Protein AF-0000000075037769 (afdb_homodimer)

Structure (mmCIF, N/CA/C/O backbone):
data_AF-0000000075037769-model_v1
#
loop_
_entity.id
_entity.type
_entity.pdbx_description
1 polymer 'HECT-type E3 ubiquitin transferase'
#
loop_
_atom_site.group_PDB
_atom_site.id
_atom_site.type_symbol
_atom_site.label_atom_id
_atom_site.label_alt_id
_atom_site.label_comp_id
_atom_site.label_asym_id
_atom_site.label_entity_id
_atom_site.label_seq_id
_atom_site.pdbx_PDB_ins_code
_atom_site.Cartn_x
_atom_site.Cartn_y
_atom_site.Cartn_z
_atom_site.occupancy
_atom_site.B_iso_or_equiv
_atom_site.auth_seq_id
_atom_site.auth_comp_id
_atom_site.auth_asym_id
_atom_site.auth_atom_id
_atom_site.pdbx_PDB_model_num
ATOM 1 N N . MET A 1 1 ? -10.711 20.875 44.938 1 24.72 1 MET A N 1
ATOM 2 C CA . MET A 1 1 ? -10.555 19.438 44.719 1 24.72 1 MET A CA 1
ATOM 3 C C . MET A 1 1 ? -9.078 19.062 44.562 1 24.72 1 MET A C 1
ATOM 5 O O . MET A 1 1 ? -8.32 19.797 43.938 1 24.72 1 MET A O 1
ATOM 9 N N . ASP A 1 2 ? -8.492 18.328 45.469 1 29.12 2 ASP A N 1
ATOM 10 C CA . ASP A 1 2 ? -7.059 18.125 45.656 1 29.12 2 ASP A CA 1
ATOM 11 C C . ASP A 1 2 ? -6.422 17.547 44.375 1 29.12 2 ASP A C 1
ATOM 13 O O . ASP A 1 2 ? -7.121 17.016 43.531 1 29.12 2 ASP A O 1
ATOM 17 N N . ASN A 1 3 ? -5.125 17.922 44.219 1 29.95 3 ASN A N 1
ATOM 18 C CA . ASN A 1 3 ? -4.309 17.766 43 1 29.95 3 ASN A CA 1
ATOM 19 C C . ASN A 1 3 ? -4.363 16.328 42.469 1 29.95 3 ASN A C 1
ATOM 21 O O . ASN A 1 3 ? -4.219 16.109 41.281 1 29.95 3 ASN A O 1
ATOM 25 N N . ASN A 1 4 ? -4.375 15.461 43.469 1 32.28 4 ASN A N 1
ATOM 26 C CA . ASN A 1 4 ? -4.406 14.016 43.25 1 32.28 4 ASN A CA 1
ATOM 27 C C . ASN A 1 4 ? -5.707 13.578 42.562 1 32.28 4 ASN A C 1
ATOM 29 O O . ASN A 1 4 ? -5.703 12.695 41.719 1 32.28 4 ASN A O 1
ATOM 33 N N . ALA A 1 5 ? -6.793 14.164 43.062 1 35.66 5 ALA A N 1
ATOM 34 C CA . ALA A 1 5 ? -8.141 13.805 42.656 1 35.66 5 ALA A CA 1
ATOM 35 C C . ALA A 1 5 ? -8.391 14.227 41.188 1 35.66 5 ALA A C 1
ATOM 37 O O . ALA A 1 5 ? -9.055 13.516 40.438 1 35.66 5 ALA A O 1
ATOM 38 N N . ALA A 1 6 ? -7.688 15.391 40.844 1 33.41 6 ALA A N 1
ATOM 39 C CA . ALA A 1 6 ? -7.91 15.93 39.5 1 33.41 6 ALA A CA 1
ATOM 40 C C . ALA A 1 6 ? -7.199 15.094 38.469 1 33.41 6 ALA A C 1
ATOM 42 O O . ALA A 1 6 ? -7.723 14.898 37.344 1 33.41 6 ALA A O 1
ATOM 43 N N . ALA A 1 7 ? -6.02 14.5 38.844 1 33.38 7 ALA A N 1
ATOM 44 C CA . ALA A 1 7 ? -5.234 13.656 37.938 1 33.38 7 ALA A CA 1
ATOM 45 C C . ALA A 1 7 ? -6.016 12.406 37.531 1 33.38 7 ALA A C 1
ATOM 47 O O . ALA A 1 7 ? -5.996 12 36.375 1 33.38 7 ALA A O 1
ATOM 48 N N . ILE A 1 8 ? -6.625 11.797 38.562 1 37.88 8 ILE A N 1
ATOM 49 C CA . ILE A 1 8 ? -7.422 10.594 38.375 1 37.88 8 ILE A CA 1
ATOM 50 C C . ILE A 1 8 ? -8.586 10.898 37.438 1 37.88 8 ILE A C 1
ATOM 52 O O . ILE A 1 8 ? -8.891 10.117 36.531 1 37.88 8 ILE A O 1
ATOM 56 N N . LYS A 1 9 ? -9.172 12.156 37.625 1 35.97 9 LYS A N 1
ATOM 57 C CA . LYS A 1 9 ? -10.344 12.492 36.812 1 35.97 9 LYS A CA 1
ATOM 58 C C . LYS A 1 9 ? -9.953 12.719 35.344 1 35.97 9 LYS A C 1
ATOM 60 O O . LYS A 1 9 ? -10.695 12.352 34.438 1 35.97 9 LYS A O 1
ATOM 65 N N . ALA A 1 10 ? -8.719 13.266 35.156 1 32.41 10 ALA A N 1
ATOM 66 C CA . ALA A 1 10 ? -8.281 13.555 33.781 1 32.41 10 ALA A CA 1
ATOM 67 C C . ALA A 1 10 ? -8.062 12.266 33 1 32.41 10 ALA A C 1
ATOM 69 O O . ALA A 1 10 ? -8.414 12.188 31.828 1 32.41 10 ALA A O 1
ATOM 70 N N . LEU A 1 11 ? -7.469 11.273 33.719 1 33.88 11 LEU A N 1
ATOM 71 C CA . LEU A 1 11 ? -7.297 9.977 33.062 1 33.88 11 LEU A CA 1
ATOM 72 C C . LEU A 1 11 ? -8.641 9.391 32.656 1 33.88 11 LEU A C 1
ATOM 74 O O . LEU A 1 11 ? -8.758 8.781 31.594 1 33.88 11 LEU A O 1
ATOM 78 N N . GLU A 1 12 ? -9.578 9.602 33.594 1 34.59 12 GLU A N 1
ATOM 79 C CA . GLU A 1 12 ? -10.914 9.062 33.344 1 34.59 12 GLU A CA 1
ATOM 80 C C . GLU A 1 12 ? -11.586 9.766 32.156 1 34.59 12 GLU A C 1
ATOM 82 O O . GLU A 1 12 ? -12.25 9.125 31.344 1 34.59 12 GLU A O 1
ATOM 87 N N . LEU A 1 13 ? -11.422 11.172 32.219 1 30.88 13 LEU A N 1
ATOM 88 C CA . LEU A 1 13 ? -12.117 11.938 31.188 1 30.88 13 LEU A CA 1
ATOM 89 C C . LEU A 1 13 ? -11.484 11.688 29.812 1 30.88 13 LEU A C 1
ATOM 91 O O . LEU A 1 13 ? -12.164 11.766 28.797 1 30.88 13 LEU A O 1
ATOM 95 N N . TYR A 1 14 ? -10.086 11.492 29.719 1 27.59 14 TYR A N 1
ATOM 96 C CA . TYR A 1 14 ? -9.414 11.188 28.469 1 27.59 14 TYR A CA 1
ATOM 97 C C . TYR A 1 14 ? -10.016 9.938 27.828 1 27.59 14 TYR A C 1
ATOM 99 O O . TYR A 1 14 ? -10.117 9.859 26.594 1 27.59 14 TYR A O 1
ATOM 107 N N . LYS A 1 15 ? -10.359 8.977 28.719 1 29.58 15 LYS A N 1
ATOM 108 C CA . LYS A 1 15 ? -11.094 7.805 28.25 1 29.58 15 LYS A CA 1
ATOM 109 C C . LYS A 1 15 ? -12.438 8.203 27.656 1 29.58 15 LYS A C 1
ATOM 111 O O . LYS A 1 15 ? -12.898 7.602 26.688 1 29.58 15 LYS A O 1
ATOM 116 N N . ILE A 1 16 ? -13.164 9.031 28.625 1 31.02 16 ILE A N 1
ATOM 117 C CA . ILE A 1 16 ? -14.477 9.352 28.078 1 31.02 16 ILE A CA 1
ATOM 118 C C . ILE A 1 16 ? -14.367 10.562 27.156 1 31.02 16 ILE A C 1
ATOM 120 O O . ILE A 1 16 ? -13.742 11.562 27.5 1 31.02 16 ILE A O 1
ATOM 124 N N . ASN A 1 17 ? -14.328 10.367 25.875 1 28.84 17 ASN A N 1
ATOM 125 C CA . ASN A 1 17 ? -14.227 11.328 24.781 1 28.84 17 ASN A CA 1
ATOM 126 C C . ASN A 1 17 ? -14.812 12.688 25.172 1 28.84 17 ASN A C 1
ATOM 128 O O . ASN A 1 17 ? -15.422 13.367 24.344 1 28.84 17 ASN A O 1
ATOM 132 N N . ALA A 1 18 ? -14.734 12.945 26.641 1 23.3 18 ALA A N 1
ATOM 133 C CA . ALA A 1 18 ? -15.562 14.094 27 1 23.3 18 ALA A CA 1
ATOM 134 C C . ALA A 1 18 ? -14.945 15.391 26.484 1 23.3 18 ALA A C 1
ATOM 136 O O . ALA A 1 18 ? -13.719 15.5 26.359 1 23.3 18 ALA A O 1
ATOM 137 N N . LYS A 1 19 ? -15.805 16.359 26.016 1 23.83 19 LYS A N 1
ATOM 138 C CA . LYS A 1 19 ? -15.719 17.672 25.375 1 23.83 19 LYS A CA 1
ATOM 139 C C . LYS A 1 19 ? -15.055 18.672 26.312 1 23.83 19 LYS A C 1
ATOM 141 O O . LYS A 1 19 ? -15.508 18.891 27.438 1 23.83 19 LYS A O 1
ATOM 146 N N . LEU A 1 20 ? -13.719 18.719 26.312 1 19.78 20 LEU A N 1
ATOM 147 C CA . LEU A 1 20 ? -12.828 19.516 27.141 1 19.78 20 LEU A CA 1
ATOM 148 C C . LEU A 1 20 ? -13.281 20.969 27.188 1 19.78 20 LEU A C 1
ATOM 150 O O . LEU A 1 20 ? -13.25 21.672 26.172 1 19.78 20 LEU A O 1
ATOM 154 N N . CYS A 1 21 ? -14.195 21.219 28.219 1 18.02 21 CYS A N 1
ATOM 155 C CA . CYS A 1 21 ? -14.852 22.516 28.25 1 18.02 21 CYS A CA 1
ATOM 156 C C . CYS A 1 21 ? -13.844 23.625 28.531 1 18.02 21 CYS A C 1
ATOM 158 O O . CYS A 1 21 ? -12.695 23.359 28.906 1 18.02 21 CYS A O 1
ATOM 160 N N . ASP A 1 22 ? -14.219 24.641 29.484 1 16.72 22 ASP A N 1
ATOM 161 C CA . ASP A 1 22 ? -14.211 26.109 29.484 1 16.72 22 ASP A CA 1
ATOM 162 C C . ASP A 1 22 ? -12.977 26.641 30.219 1 16.72 22 ASP A C 1
ATOM 164 O O . ASP A 1 22 ? -12.516 26.062 31.188 1 16.72 22 ASP A O 1
ATOM 168 N N . PRO A 1 23 ? -12.266 27.734 29.828 1 16.97 23 PRO A N 1
ATOM 169 C CA . PRO A 1 23 ? -11.016 28.469 30.016 1 16.97 23 PRO A CA 1
ATOM 170 C C . PRO A 1 23 ? -10.977 29.219 31.344 1 16.97 23 PRO A C 1
ATOM 172 O O . PRO A 1 23 ? -10.094 30.047 31.578 1 16.97 23 PRO A O 1
ATOM 175 N N . HIS A 1 24 ? -11.156 28.578 32.625 1 16.03 24 HIS A N 1
ATOM 176 C CA . HIS A 1 24 ? -11.312 29.703 33.531 1 16.03 24 HIS A CA 1
ATOM 177 C C . HIS A 1 24 ? -10 30.453 33.719 1 16.03 24 HIS A C 1
ATOM 179 O O . HIS A 1 24 ? -8.922 29.891 33.531 1 16.03 24 HIS A O 1
ATOM 185 N N . PRO A 1 25 ? -10 31.625 34.719 1 16.06 25 PRO A N 1
ATOM 186 C CA . PRO A 1 25 ? -9.375 32.938 34.656 1 16.06 25 PRO A CA 1
ATOM 187 C C . PRO A 1 25 ? -7.98 32.969 35.281 1 16.06 25 PRO A C 1
ATOM 189 O O . PRO A 1 25 ? -7.547 31.953 35.875 1 16.06 25 PRO A O 1
ATOM 192 N N . SER A 1 26 ? -7.684 33.938 36.375 1 15.34 26 SER A N 1
ATOM 193 C CA . SER A 1 26 ? -6.855 35.125 36.375 1 15.34 26 SER A CA 1
ATOM 194 C C . SER A 1 26 ? -5.578 34.906 37.188 1 15.34 26 SER A C 1
ATOM 196 O O . SER A 1 26 ? -4.48 35.188 36.688 1 15.34 26 SER A O 1
ATOM 198 N N . LYS A 1 27 ? -5.348 34.875 38.656 1 14.59 27 LYS A N 1
ATOM 199 C CA . LYS A 1 27 ? -4.719 36.031 39.281 1 14.59 27 LYS A CA 1
ATOM 200 C C . LYS A 1 27 ? -3.24 35.781 39.562 1 14.59 27 LYS A C 1
ATOM 202 O O . LYS A 1 27 ? -2.811 34.625 39.625 1 14.59 27 LYS A O 1
ATOM 207 N N . LYS A 1 28 ? -2.617 36.781 40.625 1 15.56 28 LYS A N 1
ATOM 208 C CA . LYS A 1 28 ? -1.494 37.719 40.656 1 15.56 28 LYS A CA 1
ATOM 209 C C . LYS A 1 28 ? -0.296 37.125 41.375 1 15.56 28 LYS A C 1
ATOM 211 O O . LYS A 1 28 ? 0.829 37.156 40.875 1 15.56 28 LYS A O 1
ATOM 216 N N . GLY A 1 29 ? -0.244 36.75 42.812 1 14.41 29 GLY A N 1
ATOM 217 C CA . GLY A 1 29 ? 0.549 37.656 43.656 1 14.41 29 GLY A CA 1
ATOM 218 C C . GLY A 1 29 ? 1.995 37.219 43.781 1 14.41 29 GLY A C 1
ATOM 219 O O . GLY A 1 29 ? 2.328 36.062 43.5 1 14.41 29 GLY A O 1
ATOM 220 N N . ALA A 1 30 ? 3.014 38.094 44.469 1 15 30 ALA A N 1
ATOM 221 C CA . ALA A 1 30 ? 4.344 38.688 44.375 1 15 30 ALA A CA 1
ATOM 222 C C . ALA A 1 30 ? 5.336 37.938 45.281 1 15 30 ALA A C 1
ATOM 224 O O . ALA A 1 30 ? 6.469 37.656 44.875 1 15 30 ALA A O 1
ATOM 225 N N . SER A 1 31 ? 5.191 37.75 46.656 1 14.21 31 SER A N 1
ATOM 226 C CA . SER A 1 31 ? 6.066 38.531 47.531 1 14.21 31 SER A CA 1
ATOM 227 C C . SER A 1 31 ? 7.434 37.875 47.688 1 14.21 31 SER A C 1
ATOM 229 O O . SER A 1 31 ? 7.586 36.688 47.406 1 14.21 31 SER A O 1
ATOM 231 N N . SER A 1 32 ? 8.375 38.406 48.75 1 14.8 32 SER A N 1
ATOM 232 C CA . SER A 1 32 ? 9.695 39 48.938 1 14.8 32 SER A CA 1
ATOM 233 C C . SER A 1 32 ? 10.703 37.969 49.438 1 14.8 32 SER A C 1
ATOM 235 O O . SER A 1 32 ? 11.75 37.75 48.812 1 14.8 32 SER A O 1
ATOM 237 N N . ALA A 1 33 ? 11.258 37.969 50.875 1 14.93 33 ALA A N 1
ATOM 238 C CA . ALA A 1 33 ? 12.469 38.594 51.406 1 14.93 33 ALA A CA 1
ATOM 239 C C . ALA A 1 33 ? 13.531 37.531 51.719 1 14.93 33 ALA A C 1
ATOM 241 O O . ALA A 1 33 ? 14.633 37.562 51.188 1 14.93 33 ALA A O 1
ATOM 242 N N . TYR A 1 34 ? 14.016 37.438 53.188 1 14.62 34 TYR A N 1
ATOM 243 C CA . TYR A 1 34 ? 15.234 37.812 53.906 1 14.62 34 TYR A CA 1
ATOM 244 C C . TYR A 1 34 ? 16.141 36.594 54.094 1 14.62 34 TYR A C 1
ATOM 246 O O . TYR A 1 34 ? 15.695 35.438 53.969 1 14.62 34 TYR A O 1
ATOM 254 N N . LEU A 1 35 ? 17.422 36.75 54.812 1 15.4 35 LEU A N 1
ATOM 255 C CA . LEU A 1 35 ? 18.875 36.594 54.781 1 15.4 35 LEU A CA 1
ATOM 256 C C . LEU A 1 35 ? 19.328 35.406 55.594 1 15.4 35 LEU A C 1
ATOM 258 O O . LEU A 1 35 ? 20.219 34.656 55.188 1 15.4 35 LEU A O 1
ATOM 262 N N . GLU A 1 36 ? 18.797 35.031 56.844 1 14.09 36 GLU A N 1
ATOM 263 C CA . GLU A 1 36 ? 19.656 35.062 58 1 14.09 36 GLU A CA 1
ATOM 264 C C . GLU A 1 36 ? 20.562 33.812 58.031 1 14.09 36 GLU A C 1
ATOM 266 O O . GLU A 1 36 ? 20.234 32.781 57.438 1 14.09 36 GLU A O 1
ATOM 271 N N . ASN A 1 37 ? 21.641 33.781 59.062 1 15.14 37 ASN A N 1
ATOM 272 C CA . ASN A 1 37 ? 23.047 33.625 59.406 1 15.14 37 ASN A CA 1
ATOM 273 C C . ASN A 1 37 ? 23.344 32.188 59.906 1 15.14 37 ASN A C 1
ATOM 275 O O . ASN A 1 37 ? 24.281 31.562 59.438 1 15.14 37 ASN A O 1
ATOM 279 N N . SER A 1 38 ? 22.797 31.75 61.125 1 14.56 38 SER A N 1
ATOM 280 C CA . SER A 1 38 ? 23.641 31.5 62.281 1 14.56 38 SER A CA 1
ATOM 281 C C . SER A 1 38 ? 24.281 30.125 62.219 1 14.56 38 SER A C 1
ATOM 283 O O . SER A 1 38 ? 23.797 29.25 61.5 1 14.56 38 SER A O 1
ATOM 285 N N . LYS A 1 39 ? 25.312 29.766 63.188 1 16.28 39 LYS A N 1
ATOM 286 C CA . LYS A 1 39 ? 26.625 29.25 63.562 1 16.28 39 LYS A CA 1
ATOM 287 C C . LYS A 1 39 ? 26.562 27.766 63.938 1 16.28 39 LYS A C 1
ATOM 289 O O . LYS A 1 39 ? 27.375 26.969 63.5 1 16.28 39 LYS A O 1
ATOM 294 N N . GLY A 1 40 ? 25.828 27.375 65.062 1 14.59 40 GLY A N 1
ATOM 295 C CA . GLY A 1 40 ? 26.578 26.797 66.125 1 14.59 40 GLY A CA 1
ATOM 296 C C . GLY A 1 40 ? 26.859 25.328 66 1 14.59 40 GLY A C 1
ATOM 297 O O . GLY A 1 40 ? 27.984 24.875 66.188 1 14.59 40 GLY A O 1
ATOM 298 N N . ALA A 1 41 ? 25.922 24.344 65.875 1 14.77 41 ALA A N 1
ATOM 299 C CA . ALA A 1 41 ? 25.859 23.484 67 1 14.77 41 ALA A CA 1
ATOM 300 C C . ALA A 1 41 ? 26.922 22.391 66.938 1 14.77 41 ALA A C 1
ATOM 302 O O . ALA A 1 41 ? 27.344 21.984 65.875 1 14.77 41 ALA A O 1
ATOM 303 N N . PRO A 1 42 ? 27.078 21.656 68.125 1 15.8 42 PRO A N 1
ATOM 304 C CA . PRO A 1 42 ? 28.062 21 69 1 15.8 42 PRO A CA 1
ATOM 305 C C . PRO A 1 42 ? 28.422 19.594 68.5 1 15.8 42 PRO A C 1
ATOM 307 O O . PRO A 1 42 ? 29.594 19.297 68.25 1 15.8 42 PRO A O 1
ATOM 310 N N . ASN A 1 43 ? 27.844 18.547 69.188 1 14.85 43 ASN A N 1
ATOM 311 C CA . ASN A 1 43 ? 28.5 17.672 70.125 1 14.85 43 ASN A CA 1
ATOM 312 C C . ASN A 1 43 ? 28.922 16.344 69.5 1 14.85 43 ASN A C 1
ATOM 314 O O . ASN A 1 43 ? 30.094 15.984 69.562 1 14.85 43 ASN A O 1
ATOM 318 N N . ASN A 1 44 ? 28.188 15.133 69.75 1 15.3 44 ASN A N 1
ATOM 319 C CA . ASN A 1 44 ? 28.562 14.062 70.688 1 15.3 44 ASN A CA 1
ATOM 320 C C . ASN A 1 44 ? 29.156 12.867 69.938 1 15.3 44 ASN A C 1
ATOM 322 O O . ASN A 1 44 ? 28.984 12.727 68.75 1 15.3 44 ASN A O 1
ATOM 326 N N . SER A 1 45 ? 29.594 11.68 70.75 1 16.53 45 SER A N 1
ATOM 327 C CA . SER A 1 45 ? 30.609 10.68 71.062 1 16.53 45 SER A CA 1
ATOM 328 C C . SER A 1 45 ? 30.266 9.32 70.438 1 16.53 45 SER A C 1
ATOM 330 O O . SER A 1 45 ? 31.062 8.391 70.562 1 16.53 45 SER A O 1
ATOM 332 N N . CYS A 1 46 ? 29.219 8.977 69.688 1 15.43 46 CYS A N 1
ATOM 333 C CA . CYS A 1 46 ? 28.781 7.633 70.062 1 15.43 46 CYS A CA 1
ATOM 334 C C . CYS A 1 46 ? 29.812 6.594 69.688 1 15.43 46 CYS A C 1
ATOM 336 O O . CYS A 1 46 ? 30.344 6.641 68.562 1 15.43 46 CYS A O 1
ATOM 338 N N . SER A 1 47 ? 30.172 5.523 70.5 1 16.27 47 SER A N 1
ATOM 339 C CA . SER A 1 47 ? 31.078 4.488 71 1 16.27 47 SER A CA 1
ATOM 340 C C . SER A 1 47 ? 31.062 3.281 70.062 1 16.27 47 SER A C 1
ATOM 342 O O . SER A 1 47 ? 32.125 2.82 69.625 1 16.27 47 SER A O 1
ATOM 344 N N . ASP A 1 48 ? 30.141 2.195 70.188 1 16.33 48 ASP A N 1
ATOM 345 C CA . ASP A 1 48 ? 30.5 0.897 70.75 1 16.33 48 ASP A CA 1
ATOM 346 C C . ASP A 1 48 ? 30.938 -0.078 69.625 1 16.33 48 ASP A C 1
ATOM 348 O O . ASP A 1 48 ? 30.828 0.23 68.438 1 16.33 48 ASP A O 1
ATOM 352 N N . ILE A 1 49 ? 30.156 -1.407 69.438 1 16.75 49 ILE A N 1
ATOM 353 C CA . ILE A 1 49 ? 30.531 -2.754 69.875 1 16.75 49 ILE A CA 1
ATOM 354 C C . ILE A 1 49 ? 30.984 -3.562 68.688 1 16.75 49 ILE A C 1
ATOM 356 O O . ILE A 1 49 ? 32.062 -4.156 68.688 1 16.75 49 ILE A O 1
ATOM 360 N N . LYS A 1 50 ? 30.125 -4.363 67.75 1 16.31 50 LYS A N 1
ATOM 361 C CA . LYS A 1 50 ? 29.984 -5.812 67.938 1 16.31 50 LYS A CA 1
ATOM 362 C C . LYS A 1 50 ? 30.922 -6.535 66.938 1 16.31 50 LYS A C 1
ATOM 364 O O . LYS A 1 50 ? 31.406 -5.938 65.938 1 16.31 50 LYS A O 1
ATOM 369 N N . MET A 1 51 ? 30.484 -7.934 66.438 1 17.95 51 MET A N 1
ATOM 370 C CA . MET A 1 51 ? 30.906 -9.328 66.5 1 17.95 51 MET A CA 1
ATOM 371 C C . MET A 1 51 ? 31.594 -9.727 65.188 1 17.95 51 MET A C 1
ATOM 373 O O . MET A 1 51 ? 31.406 -9.078 64.188 1 17.95 51 MET A O 1
ATOM 377 N N . ASN A 1 52 ? 31.984 -11.141 64.938 1 18.33 52 ASN A N 1
ATOM 378 C CA . ASN A 1 52 ? 33.062 -12.047 64.5 1 18.33 52 ASN A CA 1
ATOM 379 C C . ASN A 1 52 ? 32.812 -12.578 63.094 1 18.33 52 ASN A C 1
ATOM 381 O O . ASN A 1 52 ? 33.469 -13.539 62.656 1 18.33 52 ASN A O 1
ATOM 385 N N . LYS A 1 53 ? 31.953 -12.211 62.125 1 20.27 53 LYS A N 1
ATOM 386 C CA . LYS A 1 53 ? 31.422 -13.211 61.188 1 20.27 53 LYS A CA 1
ATOM 387 C C . LYS A 1 53 ? 32.531 -13.727 60.25 1 20.27 53 LYS A C 1
ATOM 389 O O . LYS A 1 53 ? 33.344 -12.945 59.781 1 20.27 53 LYS A O 1
ATOM 394 N N . LYS A 1 54 ? 32.625 -15.133 60.094 1 20.33 54 LYS A N 1
ATOM 395 C CA . LYS A 1 54 ? 33.5 -16.109 59.438 1 20.33 54 LYS A CA 1
ATOM 396 C C . LYS A 1 54 ? 33.469 -15.93 57.906 1 20.33 54 LYS A C 1
ATOM 398 O O . LYS A 1 54 ? 32.406 -15.797 57.312 1 20.33 54 LYS A O 1
ATOM 403 N N . GLU A 1 55 ? 34.531 -15.82 57 1 22.55 55 GLU A N 1
ATOM 404 C CA . GLU A 1 55 ? 34.969 -15.289 55.719 1 22.55 55 GLU A CA 1
ATOM 405 C C . GLU A 1 55 ? 34.75 -16.281 54.594 1 22.55 55 GLU A C 1
ATOM 407 O O . GLU A 1 55 ? 34.75 -15.914 53.406 1 22.55 55 GLU A O 1
ATOM 412 N N . GLY A 1 56 ? 34.844 -17.703 54.75 1 24.31 56 GLY A N 1
ATOM 413 C CA . GLY A 1 56 ? 35.656 -18.391 53.75 1 24.31 56 GLY A CA 1
ATOM 414 C C . GLY A 1 56 ? 34.969 -18.516 52.438 1 24.31 56 GLY A C 1
ATOM 415 O O . GLY A 1 56 ? 35.531 -18.156 51.375 1 24.31 56 GLY A O 1
ATOM 416 N N . GLN A 1 57 ? 34.25 -19.75 52.156 1 29.81 57 GLN A N 1
ATOM 417 C CA . GLN A 1 57 ? 34.062 -20.453 50.875 1 29.81 57 GLN A CA 1
ATOM 418 C C . GLN A 1 57 ? 33.156 -19.656 49.938 1 29.81 57 GLN A C 1
ATOM 420 O O . GLN A 1 57 ? 31.953 -19.641 50.094 1 29.81 57 GLN A O 1
ATOM 425 N N . GLY A 1 58 ? 33.438 -18.562 49.438 1 28.97 58 GLY A N 1
ATOM 426 C CA . GLY A 1 58 ? 32.469 -17.578 49 1 28.97 58 GLY A CA 1
ATOM 427 C C . GLY A 1 58 ? 31.812 -17.938 47.656 1 28.97 58 GLY A C 1
ATOM 428 O O . GLY A 1 58 ? 32.469 -18.422 46.75 1 28.97 58 GLY A O 1
ATOM 429 N N . ALA A 1 59 ? 30.562 -18.484 47.5 1 33.41 59 ALA A N 1
ATOM 430 C CA . ALA A 1 59 ? 29.578 -18.672 46.438 1 33.41 59 ALA A CA 1
ATOM 431 C C . ALA A 1 59 ? 29.812 -17.688 45.281 1 33.41 59 ALA A C 1
ATOM 433 O O . ALA A 1 59 ? 30.016 -16.5 45.5 1 33.41 59 ALA A O 1
ATOM 434 N N . ARG A 1 60 ? 30.438 -18.016 44.188 1 42.31 60 ARG A N 1
ATOM 435 C CA . ARG A 1 60 ? 30.5 -17.312 42.906 1 42.31 60 ARG A CA 1
ATOM 436 C C . ARG A 1 60 ? 29.234 -16.484 42.688 1 42.31 60 ARG A C 1
ATOM 438 O O . ARG A 1 60 ? 28.594 -16.641 41.656 1 42.31 60 ARG A O 1
ATOM 445 N N . ASP A 1 61 ? 28.25 -16.312 43.438 1 47.56 61 ASP A N 1
ATOM 446 C CA . ASP A 1 61 ? 26.875 -15.875 43.531 1 47.56 61 ASP A CA 1
ATOM 447 C C . ASP A 1 61 ? 26.703 -14.477 42.938 1 47.56 61 ASP A C 1
ATOM 449 O O . ASP A 1 61 ? 25.594 -14.078 42.594 1 47.56 61 ASP A O 1
ATOM 453 N N . ASP A 1 62 ? 27.656 -13.531 42.938 1 60.59 62 ASP A N 1
ATOM 454 C CA . ASP A 1 62 ? 27.344 -12.117 42.781 1 60.59 62 ASP A CA 1
ATOM 455 C C . ASP A 1 62 ? 27.719 -11.641 41.375 1 60.59 62 ASP A C 1
ATOM 457 O O . ASP A 1 62 ? 27.406 -10.516 41 1 60.59 62 ASP A O 1
ATOM 461 N N . PHE A 1 63 ? 28 -12.523 40.188 1 79.38 63 PHE A N 1
ATOM 462 C CA . PHE A 1 63 ? 28.297 -12.211 38.812 1 79.38 63 PHE A CA 1
ATOM 463 C C . PHE A 1 63 ? 29.047 -10.883 38.688 1 79.38 63 PHE A C 1
ATOM 465 O O . PHE A 1 63 ? 28.781 -10.094 37.781 1 79.38 63 PHE A O 1
ATOM 472 N N . ARG A 1 64 ? 30.031 -10.586 39.562 1 77.06 64 ARG A N 1
ATOM 473 C CA . ARG A 1 64 ? 30.781 -9.328 39.594 1 77.06 64 ARG A CA 1
ATOM 474 C C . ARG A 1 64 ? 31.75 -9.242 38.438 1 77.06 64 ARG A C 1
ATOM 476 O O . ARG A 1 64 ? 32.156 -8.148 38.031 1 77.06 64 ARG A O 1
ATOM 483 N N . ASP A 1 65 ? 32 -10.383 37.844 1 81.69 65 ASP A N 1
ATOM 484 C CA . ASP A 1 65 ? 32.969 -10.414 36.75 1 81.69 65 ASP A CA 1
ATOM 485 C C . ASP A 1 65 ? 32.312 -10.078 35.406 1 81.69 65 ASP A C 1
ATOM 487 O O . ASP A 1 65 ? 33 -9.898 34.406 1 81.69 65 ASP A O 1
ATOM 491 N N . VAL A 1 66 ? 31.094 -9.883 35.375 1 87.06 66 VAL A N 1
ATOM 492 C CA . VAL A 1 66 ? 30.391 -9.594 34.125 1 87.06 66 VAL A CA 1
ATOM 493 C C . VAL A 1 66 ? 30.469 -8.102 33.844 1 87.06 66 VAL A C 1
ATOM 495 O O . VAL A 1 66 ? 29.891 -7.285 34.562 1 87.06 66 VAL A O 1
ATOM 498 N N . THR A 1 67 ? 31.203 -7.777 32.781 1 88.25 67 THR A N 1
ATOM 499 C CA . THR A 1 67 ? 31.422 -6.371 32.438 1 88.25 67 THR A CA 1
ATOM 500 C C . THR A 1 67 ? 30.578 -5.953 31.25 1 88.25 67 THR A C 1
ATOM 502 O O . THR A 1 67 ? 30.438 -4.762 30.969 1 88.25 67 THR A O 1
ATOM 505 N N . TYR A 1 68 ? 30.141 -6.855 30.547 1 92.5 68 TYR A N 1
ATOM 506 C CA . TYR A 1 68 ? 29.234 -6.594 29.438 1 92.5 68 TYR A CA 1
ATOM 507 C C . TYR A 1 68 ? 28.234 -7.734 29.266 1 92.5 68 TYR A C 1
ATOM 509 O O . TYR A 1 68 ? 28.406 -8.812 29.844 1 92.5 68 TYR A O 1
ATOM 517 N N . LEU A 1 69 ? 27.203 -7.531 28.531 1 93.69 69 LEU A N 1
ATOM 518 C CA . LEU A 1 69 ? 26.141 -8.523 28.438 1 93.69 69 LEU A CA 1
ATOM 519 C C . LEU A 1 69 ? 26.016 -9.055 27.016 1 93.69 69 LEU A C 1
ATOM 521 O O . LEU A 1 69 ? 26.203 -8.305 26.047 1 93.69 69 LEU A O 1
ATOM 525 N N . THR A 1 70 ? 25.797 -10.305 26.859 1 93.5 70 THR A N 1
ATOM 526 C CA . THR A 1 70 ? 25.344 -10.977 25.656 1 93.5 70 THR A CA 1
ATOM 527 C C . THR A 1 70 ? 24.031 -11.719 25.906 1 93.5 70 THR A C 1
ATOM 529 O O . THR A 1 70 ? 23.641 -11.914 27.047 1 93.5 70 THR A O 1
ATOM 532 N N . GLU A 1 71 ? 23.359 -12.016 24.891 1 93.12 71 GLU A N 1
ATOM 533 C CA . GLU A 1 71 ? 22.109 -12.742 25.062 1 93.12 71 GLU A CA 1
ATOM 534 C C . GLU A 1 71 ? 22.297 -14.008 25.875 1 93.12 71 GLU A C 1
ATOM 536 O O . GLU A 1 71 ? 21.516 -14.297 26.781 1 93.12 71 GLU A O 1
ATOM 541 N N . ASP A 1 72 ? 23.453 -14.695 25.594 1 90.56 72 ASP A N 1
ATOM 542 C CA . ASP A 1 72 ? 23.75 -15.953 26.266 1 90.56 72 ASP A CA 1
ATOM 543 C C . ASP A 1 72 ? 24.031 -15.727 27.75 1 90.56 72 ASP A C 1
ATOM 545 O O . ASP A 1 72 ? 23.578 -16.484 28.594 1 90.56 72 ASP A O 1
ATOM 549 N N . THR A 1 73 ? 24.781 -14.75 28.031 1 91.75 73 THR A N 1
ATOM 550 C CA . THR A 1 73 ? 25.141 -14.445 29.406 1 91.75 73 THR A CA 1
ATOM 551 C C . THR A 1 73 ? 23.891 -14.07 30.219 1 91.75 73 THR A C 1
ATOM 553 O O . THR A 1 73 ? 23.75 -14.453 31.375 1 91.75 73 THR A O 1
ATOM 556 N N . VAL A 1 74 ? 22.969 -13.359 29.656 1 93.38 74 VAL A N 1
ATOM 557 C CA . VAL A 1 74 ? 21.75 -12.938 30.344 1 93.38 74 VAL A CA 1
ATOM 558 C C . VAL A 1 74 ? 20.875 -14.164 30.641 1 93.38 74 VAL A C 1
ATOM 560 O O . VAL A 1 74 ? 20.344 -14.297 31.75 1 93.38 74 VAL A O 1
ATOM 563 N N . TYR A 1 75 ? 20.828 -15.023 29.703 1 91.06 75 TYR A N 1
ATOM 564 C CA . TYR A 1 75 ? 20 -16.203 29.891 1 91.06 75 TYR A CA 1
ATOM 565 C C . TYR A 1 75 ? 20.594 -17.141 30.938 1 91.06 75 TYR A C 1
ATOM 567 O O . TYR A 1 75 ? 19.859 -17.766 31.719 1 91.06 75 TYR A O 1
ATOM 575 N N . GLU A 1 76 ? 21.906 -17.219 30.906 1 90 76 GLU A N 1
ATOM 576 C CA . GLU A 1 76 ? 22.594 -18 31.922 1 90 76 GLU A CA 1
ATOM 577 C C . GLU A 1 76 ? 22.281 -17.484 33.312 1 90 76 GLU A C 1
ATOM 579 O O . GLU A 1 76 ? 21.969 -18.266 34.219 1 90 76 GLU A O 1
ATOM 584 N N . ILE A 1 77 ? 22.312 -16.234 33.469 1 91.75 77 ILE A N 1
ATOM 585 C CA . ILE A 1 77 ? 22.031 -15.609 34.781 1 91.75 77 ILE A CA 1
ATOM 586 C C . ILE A 1 77 ? 20.562 -15.766 35.125 1 91.75 77 ILE A C 1
ATOM 588 O O . ILE A 1 77 ? 20.219 -16.062 36.281 1 91.75 77 ILE A O 1
ATOM 592 N N . LEU A 1 78 ? 19.75 -15.594 34.188 1 91 78 LEU A N 1
ATOM 593 C CA . LEU A 1 78 ? 18.297 -15.68 34.406 1 91 78 LEU A CA 1
ATOM 594 C C . LEU A 1 78 ? 17.891 -17.078 34.844 1 91 78 LEU A C 1
ATOM 596 O O . LEU A 1 78 ? 17.031 -17.234 35.719 1 91 78 LEU A O 1
ATOM 600 N N . GLU A 1 79 ? 18.531 -18.078 34.219 1 87.81 79 GLU A N 1
ATOM 601 C CA . GLU A 1 79 ? 18.25 -19.453 34.594 1 87.81 79 GLU A CA 1
ATOM 602 C C . GLU A 1 79 ? 18.641 -19.734 36.031 1 87.81 79 GLU A C 1
ATOM 604 O O . GLU A 1 79 ? 17.922 -20.422 36.75 1 87.81 79 GLU A O 1
ATOM 609 N N . LEU A 1 80 ? 19.719 -19.25 36.375 1 88.19 80 LEU A N 1
ATOM 610 C CA . LEU A 1 80 ? 20.188 -19.406 37.75 1 88.19 80 LEU A CA 1
ATOM 611 C C . LEU A 1 80 ? 19.25 -18.703 38.719 1 88.19 80 LEU A C 1
ATOM 613 O O . LEU A 1 80 ? 18.969 -19.219 39.812 1 88.19 80 LEU A O 1
ATOM 617 N N . CYS A 1 81 ? 18.781 -17.531 38.312 1 87.62 81 CYS A N 1
ATOM 618 C CA . CYS A 1 81 ? 17.875 -16.766 39.156 1 87.62 81 CYS A CA 1
ATOM 619 C C . CYS A 1 81 ? 16.531 -17.484 39.281 1 87.62 81 CYS A C 1
ATOM 621 O O . CYS A 1 81 ? 15.922 -17.469 40.375 1 87.62 81 CYS A O 1
ATOM 623 N N . ARG A 1 82 ? 16.141 -18.047 38.312 1 85 82 ARG A N 1
ATOM 624 C CA . ARG A 1 82 ? 14.883 -18.766 38.344 1 85 82 ARG A CA 1
ATOM 625 C C . ARG A 1 82 ? 14.969 -20 39.25 1 85 82 ARG A C 1
ATOM 627 O O . ARG A 1 82 ? 14.031 -20.297 40 1 85 82 ARG A O 1
ATOM 634 N N . GLU A 1 83 ? 16.078 -20.656 39.094 1 81.88 83 GLU A N 1
ATOM 635 C CA . GLU A 1 83 ? 16.312 -21.844 39.938 1 81.88 83 GLU A CA 1
ATOM 636 C C . GLU A 1 83 ? 16.312 -21.5 41.406 1 81.88 83 GLU A C 1
ATOM 638 O O . GLU A 1 83 ? 15.797 -22.25 42.219 1 81.88 83 GLU A O 1
ATOM 643 N N . ARG A 1 84 ? 16.781 -20.359 41.688 1 83.62 84 ARG A N 1
ATOM 644 C CA . ARG A 1 84 ? 16.938 -19.953 43.062 1 83.62 84 ARG A CA 1
ATOM 645 C C . ARG A 1 84 ? 15.781 -19.047 43.5 1 83.62 84 ARG A C 1
ATOM 647 O O . ARG A 1 84 ? 15.688 -18.656 44.656 1 83.62 84 ARG A O 1
ATOM 654 N N . GLU A 1 85 ? 14.945 -18.672 42.656 1 81.12 85 GLU A N 1
ATOM 655 C CA . GLU A 1 85 ? 13.82 -17.75 42.844 1 81.12 85 GLU A CA 1
ATOM 656 C C . GLU A 1 85 ? 14.289 -16.438 43.438 1 81.12 85 GLU A C 1
ATOM 658 O O . GLU A 1 85 ? 13.672 -15.914 44.375 1 81.12 85 GLU A O 1
ATOM 663 N N . ASP A 1 86 ? 15.422 -16.156 43.156 1 87.06 86 ASP A N 1
ATOM 664 C CA . ASP A 1 86 ? 16.031 -14.898 43.562 1 87.06 86 ASP A CA 1
ATOM 665 C C . ASP A 1 86 ? 16.641 -14.156 42.375 1 87.06 86 ASP A C 1
ATOM 667 O O . ASP A 1 86 ? 17.641 -14.594 41.812 1 87.06 86 ASP A O 1
ATOM 671 N N . TYR A 1 87 ? 16.078 -12.961 42.094 1 90.88 87 TYR A N 1
ATOM 672 C CA . TYR A 1 87 ? 16.5 -12.234 40.906 1 90.88 87 TYR A CA 1
ATOM 673 C C . TYR A 1 87 ? 17.516 -11.156 41.25 1 90.88 87 TYR A C 1
ATOM 675 O O . TYR A 1 87 ? 17.922 -10.375 40.406 1 90.88 87 TYR A O 1
ATOM 683 N N . SER A 1 88 ? 17.938 -11.148 42.406 1 89.62 88 SER A N 1
ATOM 684 C CA . SER A 1 88 ? 18.828 -10.109 42.906 1 89.62 88 SER A CA 1
ATOM 685 C C . SER A 1 88 ? 20.141 -10.086 42.125 1 89.62 88 SER A C 1
ATOM 687 O O . SER A 1 88 ? 20.656 -9.008 41.781 1 89.62 88 SER A O 1
ATOM 689 N N . PRO A 1 89 ? 20.625 -11.25 41.812 1 90.38 89 PRO A N 1
ATOM 690 C CA . PRO A 1 89 ? 21.875 -11.211 41.031 1 90.38 89 PRO A CA 1
ATOM 691 C C . PRO A 1 89 ? 21.688 -10.547 39.656 1 90.38 89 PRO A C 1
ATOM 693 O O . PRO A 1 89 ? 22.547 -9.781 39.25 1 90.38 89 PRO A O 1
ATOM 696 N N . LEU A 1 90 ? 20.656 -10.828 39.062 1 92.25 90 LEU A N 1
ATOM 697 C CA . LEU A 1 90 ? 20.375 -10.242 37.781 1 92.25 90 LEU A CA 1
ATOM 698 C C . LEU A 1 90 ? 20.141 -8.734 37.875 1 92.25 90 LEU A C 1
ATOM 700 O O . LEU A 1 90 ? 20.609 -7.965 37.031 1 92.25 90 LEU A O 1
ATOM 704 N N . ILE A 1 91 ? 19.5 -8.312 38.906 1 92.56 91 ILE A N 1
ATOM 705 C CA . ILE A 1 91 ? 19.203 -6.906 39.125 1 92.56 91 ILE A CA 1
ATOM 706 C C . ILE A 1 91 ? 20.5 -6.133 39.344 1 92.56 91 ILE A C 1
ATOM 708 O O . ILE A 1 91 ? 20.656 -5.031 38.812 1 92.56 91 ILE A O 1
ATOM 712 N N . ARG A 1 92 ? 21.406 -6.734 40 1 91.38 92 ARG A N 1
ATOM 713 C CA . ARG A 1 92 ? 22.688 -6.094 40.25 1 91.38 92 ARG A CA 1
ATOM 714 C C . ARG A 1 92 ? 23.5 -5.973 38.969 1 91.38 92 ARG A C 1
ATOM 716 O O . ARG A 1 92 ? 24.125 -4.941 38.719 1 91.38 92 ARG A O 1
ATOM 723 N N . VAL A 1 93 ? 23.422 -7.012 38.219 1 93.12 93 VAL A N 1
ATOM 724 C CA . VAL A 1 93 ? 24.172 -7.016 36.969 1 93.12 93 VAL A CA 1
ATOM 725 C C . VAL A 1 93 ? 23.594 -5.98 36.031 1 93.12 93 VAL A C 1
ATOM 727 O O . VAL A 1 93 ? 24.344 -5.234 35.375 1 93.12 93 VAL A O 1
ATOM 730 N N . ILE A 1 94 ? 22.359 -5.902 35.906 1 93.44 94 ILE A N 1
ATOM 731 C CA . ILE A 1 94 ? 21.688 -4.934 35.062 1 93.44 94 ILE A CA 1
ATOM 732 C C . ILE A 1 94 ? 22 -3.516 35.531 1 93.44 94 ILE A C 1
ATOM 734 O O . ILE A 1 94 ? 22.312 -2.641 34.719 1 93.44 94 ILE A O 1
ATOM 738 N N . GLY A 1 95 ? 21.953 -3.32 36.812 1 92.69 95 GLY A N 1
ATOM 739 C CA . GLY A 1 95 ? 22.281 -2.023 37.375 1 92.69 95 GLY A CA 1
ATOM 740 C C . GLY A 1 95 ? 23.688 -1.569 37.031 1 92.69 95 GLY A C 1
ATOM 741 O O . GLY A 1 95 ? 23.906 -0.406 36.688 1 92.69 95 GLY A O 1
ATOM 742 N N . ARG A 1 96 ? 24.547 -2.434 37.062 1 92.31 96 ARG A N 1
ATOM 743 C CA . ARG A 1 96 ? 25.953 -2.113 36.844 1 92.31 96 ARG A CA 1
ATOM 744 C C . ARG A 1 96 ? 26.234 -1.873 35.375 1 92.31 96 ARG A C 1
ATOM 746 O O . ARG A 1 96 ? 26.875 -0.887 35 1 92.31 96 ARG A O 1
ATOM 753 N N . VAL A 1 97 ? 25.719 -2.689 34.562 1 94.19 97 VAL A N 1
ATOM 754 C CA . VAL A 1 97 ? 26.062 -2.654 33.125 1 94.19 97 VAL A CA 1
ATOM 755 C C . VAL A 1 97 ? 25.312 -1.515 32.469 1 94.19 97 VAL A C 1
ATOM 757 O O . VAL A 1 97 ? 25.875 -0.785 31.641 1 94.19 97 VAL A O 1
ATOM 760 N N . PHE A 1 98 ? 24.062 -1.283 32.812 1 95.88 98 PHE A N 1
ATOM 761 C CA . PHE A 1 98 ? 23.234 -0.299 32.125 1 95.88 98 PHE A CA 1
ATOM 762 C C . PHE A 1 98 ? 23.469 1.097 32.688 1 95.88 98 PHE A C 1
ATOM 764 O O . PHE A 1 98 ? 23 2.088 32.125 1 95.88 98 PHE A O 1
ATOM 771 N N . SER A 1 99 ? 24.234 1.177 33.812 1 93.81 99 SER A N 1
ATOM 772 C CA . SER A 1 99 ? 24.562 2.488 34.344 1 93.81 99 SER A CA 1
ATOM 773 C C . SER A 1 99 ? 25.922 2.98 33.844 1 93.81 99 SER A C 1
ATOM 775 O O . SER A 1 99 ? 26.328 4.105 34.156 1 93.81 99 SER A O 1
ATOM 777 N N . SER A 1 100 ? 26.547 2.109 33.062 1 93.06 100 SER A N 1
ATOM 778 C CA . SER A 1 100 ? 27.875 2.445 32.562 1 93.06 100 SER A CA 1
ATOM 779 C C . SER A 1 100 ? 27.891 2.498 31.047 1 93.06 100 SER A C 1
ATOM 781 O O . SER A 1 100 ? 27.562 1.511 30.375 1 93.06 100 SER A O 1
ATOM 783 N N . ALA A 1 101 ? 28.328 3.678 30.531 1 94.5 101 ALA A N 1
ATOM 784 C CA . ALA A 1 101 ? 28.375 3.855 29.078 1 94.5 101 ALA A CA 1
ATOM 785 C C . ALA A 1 101 ? 29.359 2.875 28.438 1 94.5 101 ALA A C 1
ATOM 787 O O . ALA A 1 101 ? 29.047 2.26 27.422 1 94.5 101 ALA A O 1
ATOM 788 N N . GLU A 1 102 ? 30.5 2.664 29.062 1 92.56 102 GLU A N 1
ATOM 789 C CA . GLU A 1 102 ? 31.531 1.779 28.531 1 92.56 102 GLU A CA 1
ATOM 790 C C . GLU A 1 102 ? 31.031 0.334 28.469 1 92.56 102 GLU A C 1
ATOM 792 O O . GLU A 1 102 ? 31.266 -0.366 27.484 1 92.56 102 GLU A O 1
ATOM 797 N N . ALA A 1 103 ? 30.438 -0.076 29.531 1 94.5 103 ALA A N 1
ATOM 798 C CA . ALA A 1 103 ? 29.922 -1.442 29.594 1 94.5 103 ALA A CA 1
ATOM 799 C C . ALA A 1 103 ? 28.812 -1.662 28.578 1 94.5 103 ALA A C 1
ATOM 801 O O . ALA A 1 103 ? 28.766 -2.701 27.906 1 94.5 103 ALA A O 1
ATOM 802 N N . LEU A 1 104 ? 27.953 -0.725 28.469 1 94.69 104 LEU A N 1
ATOM 803 C CA . LEU A 1 104 ? 26.797 -0.848 27.578 1 94.69 104 LEU A CA 1
ATOM 804 C C . LEU A 1 104 ? 27.25 -0.84 26.109 1 94.69 104 LEU A C 1
ATOM 806 O O . LEU A 1 104 ? 26.688 -1.555 25.281 1 94.69 104 LEU A O 1
ATOM 810 N N . VAL A 1 105 ? 28.266 -0.047 25.781 1 94.69 105 VAL A N 1
ATOM 811 C CA . VAL A 1 105 ? 28.781 0.058 24.422 1 94.69 105 VAL A CA 1
ATOM 812 C C . VAL A 1 105 ? 29.344 -1.29 23.984 1 94.69 105 VAL A C 1
ATOM 814 O O . VAL A 1 105 ? 29.281 -1.646 22.812 1 94.69 105 VAL A O 1
ATOM 817 N N . GLN A 1 106 ? 29.781 -2.061 24.953 1 93.5 106 GLN A N 1
ATOM 818 C CA . GLN A 1 106 ? 30.406 -3.35 24.672 1 93.5 106 GLN A CA 1
ATOM 819 C C . GLN A 1 106 ? 29.391 -4.477 24.734 1 93.5 106 GLN A C 1
ATOM 821 O O . GLN A 1 106 ? 29.688 -5.621 24.375 1 93.5 106 GLN A O 1
ATOM 826 N N . SER A 1 107 ? 28.219 -4.141 25.062 1 95.12 107 SER A N 1
ATOM 827 C CA . SER A 1 107 ? 27.203 -5.168 25.281 1 95.12 107 SER A CA 1
ATOM 828 C C . SER A 1 107 ? 26.469 -5.512 23.984 1 95.12 107 SER A C 1
ATOM 830 O O . SER A 1 107 ? 26.281 -4.645 23.125 1 95.12 107 SER A O 1
ATOM 832 N N . PHE A 1 108 ? 26.062 -6.816 23.781 1 94.94 108 PHE A N 1
ATOM 833 C CA . PHE A 1 108 ? 25.25 -7.371 22.703 1 94.94 108 PHE A CA 1
ATOM 834 C C . PHE A 1 108 ? 25.906 -7.145 21.344 1 94.94 108 PHE A C 1
ATOM 836 O O . PHE A 1 108 ? 25.234 -6.84 20.359 1 94.94 108 PHE A O 1
ATOM 843 N N . ARG A 1 109 ? 27.125 -7.176 21.25 1 92.12 109 ARG A N 1
ATOM 844 C CA . ARG A 1 109 ? 27.844 -7 20 1 92.12 109 ARG A CA 1
ATOM 845 C C . ARG A 1 109 ? 27.734 -8.242 19.125 1 92.12 109 ARG A C 1
ATOM 847 O O . ARG A 1 109 ? 27.672 -9.367 19.641 1 92.12 109 ARG A O 1
ATOM 854 N N . LYS A 1 110 ? 27.609 -8.008 17.859 1 87.56 110 LYS A N 1
ATOM 855 C CA . LYS A 1 110 ? 27.531 -9.117 16.906 1 87.56 110 LYS A CA 1
ATOM 856 C C . LYS A 1 110 ? 28.781 -9.992 16.984 1 87.56 110 LYS A C 1
ATOM 858 O O . LYS A 1 110 ? 29.891 -9.492 17.156 1 87.56 110 LYS A O 1
ATOM 863 N N . VAL A 1 111 ? 28.594 -11.258 17.141 1 71.75 111 VAL A N 1
ATOM 864 C CA . VAL A 1 111 ? 29.719 -12.195 17.203 1 71.75 111 VAL A CA 1
ATOM 865 C C . VAL A 1 111 ? 30.375 -12.297 15.836 1 71.75 111 VAL A C 1
ATOM 867 O O . VAL A 1 111 ? 29.703 -12.438 14.82 1 71.75 111 VAL A O 1
ATOM 870 N N . LYS A 1 112 ? 31.469 -11.75 15.773 1 57.44 112 LYS A N 1
ATOM 871 C CA . LYS A 1 112 ? 32.25 -11.922 14.547 1 57.44 112 LYS A CA 1
ATOM 872 C C . LYS A 1 112 ? 32.25 -13.383 14.102 1 57.44 112 LYS A C 1
ATOM 874 O O . LYS A 1 112 ? 32.625 -14.273 14.859 1 57.44 112 LYS A O 1
ATOM 879 N N . GLN A 1 113 ? 31.391 -13.766 13.32 1 47.56 113 GLN A N 1
ATOM 880 C CA . GLN A 1 113 ? 31.594 -15.117 12.805 1 47.56 113 GLN A CA 1
ATOM 881 C C . GLN A 1 113 ? 32.938 -15.227 12.078 1 47.56 113 GLN A C 1
ATOM 883 O O . GLN A 1 113 ? 33.156 -14.531 11.086 1 47.56 113 GLN A O 1
ATOM 888 N N . HIS A 1 114 ? 33.938 -15.383 12.789 1 43.16 114 HIS A N 1
ATOM 889 C CA . HIS A 1 114 ? 35.156 -15.703 12.07 1 43.16 114 HIS A CA 1
ATOM 890 C C . HIS A 1 114 ? 34.906 -16.703 10.953 1 43.16 114 HIS A C 1
ATOM 892 O O . HIS A 1 114 ? 34.25 -17.719 11.164 1 43.16 114 HIS A O 1
ATOM 898 N N . THR A 1 115 ? 34.875 -16.188 9.828 1 46.41 115 THR A N 1
ATOM 899 C CA . THR A 1 115 ? 34.844 -17.172 8.75 1 46.41 115 THR A CA 1
ATOM 900 C C . THR A 1 115 ? 35.844 -18.297 9 1 46.41 115 THR A C 1
ATOM 902 O O . THR A 1 115 ? 36.812 -18.125 9.711 1 46.41 115 THR A O 1
ATOM 905 N N . LYS A 1 116 ? 35.562 -19.484 8.625 1 44.44 116 LYS A N 1
ATOM 906 C CA . LYS A 1 116 ? 36.438 -20.641 8.719 1 44.44 116 LYS A CA 1
ATOM 907 C C . LYS A 1 116 ? 37.875 -20.281 8.328 1 44.44 116 LYS A C 1
ATOM 909 O O . LYS A 1 116 ? 38.844 -20.812 8.898 1 44.44 116 LYS A O 1
ATOM 914 N N . GLU A 1 117 ? 37.938 -19.328 7.438 1 47.25 117 GLU A N 1
ATOM 915 C CA . GLU A 1 117 ? 39.281 -19.016 6.898 1 47.25 117 GLU A CA 1
ATOM 916 C C . GLU A 1 117 ? 40.062 -18.156 7.871 1 47.25 117 GLU A C 1
ATOM 918 O O . GLU A 1 117 ? 41.281 -18.312 7.984 1 47.25 117 GLU A O 1
ATOM 923 N N . GLU A 1 118 ? 39.281 -17.328 8.586 1 47.22 118 GLU A N 1
ATOM 924 C CA . GLU A 1 118 ? 40.062 -16.5 9.516 1 47.22 118 GLU A CA 1
ATOM 925 C C . GLU A 1 118 ? 40.406 -17.281 10.773 1 47.22 118 GLU A C 1
ATOM 927 O O . GLU A 1 118 ? 41.469 -17.047 11.383 1 47.22 118 GLU A O 1
ATOM 932 N N . LEU A 1 119 ? 39.562 -18.141 11.141 1 43.72 119 LEU A N 1
ATOM 933 C CA . LEU A 1 119 ? 39.875 -19.016 12.258 1 43.72 119 LEU A CA 1
ATOM 934 C C . LEU A 1 119 ? 41.062 -19.922 11.922 1 43.72 119 LEU A C 1
ATOM 936 O O . LEU A 1 119 ? 41.906 -20.188 12.773 1 43.72 119 LEU A O 1
ATOM 940 N N . LYS A 1 120 ? 41.125 -20.453 10.609 1 43.31 120 LYS A N 1
ATOM 941 C CA . LYS A 1 120 ? 42.25 -21.281 10.188 1 43.31 120 LYS A CA 1
ATOM 942 C C . LYS A 1 120 ? 43.531 -20.484 10.203 1 43.31 120 LYS A C 1
ATOM 944 O O . LYS A 1 120 ? 44.625 -21.031 10.461 1 43.31 120 LYS A O 1
ATOM 949 N N . SER A 1 121 ? 43.406 -19.219 9.891 1 42.09 121 SER A N 1
ATOM 950 C CA . SER A 1 121 ? 44.656 -18.453 9.82 1 42.09 121 SER A CA 1
ATOM 951 C C . SER A 1 121 ? 45.25 -18.219 11.203 1 42.09 121 SER A C 1
ATOM 953 O O . SER A 1 121 ? 46.438 -17.922 11.336 1 42.09 121 SER A O 1
ATOM 955 N N . LEU A 1 122 ? 44.344 -18.109 12.172 1 38.59 122 LEU A N 1
ATOM 956 C CA . LEU A 1 122 ? 44.906 -17.828 13.492 1 38.59 122 LEU A CA 1
ATOM 957 C C . LEU A 1 122 ? 45.562 -19.078 14.078 1 38.59 122 LEU A C 1
ATOM 959 O O . LEU A 1 122 ? 46.375 -18.984 14.992 1 38.59 122 LEU A O 1
ATOM 963 N N . GLN A 1 123 ? 44.969 -20.234 13.719 1 34.84 123 GLN A N 1
ATOM 964 C CA . GLN A 1 123 ? 45.531 -21.406 14.359 1 34.84 123 GLN A CA 1
ATOM 965 C C . GLN A 1 123 ? 46.938 -21.719 13.797 1 34.84 123 GLN A C 1
ATOM 967 O O . GLN A 1 123 ? 47.625 -22.609 14.297 1 34.84 123 GLN A O 1
ATOM 972 N N . GLY A 1 124 ? 47.062 -21.266 12.492 1 30.7 124 GLY A N 1
ATOM 973 C CA . GLY A 1 124 ? 48.25 -21.859 11.875 1 30.7 124 GLY A CA 1
ATOM 974 C C . GLY A 1 124 ? 49.562 -21.328 12.438 1 30.7 124 GLY A C 1
ATOM 975 O O . GLY A 1 124 ? 50.625 -21.609 11.883 1 30.7 124 GLY A O 1
ATOM 976 N N . LYS A 1 125 ? 49.469 -20.219 13.117 1 31.42 125 LYS A N 1
ATOM 977 C CA . LYS A 1 125 ? 50.812 -19.672 13.273 1 31.42 125 LYS A CA 1
ATOM 978 C C . LYS A 1 125 ? 51.688 -20.578 14.133 1 31.42 125 LYS A C 1
ATOM 980 O O . LYS A 1 125 ? 52.812 -20.25 14.445 1 31.42 125 LYS A O 1
ATOM 985 N N . ASP A 1 126 ? 51.031 -21.438 14.883 1 27.02 126 ASP A N 1
ATOM 986 C CA . ASP A 1 126 ? 52 -21.875 15.891 1 27.02 126 ASP A CA 1
ATOM 987 C C . ASP A 1 126 ? 53.094 -22.734 15.266 1 27.02 126 ASP A C 1
ATOM 989 O O . ASP A 1 126 ? 54.156 -22.953 15.875 1 27.02 126 ASP A O 1
ATOM 993 N N . GLU A 1 127 ? 52.688 -23.625 14.383 1 23.84 127 GLU A N 1
ATOM 994 C CA . GLU A 1 127 ? 53.625 -24.734 14.492 1 23.84 127 GLU A CA 1
ATOM 995 C C . GLU A 1 127 ? 54.938 -24.438 13.781 1 23.84 127 GLU A C 1
ATOM 997 O O . GLU A 1 127 ? 55.938 -25.125 14 1 23.84 127 GLU A O 1
ATOM 1002 N N . ASP A 1 128 ? 54.938 -23.812 12.562 1 22.62 128 ASP A N 1
ATOM 1003 C CA . ASP A 1 128 ? 56 -24.312 11.711 1 22.62 128 ASP A CA 1
ATOM 1004 C C . ASP A 1 128 ? 57.312 -23.625 12.047 1 22.62 128 ASP A C 1
ATOM 1006 O O . ASP A 1 128 ? 57.562 -22.5 11.617 1 22.62 128 ASP A O 1
ATOM 1010 N N . LYS A 1 129 ? 57.844 -23.734 13.164 1 21.41 129 LYS A N 1
ATOM 1011 C CA . LYS A 1 129 ? 59.188 -23.219 13.492 1 21.41 129 LYS A CA 1
ATOM 1012 C C . LYS A 1 129 ? 60.219 -23.719 12.492 1 21.41 129 LYS A C 1
ATOM 1014 O O . LYS A 1 129 ? 61.375 -23.266 12.516 1 21.41 129 LYS A O 1
ATOM 1019 N N . ASP A 1 130 ? 60.094 -24.906 11.945 1 18.77 130 ASP A N 1
ATOM 1020 C CA . ASP A 1 130 ? 61.438 -25.484 11.914 1 18.77 130 ASP A CA 1
ATOM 1021 C C . ASP A 1 130 ? 62.312 -24.797 10.883 1 18.77 130 ASP A C 1
ATOM 1023 O O . ASP A 1 130 ? 63.375 -24.266 11.227 1 18.77 130 ASP A O 1
ATOM 1027 N N . GLU A 1 131 ? 62.781 -25.438 9.734 1 18.69 131 GLU A N 1
ATOM 1028 C CA . GLU A 1 131 ? 64.125 -25.734 9.32 1 18.69 131 GLU A CA 1
ATOM 1029 C C . GLU A 1 131 ? 64.688 -24.688 8.352 1 18.69 131 GLU A C 1
ATOM 1031 O O . GLU A 1 131 ? 65.875 -24.406 8.336 1 18.69 131 GLU A O 1
ATOM 1036 N N . ASP A 1 132 ? 63.969 -24.266 7.23 1 17.8 132 ASP A N 1
ATOM 1037 C CA . ASP A 1 132 ? 64.75 -24.266 5.996 1 17.8 132 ASP A CA 1
ATOM 1038 C C . ASP A 1 132 ? 65.5 -22.969 5.824 1 17.8 132 ASP A C 1
ATOM 1040 O O . ASP A 1 132 ? 64.938 -21.891 5.758 1 17.8 132 ASP A O 1
ATOM 1044 N N . GLU A 1 133 ? 66.75 -22.734 6.238 1 16.89 133 GLU A N 1
ATOM 1045 C CA . GLU A 1 133 ? 67.75 -21.656 6.281 1 16.89 133 GLU A CA 1
ATOM 1046 C C . GLU A 1 133 ? 67.938 -21.047 4.898 1 16.89 133 GLU A C 1
ATOM 1048 O O . GLU A 1 133 ? 68 -19.828 4.75 1 16.89 133 GLU A O 1
ATOM 1053 N N . LYS A 1 134 ? 68.625 -21.672 3.908 1 16.3 134 LYS A N 1
ATOM 1054 C CA . LYS A 1 134 ? 69.938 -21.188 3.408 1 16.3 134 LYS A CA 1
ATOM 1055 C C . LYS A 1 134 ? 69.75 -20.188 2.271 1 16.3 134 LYS A C 1
ATOM 1057 O O . LYS A 1 134 ? 70.375 -19.125 2.256 1 16.3 134 LYS A O 1
ATOM 1062 N N . GLU A 1 135 ? 69.5 -20.578 0.94 1 15.61 135 GLU A N 1
ATOM 1063 C CA . GLU A 1 135 ? 70.438 -20.328 -0.132 1 15.61 135 GLU A CA 1
ATOM 1064 C C . GLU A 1 135 ? 70.125 -19.062 -0.909 1 15.61 135 GLU A C 1
ATOM 1066 O O . GLU A 1 135 ? 70.812 -18.719 -1.869 1 15.61 135 GLU A O 1
ATOM 1071 N N . LYS A 1 136 ? 69 -18.359 -0.706 1 15.89 136 LYS A N 1
ATOM 1072 C CA . LYS A 1 136 ? 68.625 -17.703 -1.963 1 15.89 136 LYS A CA 1
ATOM 1073 C C . LYS A 1 136 ? 69.438 -16.438 -2.176 1 15.89 136 LYS A C 1
ATOM 1075 O O . LYS A 1 136 ? 69.188 -15.414 -1.529 1 15.89 136 LYS A O 1
ATOM 1080 N N . ALA A 1 137 ? 70.75 -16.469 -2.566 1 15.3 137 ALA A N 1
ATOM 1081 C CA . ALA A 1 137 ? 71.688 -15.398 -2.756 1 15.3 137 ALA A CA 1
ATOM 1082 C C . ALA A 1 137 ? 71.25 -14.414 -3.828 1 15.3 137 ALA A C 1
ATOM 1084 O O . ALA A 1 137 ? 71.375 -13.203 -3.66 1 15.3 137 ALA A O 1
ATOM 1085 N N . ALA A 1 138 ? 71.062 -14.773 -5.168 1 15.09 138 ALA A N 1
ATOM 1086 C CA . ALA A 1 138 ? 71.938 -14.148 -6.133 1 15.09 138 ALA A CA 1
ATOM 1087 C C . ALA A 1 138 ? 71.438 -12.781 -6.57 1 15.09 138 ALA A C 1
ATOM 1089 O O . ALA A 1 138 ? 72.188 -11.812 -6.648 1 15.09 138 ALA A O 1
ATOM 1090 N N . CYS A 1 139 ? 70.375 -12.609 -7.523 1 15.6 139 CYS A N 1
ATOM 1091 C CA . CYS A 1 139 ? 70.625 -11.883 -8.758 1 15.6 139 CYS A CA 1
ATOM 1092 C C . CYS A 1 139 ? 70.438 -10.383 -8.57 1 15.6 139 CYS A C 1
ATOM 1094 O O . CYS A 1 139 ? 69.312 -9.961 -8.164 1 15.6 139 CYS A O 1
ATOM 1096 N N . SER A 1 140 ? 71.438 -9.492 -8.492 1 14.91 140 SER A N 1
ATOM 1097 C CA . SER A 1 140 ? 71.812 -8.141 -8.094 1 14.91 140 SER A CA 1
ATOM 1098 C C . SER A 1 140 ? 71.125 -7.09 -8.938 1 14.91 140 SER A C 1
ATOM 1100 O O . SER A 1 140 ? 70.5 -6.148 -8.398 1 14.91 140 SER A O 1
ATOM 1102 N N . ALA A 1 141 ? 71.5 -6.742 -10.266 1 14.66 141 ALA A N 1
ATOM 1103 C CA . ALA A 1 141 ? 72.188 -5.516 -10.578 1 14.66 141 ALA A CA 1
ATOM 1104 C C . ALA A 1 141 ? 71.25 -4.438 -11.109 1 14.66 141 ALA A C 1
ATOM 1106 O O . ALA A 1 141 ? 71.562 -3.248 -11.07 1 14.66 141 ALA A O 1
ATOM 1107 N N . ALA A 1 142 ? 70.25 -4.637 -11.984 1 15.67 142 ALA A N 1
ATOM 1108 C CA . ALA A 1 142 ? 70.312 -3.73 -13.125 1 15.67 142 ALA A CA 1
ATOM 1109 C C . ALA A 1 142 ? 69.938 -2.309 -12.711 1 15.67 142 ALA A C 1
ATOM 1111 O O . ALA A 1 142 ? 68.875 -2.092 -12.055 1 15.67 142 ALA A O 1
ATOM 1112 N N . ALA A 1 143 ? 70.688 -1.197 -12.953 1 14.63 143 ALA A N 1
ATOM 1113 C CA . ALA A 1 143 ? 71.188 0.141 -12.625 1 14.63 143 ALA A CA 1
ATOM 1114 C C . ALA A 1 143 ? 70.062 1.189 -12.859 1 14.63 143 ALA A C 1
ATOM 1116 O O . ALA A 1 143 ? 69.062 0.888 -13.43 1 14.63 143 ALA A O 1
ATOM 1117 N N . ALA A 1 144 ? 70.312 2.326 -13.703 1 14.88 144 ALA A N 1
ATOM 1118 C CA . ALA A 1 144 ? 70.688 3.713 -13.445 1 14.88 144 ALA A CA 1
ATOM 1119 C C . ALA A 1 144 ? 69.625 4.672 -13.906 1 14.88 144 ALA A C 1
ATOM 1121 O O . ALA A 1 144 ? 69.438 5.77 -13.359 1 14.88 144 ALA A O 1
ATOM 1122 N N . MET A 1 145 ? 68.875 4.535 -15.047 1 15.6 145 MET A N 1
ATOM 1123 C CA . MET A 1 145 ? 69 5.734 -15.875 1 15.6 145 MET A CA 1
ATOM 1124 C C . MET A 1 145 ? 68.125 6.863 -15.273 1 15.6 145 MET A C 1
ATOM 1126 O O . MET A 1 145 ? 67.25 6.621 -14.445 1 15.6 145 MET A O 1
ATOM 1130 N N . GLU A 1 146 ? 67.562 7.887 -16.109 1 16.06 146 GLU A N 1
ATOM 1131 C CA . GLU A 1 146 ? 67.75 9.32 -16.281 1 16.06 146 GLU A CA 1
ATOM 1132 C C . GLU A 1 146 ? 66.75 10.133 -15.523 1 16.06 146 GLU A C 1
ATOM 1134 O O . GLU A 1 146 ? 67.062 10.938 -14.656 1 16.06 146 GLU A O 1
ATOM 1139 N N . GLU A 1 147 ? 65.75 10.859 -16.219 1 16.92 147 GLU A N 1
ATOM 1140 C CA . GLU A 1 147 ? 65.75 12.32 -16.297 1 16.92 147 GLU A CA 1
ATOM 1141 C C . GLU A 1 147 ? 64.812 12.914 -15.211 1 16.92 147 GLU A C 1
ATOM 1143 O O . GLU A 1 147 ? 64 12.203 -14.625 1 16.92 147 GLU A O 1
ATOM 1148 N N . ASP A 1 148 ? 64.188 14.094 -15.344 1 16.22 148 ASP A N 1
ATOM 1149 C CA . ASP A 1 148 ? 64.25 15.398 -14.688 1 16.22 148 ASP A CA 1
ATOM 1150 C C . ASP A 1 148 ? 63.125 15.555 -13.656 1 16.22 148 ASP A C 1
ATOM 1152 O O . ASP A 1 148 ? 62.25 14.695 -13.562 1 16.22 148 ASP A O 1
ATOM 1156 N N . SER A 1 149 ? 62.188 16.656 -13.734 1 17.03 149 SER A N 1
ATOM 1157 C CA . SER A 1 149 ? 62.156 17.859 -12.906 1 17.03 149 SER A CA 1
ATOM 1158 C C . SER A 1 149 ? 61.062 17.781 -11.852 1 17.03 149 SER A C 1
ATOM 1160 O O . SER A 1 149 ? 61.312 18.031 -10.672 1 17.03 149 SER A O 1
ATOM 1162 N N . GLU A 1 150 ? 59.656 17.922 -12.211 1 18.12 150 GLU A N 1
ATOM 1163 C CA . GLU A 1 150 ? 58.906 19.016 -11.594 1 18.12 150 GLU A CA 1
ATOM 1164 C C . GLU A 1 150 ? 58.344 18.609 -10.234 1 18.12 150 GLU A C 1
ATOM 1166 O O . GLU A 1 150 ? 58.062 17.438 -10.008 1 18.12 150 GLU A O 1
ATOM 1171 N N . ALA A 1 151 ? 58.219 19.469 -9.125 1 16.86 151 ALA A N 1
ATOM 1172 C CA . ALA A 1 151 ? 58.312 19.578 -7.672 1 16.86 151 ALA A CA 1
ATOM 1173 C C . ALA A 1 151 ? 57 19.125 -7.016 1 16.86 151 ALA A C 1
ATOM 1175 O O . ALA A 1 151 ? 56.812 19.266 -5.801 1 16.86 151 ALA A O 1
ATOM 1176 N N . SER A 1 152 ? 56 18.578 -7.656 1 18 152 SER A N 1
ATOM 1177 C CA . SER A 1 152 ? 54.719 18.828 -6.992 1 18 152 SER A CA 1
ATOM 1178 C C . SER A 1 152 ? 54.688 18.203 -5.602 1 18 152 SER A C 1
ATOM 1180 O O . SER A 1 152 ? 55.156 17.078 -5.41 1 18 152 SER A O 1
ATOM 1182 N N . SER A 1 153 ? 54.656 18.922 -4.43 1 17.19 153 SER A N 1
ATOM 1183 C CA . SER A 1 153 ? 54.875 18.828 -2.988 1 17.19 153 SER A CA 1
ATOM 1184 C C . SER A 1 153 ? 53.875 17.844 -2.352 1 17.19 153 SER A C 1
ATOM 1186 O O . SER A 1 153 ? 52.688 18.078 -2.359 1 17.19 153 SER A O 1
ATOM 1188 N N . SER A 1 154 ? 54.094 16.594 -2.461 1 17.8 154 SER A N 1
ATOM 1189 C CA . SER A 1 154 ? 53.219 15.555 -1.921 1 17.8 154 SER A CA 1
ATOM 1190 C C . SER A 1 154 ? 53.312 15.484 -0.401 1 17.8 154 SER A C 1
ATOM 1192 O O . SER A 1 154 ? 54.312 15 0.135 1 17.8 154 SER A O 1
ATOM 1194 N N . ARG A 1 155 ? 52.906 16.406 0.415 1 18.03 155 ARG A N 1
ATOM 1195 C CA . ARG A 1 155 ? 53.094 16.328 1.861 1 18.03 155 ARG A CA 1
ATOM 1196 C C . ARG A 1 155 ? 52.5 15.039 2.416 1 18.03 155 ARG A C 1
ATOM 1198 O O . ARG A 1 155 ? 51.312 14.742 2.189 1 18.03 155 ARG A O 1
ATOM 1205 N N . ILE A 1 156 ? 53.25 14.055 2.805 1 20.27 156 ILE A N 1
ATOM 1206 C CA . ILE A 1 156 ? 53.094 12.695 3.318 1 20.27 156 ILE A CA 1
ATOM 1207 C C . ILE A 1 156 ? 52.625 12.75 4.777 1 20.27 156 ILE A C 1
ATOM 1209 O O . ILE A 1 156 ? 53.438 13.016 5.672 1 20.27 156 ILE A O 1
ATOM 1213 N N . SER A 1 157 ? 51.656 13.586 5.23 1 19 157 SER A N 1
ATOM 1214 C CA . SER A 1 157 ? 51.5 13.586 6.684 1 19 157 SER A CA 1
ATOM 1215 C C . SER A 1 157 ? 51.281 12.18 7.219 1 19 157 SER A C 1
ATOM 1217 O O . SER A 1 157 ? 50.438 11.445 6.691 1 19 157 SER A O 1
ATOM 1219 N N . ASP A 1 158 ? 52.156 11.477 7.969 1 20.19 158 ASP A N 1
ATOM 1220 C CA . ASP A 1 158 ? 52.438 10.164 8.547 1 20.19 158 ASP A CA 1
ATOM 1221 C C . ASP A 1 158 ? 51.5 9.852 9.703 1 20.19 158 ASP A C 1
ATOM 1223 O O . ASP A 1 158 ? 51.781 8.984 10.523 1 20.19 158 ASP A O 1
ATOM 1227 N N . SER A 1 159 ? 50.469 10.594 10.086 1 22.33 159 SER A N 1
ATOM 1228 C CA . SER A 1 159 ? 50 10.328 11.445 1 22.33 159 SER A CA 1
ATOM 1229 C C . SER A 1 159 ? 49.562 8.875 11.609 1 22.33 159 SER A C 1
ATOM 1231 O O . SER A 1 159 ? 48.812 8.352 10.789 1 22.33 159 SER A O 1
ATOM 1233 N N . SER A 1 160 ? 50.406 7.973 12.172 1 23.38 160 SER A N 1
ATOM 1234 C CA . SER A 1 160 ? 50.375 6.559 12.547 1 23.38 160 SER A CA 1
ATOM 1235 C C . SER A 1 160 ? 49.188 6.25 13.453 1 23.38 160 SER A C 1
ATOM 1237 O O . SER A 1 160 ? 49.344 5.656 14.516 1 23.38 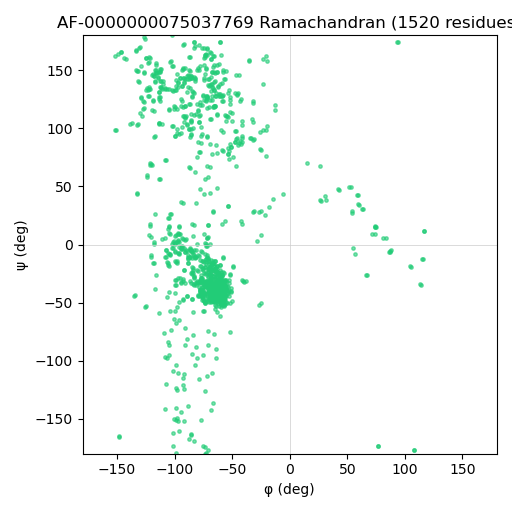160 SER A O 1
ATOM 1239 N N . GLN A 1 161 ? 48.062 6.84 13.375 1 23.39 161 GLN A N 1
ATOM 1240 C CA . GLN A 1 161 ? 47.031 6.578 14.398 1 23.39 161 GLN A CA 1
ATOM 1241 C C . GLN A 1 161 ? 46.812 5.078 14.562 1 23.39 161 GLN A C 1
ATOM 1243 O O . GLN A 1 161 ? 46.969 4.312 13.609 1 23.39 161 GLN A O 1
ATOM 1248 N N . GLY A 1 162 ? 46.906 4.488 15.875 1 25.73 162 GLY A N 1
ATOM 1249 C CA . GLY A 1 162 ? 46.688 3.184 16.484 1 25.73 162 GLY A CA 1
ATOM 1250 C C . GLY A 1 162 ? 45.594 2.373 15.836 1 25.73 162 GLY A C 1
ATOM 1251 O O . GLY A 1 162 ? 44.688 2.934 15.234 1 25.73 162 GLY A O 1
ATOM 1252 N N . ASP A 1 163 ? 45.938 1.177 15.398 1 29.67 163 ASP A N 1
ATOM 1253 C CA . ASP A 1 163 ? 45.281 0.131 14.617 1 29.67 163 ASP A CA 1
ATOM 1254 C C . ASP A 1 163 ? 44 -0.347 15.312 1 29.67 163 ASP A C 1
ATOM 1256 O O . ASP A 1 163 ? 44 -1.384 15.984 1 29.67 163 ASP A O 1
ATOM 1260 N N . ASN A 1 164 ? 43.406 0.432 16.297 1 29.86 164 ASN A N 1
ATOM 1261 C CA . ASN A 1 164 ? 42.188 -0.174 16.812 1 29.86 164 ASN A CA 1
ATOM 1262 C C . ASN A 1 164 ? 41.344 -0.786 15.695 1 29.86 164 ASN A C 1
ATOM 1264 O O . ASN A 1 164 ? 41.031 -0.117 14.703 1 29.86 164 ASN A O 1
ATOM 1268 N N . ASN A 1 165 ? 41.625 -2.014 15.398 1 32.94 165 ASN A N 1
ATOM 1269 C CA . ASN A 1 165 ? 40.906 -2.91 14.508 1 32.94 165 ASN A CA 1
ATOM 1270 C C . ASN A 1 165 ? 39.406 -2.611 14.516 1 32.94 165 ASN A C 1
ATOM 1272 O O . ASN A 1 165 ? 38.625 -3.279 15.211 1 32.94 165 ASN A O 1
ATOM 1276 N N . LEU A 1 166 ? 39.031 -1.427 14.773 1 36.44 166 LEU A N 1
ATOM 1277 C CA . LEU A 1 166 ? 37.625 -1.125 14.648 1 36.44 166 LEU A CA 1
ATOM 1278 C C . LEU A 1 166 ? 37.094 -1.581 13.289 1 36.44 166 LEU A C 1
ATOM 1280 O O . LEU A 1 166 ? 37.625 -1.198 12.25 1 36.44 166 LEU A O 1
ATOM 1284 N N . GLN A 1 167 ? 36.719 -2.877 13.133 1 41.12 167 GLN A N 1
ATOM 1285 C CA . GLN A 1 167 ? 35.969 -3.354 11.977 1 41.12 167 GLN A CA 1
ATOM 1286 C C . GLN A 1 167 ? 35.188 -2.215 11.32 1 41.12 167 GLN A C 1
ATOM 1288 O O . GLN A 1 167 ? 34.406 -1.53 11.977 1 41.12 167 GLN A O 1
ATOM 1293 N N . LYS A 1 168 ? 35.656 -1.649 10.305 1 46.72 168 LYS A N 1
ATOM 1294 C CA . LYS A 1 168 ? 35.094 -0.522 9.586 1 46.72 168 LYS A CA 1
ATOM 1295 C C . LYS A 1 168 ? 33.625 -0.805 9.211 1 46.72 168 LYS A C 1
ATOM 1297 O O . LYS A 1 168 ? 33.344 -1.661 8.359 1 46.72 168 LYS A O 1
ATOM 1302 N N . LEU A 1 169 ? 32.719 -0.772 10.117 1 56.03 169 LEU A N 1
ATOM 1303 C CA . LEU A 1 169 ? 31.297 -0.823 9.82 1 56.03 169 LEU A CA 1
ATOM 1304 C C . LEU A 1 169 ? 30.938 0.196 8.75 1 56.03 169 LEU A C 1
ATOM 1306 O O . LEU A 1 169 ? 31.531 1.271 8.672 1 56.03 169 LEU A O 1
ATOM 1310 N N . GLY A 1 170 ? 30.562 -0.284 7.641 1 58.72 170 GLY A N 1
ATOM 1311 C CA . GLY A 1 170 ? 30.031 0.626 6.637 1 58.72 170 GLY A CA 1
ATOM 1312 C C . GLY A 1 170 ? 29.234 1.771 7.234 1 58.72 170 GLY A C 1
ATOM 1313 O O . GLY A 1 170 ? 28.938 1.769 8.43 1 58.72 170 GLY A O 1
ATOM 1314 N N . PRO A 1 171 ? 29.078 2.805 6.555 1 63.66 171 PRO A N 1
ATOM 1315 C CA . PRO A 1 171 ? 28.391 4 7.043 1 63.66 171 PRO A CA 1
ATOM 1316 C C . PRO A 1 171 ? 27.031 3.682 7.672 1 63.66 171 PRO A C 1
ATOM 1318 O O . PRO A 1 171 ? 26.594 4.383 8.586 1 63.66 171 PRO A O 1
ATOM 1321 N N . ASP A 1 172 ? 26.531 2.559 7.359 1 72.19 172 ASP A N 1
ATOM 1322 C CA . ASP A 1 172 ? 25.188 2.279 7.859 1 72.19 172 ASP A CA 1
ATOM 1323 C C . ASP A 1 172 ? 25.188 1.064 8.781 1 72.19 172 ASP A C 1
ATOM 1325 O O . ASP A 1 172 ? 24.156 0.695 9.328 1 72.19 172 ASP A O 1
ATOM 1329 N N . ASP A 1 173 ? 26.281 0.484 9.031 1 82.19 173 ASP A N 1
ATOM 1330 C CA . ASP A 1 173 ? 26.328 -0.756 9.797 1 82.19 173 ASP A CA 1
ATOM 1331 C C . ASP A 1 173 ? 26.562 -0.477 11.281 1 82.19 173 ASP A C 1
ATOM 1333 O O . ASP A 1 173 ? 27.328 0.427 11.625 1 82.19 173 ASP A O 1
ATOM 1337 N N . VAL A 1 174 ? 25.844 -1.141 12.102 1 87.81 174 VAL A N 1
ATOM 1338 C CA . VAL A 1 174 ? 26.031 -1.02 13.547 1 87.81 174 VAL A CA 1
ATOM 1339 C C . VAL A 1 174 ? 26.562 -2.33 14.109 1 87.81 174 VAL A C 1
ATOM 1341 O O . VAL A 1 174 ? 26.344 -3.398 13.531 1 87.81 174 VAL A O 1
ATOM 1344 N N . SER A 1 175 ? 27.312 -2.312 15.109 1 90.19 175 SER A N 1
ATOM 1345 C CA . SER A 1 175 ? 28 -3.465 15.688 1 90.19 175 SER A CA 1
ATOM 1346 C C . SER A 1 175 ? 27.109 -4.215 16.672 1 90.19 175 SER A C 1
ATOM 1348 O O . SER A 1 175 ? 27.469 -5.293 17.141 1 90.19 175 SER A O 1
ATOM 1350 N N . VAL A 1 176 ? 25.984 -3.74 16.953 1 93.12 176 VAL A N 1
ATOM 1351 C CA . VAL A 1 176 ? 25.109 -4.328 17.969 1 93.12 176 VAL A CA 1
ATOM 1352 C C . VAL A 1 176 ? 24.109 -5.273 17.297 1 93.12 176 VAL A C 1
ATOM 1354 O O . VAL A 1 176 ? 23.656 -5.02 16.188 1 93.12 176 VAL A O 1
ATOM 1357 N N . ASP A 1 177 ? 23.812 -6.352 17.969 1 92.81 177 ASP A N 1
ATOM 1358 C CA . ASP A 1 177 ? 22.797 -7.301 17.531 1 92.81 177 ASP A CA 1
ATOM 1359 C C . ASP A 1 177 ? 21.422 -6.895 18.031 1 92.81 177 ASP A C 1
ATOM 1361 O O . ASP A 1 177 ? 20.984 -7.328 19.109 1 92.81 177 ASP A O 1
ATOM 1365 N N . ILE A 1 178 ? 20.656 -6.301 17.25 1 93.38 178 ILE A N 1
ATOM 1366 C CA . ILE A 1 178 ? 19.391 -5.691 17.641 1 93.38 178 ILE A CA 1
ATOM 1367 C C . ILE A 1 178 ? 18.359 -6.781 17.953 1 93.38 178 ILE A C 1
ATOM 1369 O O . ILE A 1 178 ? 17.594 -6.656 18.906 1 93.38 178 ILE A O 1
ATOM 1373 N N . GLU A 1 179 ? 18.391 -7.832 17.219 1 91.31 179 GLU A N 1
ATOM 1374 C CA . GLU A 1 179 ? 17.438 -8.914 17.453 1 91.31 179 GLU A CA 1
ATOM 1375 C C . GLU A 1 179 ? 17.688 -9.57 18.812 1 91.31 179 GLU A C 1
ATOM 1377 O O . GLU A 1 179 ? 16.734 -9.93 19.5 1 91.31 179 GLU A O 1
ATOM 1382 N N . ALA A 1 180 ? 18.906 -9.734 19.125 1 92.12 180 ALA A N 1
ATOM 1383 C CA . ALA A 1 180 ? 19.25 -10.289 20.438 1 92.12 180 ALA A CA 1
ATOM 1384 C C . ALA A 1 180 ? 18.75 -9.383 21.562 1 92.12 180 ALA A C 1
ATOM 1386 O O . ALA A 1 180 ? 18.234 -9.875 22.562 1 92.12 180 ALA A O 1
ATOM 1387 N N . ILE A 1 181 ? 18.875 -8.125 21.391 1 94.81 181 ILE A N 1
ATOM 1388 C CA . ILE A 1 181 ? 18.422 -7.152 22.375 1 94.81 181 ILE A CA 1
ATOM 1389 C C . ILE A 1 181 ? 16.906 -7.25 22.547 1 94.81 181 ILE A C 1
ATOM 1391 O O . ILE A 1 181 ? 16.391 -7.266 23.672 1 94.81 181 ILE A O 1
ATOM 1395 N N . ARG A 1 182 ? 16.25 -7.316 21.484 1 93.62 182 ARG A N 1
ATOM 1396 C CA . ARG A 1 182 ? 14.797 -7.402 21.5 1 93.62 182 ARG A CA 1
ATOM 1397 C C . ARG A 1 182 ? 14.328 -8.641 22.25 1 93.62 182 ARG A C 1
ATOM 1399 O O . ARG A 1 182 ? 13.406 -8.57 23.062 1 93.62 182 ARG A O 1
ATOM 1406 N N . ARG A 1 183 ? 14.992 -9.703 22.016 1 91.19 183 ARG A N 1
ATOM 1407 C CA . ARG A 1 183 ? 14.641 -10.953 22.688 1 91.19 183 ARG A CA 1
ATOM 1408 C C . ARG A 1 183 ? 14.891 -10.852 24.188 1 91.19 183 ARG A C 1
ATOM 1410 O O . ARG A 1 183 ? 14.07 -11.305 24.984 1 91.19 183 ARG A O 1
ATOM 1417 N N . VAL A 1 184 ? 15.961 -10.273 24.516 1 92.12 184 VAL A N 1
ATOM 1418 C CA . VAL A 1 184 ? 16.312 -10.117 25.922 1 92.12 184 VAL A CA 1
ATOM 1419 C C . VAL A 1 184 ? 15.289 -9.227 26.625 1 92.12 184 VAL A C 1
ATOM 1421 O O . VAL A 1 184 ? 14.797 -9.57 27.703 1 92.12 184 VAL A O 1
ATOM 1424 N N . TYR A 1 185 ? 14.945 -8.117 26.047 1 94 185 TYR A N 1
ATOM 1425 C CA . TYR A 1 185 ? 13.977 -7.207 26.641 1 94 185 TYR A CA 1
ATOM 1426 C C . TYR A 1 185 ? 12.617 -7.879 26.781 1 94 185 TYR A C 1
ATOM 1428 O O . TYR A 1 185 ? 11.93 -7.707 27.797 1 94 185 TYR A O 1
ATOM 1436 N N . THR A 1 186 ? 12.305 -8.555 25.781 1 89.19 186 THR A N 1
ATOM 1437 C CA . THR A 1 186 ? 11.008 -9.242 25.812 1 89.19 186 THR A CA 1
ATOM 1438 C C . THR A 1 186 ? 10.93 -10.203 27 1 89.19 186 THR A C 1
ATOM 1440 O O . THR A 1 186 ? 9.883 -10.328 27.625 1 89.19 186 THR A O 1
ATOM 1443 N N . ARG A 1 187 ? 12.016 -10.773 27.344 1 87.38 187 ARG A N 1
ATOM 1444 C CA . ARG A 1 187 ? 12.07 -11.758 28.422 1 87.38 187 ARG A CA 1
ATOM 1445 C C . ARG A 1 187 ? 12.164 -11.086 29.781 1 87.38 187 ARG A C 1
ATOM 1447 O O . ARG A 1 187 ? 11.648 -11.602 30.781 1 87.38 187 ARG A O 1
ATOM 1454 N N . LEU A 1 188 ? 12.703 -9.977 29.828 1 90.44 188 LEU A N 1
ATOM 1455 C CA . LEU A 1 188 ? 13.047 -9.383 31.109 1 90.44 188 LEU A CA 1
ATOM 1456 C C . LEU A 1 188 ? 12 -8.359 31.547 1 90.44 188 LEU A C 1
ATOM 1458 O O . LEU A 1 188 ? 11.75 -8.188 32.75 1 90.44 188 LEU A O 1
ATOM 1462 N N . LEU A 1 189 ? 11.352 -7.691 30.703 1 87.06 189 LEU A N 1
ATOM 1463 C CA . LEU A 1 189 ? 10.555 -6.508 31.016 1 87.06 189 LEU A CA 1
ATOM 1464 C C . LEU A 1 189 ? 9.234 -6.891 31.656 1 87.06 189 LEU A C 1
ATOM 1466 O O . LEU A 1 189 ? 8.555 -6.043 32.25 1 87.06 189 LEU A O 1
ATOM 1470 N N . SER A 1 190 ? 9.055 -8.117 31.688 1 82 190 SER A N 1
ATOM 1471 C CA . SER A 1 190 ? 7.824 -8.562 32.344 1 82 190 SER A CA 1
ATOM 1472 C C . SER A 1 190 ? 7.98 -8.57 33.844 1 82 190 SER A C 1
ATOM 1474 O O . SER A 1 190 ? 6.988 -8.555 34.594 1 82 190 SER A O 1
ATOM 1476 N N . ASN A 1 191 ? 9.172 -8.625 34.344 1 85.81 191 ASN A N 1
ATOM 1477 C CA . ASN A 1 191 ? 9.477 -8.586 35.75 1 85.81 191 ASN A CA 1
ATOM 1478 C C . ASN A 1 191 ? 9.633 -7.152 36.25 1 85.81 191 ASN A C 1
ATOM 1480 O O . ASN A 1 191 ? 10.562 -6.445 35.844 1 85.81 191 ASN A O 1
ATOM 1484 N N . GLU A 1 192 ? 8.852 -6.766 37.188 1 85.69 192 GLU A N 1
ATOM 1485 C CA . GLU A 1 192 ? 8.789 -5.387 37.656 1 85.69 192 GLU A CA 1
ATOM 1486 C C . GLU A 1 192 ? 10.094 -4.977 38.344 1 85.69 192 GLU A C 1
ATOM 1488 O O . GLU A 1 192 ? 10.531 -3.83 38.219 1 85.69 192 GLU A O 1
ATOM 1493 N N . LYS A 1 193 ? 10.609 -5.891 39.062 1 88 193 LYS A N 1
ATOM 1494 C CA . LYS A 1 193 ? 11.852 -5.582 39.781 1 88 193 LYS A CA 1
ATOM 1495 C C . LYS A 1 193 ? 12.992 -5.332 38.781 1 88 193 LYS A C 1
ATOM 1497 O O . LYS A 1 193 ? 13.797 -4.418 38.969 1 88 193 LYS A O 1
ATOM 1502 N N . ILE A 1 194 ? 12.961 -6.074 37.812 1 91.25 194 ILE A N 1
ATOM 1503 C CA . ILE A 1 194 ? 13.984 -5.922 36.781 1 91.25 194 ILE A CA 1
ATOM 1504 C C . ILE A 1 194 ? 13.75 -4.625 36 1 91.25 194 ILE A C 1
ATOM 1506 O O . ILE A 1 194 ? 14.703 -3.906 35.688 1 91.25 194 ILE A O 1
ATOM 1510 N N . GLU A 1 195 ? 12.57 -4.324 35.812 1 91 195 GLU A N 1
ATOM 1511 C CA . GLU A 1 195 ? 12.227 -3.086 35.094 1 91 195 GLU A CA 1
ATOM 1512 C C . GLU A 1 195 ? 12.695 -1.863 35.906 1 91 195 GLU A C 1
ATOM 1514 O O . GLU A 1 195 ? 13.188 -0.894 35.312 1 91 195 GLU A O 1
ATOM 1519 N N . THR A 1 196 ? 12.477 -1.938 37.156 1 90.81 196 THR A N 1
ATOM 1520 C CA . THR A 1 196 ? 12.906 -0.845 38 1 90.81 196 THR A CA 1
ATOM 1521 C C . THR A 1 196 ? 14.422 -0.681 37.969 1 90.81 196 THR A C 1
ATOM 1523 O O . THR A 1 196 ? 14.938 0.437 38.031 1 90.81 196 THR A O 1
ATOM 1526 N N . ALA A 1 197 ? 15.062 -1.839 37.812 1 92.94 197 ALA A N 1
ATOM 1527 C CA . ALA A 1 197 ? 16.516 -1.791 37.688 1 92.94 197 ALA A CA 1
ATOM 1528 C C . ALA A 1 197 ? 16.938 -1.068 36.406 1 92.94 197 ALA A C 1
ATOM 1530 O O . ALA A 1 197 ? 17.875 -0.276 36.406 1 92.94 197 ALA A O 1
ATOM 1531 N N . PHE A 1 198 ? 16.25 -1.307 35.406 1 95.19 198 PHE A N 1
ATOM 1532 C CA . PHE A 1 198 ? 16.516 -0.622 34.125 1 95.19 198 PHE A CA 1
ATOM 1533 C C . PHE A 1 198 ? 16.281 0.876 34.281 1 95.19 198 PHE A C 1
ATOM 1535 O O . PHE A 1 198 ? 17.078 1.685 33.812 1 95.19 198 PHE A O 1
ATOM 1542 N N . LEU A 1 199 ? 15.211 1.215 34.875 1 93.56 199 LEU A N 1
ATOM 1543 C CA . LEU A 1 199 ? 14.812 2.607 35.062 1 93.56 199 LEU A CA 1
ATOM 1544 C C . LEU A 1 199 ? 15.875 3.369 35.844 1 93.56 199 LEU A C 1
ATOM 1546 O O . LEU A 1 199 ? 16.328 4.434 35.406 1 93.56 199 LEU A O 1
ATOM 1550 N N . ASN A 1 200 ? 16.281 2.787 36.906 1 92.62 200 ASN A N 1
ATOM 1551 C CA . ASN A 1 200 ? 17.281 3.422 37.75 1 92.62 200 ASN A CA 1
ATOM 1552 C C . ASN A 1 200 ? 18.625 3.539 37.062 1 92.62 200 ASN A C 1
ATOM 1554 O O . ASN A 1 200 ? 19.312 4.551 37.188 1 92.62 200 ASN A O 1
ATOM 1558 N N . ALA A 1 201 ? 18.938 2.502 36.375 1 94.94 201 ALA A N 1
ATOM 1559 C CA . ALA A 1 201 ? 20.203 2.514 35.656 1 94.94 201 ALA A CA 1
ATOM 1560 C C . ALA A 1 201 ? 20.219 3.635 34.625 1 94.94 201 ALA A C 1
ATOM 1562 O O . ALA A 1 201 ? 21.25 4.301 34.438 1 94.94 201 ALA A O 1
ATOM 1563 N N . LEU A 1 202 ? 19.141 3.861 33.969 1 95.94 202 LEU A N 1
ATOM 1564 C CA . LEU A 1 202 ? 19.031 4.883 32.938 1 95.94 202 LEU A CA 1
ATOM 1565 C C . LEU A 1 202 ? 19.172 6.281 33.531 1 95.94 202 LEU A C 1
ATOM 1567 O O . LEU A 1 202 ? 19.766 7.172 32.938 1 95.94 202 LEU A O 1
ATOM 1571 N N . VAL A 1 203 ? 18.641 6.516 34.75 1 94.75 203 VAL A N 1
ATOM 1572 C CA . VAL A 1 203 ? 18.703 7.797 35.438 1 94.75 203 VAL A CA 1
ATOM 1573 C C . VAL A 1 203 ? 20.156 8.141 35.75 1 94.75 203 VAL A C 1
ATOM 1575 O O . VAL A 1 203 ? 20.562 9.297 35.656 1 94.75 203 VAL A O 1
ATOM 1578 N N . TYR A 1 204 ? 20.891 7.109 36 1 91.88 204 TYR A N 1
ATOM 1579 C CA . TYR A 1 204 ? 22.297 7.305 36.344 1 91.88 204 TYR A CA 1
ATOM 1580 C C . TYR A 1 204 ? 23.141 7.465 35.094 1 91.88 204 TYR A C 1
ATOM 1582 O O . TYR A 1 204 ? 24.109 8.242 35.094 1 91.88 204 TYR A O 1
ATOM 1590 N N . LEU A 1 205 ? 22.812 6.832 34.125 1 95.31 205 LEU A N 1
ATOM 1591 C CA . LEU A 1 205 ? 23.594 6.773 32.875 1 95.31 205 LEU A CA 1
ATOM 1592 C C . LEU A 1 205 ? 23.5 8.094 32.125 1 95.31 205 LEU A C 1
ATOM 1594 O O . LEU A 1 205 ? 24.516 8.602 31.625 1 95.31 205 LEU A O 1
ATOM 1598 N N . SER A 1 206 ? 22.391 8.68 32 1 96.56 206 SER A N 1
ATOM 1599 C CA . SER A 1 206 ? 22.031 9.703 31.031 1 96.56 206 SER A CA 1
ATOM 1600 C C . SER A 1 206 ? 22.812 10.992 31.281 1 96.56 206 SER A C 1
ATOM 1602 O O . SER A 1 206 ? 23.344 11.578 30.344 1 96.56 206 SER A O 1
ATOM 1604 N N . PRO A 1 207 ? 22.938 11.477 32.562 1 93.56 207 PRO A N 1
ATOM 1605 C CA . PRO A 1 207 ? 23.703 12.703 32.781 1 93.56 207 PRO A CA 1
ATOM 1606 C C . PRO A 1 207 ? 25.172 12.562 32.375 1 93.56 207 PRO A C 1
ATOM 1608 O O . PRO A 1 207 ? 25.766 13.508 31.828 1 93.56 207 PRO A O 1
ATOM 1611 N N . ASN A 1 208 ? 25.734 11.414 32.594 1 92.38 208 ASN A N 1
ATOM 1612 C CA . ASN A 1 208 ? 27.109 11.172 32.219 1 92.38 208 ASN A CA 1
ATOM 1613 C C . ASN A 1 208 ? 27.281 11.156 30.688 1 92.38 208 ASN A C 1
ATOM 1615 O O . ASN A 1 208 ? 28.281 11.656 30.172 1 92.38 208 ASN A O 1
ATOM 1619 N N . VAL A 1 209 ? 26.375 10.594 30.125 1 95.75 209 VAL A N 1
ATOM 1620 C CA . VAL A 1 209 ? 26.406 10.508 28.672 1 95.75 209 VAL A CA 1
ATOM 1621 C C . VAL A 1 209 ? 26.25 11.906 28.062 1 95.75 209 VAL A C 1
ATOM 1623 O O . VAL A 1 209 ? 26.922 12.242 27.094 1 95.75 209 VAL A O 1
ATOM 1626 N N . GLU A 1 210 ? 25.359 12.68 28.641 1 95.12 210 GLU A N 1
ATOM 1627 C CA . GLU A 1 210 ? 25.188 14.055 28.188 1 95.12 210 GLU A CA 1
ATOM 1628 C C . GLU A 1 210 ? 26.5 14.828 28.266 1 95.12 210 GLU A C 1
ATOM 1630 O O . GLU A 1 210 ? 26.859 15.547 27.328 1 95.12 210 GLU A O 1
ATOM 1635 N N . CYS A 1 211 ? 27.203 14.672 29.328 1 93.12 211 CYS A N 1
ATOM 1636 C CA . CYS A 1 211 ? 28.484 15.352 29.547 1 93.12 211 CYS A CA 1
ATOM 1637 C C . CYS A 1 211 ? 29.531 14.875 28.531 1 93.12 211 CYS A C 1
ATOM 1639 O O . CYS A 1 211 ? 30.266 15.68 27.969 1 93.12 211 CYS A O 1
ATOM 1641 N N . ASP A 1 212 ? 29.547 13.578 28.312 1 92.75 212 ASP A N 1
ATOM 1642 C CA . ASP A 1 212 ? 30.5 12.977 27.375 1 92.75 212 ASP A CA 1
ATOM 1643 C C . ASP A 1 212 ? 30.297 13.531 25.969 1 92.75 212 ASP A C 1
ATOM 1645 O O . ASP A 1 212 ? 31.281 13.844 25.281 1 92.75 212 ASP A O 1
ATOM 1649 N N . LEU A 1 213 ? 29.109 13.656 25.609 1 94 213 LEU A N 1
ATOM 1650 C CA . LEU A 1 213 ? 28.812 14.078 24.25 1 94 213 LEU A CA 1
ATOM 1651 C C . LEU A 1 213 ? 29 15.578 24.078 1 94 213 LEU A C 1
ATOM 1653 O O . LEU A 1 213 ? 29.422 16.047 23.016 1 94 213 LEU A O 1
ATOM 1657 N N . THR A 1 214 ? 28.75 16.344 25.078 1 91.81 214 THR A N 1
ATOM 1658 C CA . THR A 1 214 ? 28.828 17.797 25.016 1 91.81 214 THR A CA 1
ATOM 1659 C C . THR A 1 214 ? 30.281 18.266 25.078 1 91.81 214 THR A C 1
ATOM 1661 O O . THR A 1 214 ? 30.672 19.188 24.359 1 91.81 214 THR A O 1
ATOM 1664 N N . TYR A 1 215 ? 31.094 17.531 25.953 1 89.88 215 TYR A N 1
ATOM 1665 C CA . TYR A 1 215 ? 32.375 18.141 26.266 1 89.88 215 TYR A CA 1
ATOM 1666 C C . TYR A 1 215 ? 33.531 17.25 25.797 1 89.88 215 TYR A C 1
ATOM 1668 O O . TYR A 1 215 ? 34.688 17.703 25.688 1 89.88 215 TYR A O 1
ATOM 1676 N N . HIS A 1 216 ? 33.312 15.992 25.5 1 89 216 HIS A N 1
ATOM 1677 C CA . HIS A 1 216 ? 34.438 15.094 25.281 1 89 216 HIS A CA 1
ATOM 1678 C C . HIS A 1 216 ? 34.406 14.477 23.875 1 89 216 HIS A C 1
ATOM 1680 O O . HIS A 1 216 ? 35.188 13.594 23.562 1 89 216 HIS A O 1
ATOM 1686 N N . ASN A 1 217 ? 33.594 14.812 23.016 1 88.94 217 ASN A N 1
ATOM 1687 C CA . ASN A 1 217 ? 33.469 14.344 21.641 1 88.94 217 ASN A CA 1
ATOM 1688 C C . ASN A 1 217 ? 33.656 12.828 21.562 1 88.94 217 ASN A C 1
ATOM 1690 O O . ASN A 1 217 ? 34.469 12.336 20.766 1 88.94 217 ASN A O 1
ATOM 1694 N N . VAL A 1 218 ? 33.062 12.109 22.344 1 91.44 218 VAL A N 1
ATOM 1695 C CA . VAL A 1 218 ? 33.219 10.672 22.562 1 91.44 218 VAL A CA 1
ATOM 1696 C C . VAL A 1 218 ? 32.875 9.914 21.281 1 91.44 218 VAL A C 1
ATOM 1698 O O . VAL A 1 218 ? 33.469 8.867 20.984 1 91.44 218 VAL A O 1
ATOM 1701 N N . TYR A 1 219 ? 31.938 10.367 20.5 1 92.25 219 TYR A N 1
ATOM 1702 C CA . TYR A 1 219 ? 31.516 9.656 19.297 1 92.25 219 TYR A CA 1
ATOM 1703 C C . TYR A 1 219 ? 32.625 9.648 18.25 1 92.25 219 TYR A C 1
ATOM 1705 O O . TYR A 1 219 ? 32.812 8.648 17.562 1 92.25 219 TYR A O 1
ATOM 1713 N N . SER A 1 220 ? 33.281 10.75 18.078 1 90.25 220 SER A N 1
ATOM 1714 C CA . SER A 1 220 ? 34.375 10.828 17.125 1 90.25 220 SER A CA 1
ATOM 1715 C C . SER A 1 220 ? 35.5 9.859 17.484 1 90.25 220 SER A C 1
ATOM 1717 O O . SER A 1 220 ? 36.156 9.312 16.609 1 90.25 220 SER A O 1
ATOM 1719 N N . ARG A 1 221 ? 35.594 9.656 18.766 1 90.44 221 ARG A N 1
ATOM 1720 C CA . ARG A 1 221 ? 36.656 8.75 19.234 1 90.44 221 ARG A CA 1
ATOM 1721 C C . ARG A 1 221 ? 36.219 7.297 19.047 1 90.44 221 ARG A C 1
ATOM 1723 O O . ARG A 1 221 ? 37.062 6.461 18.672 1 90.44 221 ARG A O 1
ATOM 1730 N N . ASP A 1 222 ? 34.969 7.016 19.391 1 91.88 222 ASP A N 1
ATOM 1731 C CA . ASP A 1 222 ? 34.469 5.656 19.25 1 91.88 222 ASP A CA 1
ATOM 1732 C C . ASP A 1 222 ? 33.062 5.668 18.672 1 91.88 222 ASP A C 1
ATOM 1734 O O . ASP A 1 222 ? 32.062 5.766 19.406 1 91.88 222 ASP A O 1
ATOM 1738 N N . PRO A 1 223 ? 32.875 5.348 17.453 1 90.94 223 PRO A N 1
ATOM 1739 C CA . PRO A 1 223 ? 31.562 5.367 16.828 1 90.94 223 PRO A CA 1
ATOM 1740 C C . PRO A 1 223 ? 30.625 4.312 17.406 1 90.94 223 PRO A C 1
ATOM 1742 O O . PRO A 1 223 ? 29.406 4.395 17.203 1 90.94 223 PRO A O 1
ATOM 1745 N N . ASN A 1 224 ? 31.156 3.354 18.109 1 92.5 224 ASN A N 1
ATOM 1746 C CA . ASN A 1 224 ? 30.312 2.342 18.734 1 92.5 224 ASN A CA 1
ATOM 1747 C C . ASN A 1 224 ? 29.531 2.916 19.906 1 92.5 224 ASN A C 1
ATOM 1749 O O . ASN A 1 224 ? 28.625 2.27 20.422 1 92.5 224 ASN A O 1
ATOM 1753 N N . TYR A 1 225 ? 29.969 4.117 20.266 1 94.06 225 TYR A N 1
ATOM 1754 C CA . TYR A 1 225 ? 29.234 4.793 21.328 1 94.06 225 TYR A CA 1
ATOM 1755 C C . TYR A 1 225 ? 27.75 4.84 21.031 1 94.06 225 TYR A C 1
ATOM 1757 O O . TYR A 1 225 ? 26.922 4.887 21.953 1 94.06 225 TYR A O 1
ATOM 1765 N N . LEU A 1 226 ? 27.344 4.785 19.797 1 95.44 226 LEU A N 1
ATOM 1766 C CA . LEU A 1 226 ? 25.969 4.84 19.328 1 95.44 226 LEU A CA 1
ATOM 1767 C C . LEU A 1 226 ? 25.188 3.621 19.797 1 95.44 226 LEU A C 1
ATOM 1769 O O . LEU A 1 226 ? 23.953 3.66 19.875 1 95.44 226 LEU A O 1
ATOM 1773 N N . ASN A 1 227 ? 25.859 2.541 20.109 1 95.5 227 ASN A N 1
ATOM 1774 C CA . ASN A 1 227 ? 25.219 1.305 20.562 1 95.5 227 ASN A CA 1
ATOM 1775 C C . ASN A 1 227 ? 24.359 1.533 21.797 1 95.5 227 ASN A C 1
ATOM 1777 O O . ASN A 1 227 ? 23.297 0.908 21.938 1 95.5 227 ASN A O 1
ATOM 1781 N N . LEU A 1 228 ? 24.875 2.432 22.594 1 95.94 228 LEU A N 1
ATOM 1782 C CA . LEU A 1 228 ? 24.172 2.744 23.828 1 95.94 228 LEU A CA 1
ATOM 1783 C C . LEU A 1 228 ? 22.75 3.217 23.531 1 95.94 228 LEU A C 1
ATOM 1785 O O . LEU A 1 228 ? 21.797 2.766 24.172 1 95.94 228 LEU A O 1
ATOM 1789 N N . PHE A 1 229 ? 22.578 4.02 22.594 1 97.44 229 PHE A N 1
ATOM 1790 C CA . PHE A 1 229 ? 21.281 4.594 22.25 1 97.44 229 PHE A CA 1
ATOM 1791 C C . PHE A 1 229 ? 20.406 3.562 21.562 1 97.44 229 PHE A C 1
ATOM 1793 O O . PHE A 1 229 ? 19.188 3.52 21.797 1 97.44 229 PHE A O 1
ATOM 1800 N N . ILE A 1 230 ? 21.016 2.738 20.766 1 96.5 230 ILE A N 1
ATOM 1801 C CA . ILE A 1 230 ? 20.266 1.688 20.078 1 96.5 230 ILE A CA 1
ATOM 1802 C C . ILE A 1 230 ? 19.688 0.712 21.109 1 96.5 230 ILE A C 1
ATOM 1804 O O . ILE A 1 230 ? 18.516 0.35 21.031 1 96.5 230 ILE A O 1
ATOM 1808 N N . ILE A 1 231 ? 20.469 0.356 22.047 1 96.5 231 ILE A N 1
ATOM 1809 C CA . ILE A 1 231 ? 20.078 -0.616 23.062 1 96.5 231 ILE A CA 1
ATOM 1810 C C . ILE A 1 231 ? 18.938 -0.051 23.891 1 96.5 231 ILE A C 1
ATOM 1812 O O . ILE A 1 231 ? 17.906 -0.72 24.109 1 96.5 231 ILE A O 1
ATOM 1816 N N . VAL A 1 232 ? 19.047 1.186 24.344 1 96.44 232 VAL A N 1
ATOM 1817 C CA . VAL A 1 232 ? 18.047 1.794 25.219 1 96.44 232 VAL A CA 1
ATOM 1818 C C . VAL A 1 232 ? 16.734 1.967 24.453 1 96.44 232 VAL A C 1
ATOM 1820 O O . VAL A 1 232 ? 15.656 1.693 25 1 96.44 232 VAL A O 1
ATOM 1823 N N . MET A 1 233 ? 16.766 2.363 23.172 1 96.81 233 MET A N 1
ATOM 1824 C CA . MET A 1 233 ? 15.562 2.676 22.391 1 96.81 233 MET A CA 1
ATOM 1825 C C . MET A 1 233 ? 14.812 1.404 22.031 1 96.81 233 MET A C 1
ATOM 1827 O O . MET A 1 233 ? 13.648 1.464 21.609 1 96.81 233 MET A O 1
ATOM 1831 N N . GLU A 1 234 ? 15.438 0.275 22.219 1 95.25 234 GLU A N 1
ATOM 1832 C CA . GLU A 1 234 ? 14.758 -0.984 21.938 1 95.25 234 GLU A CA 1
ATOM 1833 C C . GLU A 1 234 ? 13.875 -1.406 23.109 1 95.25 234 GLU A C 1
ATOM 1835 O O . GLU A 1 234 ? 13.086 -2.348 23 1 95.25 234 GLU A O 1
ATOM 1840 N N . ASN A 1 235 ? 14.031 -0.719 24.266 1 94.69 235 ASN A N 1
ATOM 1841 C CA . ASN A 1 235 ? 13.148 -0.957 25.406 1 94.69 235 ASN A CA 1
ATOM 1842 C C . ASN A 1 235 ? 11.719 -0.528 25.109 1 94.69 235 ASN A C 1
ATOM 1844 O O . ASN A 1 235 ? 11.422 0.667 25.047 1 94.69 235 ASN A O 1
ATOM 1848 N N . ARG A 1 236 ? 10.82 -1.349 25.141 1 90.88 236 ARG A N 1
ATOM 1849 C CA . ARG A 1 236 ? 9.453 -1.098 24.703 1 90.88 236 ARG A CA 1
ATOM 1850 C C . ARG A 1 236 ? 8.641 -0.416 25.812 1 90.88 236 ARG A C 1
ATOM 1852 O O . ARG A 1 236 ? 7.559 0.107 25.547 1 90.88 236 ARG A O 1
ATOM 1859 N N . ASN A 1 237 ? 9.227 -0.366 26.953 1 91.12 237 ASN A N 1
ATOM 1860 C CA . ASN A 1 237 ? 8.477 0.197 28.078 1 91.12 237 ASN A CA 1
ATOM 1861 C C . ASN A 1 237 ? 8.812 1.671 28.281 1 91.12 237 ASN A C 1
ATOM 1863 O O . ASN A 1 237 ? 8.352 2.285 29.25 1 91.12 237 ASN A O 1
ATOM 1867 N N . LEU A 1 238 ? 9.5 2.221 27.391 1 92.25 238 LEU A N 1
ATOM 1868 C CA . LEU A 1 238 ? 9.953 3.594 27.578 1 92.25 238 LEU A CA 1
ATOM 1869 C C . LEU A 1 238 ? 8.773 4.555 27.656 1 92.25 238 LEU A C 1
ATOM 1871 O O . LEU A 1 238 ? 8.891 5.656 28.188 1 92.25 238 LEU A O 1
ATOM 1875 N N . HIS A 1 239 ? 7.699 4.215 27.109 1 86.75 239 HIS A N 1
ATOM 1876 C CA . HIS A 1 239 ? 6.539 5.094 27.094 1 86.75 239 HIS A CA 1
ATOM 1877 C C . HIS A 1 239 ? 5.766 5.016 28.406 1 86.75 239 HIS A C 1
ATOM 1879 O O . HIS A 1 239 ? 4.844 5.805 28.625 1 86.75 239 HIS A O 1
ATOM 1885 N N . SER A 1 240 ? 6.207 4.113 29.297 1 84.56 240 SER A N 1
ATOM 1886 C CA . SER A 1 240 ? 5.508 3.959 30.578 1 84.56 240 SER A CA 1
ATOM 1887 C C . SER A 1 240 ? 5.668 5.199 31.438 1 84.56 240 SER A C 1
ATOM 1889 O O . SER A 1 240 ? 6.676 5.902 31.344 1 84.56 240 SER A O 1
ATOM 1891 N N . PRO A 1 241 ? 4.734 5.539 32.25 1 86 241 PRO A N 1
ATOM 1892 C CA . PRO A 1 241 ? 4.73 6.754 33.062 1 86 241 PRO A CA 1
ATOM 1893 C C . PRO A 1 241 ? 5.957 6.863 33.969 1 86 241 PRO A C 1
ATOM 1895 O O . PRO A 1 241 ? 6.434 7.965 34.25 1 86 241 PRO A O 1
ATOM 1898 N N . GLU A 1 242 ? 6.453 5.66 34.406 1 87.69 242 GLU A N 1
ATOM 1899 C CA . GLU A 1 242 ? 7.609 5.668 35.281 1 87.69 242 GLU A CA 1
ATOM 1900 C C . GLU A 1 242 ? 8.828 6.266 34.594 1 87.69 242 GLU A C 1
ATOM 1902 O O . GLU A 1 242 ? 9.648 6.926 35.25 1 87.69 242 GLU A O 1
ATOM 1907 N N . TYR A 1 243 ? 8.867 6.082 33.375 1 92.94 243 TYR A N 1
ATOM 1908 C CA . TYR A 1 243 ? 10.016 6.574 32.625 1 92.94 243 TYR A CA 1
ATOM 1909 C C . TYR A 1 243 ? 9.844 8.047 32.281 1 92.94 243 TYR A C 1
ATOM 1911 O O . TYR A 1 243 ? 10.828 8.758 32.062 1 92.94 243 TYR A O 1
ATOM 1919 N N . LEU A 1 244 ? 8.648 8.555 32.156 1 92.19 244 LEU A N 1
ATOM 1920 C CA . LEU A 1 244 ? 8.336 9.891 31.672 1 92.19 244 LEU A CA 1
ATOM 1921 C C . LEU A 1 244 ? 8.734 10.961 32.688 1 92.19 244 LEU A C 1
ATOM 1923 O O . LEU A 1 244 ? 9.031 12.094 32.312 1 92.19 244 LEU A O 1
ATOM 1927 N N . GLU A 1 245 ? 8.75 10.594 33.875 1 88.5 245 GLU A N 1
ATOM 1928 C CA . GLU A 1 245 ? 8.977 11.57 34.938 1 88.5 245 GLU A CA 1
ATOM 1929 C C . GLU A 1 245 ? 10.43 12.039 34.969 1 88.5 245 GLU A C 1
ATOM 1931 O O . GLU A 1 245 ? 10.703 13.234 35 1 88.5 245 GLU A O 1
ATOM 1936 N N . MET A 1 246 ? 11.328 11.062 34.938 1 88.06 246 MET A N 1
ATOM 1937 C CA . MET A 1 246 ? 12.711 11.469 35.125 1 88.06 246 MET A CA 1
ATOM 1938 C C . MET A 1 246 ? 13.633 10.789 34.125 1 88.06 246 MET A C 1
ATOM 1940 O O . MET A 1 246 ? 14.43 11.453 33.469 1 88.06 246 MET A O 1
ATOM 1944 N N . ALA A 1 247 ? 13.477 9.516 33.906 1 94.5 247 ALA A N 1
ATOM 1945 C CA . ALA A 1 247 ? 14.453 8.742 33.125 1 94.5 247 ALA A CA 1
ATOM 1946 C C . ALA A 1 247 ? 14.469 9.164 31.672 1 94.5 247 ALA A C 1
ATOM 1948 O O . ALA A 1 247 ? 15.516 9.5 31.125 1 94.5 247 ALA A O 1
ATOM 1949 N N . LEU A 1 248 ? 13.32 9.258 31.078 1 97 248 LEU A N 1
ATOM 1950 C CA . LEU A 1 248 ? 13.227 9.523 29.641 1 97 248 LEU A CA 1
ATOM 1951 C C . LEU A 1 248 ? 13.648 10.953 29.328 1 97 248 LEU A C 1
ATOM 1953 O O . LEU A 1 248 ? 14.367 11.195 28.359 1 97 248 LEU A O 1
ATOM 1957 N N . PRO A 1 249 ? 13.258 11.961 30.141 1 97.06 249 PRO A N 1
ATOM 1958 C CA . PRO A 1 249 ? 13.727 13.32 29.891 1 97.06 249 PRO A CA 1
ATOM 1959 C C . PRO A 1 249 ? 15.25 13.438 29.922 1 97.06 249 PRO A C 1
ATOM 1961 O O . PRO A 1 249 ? 15.836 14.102 29.047 1 97.06 249 PRO A O 1
ATOM 1964 N N . LEU A 1 250 ? 15.852 12.789 30.859 1 96.56 250 LEU A N 1
ATOM 1965 C CA . LEU A 1 250 ? 17.297 12.828 30.969 1 96.56 250 LEU A CA 1
ATOM 1966 C C . LEU A 1 250 ? 17.953 12.148 29.766 1 96.56 250 LEU A C 1
ATOM 1968 O O . LEU A 1 250 ? 18.953 12.648 29.234 1 96.56 250 LEU A O 1
ATOM 1972 N N . PHE A 1 251 ? 17.375 11.086 29.375 1 97.12 251 PHE A N 1
ATOM 1973 C CA . PHE A 1 251 ? 17.906 10.344 28.234 1 97.12 251 PHE A CA 1
ATOM 1974 C C . PHE A 1 251 ? 17.781 11.148 26.953 1 97.12 251 PHE A C 1
ATOM 1976 O O . PHE A 1 251 ? 18.688 11.141 26.109 1 97.12 251 PHE A O 1
ATOM 1983 N N . CYS A 1 252 ? 16.656 11.828 26.797 1 97.88 252 CYS A N 1
ATOM 1984 C CA . CYS A 1 252 ? 16.438 12.656 25.625 1 97.88 252 CYS A CA 1
ATOM 1985 C C . CYS A 1 252 ? 17.453 13.789 25.562 1 97.88 252 CYS A C 1
ATOM 1987 O O . CYS A 1 252 ? 17.938 14.141 24.484 1 97.88 252 CYS A O 1
ATOM 1989 N N . LYS A 1 253 ? 17.734 14.359 26.703 1 97.12 253 LYS A N 1
ATOM 1990 C CA . LYS A 1 253 ? 18.719 15.43 26.75 1 97.12 253 LYS A CA 1
ATOM 1991 C C . LYS A 1 253 ? 20.078 14.938 26.281 1 97.12 253 LYS A C 1
ATOM 1993 O O . LYS A 1 253 ? 20.781 15.633 25.531 1 97.12 253 LYS A O 1
ATOM 1998 N N . ALA A 1 254 ? 20.406 13.75 26.672 1 97.25 254 ALA A N 1
ATOM 1999 C CA . ALA A 1 254 ? 21.656 13.148 26.25 1 97.25 254 ALA A CA 1
ATOM 2000 C C . ALA A 1 254 ? 21.641 12.859 24.75 1 97.25 254 ALA A C 1
ATOM 2002 O O . ALA A 1 254 ? 22.594 13.211 24.031 1 97.25 254 ALA A O 1
ATOM 2003 N N . MET A 1 255 ? 20.625 12.281 24.297 1 97.31 255 MET A N 1
ATOM 2004 C CA . MET A 1 255 ? 20.5 11.867 22.906 1 97.31 255 MET A CA 1
ATOM 2005 C C . MET A 1 255 ? 20.484 13.078 21.984 1 97.31 255 MET A C 1
ATOM 2007 O O . MET A 1 255 ? 20.984 13.008 20.844 1 97.31 255 MET A O 1
ATOM 2011 N N . SER A 1 256 ? 19.938 14.172 22.438 1 96.5 256 SER A N 1
ATOM 2012 C CA . SER A 1 256 ? 19.828 15.383 21.625 1 96.5 256 SER A CA 1
ATOM 2013 C C . SER A 1 256 ? 21.188 16 21.359 1 96.5 256 SER A C 1
ATOM 2015 O O . SER A 1 256 ? 21.344 16.844 20.484 1 96.5 256 SER A O 1
ATOM 2017 N N . LYS A 1 257 ? 22.219 15.531 22.125 1 96.44 257 LYS A N 1
ATOM 2018 C CA . LYS A 1 257 ? 23.578 16.078 21.969 1 96.44 257 LYS A CA 1
ATOM 2019 C C . LYS A 1 257 ? 24.391 15.273 20.984 1 96.44 257 LYS A C 1
ATOM 2021 O O . LYS A 1 257 ? 25.578 15.562 20.766 1 96.44 257 LYS A O 1
ATOM 2026 N N . LEU A 1 258 ? 23.781 14.32 20.359 1 96.56 258 LEU A N 1
ATOM 2027 C CA . LEU A 1 258 ? 24.484 13.539 19.344 1 96.56 258 LEU A CA 1
ATOM 2028 C C . LEU A 1 258 ? 24.922 14.422 18.188 1 96.56 258 LEU A C 1
ATOM 2030 O O . LEU A 1 258 ? 24.141 15.266 17.719 1 96.56 258 LEU A O 1
ATOM 2034 N N . PRO A 1 259 ? 26.125 14.258 17.703 1 95.44 259 PRO A N 1
ATOM 2035 C CA . PRO A 1 259 ? 26.547 15.016 16.516 1 95.44 259 PRO A CA 1
ATOM 2036 C C . PRO A 1 259 ? 25.781 14.609 15.266 1 95.44 259 PRO A C 1
ATOM 2038 O O . PRO A 1 259 ? 25.141 13.555 15.234 1 95.44 259 PRO A O 1
ATOM 2041 N N . LEU A 1 260 ? 25.859 15.469 14.328 1 95.12 260 LEU A N 1
ATOM 2042 C CA . LEU A 1 260 ? 25.062 15.312 13.117 1 95.12 260 LEU A CA 1
ATOM 2043 C C . LEU A 1 260 ? 25.344 13.969 12.445 1 95.12 260 LEU A C 1
ATOM 2045 O O . LEU A 1 260 ? 24.406 13.297 11.984 1 95.12 260 LEU A O 1
ATOM 2049 N N . ALA A 1 261 ? 26.547 13.57 12.391 1 94.06 261 ALA A N 1
ATOM 2050 C CA . ALA A 1 261 ? 26.922 12.312 11.75 1 94.06 261 ALA A CA 1
ATOM 2051 C C . ALA A 1 261 ? 26.297 11.117 12.469 1 94.06 261 ALA A C 1
ATOM 2053 O O . ALA A 1 261 ? 25.844 10.164 11.828 1 94.06 261 ALA A O 1
ATOM 2054 N N . ALA A 1 262 ? 26.328 11.203 13.781 1 95.31 262 ALA A N 1
ATOM 2055 C CA . ALA A 1 262 ? 25.734 10.125 14.578 1 95.31 262 ALA A CA 1
ATOM 2056 C C . ALA A 1 262 ? 24.219 10.07 14.398 1 95.31 262 ALA A C 1
ATOM 2058 O O . ALA A 1 262 ? 23.641 8.992 14.305 1 95.31 262 ALA A O 1
ATOM 2059 N N . GLN A 1 263 ? 23.609 11.227 14.375 1 97.19 263 GLN A N 1
ATOM 2060 C CA . GLN A 1 263 ? 22.172 11.297 14.133 1 97.19 263 GLN A CA 1
ATOM 2061 C C . GLN A 1 263 ? 21.812 10.672 12.781 1 97.19 263 GLN A C 1
ATOM 2063 O O . GLN A 1 263 ? 20.859 9.898 12.68 1 97.19 263 GLN A O 1
ATOM 2068 N N . GLY A 1 264 ? 22.578 11.055 11.797 1 96.19 264 GLY A N 1
ATOM 2069 C CA . GLY A 1 264 ? 22.359 10.5 10.477 1 96.19 264 GLY A CA 1
ATOM 2070 C C . GLY A 1 264 ? 22.438 8.984 10.445 1 96.19 264 GLY A C 1
ATOM 2071 O O . GLY A 1 264 ? 21.609 8.328 9.82 1 96.19 264 GLY A O 1
ATOM 2072 N N . LYS A 1 265 ? 23.406 8.469 11.102 1 95.25 265 LYS A N 1
ATOM 2073 C CA . LYS A 1 265 ? 23.578 7.02 11.148 1 95.25 265 LYS A CA 1
ATOM 2074 C C . LYS A 1 265 ? 22.391 6.348 11.844 1 95.25 265 LYS A C 1
ATOM 2076 O O . LYS A 1 265 ? 21.922 5.297 11.398 1 95.25 265 LYS A O 1
ATOM 2081 N N . LEU A 1 266 ? 22 6.93 12.938 1 95.81 266 LEU A N 1
ATOM 2082 C CA . LEU A 1 266 ? 20.859 6.41 13.672 1 95.81 266 LEU A CA 1
ATOM 2083 C C . LEU A 1 266 ? 19.594 6.422 12.805 1 95.81 266 LEU A C 1
ATOM 2085 O O . LEU A 1 266 ? 18.844 5.453 12.781 1 95.81 266 LEU A O 1
ATOM 2089 N N . VAL A 1 267 ? 19.391 7.48 12.102 1 96.94 267 VAL A N 1
ATOM 2090 C CA . VAL A 1 267 ? 18.234 7.629 11.234 1 96.94 267 VAL A CA 1
ATOM 2091 C C . VAL A 1 267 ? 18.266 6.566 10.141 1 96.94 267 VAL A C 1
ATOM 2093 O O . VAL A 1 267 ? 17.25 5.934 9.836 1 96.94 267 VAL A O 1
ATOM 2096 N N . ARG A 1 268 ? 19.406 6.348 9.531 1 95.38 268 ARG A N 1
ATOM 2097 C CA . ARG A 1 268 ? 19.547 5.348 8.477 1 95.38 268 ARG A CA 1
ATOM 2098 C C . ARG A 1 268 ? 19.25 3.947 9.008 1 95.38 268 ARG A C 1
ATOM 2100 O O . ARG A 1 268 ? 18.641 3.135 8.32 1 95.38 268 ARG A O 1
ATOM 2107 N N . LEU A 1 269 ? 19.688 3.746 10.188 1 94.94 269 LEU A N 1
ATOM 2108 C CA . LEU A 1 269 ? 19.375 2.465 10.82 1 94.94 269 LEU A CA 1
ATOM 2109 C C . LEU A 1 269 ? 17.875 2.303 11.023 1 94.94 269 LEU A C 1
ATOM 2111 O O . LEU A 1 269 ? 17.297 1.286 10.633 1 94.94 269 LEU A O 1
ATOM 2115 N N . TRP A 1 270 ? 17.266 3.275 11.656 1 96.19 270 TRP A N 1
ATOM 2116 C CA . TRP A 1 270 ? 15.859 3.207 12 1 96.19 270 TRP A CA 1
ATOM 2117 C C . TRP A 1 270 ? 14.984 3.201 10.75 1 96.19 270 TRP A C 1
ATOM 2119 O O . TRP A 1 270 ? 13.844 2.738 10.781 1 96.19 270 TRP A O 1
ATOM 2129 N N . SER A 1 271 ? 15.445 3.773 9.695 1 94.88 271 SER A N 1
ATOM 2130 C CA . SER A 1 271 ? 14.688 3.816 8.453 1 94.88 271 SER A CA 1
ATOM 2131 C C . SER A 1 271 ? 14.398 2.414 7.926 1 94.88 271 SER A C 1
ATOM 2133 O O . SER A 1 271 ? 13.492 2.223 7.109 1 94.88 271 SER A O 1
ATOM 2135 N N . LYS A 1 272 ? 15.125 1.416 8.414 1 92.31 272 LYS A N 1
ATOM 2136 C CA . LYS A 1 272 ? 14.961 0.034 7.977 1 92.31 272 LYS A CA 1
ATOM 2137 C C . LYS A 1 272 ? 13.945 -0.699 8.852 1 92.31 272 LYS A C 1
ATOM 2139 O O . LYS A 1 272 ? 13.594 -1.847 8.57 1 92.31 272 LYS A O 1
ATOM 2144 N N . TYR A 1 273 ? 13.516 0 9.914 1 91.94 273 TYR A N 1
ATOM 2145 C CA . TYR A 1 273 ? 12.539 -0.589 10.82 1 91.94 273 TYR A CA 1
ATOM 2146 C C . TYR A 1 273 ? 11.156 -0.617 10.188 1 91.94 273 TYR A C 1
ATOM 2148 O O . TYR A 1 273 ? 10.891 0.108 9.227 1 91.94 273 TYR A O 1
ATOM 2156 N N . SER A 1 274 ? 10.289 -1.46 10.789 1 87.69 274 SER A N 1
ATOM 2157 C CA . SER A 1 274 ? 8.906 -1.521 10.344 1 87.69 274 SER A CA 1
ATOM 2158 C C . SER A 1 274 ? 8.125 -0.288 10.789 1 87.69 274 SER A C 1
ATOM 2160 O O . SER A 1 274 ? 8.555 0.43 11.695 1 87.69 274 SER A O 1
ATOM 2162 N N . ALA A 1 275 ? 6.992 -0.052 10.117 1 90.38 275 ALA A N 1
ATOM 2163 C CA . ALA A 1 275 ? 6.125 1.071 10.461 1 90.38 275 ALA A CA 1
ATOM 2164 C C . ALA A 1 275 ? 5.695 1.004 11.922 1 90.38 275 ALA A C 1
ATOM 2166 O O . ALA A 1 275 ? 5.617 2.031 12.602 1 90.38 275 ALA A O 1
ATOM 2167 N N . ASP A 1 276 ? 5.523 -0.193 12.344 1 88.19 276 ASP A N 1
ATOM 2168 C CA . ASP A 1 276 ? 5.074 -0.364 13.719 1 88.19 276 ASP A CA 1
ATOM 2169 C C . ASP A 1 276 ? 6.168 0.035 14.711 1 88.19 276 ASP A C 1
ATOM 2171 O O . ASP A 1 276 ? 5.883 0.624 15.758 1 88.19 276 ASP A O 1
ATOM 2175 N N . GLN A 1 277 ? 7.316 -0.333 14.375 1 91.56 277 GLN A N 1
ATOM 2176 C CA . GLN A 1 277 ? 8.438 0.021 15.234 1 91.56 277 GLN A CA 1
ATOM 2177 C C . GLN A 1 277 ? 8.656 1.532 15.266 1 91.56 277 GLN A C 1
ATOM 2179 O O . GLN A 1 277 ? 8.891 2.107 16.328 1 91.56 277 GLN A O 1
ATOM 2184 N N . ILE A 1 278 ? 8.523 2.188 14.203 1 95.81 278 ILE A N 1
ATOM 2185 C CA . ILE A 1 278 ? 8.664 3.637 14.109 1 95.81 278 ILE A CA 1
ATOM 2186 C C . ILE A 1 278 ? 7.547 4.32 14.891 1 95.81 278 ILE A C 1
ATOM 2188 O O . ILE A 1 278 ? 7.777 5.316 15.578 1 95.81 278 ILE A O 1
ATOM 2192 N N . ARG A 1 279 ? 6.371 3.764 14.766 1 93.75 279 ARG A N 1
ATOM 2193 C CA . ARG A 1 279 ? 5.223 4.309 15.492 1 93.75 279 ARG A CA 1
ATOM 2194 C C . ARG A 1 279 ? 5.449 4.262 17 1 93.75 279 ARG A C 1
ATOM 2196 O O . ARG A 1 279 ? 5.172 5.234 17.703 1 93.75 279 ARG A O 1
ATOM 2203 N N . ARG A 1 280 ? 5.969 3.158 17.391 1 92.94 280 ARG A N 1
ATOM 2204 C CA . ARG A 1 280 ? 6.242 3.014 18.812 1 92.94 280 ARG A CA 1
ATOM 2205 C C . ARG A 1 280 ? 7.242 4.066 19.281 1 92.94 280 ARG A C 1
ATOM 2207 O O . ARG A 1 280 ? 7.059 4.672 20.344 1 92.94 280 ARG A O 1
ATOM 2214 N N . MET A 1 281 ? 8.289 4.242 18.594 1 95.69 281 MET A N 1
ATOM 2215 C CA . MET A 1 281 ? 9.305 5.23 18.938 1 95.69 281 MET A CA 1
ATOM 2216 C C . MET A 1 281 ? 8.719 6.641 18.938 1 95.69 281 MET A C 1
ATOM 2218 O O . MET A 1 281 ? 8.961 7.422 19.859 1 95.69 281 MET A O 1
ATOM 2222 N N . MET A 1 282 ? 7.949 6.934 17.875 1 96.94 282 MET A N 1
ATOM 2223 C CA . MET A 1 282 ? 7.301 8.234 17.766 1 96.94 282 MET A CA 1
ATOM 2224 C C . MET A 1 282 ? 6.395 8.5 18.969 1 96.94 282 MET A C 1
ATOM 2226 O O . MET A 1 282 ? 6.453 9.57 19.578 1 96.94 282 MET A O 1
ATOM 2230 N N . GLU A 1 283 ? 5.656 7.504 19.344 1 94.81 283 GLU A N 1
ATOM 2231 C CA . GLU A 1 283 ? 4.711 7.648 20.453 1 94.81 283 GLU A CA 1
ATOM 2232 C C . GLU A 1 283 ? 5.438 7.871 21.766 1 94.81 283 GLU A C 1
ATOM 2234 O O . GLU A 1 283 ? 4.938 8.586 22.641 1 94.81 283 GLU A O 1
ATOM 2239 N N . THR A 1 284 ? 6.551 7.254 21.891 1 95.88 284 THR A N 1
ATOM 2240 C CA . THR A 1 284 ? 7.352 7.41 23.094 1 95.88 284 THR A CA 1
ATOM 2241 C C . THR A 1 284 ? 7.719 8.875 23.312 1 95.88 284 THR A C 1
ATOM 2243 O O . THR A 1 284 ? 7.492 9.422 24.406 1 95.88 284 THR A O 1
ATOM 2246 N N . PHE A 1 285 ? 8.141 9.531 22.375 1 97.69 285 PHE A N 1
ATOM 2247 C CA . PHE A 1 285 ? 8.555 10.93 22.5 1 97.69 285 PHE A CA 1
ATOM 2248 C C . PHE A 1 285 ? 7.344 11.844 22.562 1 97.69 285 PHE A C 1
ATOM 2250 O O . PHE A 1 285 ? 7.34 12.828 23.312 1 97.69 285 PHE A O 1
ATOM 2257 N N . GLN A 1 286 ? 6.34 11.523 21.766 1 96.56 286 GLN A N 1
ATOM 2258 C CA . GLN A 1 286 ? 5.117 12.32 21.781 1 96.56 286 GLN A CA 1
ATOM 2259 C C . GLN A 1 286 ? 4.473 12.297 23.172 1 96.56 286 GLN A C 1
ATOM 2261 O O . GLN A 1 286 ? 3.967 13.32 23.641 1 96.56 286 GLN A O 1
ATOM 2266 N N . GLN A 1 287 ? 4.555 11.18 23.766 1 94.69 287 GLN A N 1
ATOM 2267 C CA . GLN A 1 287 ? 3.961 11.047 25.094 1 94.69 287 GLN A CA 1
ATOM 2268 C C . GLN A 1 287 ? 4.723 11.875 26.125 1 94.69 287 GLN A C 1
ATOM 2270 O O . GLN A 1 287 ? 4.117 12.469 27.016 1 94.69 287 GLN A O 1
ATOM 2275 N N . LEU A 1 288 ? 5.965 11.828 26.016 1 96.81 288 LEU A N 1
ATOM 2276 C CA . LEU A 1 288 ? 6.766 12.641 26.906 1 96.81 288 LEU A CA 1
ATOM 2277 C C . LEU A 1 288 ? 6.441 14.125 26.75 1 96.81 288 LEU A C 1
ATOM 2279 O O . LEU A 1 288 ? 6.254 14.836 27.734 1 96.81 288 LEU A O 1
ATOM 2283 N N . ILE A 1 289 ? 6.328 14.625 25.516 1 97.25 289 ILE A N 1
ATOM 2284 C CA . ILE A 1 289 ? 6.023 16.016 25.234 1 97.25 289 ILE A CA 1
ATOM 2285 C C . ILE A 1 289 ? 4.645 16.375 25.797 1 97.25 289 ILE A C 1
ATOM 2287 O O . ILE A 1 289 ? 4.492 17.375 26.5 1 97.25 289 ILE A O 1
ATOM 2291 N N . THR A 1 290 ? 3.725 15.562 25.5 1 95.75 290 THR A N 1
ATOM 2292 C CA . THR A 1 290 ? 2.361 15.797 25.953 1 95.75 290 THR A CA 1
ATOM 2293 C C . THR A 1 290 ? 2.311 15.812 27.484 1 95.75 290 THR A C 1
ATOM 2295 O O . THR A 1 290 ? 1.685 16.703 28.078 1 95.75 290 THR A O 1
ATOM 2298 N N . TYR A 1 291 ? 2.994 14.859 28.094 1 92.88 291 TYR A N 1
ATOM 2299 C CA . TYR A 1 291 ? 3.043 14.758 29.547 1 92.88 291 TYR A CA 1
ATOM 2300 C C . TYR A 1 291 ? 3.598 16.031 30.172 1 92.88 291 TYR A C 1
ATOM 2302 O O . TYR A 1 291 ? 3.016 16.578 31.109 1 92.88 291 TYR A O 1
ATOM 2310 N N . LYS A 1 292 ? 4.672 16.469 29.703 1 94.94 292 LYS A N 1
ATOM 2311 C CA . LYS A 1 292 ? 5.32 17.656 30.234 1 94.94 292 LYS A CA 1
ATOM 2312 C C . LYS A 1 292 ? 4.484 18.906 29.969 1 94.94 292 LYS A C 1
ATOM 2314 O O . LYS A 1 292 ? 4.434 19.812 30.797 1 94.94 292 LYS A O 1
ATOM 2319 N N . VAL A 1 293 ? 3.807 19.016 28.797 1 95 293 VAL A N 1
ATOM 2320 C CA . VAL A 1 293 ? 3.002 20.188 28.438 1 95 293 VAL A CA 1
ATOM 2321 C C . VAL A 1 293 ? 1.798 20.281 29.375 1 95 293 VAL A C 1
ATOM 2323 O O . VAL A 1 293 ? 1.439 21.391 29.812 1 95 293 VAL A O 1
ATOM 2326 N N . ILE A 1 294 ? 1.249 19.172 29.672 1 90.75 294 ILE A N 1
ATOM 2327 C CA . ILE A 1 294 ? 0.037 19.172 30.484 1 90.75 294 ILE A CA 1
ATOM 2328 C C . ILE A 1 294 ? 0.402 19.328 31.969 1 90.75 294 ILE A C 1
ATOM 2330 O O . ILE A 1 294 ? -0.335 19.969 32.719 1 90.75 294 ILE A O 1
ATOM 2334 N N . SER A 1 295 ? 1.559 18.812 32.375 1 88.25 295 SER A N 1
ATOM 2335 C CA . SER A 1 295 ? 1.971 18.812 33.781 1 88.25 295 SER A CA 1
ATOM 2336 C C . SER A 1 295 ? 2.488 20.188 34.188 1 88.25 295 SER A C 1
ATOM 2338 O O . SER A 1 295 ? 2.543 20.5 35.406 1 88.25 295 SER A O 1
ATOM 2340 N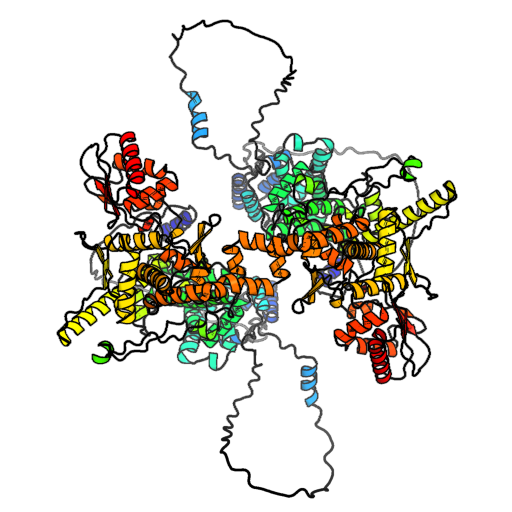 N . ASN A 1 296 ? 2.848 21.016 33.219 1 89.69 296 ASN A N 1
ATOM 2341 C CA . ASN A 1 296 ? 3.41 22.328 33.531 1 89.69 296 ASN A CA 1
ATOM 2342 C C . ASN A 1 296 ? 2.502 23.453 33.031 1 89.69 296 ASN A C 1
ATOM 2344 O O . ASN A 1 296 ? 1.602 23.219 32.219 1 89.69 296 ASN A O 1
ATOM 2348 N N . GLU A 1 297 ? 2.629 24.609 33.656 1 87.19 297 GLU A N 1
ATOM 2349 C CA . GLU A 1 297 ? 1.874 25.766 33.219 1 87.19 297 GLU A CA 1
ATOM 2350 C C . GLU A 1 297 ? 2.736 26.703 32.375 1 87.19 297 GLU A C 1
ATOM 2352 O O . GLU A 1 297 ? 3.762 27.203 32.844 1 87.19 297 GLU A O 1
ATOM 2357 N N . PHE A 1 298 ? 2.369 26.828 31.266 1 93.06 298 PHE A N 1
ATOM 2358 C CA . PHE A 1 298 ? 3.125 27.672 30.344 1 93.06 298 PHE A CA 1
ATOM 2359 C C . PHE A 1 298 ? 2.369 28.969 30.047 1 93.06 298 PHE A C 1
ATOM 2361 O O . PHE A 1 298 ? 1.146 28.953 29.906 1 93.06 298 PHE A O 1
ATOM 2368 N N . ASN A 1 299 ? 3.02 30.062 30.078 1 87.62 299 ASN A N 1
ATOM 2369 C CA . ASN A 1 299 ? 2.521 31.406 29.781 1 87.62 299 ASN A CA 1
ATOM 2370 C C . ASN A 1 299 ? 3.609 32.281 29.172 1 87.62 299 ASN A C 1
ATOM 2372 O O . ASN A 1 299 ? 4.641 31.781 28.719 1 87.62 299 ASN A O 1
ATOM 2376 N N . SER A 1 300 ? 3.436 33.562 29.109 1 86.12 300 SER A N 1
ATOM 2377 C CA . SER A 1 300 ? 4.355 34.5 28.453 1 86.12 300 SER A CA 1
ATOM 2378 C C . SER A 1 300 ? 5.672 34.594 29.203 1 86.12 300 SER A C 1
ATOM 2380 O O . SER A 1 300 ? 6.699 34.969 28.641 1 86.12 300 SER A O 1
ATOM 2382 N N . ARG A 1 301 ? 5.664 34.25 30.469 1 87.38 301 ARG A N 1
ATOM 2383 C CA . ARG A 1 301 ? 6.879 34.312 31.266 1 87.38 301 ARG A CA 1
ATOM 2384 C C . ARG A 1 301 ? 7.586 32.969 31.312 1 87.38 301 ARG A C 1
ATOM 2386 O O . ARG A 1 301 ? 8.789 32.875 31.578 1 87.38 301 ARG A O 1
ATOM 2393 N N . ASN A 1 302 ? 6.754 31.938 31.188 1 92.88 302 ASN A N 1
ATOM 2394 C CA . ASN A 1 302 ? 7.266 30.578 31.141 1 92.88 302 ASN A CA 1
ATOM 2395 C C . ASN A 1 302 ? 6.965 29.891 29.812 1 92.88 302 ASN A C 1
ATOM 2397 O O . ASN A 1 302 ? 5.98 29.172 29.688 1 92.88 302 ASN A O 1
ATOM 2401 N N . LEU A 1 303 ? 7.914 30 28.938 1 95.12 303 LEU A N 1
ATOM 2402 C CA . LEU A 1 303 ? 7.672 29.531 27.578 1 95.12 303 LEU A CA 1
ATOM 2403 C C . LEU A 1 303 ? 8.008 28.047 27.438 1 95.12 303 LEU A C 1
ATOM 2405 O O . LEU A 1 303 ? 8.93 27.562 28.094 1 95.12 303 LEU A O 1
ATOM 2409 N N . VAL A 1 304 ? 7.309 27.375 26.672 1 96.19 304 VAL A N 1
ATOM 2410 C CA . VAL A 1 304 ? 7.551 25.969 26.391 1 96.19 304 VAL A CA 1
ATOM 2411 C C . VAL A 1 304 ? 8.938 25.797 25.766 1 96.19 304 VAL A C 1
ATOM 2413 O O . VAL A 1 304 ? 9.57 24.75 25.938 1 96.19 304 VAL A O 1
ATOM 2416 N N . ASN A 1 305 ? 9.453 26.875 25.094 1 95.25 305 ASN A N 1
ATOM 2417 C CA . ASN A 1 305 ? 10.766 26.875 24.469 1 95.25 305 ASN A CA 1
ATOM 2418 C C . ASN A 1 305 ? 11.883 26.719 25.5 1 95.25 305 ASN A C 1
ATOM 2420 O O . ASN A 1 305 ? 13 26.312 25.141 1 95.25 305 ASN A O 1
ATOM 2424 N N . ASP A 1 306 ? 11.562 27 26.719 1 93.94 306 ASP A N 1
ATOM 2425 C CA . ASP A 1 306 ? 12.586 27 27.766 1 93.94 306 ASP A CA 1
ATOM 2426 C C . ASP A 1 306 ? 12.586 25.672 28.531 1 93.94 306 ASP A C 1
ATOM 2428 O O . ASP A 1 306 ? 13.438 25.453 29.391 1 93.94 306 ASP A O 1
ATOM 2432 N N . ASP A 1 307 ? 11.656 24.812 28.297 1 95.38 307 ASP A N 1
ATOM 2433 C CA . ASP A 1 307 ? 11.625 23.5 28.938 1 95.38 307 ASP A CA 1
ATOM 2434 C C . ASP A 1 307 ? 12.578 22.516 28.266 1 95.38 307 ASP A C 1
ATOM 2436 O O . ASP A 1 307 ? 12.305 22.047 27.156 1 95.38 307 ASP A O 1
ATOM 2440 N N . ASP A 1 308 ? 13.523 22.109 28.938 1 94.81 308 ASP A N 1
ATOM 2441 C CA . ASP A 1 308 ? 14.586 21.281 28.375 1 94.81 308 ASP A CA 1
ATOM 2442 C C . ASP A 1 308 ? 14.055 19.906 27.953 1 94.81 308 ASP A C 1
ATOM 2444 O O . ASP A 1 308 ? 14.508 19.344 26.953 1 94.81 308 ASP A O 1
ATOM 2448 N N . ALA A 1 309 ? 13.195 19.375 28.719 1 96.06 309 ALA A N 1
ATOM 2449 C CA . ALA A 1 309 ? 12.672 18.047 28.422 1 96.06 309 ALA A CA 1
ATOM 2450 C C . ALA A 1 309 ? 11.875 18.062 27.109 1 96.06 309 ALA A C 1
ATOM 2452 O O . ALA A 1 309 ? 12.047 17.172 26.281 1 96.06 309 ALA A O 1
ATOM 2453 N N . ILE A 1 310 ? 11.023 19.062 26.953 1 97.62 310 ILE A N 1
ATOM 2454 C CA . ILE A 1 310 ? 10.195 19.172 25.75 1 97.62 310 ILE A CA 1
ATOM 2455 C C . ILE A 1 310 ? 11.078 19.422 24.531 1 97.62 310 ILE A C 1
ATOM 2457 O O . ILE A 1 310 ? 10.891 18.797 23.484 1 97.62 310 ILE A O 1
ATOM 2461 N N . VAL A 1 311 ? 12.008 20.297 24.719 1 97.38 311 VAL A N 1
ATOM 2462 C CA . VAL A 1 311 ? 12.906 20.656 23.641 1 97.38 311 VAL A CA 1
ATOM 2463 C C . VAL A 1 311 ? 13.727 19.438 23.219 1 97.38 311 VAL A C 1
ATOM 2465 O O . VAL A 1 311 ? 13.82 19.125 22.031 1 97.38 311 VAL A O 1
ATOM 2468 N N . ALA A 1 312 ? 14.273 18.766 24.188 1 97.81 312 ALA A N 1
ATOM 2469 C CA . ALA A 1 312 ? 15.094 17.578 23.906 1 97.81 312 ALA A CA 1
ATOM 2470 C C . ALA A 1 312 ? 14.258 16.484 23.234 1 97.81 312 ALA A C 1
ATOM 2472 O O . ALA A 1 312 ? 14.711 15.852 22.281 1 97.81 312 ALA A O 1
ATOM 2473 N N . ALA A 1 313 ? 13.109 16.266 23.734 1 98.06 313 ALA A N 1
ATOM 2474 C CA . ALA A 1 313 ? 12.227 15.25 23.172 1 98.06 313 ALA A CA 1
ATOM 2475 C C . ALA A 1 313 ? 11.875 15.578 21.719 1 98.06 313 ALA A C 1
ATOM 2477 O O . ALA A 1 313 ? 11.789 14.68 20.875 1 98.06 313 ALA A O 1
ATOM 2478 N N . SER A 1 314 ? 11.641 16.844 21.406 1 98.19 314 SER A N 1
ATOM 2479 C CA . SER A 1 314 ? 11.312 17.266 20.062 1 98.19 314 SER A CA 1
ATOM 2480 C C . SER A 1 314 ? 12.477 17.031 19.109 1 98.19 314 SER A C 1
ATOM 2482 O O . SER A 1 314 ? 12.281 16.625 17.953 1 98.19 314 SER A O 1
ATOM 2484 N N . LYS A 1 315 ? 13.633 17.281 19.625 1 97.56 315 LYS A N 1
ATOM 2485 C CA . LYS A 1 315 ? 14.82 17.031 18.812 1 97.56 315 LYS A CA 1
ATOM 2486 C C . LYS A 1 315 ? 14.977 15.539 18.516 1 97.56 315 LYS A C 1
ATOM 2488 O O . LYS A 1 315 ? 15.359 15.148 17.422 1 97.56 315 LYS A O 1
ATOM 2493 N N . CYS A 1 316 ? 14.727 14.734 19.516 1 98.12 316 CYS A N 1
ATOM 2494 C CA . CYS A 1 316 ? 14.781 13.289 19.312 1 98.12 316 CYS A CA 1
ATOM 2495 C C . CYS A 1 316 ? 13.711 12.828 18.344 1 98.12 316 CYS A C 1
ATOM 2497 O O . CYS A 1 316 ? 13.961 11.969 17.5 1 98.12 316 CYS A O 1
ATOM 2499 N N . LEU A 1 317 ? 12.539 13.406 18.5 1 98.19 317 LEU A N 1
ATOM 2500 C CA . LEU A 1 317 ? 11.43 13.078 17.625 1 98.19 317 LEU A CA 1
ATOM 2501 C C . LEU A 1 317 ? 11.766 13.422 16.172 1 98.19 317 LEU A C 1
ATOM 2503 O O . LEU A 1 317 ? 11.32 12.734 15.25 1 98.19 317 LEU A O 1
ATOM 2507 N N . LYS A 1 318 ? 12.547 14.422 16 1 97.88 318 LYS A N 1
ATOM 2508 C CA . LYS A 1 318 ? 12.984 14.812 14.672 1 97.88 318 LYS A CA 1
ATOM 2509 C C . LYS A 1 318 ? 13.75 13.688 13.992 1 97.88 318 LYS A C 1
ATOM 2511 O O . LYS A 1 318 ? 13.57 13.43 12.797 1 97.88 318 LYS A O 1
ATOM 2516 N N . MET A 1 319 ? 14.586 13.016 14.703 1 97.94 319 MET A N 1
ATOM 2517 C CA . MET A 1 319 ? 15.32 11.891 14.148 1 97.94 319 MET A CA 1
ATOM 2518 C C . MET A 1 319 ? 14.375 10.781 13.719 1 97.94 319 MET A C 1
ATOM 2520 O O . MET A 1 319 ? 14.555 10.18 12.656 1 97.94 319 MET A O 1
ATOM 2524 N N . VAL A 1 320 ? 13.406 10.562 14.531 1 97.75 320 VAL A N 1
ATOM 2525 C CA . VAL A 1 320 ? 12.422 9.531 14.203 1 97.75 320 VAL A CA 1
ATOM 2526 C C . VAL A 1 320 ? 11.633 9.945 12.961 1 97.75 320 VAL A C 1
ATOM 2528 O O . VAL A 1 320 ? 11.312 9.109 12.117 1 97.75 320 VAL A O 1
ATOM 2531 N N . TYR A 1 321 ? 11.289 11.258 12.859 1 97.5 321 TYR A N 1
ATOM 2532 C CA . TYR A 1 321 ? 10.57 11.789 11.703 1 97.5 321 TYR A CA 1
ATOM 2533 C C . TYR A 1 321 ? 11.344 11.531 10.422 1 97.5 321 TYR A C 1
ATOM 2535 O O . TYR A 1 321 ? 10.781 11.078 9.422 1 97.5 321 TYR A O 1
ATOM 2543 N N . TYR A 1 322 ? 12.602 11.828 10.5 1 97.62 322 TYR A N 1
ATOM 2544 C CA . TYR A 1 322 ? 13.414 11.625 9.297 1 97.62 322 TYR A CA 1
ATOM 2545 C C . TYR A 1 322 ? 13.578 10.141 8.992 1 97.62 322 TYR A C 1
ATOM 2547 O O . TYR A 1 322 ? 13.656 9.75 7.828 1 97.62 322 TYR A O 1
ATOM 2555 N N . ALA A 1 323 ? 13.664 9.312 10.008 1 97.56 323 ALA A N 1
ATOM 2556 C CA . ALA A 1 323 ? 13.656 7.875 9.766 1 97.56 323 ALA A CA 1
ATOM 2557 C C . ALA A 1 323 ? 12.375 7.441 9.055 1 97.56 323 ALA A C 1
ATOM 2559 O O . ALA A 1 323 ? 12.414 6.594 8.156 1 97.56 323 ALA A O 1
ATOM 2560 N N . ASN A 1 324 ? 11.273 8.023 9.453 1 97 324 ASN A N 1
ATOM 2561 C CA . ASN A 1 324 ? 9.977 7.797 8.828 1 97 324 ASN A CA 1
ATOM 2562 C C . ASN A 1 324 ? 9.984 8.203 7.359 1 97 324 ASN A C 1
ATOM 2564 O O . ASN A 1 324 ? 9.422 7.5 6.516 1 97 324 ASN A O 1
ATOM 2568 N N . VAL A 1 325 ? 10.633 9.258 7.105 1 96.06 325 VAL A N 1
ATOM 2569 C CA . VAL A 1 325 ? 10.703 9.812 5.758 1 96.06 325 VAL A CA 1
ATOM 2570 C C . VAL A 1 325 ? 11.625 8.953 4.895 1 96.06 325 VAL A C 1
ATOM 2572 O O . VAL A 1 325 ? 11.234 8.516 3.809 1 96.06 325 VAL A O 1
ATOM 2575 N N . VAL A 1 326 ? 12.805 8.68 5.375 1 95.5 326 VAL A N 1
ATOM 2576 C CA . VAL A 1 326 ? 13.82 7.945 4.621 1 95.5 326 VAL A CA 1
ATOM 2577 C C . VAL A 1 326 ? 13.359 6.504 4.406 1 95.5 326 VAL A C 1
ATOM 2579 O O . VAL A 1 326 ? 13.656 5.902 3.373 1 95.5 326 VAL A O 1
ATOM 2582 N N . GLY A 1 327 ? 12.648 5.98 5.367 1 93.38 327 GLY A N 1
ATOM 2583 C CA . GLY A 1 327 ? 12.18 4.609 5.266 1 93.38 327 GLY A CA 1
ATOM 2584 C C . GLY A 1 327 ? 10.961 4.457 4.371 1 93.38 327 GLY A C 1
ATOM 2585 O O . GLY A 1 327 ? 10.57 3.338 4.039 1 93.38 327 GLY A O 1
ATOM 2586 N N . GLY A 1 328 ? 10.344 5.535 3.945 1 92.06 328 GLY A N 1
ATOM 2587 C CA . GLY A 1 328 ? 9.18 5.504 3.078 1 92.06 328 GLY A CA 1
ATOM 2588 C C . GLY A 1 328 ? 9.531 5.418 1.604 1 92.06 328 GLY A C 1
ATOM 2589 O O . GLY A 1 328 ? 10.617 4.941 1.247 1 92.06 328 GLY A O 1
ATOM 2590 N N . GLU A 1 329 ? 8.547 5.734 0.72 1 88.06 329 GLU A N 1
ATOM 2591 C CA . GLU A 1 329 ? 8.797 5.816 -0.716 1 88.06 329 GLU A CA 1
ATOM 2592 C C . GLU A 1 329 ? 9.469 7.137 -1.084 1 88.06 329 GLU A C 1
ATOM 2594 O O . GLU A 1 329 ? 8.805 8.18 -1.14 1 88.06 329 GLU A O 1
ATOM 2599 N N . VAL A 1 330 ? 10.734 7.113 -1.381 1 90.25 330 VAL A N 1
ATOM 2600 C CA . VAL A 1 330 ? 11.516 8.328 -1.587 1 90.25 330 VAL A CA 1
ATOM 2601 C C . VAL A 1 330 ? 11.953 8.414 -3.049 1 90.25 330 VAL A C 1
ATOM 2603 O O . VAL A 1 330 ? 12.391 7.426 -3.637 1 90.25 330 VAL A O 1
ATOM 2606 N N . ASP A 1 331 ? 11.648 9.562 -3.654 1 87 331 ASP A N 1
ATOM 2607 C CA . ASP A 1 331 ? 12.094 9.867 -5.008 1 87 331 ASP A CA 1
ATOM 2608 C C . ASP A 1 331 ? 13.086 11.031 -5.008 1 87 331 ASP A C 1
ATOM 2610 O O . ASP A 1 331 ? 12.68 12.195 -4.93 1 87 331 ASP A O 1
ATOM 2614 N N . THR A 1 332 ? 14.383 10.812 -5.18 1 88.19 332 THR A N 1
ATOM 2615 C CA . THR A 1 332 ? 15.398 11.859 -5.148 1 88.19 332 THR A CA 1
ATOM 2616 C C . THR A 1 332 ? 15.82 12.25 -6.562 1 88.19 332 THR A C 1
ATOM 2618 O O . THR A 1 332 ? 16.625 13.164 -6.746 1 88.19 332 THR A O 1
ATOM 2621 N N . ASN A 1 333 ? 15.219 11.672 -7.527 1 83.5 333 ASN A N 1
ATOM 2622 C CA . ASN A 1 333 ? 15.75 11.828 -8.875 1 83.5 333 ASN A CA 1
ATOM 2623 C C . ASN A 1 333 ? 14.898 12.773 -9.711 1 83.5 333 ASN A C 1
ATOM 2625 O O . ASN A 1 333 ? 15.305 13.188 -10.797 1 83.5 333 ASN A O 1
ATOM 2629 N N . HIS A 1 334 ? 13.781 13.055 -9.328 1 84.25 334 HIS A N 1
ATOM 2630 C CA . HIS A 1 334 ? 12.875 13.875 -10.125 1 84.25 334 HIS A CA 1
ATOM 2631 C C . HIS A 1 334 ? 12.711 15.266 -9.523 1 84.25 334 HIS A C 1
ATOM 2633 O O . HIS A 1 334 ? 11.68 15.57 -8.93 1 84.25 334 HIS A O 1
ATOM 2639 N N . ASN A 1 335 ? 13.703 16.094 -9.633 1 85.38 335 ASN A N 1
ATOM 2640 C CA . ASN A 1 335 ? 13.695 17.453 -9.133 1 85.38 335 ASN A CA 1
ATOM 2641 C C . ASN A 1 335 ? 13.727 18.469 -10.273 1 85.38 335 ASN A C 1
ATOM 2643 O O . ASN A 1 335 ? 14.312 18.219 -11.32 1 85.38 335 ASN A O 1
ATOM 2647 N N . GLU A 1 336 ? 12.969 19.531 -10.109 1 79.75 336 GLU A N 1
ATOM 2648 C CA . GLU A 1 336 ? 13.016 20.609 -11.086 1 79.75 336 GLU A CA 1
ATOM 2649 C C . GLU A 1 336 ? 14.383 21.297 -11.078 1 79.75 336 GLU A C 1
ATOM 2651 O O . GLU A 1 336 ? 15.031 21.406 -10.039 1 79.75 336 GLU A O 1
ATOM 2656 N N . GLU A 1 337 ? 14.914 21.5 -12.211 1 66.06 337 GLU A N 1
ATOM 2657 C CA . GLU A 1 337 ? 16.203 22.172 -12.32 1 66.06 337 GLU A CA 1
ATOM 2658 C C . GLU A 1 337 ? 16.109 23.625 -11.844 1 66.06 337 GLU A C 1
ATOM 2660 O O . GLU A 1 337 ? 15.109 24.297 -12.078 1 66.06 337 GLU A O 1
ATOM 2665 N N . ASP A 1 338 ? 16.844 23.938 -10.844 1 59.38 338 ASP A N 1
ATOM 2666 C CA . ASP A 1 338 ? 16.875 25.312 -10.367 1 59.38 338 ASP A CA 1
ATOM 2667 C C . ASP A 1 338 ? 17.219 26.281 -11.5 1 59.38 338 ASP A C 1
ATOM 2669 O O . ASP A 1 338 ? 18.266 26.156 -12.133 1 59.38 338 ASP A O 1
ATOM 2673 N N . ASP A 1 339 ? 16.359 26.578 -12.305 1 53.62 339 ASP A N 1
ATOM 2674 C CA . ASP A 1 339 ? 16.719 27.609 -13.266 1 53.62 339 ASP A CA 1
ATOM 2675 C C . ASP A 1 339 ? 17.453 28.766 -12.586 1 53.62 339 ASP A C 1
ATOM 2677 O O . ASP A 1 339 ? 16.922 29.375 -11.656 1 53.62 339 ASP A O 1
ATOM 2681 N N . GLU A 1 340 ? 18.703 28.656 -12.477 1 48.31 340 GLU A N 1
ATOM 2682 C CA . GLU A 1 340 ? 19.547 29.781 -12.062 1 48.31 340 GLU A CA 1
ATOM 2683 C C . GLU A 1 340 ? 19.109 31.078 -12.742 1 48.31 340 GLU A C 1
ATOM 2685 O O . GLU A 1 340 ? 19.828 31.609 -13.586 1 48.31 340 GLU A O 1
ATOM 2690 N N . GLU A 1 341 ? 17.969 31.25 -13.242 1 47.84 341 GLU A N 1
ATOM 2691 C CA . GLU A 1 341 ? 17.891 32.625 -13.75 1 47.84 341 GLU A CA 1
ATOM 2692 C C . GLU A 1 341 ? 18.188 33.625 -12.648 1 47.84 341 GLU A C 1
ATOM 2694 O O . GLU A 1 341 ? 17.625 33.562 -11.555 1 47.84 341 GLU A O 1
ATOM 2699 N N . PRO A 1 342 ? 19.297 34.312 -12.742 1 45.62 342 PRO A N 1
ATOM 2700 C CA . PRO A 1 342 ? 19.656 35.344 -11.781 1 45.62 342 PRO A CA 1
ATOM 2701 C C . PRO A 1 342 ? 18.469 36.219 -11.383 1 45.62 342 PRO A C 1
ATOM 2703 O O . PRO A 1 342 ? 17.703 36.688 -12.242 1 45.62 342 PRO A O 1
ATOM 2706 N N . ILE A 1 343 ? 17.812 35.875 -10.383 1 49.41 343 ILE A N 1
ATOM 2707 C CA . ILE A 1 343 ? 16.891 36.906 -9.922 1 49.41 343 ILE A CA 1
ATOM 2708 C C . ILE A 1 343 ? 17.469 38.281 -10.211 1 49.41 343 ILE A C 1
ATOM 2710 O O . ILE A 1 343 ? 18.641 38.531 -9.922 1 49.41 343 ILE A O 1
ATOM 2714 N N . PRO A 1 344 ? 17 38.969 -11.141 1 44.91 344 PRO A N 1
ATOM 2715 C CA . PRO A 1 344 ? 17.594 40.281 -11.398 1 44.91 344 PRO A CA 1
ATOM 2716 C C . PRO A 1 344 ? 18.094 40.969 -10.125 1 44.91 344 PRO A C 1
ATOM 2718 O O . PRO A 1 344 ? 17.344 41.094 -9.148 1 44.91 344 PRO A O 1
ATOM 2721 N N . GLU A 1 345 ? 19.359 40.75 -9.805 1 42.5 345 GLU A N 1
ATOM 2722 C CA . GLU A 1 345 ? 19.938 41.531 -8.727 1 42.5 345 GLU A CA 1
ATOM 2723 C C . GLU A 1 345 ? 19.609 43 -8.883 1 42.5 345 GLU A C 1
ATOM 2725 O O . GLU A 1 345 ? 19.734 43.562 -9.977 1 42.5 345 GLU A O 1
ATOM 2730 N N . SER A 1 346 ? 18.641 43.5 -8.242 1 41.59 346 SER A N 1
ATOM 2731 C CA . SER A 1 346 ? 18.469 44.938 -8.289 1 41.59 346 SER A CA 1
ATOM 2732 C C . SER A 1 346 ? 19.812 45.656 -8.414 1 41.59 346 SER A C 1
ATOM 2734 O O . SER A 1 346 ? 20.75 45.312 -7.688 1 41.59 346 SER A O 1
ATOM 2736 N N . SER A 1 347 ? 20.281 45.906 -9.562 1 40.94 347 SER A N 1
ATOM 2737 C CA . SER A 1 347 ? 21.453 46.75 -9.789 1 40.94 347 SER A CA 1
ATOM 2738 C C . SER A 1 347 ? 21.656 47.75 -8.648 1 40.94 347 SER A C 1
ATOM 2740 O O . SER A 1 347 ? 22.703 48.375 -8.555 1 40.94 347 SER A O 1
ATOM 2742 N N . GLU A 1 348 ? 20.562 48.531 -8.25 1 41.59 348 GLU A N 1
ATOM 2743 C CA . GLU A 1 348 ? 20.812 49.688 -7.375 1 41.59 348 GLU A CA 1
ATOM 2744 C C . GLU A 1 348 ? 21.172 49.219 -5.965 1 41.59 348 GLU A C 1
ATOM 2746 O O . GLU A 1 348 ? 20.641 48.219 -5.477 1 41.59 348 GLU A O 1
ATOM 2751 N N . LEU A 1 349 ? 22.344 49.5 -5.453 1 40.25 349 LEU A N 1
ATOM 2752 C CA . LEU A 1 349 ? 22.812 49.375 -4.078 1 40.25 349 LEU A CA 1
ATOM 2753 C C . LEU A 1 349 ? 21.641 49.469 -3.102 1 40.25 349 LEU A C 1
ATOM 2755 O O . LEU A 1 349 ? 20.906 50.438 -3.09 1 40.25 349 LEU A O 1
ATOM 2759 N N . THR A 1 350 ? 20.938 48.562 -2.84 1 44.47 350 THR A N 1
ATOM 2760 C CA . THR A 1 350 ? 19.859 48.688 -1.875 1 44.47 350 THR A CA 1
ATOM 2761 C C . THR A 1 350 ? 20.328 49.406 -0.618 1 44.47 350 THR A C 1
ATOM 2763 O O . THR A 1 350 ? 21.531 49.469 -0.339 1 44.47 350 THR A O 1
ATOM 2766 N N . LEU A 1 351 ? 19.688 50.344 -0.211 1 42.19 351 LEU A N 1
ATOM 2767 C CA . LEU A 1 351 ? 20 51.094 1.012 1 42.19 351 LEU A CA 1
ATOM 2768 C C . LEU A 1 351 ? 20.5 50.125 2.094 1 42.19 351 LEU A C 1
ATOM 2770 O O . LEU A 1 351 ? 21.406 50.5 2.867 1 42.19 351 LEU A O 1
ATOM 2774 N N . GLN A 1 352 ? 20.016 48.906 2.078 1 44.44 352 GLN A N 1
ATOM 2775 C CA . GLN A 1 352 ? 20.578 47.969 3.066 1 44.44 352 GLN A CA 1
ATOM 2776 C C . GLN A 1 352 ? 22.078 47.781 2.863 1 44.44 352 GLN A C 1
ATOM 2778 O O . GLN A 1 352 ? 22.844 47.781 3.83 1 44.44 352 GLN A O 1
ATOM 2783 N N . GLU A 1 353 ? 22.422 47.719 1.666 1 48.28 353 GLU A N 1
ATOM 2784 C CA . GLU A 1 353 ? 23.859 47.719 1.38 1 48.28 353 GLU A CA 1
ATOM 2785 C C . GLU A 1 353 ? 24.484 49.062 1.714 1 48.28 353 GLU A C 1
ATOM 2787 O O . GLU A 1 353 ? 25.641 49.125 2.16 1 48.28 353 GLU A O 1
ATOM 2792 N N . LEU A 1 354 ? 23.875 50.156 1.433 1 44.62 354 LEU A N 1
ATOM 2793 C CA . LEU A 1 354 ? 24.375 51.469 1.744 1 44.62 354 LEU A CA 1
ATOM 2794 C C . LEU A 1 354 ? 24.469 51.688 3.252 1 44.62 354 LEU A C 1
ATOM 2796 O O . LEU A 1 354 ? 25.391 52.344 3.736 1 44.62 354 LEU A O 1
ATOM 2800 N N . LEU A 1 355 ? 23.406 51.531 4.047 1 46 355 LEU A N 1
ATOM 2801 C CA . LEU A 1 355 ? 23.453 51.719 5.492 1 46 355 LEU A CA 1
ATOM 2802 C C . LEU A 1 355 ? 24.312 50.656 6.164 1 46 355 LEU A C 1
ATOM 2804 O O . LEU A 1 355 ? 24.406 50.625 7.395 1 46 355 LEU A O 1
ATOM 2808 N N . GLY A 1 356 ? 25.406 50.031 5.504 1 42.97 356 GLY A N 1
ATOM 2809 C CA . GLY A 1 356 ? 26.422 49.125 6.023 1 42.97 356 GLY A CA 1
ATOM 2810 C C . GLY A 1 356 ? 25.875 47.781 6.453 1 42.97 356 GLY A C 1
ATOM 2811 O O . GLY A 1 356 ? 26.547 47.031 7.141 1 42.97 356 GLY A O 1
ATOM 2812 N N . GLU A 1 357 ? 24.688 47.875 6.77 1 39.38 357 GLU A N 1
ATOM 2813 C CA . GLU A 1 357 ? 24.25 46.531 7.176 1 39.38 357 GLU A CA 1
ATOM 2814 C C . GLU A 1 357 ? 24.578 45.5 6.105 1 39.38 357 GLU A C 1
ATOM 2816 O O . GLU A 1 357 ? 24.172 45.656 4.949 1 39.38 357 GLU A O 1
ATOM 2821 N N . GLU A 1 358 ? 25.875 45.062 6.109 1 37.31 358 GLU A N 1
ATOM 2822 C CA . GLU A 1 358 ? 26.359 43.938 5.32 1 37.31 358 GLU A CA 1
ATOM 2823 C C . GLU A 1 358 ? 25.203 43.125 4.746 1 37.31 358 GLU A C 1
ATOM 2825 O O . GLU A 1 358 ? 24.141 43.031 5.363 1 37.31 358 GLU A O 1
ATOM 2830 N N . ARG A 1 359 ? 25.109 43 3.43 1 41.66 359 ARG A N 1
ATOM 2831 C CA . ARG A 1 359 ? 24.469 41.906 2.721 1 41.66 359 ARG A CA 1
ATOM 2832 C C . ARG A 1 359 ? 24.359 40.656 3.604 1 41.66 359 ARG A C 1
ATOM 2834 O O . ARG A 1 359 ? 25.297 39.844 3.654 1 41.66 359 ARG A O 1
ATOM 2841 N N . ARG A 1 360 ? 24.344 40.906 4.668 1 35.69 360 ARG A N 1
ATOM 2842 C CA . ARG A 1 360 ? 24.172 39.656 5.379 1 35.69 360 ARG A CA 1
ATOM 2843 C C . ARG A 1 360 ? 23.609 38.594 4.453 1 35.69 360 ARG A C 1
ATOM 2845 O O . ARG A 1 360 ? 22.984 38.875 3.438 1 35.69 360 ARG A O 1
ATOM 2852 N N . ASN A 1 361 ? 23.828 37.281 4.812 1 36.09 361 ASN A N 1
ATOM 2853 C CA . ASN A 1 361 ? 23.719 36 4.129 1 36.09 361 ASN A CA 1
ATOM 2854 C C . ASN A 1 361 ? 22.406 35.875 3.371 1 36.09 361 ASN A C 1
ATOM 2856 O O . ASN A 1 361 ? 21.328 35.938 3.967 1 36.09 361 ASN A O 1
ATOM 2860 N N . LYS A 1 362 ? 22.172 36.656 2.291 1 45.53 362 LYS A N 1
ATOM 2861 C CA . LYS A 1 362 ? 21.25 36 1.359 1 45.53 362 LYS A CA 1
ATOM 2862 C C . LYS A 1 362 ? 21.109 34.531 1.685 1 45.53 362 LYS A C 1
ATOM 2864 O O . LYS A 1 362 ? 21.797 33.688 1.095 1 45.53 362 LYS A O 1
ATOM 2869 N N . LYS A 1 363 ? 21.094 34.406 2.939 1 47.72 363 LYS A N 1
ATOM 2870 C CA . LYS A 1 363 ? 20.984 33.031 3.41 1 47.72 363 LYS A CA 1
ATOM 2871 C C . LYS A 1 363 ? 19.922 32.281 2.627 1 47.72 363 LYS A C 1
ATOM 2873 O O . LYS A 1 363 ? 18.812 32.781 2.41 1 47.72 363 LYS A O 1
ATOM 2878 N N . GLY A 1 364 ? 20.328 31.781 1.576 1 57.41 364 GLY A N 1
ATOM 2879 C CA . GLY A 1 364 ? 19.469 30.844 0.879 1 57.41 364 GLY A CA 1
ATOM 2880 C C . GLY A 1 364 ? 18.406 30.219 1.771 1 57.41 364 GLY A C 1
ATOM 2881 O O . GLY A 1 364 ? 18.312 30.562 2.953 1 57.41 364 GLY A O 1
ATOM 2882 N N . PRO A 1 365 ? 17.484 29.719 1.178 1 70 365 PRO A N 1
ATOM 2883 C CA . PRO A 1 365 ? 16.453 29.016 1.936 1 70 365 PRO A CA 1
ATOM 2884 C C . PRO A 1 365 ? 17.016 28.125 3.035 1 70 365 PRO A C 1
ATOM 2886 O O . PRO A 1 365 ? 18.094 27.547 2.867 1 70 365 PRO A O 1
ATOM 2889 N N . ARG A 1 366 ? 16.594 28.359 4.211 1 80.88 366 ARG A N 1
ATOM 2890 C CA . ARG A 1 366 ? 16.984 27.516 5.336 1 80.88 366 ARG A CA 1
ATOM 2891 C C . ARG A 1 366 ? 16.875 26.047 4.98 1 80.88 366 ARG A C 1
ATOM 2893 O O . ARG A 1 366 ? 15.938 25.625 4.309 1 80.88 366 ARG A O 1
ATOM 2900 N N . VAL A 1 367 ? 17.938 25.391 5.266 1 85.44 367 VAL A N 1
ATOM 2901 C CA . VAL A 1 367 ? 17.953 23.953 5.027 1 85.44 367 VAL A CA 1
ATOM 2902 C C . VAL A 1 367 ? 18.25 23.219 6.332 1 85.44 367 VAL A C 1
ATOM 2904 O O . VAL A 1 367 ? 19.094 23.641 7.113 1 85.44 367 VAL A O 1
ATOM 2907 N N . ASP A 1 368 ? 17.547 22.219 6.59 1 89.88 368 ASP A N 1
ATOM 2908 C CA . ASP A 1 368 ? 17.797 21.391 7.77 1 89.88 368 ASP A CA 1
ATOM 2909 C C . ASP A 1 368 ? 19.094 20.625 7.637 1 89.88 368 ASP A C 1
ATOM 2911 O O . ASP A 1 368 ? 19.297 19.906 6.66 1 89.88 368 ASP A O 1
ATOM 2915 N N . PRO A 1 369 ? 19.938 20.781 8.539 1 92.31 369 PRO A N 1
ATOM 2916 C CA . PRO A 1 369 ? 21.219 20.078 8.477 1 92.31 369 PRO A CA 1
ATOM 2917 C C . PRO A 1 369 ? 21.062 18.562 8.367 1 92.31 369 PRO A C 1
ATOM 2919 O O . PRO A 1 369 ? 21.891 17.891 7.723 1 92.31 369 PRO A O 1
ATOM 2922 N N . LEU A 1 370 ? 20.094 18.016 8.992 1 93.94 370 LEU A N 1
ATOM 2923 C CA . LEU A 1 370 ? 19.875 16.562 8.93 1 93.94 370 LEU A CA 1
ATOM 2924 C C . LEU A 1 370 ? 19.531 16.125 7.508 1 93.94 370 LEU A C 1
ATOM 2926 O O . LEU A 1 370 ? 19.891 15.031 7.086 1 93.94 370 LEU A O 1
ATOM 2930 N N . GLU A 1 371 ? 18.812 16.953 6.777 1 93.5 371 GLU A N 1
ATOM 2931 C CA . GLU A 1 371 ? 18.516 16.672 5.379 1 93.5 371 GLU A CA 1
ATOM 2932 C C . GLU A 1 371 ? 19.797 16.609 4.543 1 93.5 371 GLU A C 1
ATOM 2934 O O . GLU A 1 371 ? 19.922 15.75 3.666 1 93.5 371 GLU A O 1
ATOM 2939 N N . THR A 1 372 ? 20.625 17.516 4.809 1 93 372 THR A N 1
ATOM 2940 C CA . THR A 1 372 ? 21.891 17.562 4.09 1 93 372 THR A CA 1
ATOM 2941 C C . THR A 1 372 ? 22.734 16.312 4.395 1 93 372 THR A C 1
ATOM 2943 O O . THR A 1 372 ? 23.312 15.719 3.49 1 93 372 THR A O 1
ATOM 2946 N N . GLU A 1 373 ? 22.719 15.969 5.672 1 93.81 373 GLU A N 1
ATOM 2947 C CA . GLU A 1 373 ? 23.469 14.797 6.098 1 93.81 373 GLU A CA 1
ATOM 2948 C C . GLU A 1 373 ? 22.938 13.523 5.457 1 93.81 373 GLU A C 1
ATOM 2950 O O . GLU A 1 373 ? 23.703 12.656 5.043 1 93.81 373 GLU A O 1
ATOM 2955 N N . LEU A 1 374 ? 21.688 13.43 5.352 1 93.75 374 LEU A N 1
ATOM 2956 C CA . LEU A 1 374 ? 21.031 12.227 4.855 1 93.75 374 LEU A CA 1
ATOM 2957 C C . LEU A 1 374 ? 20.969 12.227 3.334 1 93.75 374 LEU A C 1
ATOM 2959 O O . LEU A 1 374 ? 20.812 11.172 2.711 1 93.75 374 LEU A O 1
ATOM 2963 N N . GLY A 1 375 ? 21 13.414 2.717 1 91.75 375 GLY A N 1
ATOM 2964 C CA . GLY A 1 375 ? 20.844 13.539 1.279 1 91.75 375 GLY A CA 1
ATOM 2965 C C . GLY A 1 375 ? 19.406 13.352 0.826 1 91.75 375 GLY A C 1
ATOM 2966 O O . GLY A 1 375 ? 19.156 12.938 -0.309 1 91.75 375 GLY A O 1
ATOM 2967 N N . VAL A 1 376 ? 18.484 13.414 1.717 1 93.31 376 VAL A N 1
ATOM 2968 C CA . VAL A 1 376 ? 17.062 13.25 1.433 1 93.31 376 VAL A CA 1
ATOM 2969 C C . VAL A 1 376 ? 16.266 14.406 2.049 1 93.31 376 VAL A C 1
ATOM 2971 O O . VAL A 1 376 ? 16.438 14.711 3.23 1 93.31 376 VAL A O 1
ATOM 2974 N N . LYS A 1 377 ? 15.445 15.07 1.233 1 91.62 377 LYS A N 1
ATOM 2975 C CA . LYS A 1 377 ? 14.539 16.109 1.709 1 91.62 377 LYS A CA 1
ATOM 2976 C C . LYS A 1 377 ? 13.164 15.523 2.043 1 91.62 377 LYS A C 1
ATOM 2978 O O . LYS A 1 377 ? 12.781 14.484 1.505 1 91.62 377 LYS A O 1
ATOM 2983 N N . THR A 1 378 ? 12.5 16.109 2.924 1 91.25 378 THR A N 1
ATOM 2984 C CA . THR A 1 378 ? 11.156 15.672 3.275 1 91.25 378 THR A CA 1
ATOM 2985 C C . THR A 1 378 ? 10.25 15.656 2.045 1 91.25 378 THR A C 1
ATOM 2987 O O . THR A 1 378 ? 9.391 14.781 1.914 1 91.25 378 THR A O 1
ATOM 2990 N N . LEU A 1 379 ? 10.523 16.562 1.095 1 89.81 379 LEU A N 1
ATOM 2991 C CA . LEU A 1 379 ? 9.734 16.672 -0.124 1 89.81 379 LEU A CA 1
ATOM 2992 C C . LEU A 1 379 ? 9.945 15.469 -1.031 1 89.81 379 LEU A C 1
ATOM 2994 O O . LEU A 1 379 ? 9.117 15.188 -1.898 1 89.81 379 LEU A O 1
ATOM 2998 N N . ASP A 1 380 ? 11 14.789 -0.847 1 92 380 ASP A N 1
ATOM 2999 C CA . ASP A 1 380 ? 11.328 13.633 -1.67 1 92 380 ASP A CA 1
ATOM 3000 C C . ASP A 1 380 ? 10.438 12.438 -1.314 1 92 380 ASP A C 1
ATOM 3002 O O . ASP A 1 380 ? 10.336 11.477 -2.082 1 92 380 ASP A O 1
ATOM 3006 N N . CYS A 1 381 ? 9.859 12.523 -0.137 1 91.25 381 CYS A N 1
ATOM 3007 C CA . CYS A 1 381 ? 9.078 11.391 0.338 1 91.25 381 CYS A CA 1
ATOM 3008 C C . CYS A 1 381 ? 7.617 11.523 -0.081 1 91.25 381 CYS A C 1
ATOM 3010 O O . CYS A 1 381 ? 6.938 12.469 0.316 1 91.25 381 CYS A O 1
ATOM 3012 N N . ARG A 1 382 ? 7.141 10.609 -0.822 1 83.25 382 ARG A N 1
ATOM 3013 C CA . ARG A 1 382 ? 5.762 10.625 -1.292 1 83.25 382 ARG A CA 1
ATOM 3014 C C . ARG A 1 382 ? 4.836 9.922 -0.304 1 83.25 382 ARG A C 1
ATOM 3016 O O . ARG A 1 382 ? 3.717 10.375 -0.062 1 83.25 382 ARG A O 1
ATOM 3023 N N . LYS A 1 383 ? 5.336 8.812 0.121 1 86.69 383 LYS A N 1
ATOM 3024 C CA . LYS A 1 383 ? 4.578 8.023 1.093 1 86.69 383 LYS A CA 1
ATOM 3025 C C . LYS A 1 383 ? 5.465 7.586 2.254 1 86.69 383 LYS A C 1
ATOM 3027 O O . LYS A 1 383 ? 6.227 6.621 2.129 1 86.69 383 LYS A O 1
ATOM 3032 N N . PRO A 1 384 ? 5.324 8.266 3.402 1 92.56 384 PRO A N 1
ATOM 3033 C CA . PRO A 1 384 ? 6.121 7.871 4.566 1 92.56 384 PRO A CA 1
ATOM 3034 C C . PRO A 1 384 ? 5.656 6.551 5.176 1 92.56 384 PRO A C 1
ATOM 3036 O O . PRO A 1 384 ? 4.617 6.016 4.781 1 92.56 384 PRO A O 1
ATOM 3039 N N . LEU A 1 385 ? 6.449 5.992 6.09 1 91.06 385 LEU A N 1
ATOM 3040 C CA . LEU A 1 385 ? 6.07 4.754 6.762 1 91.06 385 LEU A CA 1
ATOM 3041 C C . LEU A 1 385 ? 4.801 4.953 7.582 1 91.06 385 LEU A C 1
ATOM 3043 O O . LEU A 1 385 ? 3.908 4.102 7.57 1 91.06 385 LEU A O 1
ATOM 3047 N N . ILE A 1 386 ? 4.828 6.055 8.32 1 92.88 386 ILE A N 1
ATOM 3048 C CA . ILE A 1 386 ? 3.668 6.516 9.078 1 92.88 386 ILE A CA 1
ATOM 3049 C C . ILE A 1 386 ? 3.229 7.887 8.555 1 92.88 386 ILE A C 1
ATOM 3051 O O . ILE A 1 386 ? 4.062 8.711 8.18 1 92.88 386 ILE A O 1
ATOM 3055 N N . PRO A 1 387 ? 1.893 8.109 8.562 1 90.88 387 PRO A N 1
ATOM 3056 C CA . PRO A 1 387 ? 1.424 9.391 8.047 1 90.88 387 PRO A CA 1
ATOM 3057 C C . PRO A 1 387 ? 2.047 10.586 8.766 1 90.88 387 PRO A C 1
ATOM 3059 O O . PRO A 1 387 ? 2.232 10.547 9.984 1 90.88 387 PRO A O 1
ATOM 3062 N N . PHE A 1 388 ? 2.334 11.625 8 1 93.56 388 PHE A N 1
ATOM 3063 C CA . PHE A 1 388 ? 2.977 12.828 8.508 1 93.56 388 PHE A CA 1
ATOM 3064 C C . PHE A 1 388 ? 2.158 13.445 9.641 1 93.56 388 PHE A C 1
ATOM 3066 O O . PHE A 1 388 ? 2.719 13.961 10.609 1 93.56 388 PHE A O 1
ATOM 3073 N N . GLU A 1 389 ? 0.852 13.398 9.602 1 89.75 389 GLU A N 1
ATOM 3074 C CA . GLU A 1 389 ? -0.062 14.062 10.523 1 89.75 389 GLU A CA 1
ATOM 3075 C C . GLU A 1 389 ? 0.072 13.492 11.938 1 89.75 389 GLU A C 1
ATOM 3077 O O . GLU A 1 389 ? -0.249 14.164 12.914 1 89.75 389 GLU A O 1
ATOM 3082 N N . GLU A 1 390 ? 0.615 12.281 11.984 1 92.81 390 GLU A N 1
ATOM 3083 C CA . GLU A 1 390 ? 0.729 11.633 13.289 1 92.81 390 GLU A CA 1
ATOM 3084 C C . GLU A 1 390 ? 1.862 12.242 14.109 1 92.81 390 GLU A C 1
ATOM 3086 O O . GLU A 1 390 ? 1.931 12.047 15.328 1 92.81 390 GLU A O 1
ATOM 3091 N N . PHE A 1 391 ? 2.695 12.961 13.539 1 96.81 391 PHE A N 1
ATOM 3092 C CA . PHE A 1 391 ? 3.82 13.57 14.242 1 96.81 391 PHE A CA 1
ATOM 3093 C C . PHE A 1 391 ? 3.422 14.906 14.852 1 96.81 391 PHE A C 1
ATOM 3095 O O . PHE A 1 391 ? 4.152 15.461 15.68 1 96.81 391 PHE A O 1
ATOM 3102 N N . ILE A 1 392 ? 2.268 15.414 14.492 1 95.31 392 ILE A N 1
ATOM 3103 C CA . ILE A 1 392 ? 1.793 16.688 15.008 1 95.31 392 ILE A CA 1
ATOM 3104 C C . ILE A 1 392 ? 1.379 16.531 16.469 1 95.31 392 ILE A C 1
ATOM 3106 O O . ILE A 1 392 ? 0.694 15.57 16.828 1 95.31 392 ILE A O 1
ATOM 3110 N N . ASN A 1 393 ? 1.911 17.359 17.328 1 96.75 393 ASN A N 1
ATOM 3111 C CA . ASN A 1 393 ? 1.528 17.344 18.734 1 96.75 393 ASN A CA 1
ATOM 3112 C C . ASN A 1 393 ? 0.557 18.484 19.047 1 96.75 393 ASN A C 1
ATOM 3114 O O . ASN A 1 393 ? 0.979 19.609 19.328 1 96.75 393 ASN A O 1
ATOM 3118 N N . GLU A 1 394 ? -0.703 18.25 19.172 1 91.94 394 GLU A N 1
ATOM 3119 C CA . GLU A 1 394 ? -1.752 19.25 19.312 1 91.94 394 GLU A CA 1
ATOM 3120 C C . GLU A 1 394 ? -1.644 20 20.641 1 91.94 394 GLU A C 1
ATOM 3122 O O . GLU A 1 394 ? -1.736 21.219 20.688 1 91.94 394 GLU A O 1
ATOM 3127 N N . PRO A 1 395 ? -1.356 19.266 21.75 1 93.25 395 PRO A N 1
ATOM 3128 C CA . PRO A 1 395 ? -1.193 19.984 23.016 1 93.25 395 PRO A CA 1
ATOM 3129 C C . PRO A 1 395 ? -0.066 21.016 22.969 1 93.25 395 PRO A C 1
ATOM 3131 O O . PRO A 1 395 ? -0.209 22.109 23.5 1 93.25 395 PRO A O 1
ATOM 3134 N N . LEU A 1 396 ? 0.977 20.656 22.359 1 96.81 396 LEU A N 1
ATOM 3135 C CA . LEU A 1 396 ? 2.088 21.594 22.234 1 96.81 396 LEU A CA 1
ATOM 3136 C C . LEU A 1 396 ? 1.673 22.812 21.422 1 96.81 396 LEU A C 1
ATOM 3138 O O . LEU A 1 396 ? 2.021 23.953 21.766 1 96.81 396 LEU A O 1
ATOM 3142 N N . ASN A 1 397 ? 0.941 22.641 20.328 1 95.12 397 ASN A N 1
ATOM 3143 C CA . ASN A 1 397 ? 0.484 23.719 19.469 1 95.12 397 ASN A CA 1
ATOM 3144 C C . ASN A 1 397 ? -0.434 24.688 20.203 1 95.12 397 ASN A C 1
ATOM 3146 O O . ASN A 1 397 ? -0.455 25.875 19.906 1 95.12 397 ASN A O 1
ATOM 3150 N N . ASP A 1 398 ? -1.076 24.25 21.203 1 90.5 398 ASP A N 1
ATOM 3151 C CA . ASP A 1 398 ? -2.037 25.062 21.953 1 90.5 398 ASP A CA 1
ATOM 3152 C C . ASP A 1 398 ? -1.324 26.031 22.875 1 90.5 398 ASP A C 1
ATOM 3154 O O . ASP A 1 398 ? -1.845 27.109 23.172 1 90.5 398 ASP A O 1
ATOM 3158 N N . VAL A 1 399 ? -0.166 25.688 23.359 1 94.25 399 VAL A N 1
ATOM 3159 C CA . VAL A 1 399 ? 0.488 26.5 24.375 1 94.25 399 VAL A CA 1
ATOM 3160 C C . VAL A 1 399 ? 1.629 27.297 23.734 1 94.25 399 VAL A C 1
ATOM 3162 O O . VAL A 1 399 ? 2.162 28.219 24.344 1 94.25 399 VAL A O 1
ATOM 3165 N N . LEU A 1 400 ? 1.929 27.016 22.547 1 95.69 400 LEU A N 1
ATOM 3166 C CA . LEU A 1 400 ? 3.062 27.656 21.891 1 95.69 400 LEU A CA 1
ATOM 3167 C C . LEU A 1 400 ? 2.746 29.109 21.547 1 95.69 400 LEU A C 1
ATOM 3169 O O . LEU A 1 400 ? 1.725 29.391 20.922 1 95.69 400 LEU A O 1
ATOM 3173 N N . GLU A 1 401 ? 3.551 30.016 22 1 94.5 401 GLU A N 1
ATOM 3174 C CA . GLU A 1 401 ? 3.451 31.406 21.609 1 94.5 401 GLU A CA 1
ATOM 3175 C C . GLU A 1 401 ? 4.27 31.703 20.359 1 94.5 401 GLU A C 1
ATOM 3177 O O . GLU A 1 401 ? 5.465 31.984 20.438 1 94.5 401 GLU A O 1
ATOM 3182 N N . MET A 1 402 ? 3.637 31.812 19.297 1 92.44 402 MET A N 1
ATOM 3183 C CA . MET A 1 402 ? 4.289 31.828 18 1 92.44 402 MET A CA 1
ATOM 3184 C C . MET A 1 402 ? 5.051 33.125 17.781 1 92.44 402 MET A C 1
ATOM 3186 O O . MET A 1 402 ? 6.027 33.156 17.031 1 92.44 402 MET A O 1
ATOM 3190 N N . ASP A 1 403 ? 4.551 34.25 18.344 1 91.25 403 ASP A N 1
ATOM 3191 C CA . ASP A 1 403 ? 5.27 35.5 18.188 1 91.25 403 ASP A CA 1
ATOM 3192 C C . ASP A 1 403 ? 6.676 35.406 18.781 1 91.25 403 ASP A C 1
ATOM 3194 O O . ASP A 1 403 ? 7.645 35.875 18.172 1 91.25 403 ASP A O 1
ATOM 3198 N N . LYS A 1 404 ? 6.793 34.719 19.922 1 91.69 404 LYS A N 1
ATOM 3199 C CA . LYS A 1 404 ? 8.094 34.531 20.547 1 91.69 404 LYS A CA 1
ATOM 3200 C C . LYS A 1 404 ? 8.898 33.469 19.812 1 91.69 404 LYS A C 1
ATOM 3202 O O . LYS A 1 404 ? 10.094 33.625 19.562 1 91.69 404 LYS A O 1
ATOM 3207 N N . ASP A 1 405 ? 8.219 32.406 19.516 1 94.12 405 ASP A N 1
ATOM 3208 C CA . ASP A 1 405 ? 8.898 31.312 18.812 1 94.12 405 ASP A CA 1
ATOM 3209 C C . ASP A 1 405 ? 9.516 31.797 17.5 1 94.12 405 ASP A C 1
ATOM 3211 O O . ASP A 1 405 ? 10.648 31.453 17.172 1 94.12 405 ASP A O 1
ATOM 3215 N N . TYR A 1 406 ? 8.758 32.656 16.734 1 92.12 406 TYR A N 1
ATOM 3216 C CA . TYR A 1 406 ? 9.258 33.188 15.469 1 92.12 406 TYR A CA 1
ATOM 3217 C C . TYR A 1 406 ? 10.516 34.031 15.703 1 92.12 406 TYR A C 1
ATOM 3219 O O . TYR A 1 406 ? 11.445 34 14.898 1 92.12 406 TYR A O 1
ATOM 3227 N N . THR A 1 407 ? 10.461 34.75 16.734 1 90.25 407 THR A N 1
ATOM 3228 C CA . THR A 1 407 ? 11.625 35.562 17.062 1 90.25 407 THR A CA 1
ATOM 3229 C C . THR A 1 407 ? 12.859 34.719 17.281 1 90.25 407 THR A C 1
ATOM 3231 O O . THR A 1 407 ? 13.953 35.031 16.828 1 90.25 407 THR A O 1
ATOM 3234 N N . PHE A 1 408 ? 12.641 33.594 18.016 1 91.5 408 PHE A N 1
ATOM 3235 C CA . PHE A 1 408 ? 13.75 32.688 18.25 1 91.5 408 PHE A CA 1
ATOM 3236 C C . PHE A 1 408 ? 14.234 32.062 16.938 1 91.5 408 PHE A C 1
ATOM 3238 O O . PHE A 1 408 ? 15.43 31.844 16.766 1 91.5 408 PHE A O 1
ATOM 3245 N N . PHE A 1 409 ? 13.406 31.828 16.062 1 90.38 409 PHE A N 1
ATOM 3246 C CA . PHE A 1 409 ? 13.695 31.234 14.758 1 90.38 409 PHE A CA 1
ATOM 3247 C C . PHE A 1 409 ? 14.516 32.188 13.891 1 90.38 409 PHE A C 1
ATOM 3249 O O . PHE A 1 409 ? 15.445 31.75 13.203 1 90.38 409 PHE A O 1
ATOM 3256 N N . LYS A 1 410 ? 14.133 33.438 13.875 1 85.44 410 LYS A N 1
ATOM 3257 C CA . LYS A 1 410 ? 14.75 34.438 13.016 1 85.44 410 LYS A CA 1
ATOM 3258 C C . LYS A 1 410 ? 16.125 34.844 13.539 1 85.44 410 LYS A C 1
ATOM 3260 O O . LYS A 1 410 ? 17.062 35.031 12.766 1 85.44 410 LYS A O 1
ATOM 3265 N N . VAL A 1 411 ? 16.25 35.156 14.789 1 80.69 411 VAL A N 1
ATOM 3266 C CA . VAL A 1 411 ? 17.484 35.656 15.375 1 80.69 411 VAL A CA 1
ATOM 3267 C C . VAL A 1 411 ? 18.516 34.531 15.5 1 80.69 411 VAL A C 1
ATOM 3269 O O . VAL A 1 411 ? 19.719 34.781 15.477 1 80.69 411 VAL A O 1
ATOM 3272 N N . GLU A 1 412 ? 18.219 33.406 15.117 1 68.12 412 GLU A N 1
ATOM 3273 C CA . GLU A 1 412 ? 19.062 32.219 15.172 1 68.12 412 GLU A CA 1
ATOM 3274 C C . GLU A 1 412 ? 20.062 32.312 16.312 1 68.12 412 GLU A C 1
ATOM 3276 O O . GLU A 1 412 ? 21.266 32.188 16.094 1 68.12 412 GLU A O 1
ATOM 3281 N N . THR A 1 413 ? 19.703 32.844 17.391 1 62.44 413 THR A N 1
ATOM 3282 C CA . THR A 1 413 ? 20.641 32.844 18.5 1 62.44 413 THR A CA 1
ATOM 3283 C C . THR A 1 413 ? 20.844 31.453 19.062 1 62.44 413 THR A C 1
ATOM 3285 O O . THR A 1 413 ? 19.953 30.609 18.984 1 62.44 413 THR A O 1
ATOM 3288 N N . GLU A 1 414 ? 22.047 31.062 19.344 1 65.75 414 GLU A N 1
ATOM 3289 C CA . GLU A 1 414 ? 22.469 29.734 19.812 1 65.75 414 GLU A CA 1
ATOM 3290 C C . GLU A 1 414 ? 21.75 29.375 21.109 1 65.75 414 GLU A C 1
ATOM 3292 O O . GLU A 1 414 ? 21.594 28.188 21.422 1 65.75 414 GLU A O 1
ATOM 3297 N N . ASN A 1 415 ? 21.047 30.297 21.766 1 75.12 415 ASN A N 1
ATOM 3298 C CA . ASN A 1 415 ? 20.656 29.969 23.141 1 75.12 415 ASN A CA 1
ATOM 3299 C C . ASN A 1 415 ? 19.156 29.688 23.234 1 75.12 415 ASN A C 1
ATOM 3301 O O . ASN A 1 415 ? 18.672 29.219 24.266 1 75.12 415 ASN A O 1
ATOM 3305 N N . LYS A 1 416 ? 18.375 29.969 22.203 1 88.31 416 LYS A N 1
ATOM 3306 C CA . LYS A 1 416 ? 16.938 29.719 22.344 1 88.31 416 LYS A CA 1
ATOM 3307 C C . LYS A 1 416 ? 16.438 28.797 21.25 1 88.31 416 LYS A C 1
ATOM 3309 O O . LYS A 1 416 ? 16.812 28.953 20.078 1 88.31 416 LYS A O 1
ATOM 3314 N N . PHE A 1 417 ? 15.656 27.859 21.688 1 94.19 417 PHE A N 1
ATOM 3315 C CA . PHE A 1 417 ? 15.117 26.875 20.766 1 94.19 417 PHE A CA 1
ATOM 3316 C C . PHE A 1 417 ? 13.812 27.359 20.156 1 94.19 417 PHE A C 1
ATOM 3318 O O . PHE A 1 417 ? 12.984 27.969 20.844 1 94.19 417 PHE A O 1
ATOM 3325 N N . SER A 1 418 ? 13.633 27.188 18.828 1 95.25 418 SER A N 1
ATOM 3326 C CA . SER A 1 418 ? 12.375 27.469 18.141 1 95.25 418 SER A CA 1
ATOM 3327 C C . SER A 1 418 ? 11.758 26.188 17.594 1 95.25 418 SER A C 1
ATOM 3329 O O . SER A 1 418 ? 12.438 25.406 16.922 1 95.25 418 SER A O 1
ATOM 3331 N N . PHE A 1 419 ? 10.5 25.984 17.859 1 96.25 419 PHE A N 1
ATOM 3332 C CA . PHE A 1 419 ? 9.797 24.797 17.375 1 96.25 419 PHE A CA 1
ATOM 3333 C C . PHE A 1 419 ? 9.602 24.875 15.859 1 96.25 419 PHE A C 1
ATOM 3335 O O . PHE A 1 419 ? 9.305 23.875 15.219 1 96.25 419 PHE A O 1
ATOM 3342 N N . MET A 1 420 ? 9.789 25.984 15.25 1 94.56 420 MET A N 1
ATOM 3343 C CA . MET A 1 420 ? 9.727 26.109 13.797 1 94.56 420 MET A CA 1
ATOM 3344 C C . MET A 1 420 ? 10.875 25.359 13.133 1 94.56 420 MET A C 1
ATOM 3346 O O . MET A 1 420 ? 10.844 25.094 11.938 1 94.56 420 MET A O 1
ATOM 3350 N N . THR A 1 421 ? 11.898 25.031 13.914 1 94.12 421 THR A N 1
ATOM 3351 C CA . THR A 1 421 ? 12.984 24.203 13.398 1 94.12 421 THR A CA 1
ATOM 3352 C C . THR A 1 421 ? 12.578 22.75 13.312 1 94.12 421 THR A C 1
ATOM 3354 O O . THR A 1 421 ? 13.281 21.922 12.719 1 94.12 421 THR A O 1
ATOM 3357 N N . CYS A 1 422 ? 11.484 22.406 13.945 1 95.31 422 CYS A N 1
ATOM 3358 C CA . CYS A 1 422 ? 10.844 21.109 13.852 1 95.31 422 CYS A CA 1
ATOM 3359 C C . CYS A 1 422 ? 9.422 21.234 13.32 1 95.31 422 CYS A C 1
ATOM 3361 O O . CYS A 1 422 ? 8.461 20.891 14.023 1 95.31 422 CYS A O 1
ATOM 3363 N N . PRO A 1 423 ? 9.336 21.594 12.094 1 94.69 423 PRO A N 1
ATOM 3364 C CA . PRO A 1 423 ? 8.016 21.922 11.562 1 94.69 423 PRO A CA 1
ATOM 3365 C C . PRO A 1 423 ? 7.059 20.719 11.578 1 94.69 423 PRO A C 1
ATOM 3367 O O . PRO A 1 423 ? 5.84 20.906 11.617 1 94.69 423 PRO A O 1
ATOM 3370 N N . PHE A 1 424 ? 7.609 19.5 11.688 1 95.69 424 PHE A N 1
ATOM 3371 C CA . PHE A 1 424 ? 6.773 18.312 11.633 1 95.69 424 PHE A CA 1
ATOM 3372 C C . PHE A 1 424 ? 5.867 18.219 12.852 1 95.69 424 PHE A C 1
ATOM 3374 O O . PHE A 1 424 ? 4.832 17.547 12.82 1 95.69 424 PHE A O 1
ATOM 3381 N N . ILE A 1 425 ? 6.219 18.875 13.922 1 97.19 425 ILE A N 1
ATOM 3382 C CA . ILE A 1 425 ? 5.465 18.75 15.164 1 97.19 425 ILE A CA 1
ATOM 3383 C C . ILE A 1 425 ? 4.34 19.781 15.18 1 97.19 425 ILE A C 1
ATOM 3385 O O . ILE A 1 425 ? 3.41 19.688 15.984 1 97.19 425 ILE A O 1
ATOM 3389 N N . LEU A 1 426 ? 4.402 20.797 14.297 1 96.69 426 LEU A N 1
ATOM 3390 C CA . LEU A 1 426 ? 3.445 21.891 14.25 1 96.69 426 LEU A CA 1
ATOM 3391 C C . LEU A 1 426 ? 2.311 21.594 13.281 1 96.69 426 LEU A C 1
ATOM 3393 O O . LEU A 1 426 ? 2.527 20.938 12.25 1 96.69 426 LEU A O 1
ATOM 3397 N N . ASN A 1 427 ? 1.121 22 13.609 1 92.12 427 ASN A N 1
ATOM 3398 C CA . ASN A 1 427 ? 0.02 21.875 12.656 1 92.12 427 ASN A CA 1
ATOM 3399 C C . ASN A 1 427 ? -0.005 23.047 11.672 1 92.12 427 ASN A C 1
ATOM 3401 O O . ASN A 1 427 ? 0.772 24 11.805 1 92.12 427 ASN A O 1
ATOM 3405 N N . ALA A 1 428 ? -0.846 23.047 10.695 1 89.19 428 ALA A N 1
ATOM 3406 C CA . ALA A 1 428 ? -0.875 24 9.594 1 89.19 428 ALA A CA 1
ATOM 3407 C C . ALA A 1 428 ? -1.226 25.406 10.102 1 89.19 428 ALA A C 1
ATOM 3409 O O . ALA A 1 428 ? -0.727 26.391 9.578 1 89.19 428 ALA A O 1
ATOM 3410 N N . VAL A 1 429 ? -2.066 25.531 11.133 1 88.94 429 VAL A N 1
ATOM 3411 C CA . VAL A 1 429 ? -2.49 26.812 11.672 1 88.94 429 VAL A CA 1
ATOM 3412 C C . VAL A 1 429 ? -1.299 27.531 12.312 1 88.94 429 VAL A C 1
ATOM 3414 O O . VAL A 1 429 ? -1.062 28.703 12.047 1 88.94 429 VAL A O 1
ATOM 3417 N N . THR A 1 430 ? -0.607 26.75 13.125 1 93.19 430 THR A N 1
ATOM 3418 C CA . THR A 1 430 ? 0.552 27.312 13.82 1 93.19 430 THR A CA 1
ATOM 3419 C C . THR A 1 430 ? 1.647 27.688 12.828 1 93.19 430 THR A C 1
ATOM 3421 O O . THR A 1 430 ? 2.281 28.734 12.961 1 93.19 430 THR A O 1
ATOM 3424 N N . LYS A 1 431 ? 1.857 26.844 11.852 1 93.81 431 LYS A N 1
ATOM 3425 C CA . LYS A 1 431 ? 2.828 27.156 10.805 1 93.81 431 LYS A CA 1
ATOM 3426 C C . LYS A 1 431 ? 2.432 28.422 10.039 1 93.81 431 LYS A C 1
ATOM 3428 O O . LYS A 1 431 ? 3.279 29.266 9.742 1 93.81 431 LYS A O 1
ATOM 3433 N N . ASN A 1 432 ? 1.146 28.469 9.688 1 91.25 432 ASN A N 1
ATOM 3434 C CA . ASN A 1 432 ? 0.638 29.641 8.969 1 91.25 432 ASN A CA 1
ATOM 3435 C C . ASN A 1 432 ? 0.828 30.922 9.773 1 91.25 432 ASN A C 1
ATOM 3437 O O . ASN A 1 432 ? 1.098 31.984 9.203 1 91.25 432 ASN A O 1
ATOM 3441 N N . LEU A 1 433 ? 0.642 30.828 11.078 1 91.06 433 LEU A N 1
ATOM 3442 C CA . LEU A 1 433 ? 0.866 31.984 11.938 1 91.06 433 LEU A CA 1
ATOM 3443 C C . LEU A 1 433 ? 2.326 32.438 11.891 1 91.06 433 LEU A C 1
ATOM 3445 O O . LEU A 1 433 ? 2.621 33.625 11.891 1 91.06 433 LEU A O 1
ATOM 3449 N N . GLY A 1 434 ? 3.207 31.422 11.938 1 91.5 434 GLY A N 1
ATOM 3450 C CA . GLY A 1 434 ? 4.617 31.734 11.773 1 91.5 434 GLY A CA 1
ATOM 3451 C C . GLY A 1 434 ? 4.914 32.438 10.461 1 91.5 434 GLY A C 1
ATOM 3452 O O . GLY A 1 434 ? 5.664 33.406 10.43 1 91.5 434 GLY A O 1
ATOM 3453 N N . LEU A 1 435 ? 4.336 31.938 9.43 1 90.81 435 LEU A N 1
ATOM 3454 C CA . LEU A 1 435 ? 4.5 32.562 8.117 1 90.81 435 LEU A CA 1
ATOM 3455 C C . LEU A 1 435 ? 3.908 33.969 8.094 1 90.81 435 LEU A C 1
ATOM 3457 O O . LEU A 1 435 ? 4.484 34.875 7.488 1 90.81 435 LEU A O 1
ATOM 3461 N N . TYR A 1 436 ? 2.76 34.156 8.727 1 89.5 436 TYR A N 1
ATOM 3462 C CA . TYR A 1 436 ? 2.105 35.438 8.828 1 89.5 436 TYR A CA 1
ATOM 3463 C C . TYR A 1 436 ? 3.025 36.469 9.477 1 89.5 436 TYR A C 1
ATOM 3465 O O . TYR A 1 436 ? 3.154 37.594 8.992 1 89.5 436 TYR A O 1
ATOM 3473 N N . TYR A 1 437 ? 3.654 36.125 10.57 1 89.12 437 TYR A N 1
ATOM 3474 C CA . TYR A 1 437 ? 4.582 37.031 11.242 1 89.12 437 TYR A CA 1
ATOM 3475 C C . TYR A 1 437 ? 5.766 37.375 10.344 1 89.12 437 TYR A C 1
ATOM 3477 O O . TYR A 1 437 ? 6.207 38.531 10.289 1 89.12 437 TYR A O 1
ATOM 3485 N N . ASP A 1 438 ? 6.223 36.344 9.695 1 89.12 438 ASP A N 1
ATOM 3486 C CA . ASP A 1 438 ? 7.344 36.562 8.781 1 89.12 438 ASP A CA 1
ATOM 3487 C C . ASP A 1 438 ? 6.973 37.594 7.695 1 89.12 438 ASP A C 1
ATOM 3489 O O . ASP A 1 438 ? 7.738 38.5 7.414 1 89.12 438 ASP A O 1
ATOM 3493 N N . ASN A 1 439 ? 5.832 37.406 7.113 1 87.19 439 ASN A N 1
ATOM 3494 C CA . ASN A 1 439 ? 5.355 38.281 6.047 1 87.19 439 ASN A CA 1
ATOM 3495 C C . ASN A 1 439 ? 5.109 39.719 6.555 1 87.19 439 ASN A C 1
ATOM 3497 O O . ASN A 1 439 ? 5.504 40.688 5.91 1 87.19 439 ASN A O 1
ATOM 3501 N N . ARG A 1 440 ? 4.508 39.875 7.688 1 86.38 440 ARG A N 1
ATOM 3502 C CA . ARG A 1 440 ? 4.191 41.188 8.242 1 86.38 440 ARG A CA 1
ATOM 3503 C C . ARG A 1 440 ? 5.461 41.938 8.594 1 86.38 440 ARG A C 1
ATOM 3505 O O . ARG A 1 440 ? 5.562 43.156 8.32 1 86.38 440 ARG A O 1
ATOM 3512 N N . ILE A 1 441 ? 6.395 41.25 9.211 1 84.12 441 ILE A N 1
ATOM 3513 C CA . ILE A 1 441 ? 7.656 41.875 9.578 1 84.12 441 ILE A CA 1
ATOM 3514 C C . ILE A 1 441 ? 8.406 42.312 8.32 1 84.12 441 ILE A C 1
ATOM 3516 O O . ILE A 1 441 ? 9.008 43.375 8.281 1 84.12 441 ILE A O 1
ATOM 3520 N N . ARG A 1 442 ? 8.32 41.531 7.34 1 83.88 442 ARG A N 1
ATOM 3521 C CA . ARG A 1 442 ? 8.961 41.875 6.07 1 83.88 442 ARG A CA 1
ATOM 3522 C C . ARG A 1 442 ? 8.281 43.094 5.426 1 83.88 442 ARG A C 1
ATOM 3524 O O . ARG A 1 442 ? 8.953 43.969 4.879 1 83.88 442 ARG A O 1
ATOM 3531 N N . MET A 1 443 ? 7 43.188 5.449 1 84.12 443 MET A N 1
ATOM 3532 C CA . MET A 1 443 ? 6.246 44.312 4.918 1 84.12 443 MET A CA 1
ATOM 3533 C C . MET A 1 443 ? 6.645 45.625 5.613 1 84.12 443 MET A C 1
ATOM 3535 O O . MET A 1 443 ? 6.879 46.625 4.957 1 84.12 443 MET A O 1
ATOM 3539 N N . TYR A 1 444 ? 6.738 45.469 6.891 1 80.25 444 TYR A N 1
ATOM 3540 C CA . TYR A 1 444 ? 7.082 46.656 7.668 1 80.25 444 TYR A CA 1
ATOM 3541 C C . TYR A 1 444 ? 8.523 47.094 7.406 1 80.25 444 TYR A C 1
ATOM 3543 O O . TYR A 1 444 ? 8.812 48.281 7.316 1 80.25 444 TYR A O 1
ATOM 3551 N N . SER A 1 445 ? 9.352 46.062 7.336 1 80.81 445 SER A N 1
ATOM 3552 C CA . SER A 1 445 ? 10.75 46.375 7.043 1 80.81 445 SER A CA 1
ATOM 3553 C C . SER A 1 445 ? 10.898 47.031 5.68 1 80.81 445 SER A C 1
ATOM 3555 O O . SER A 1 445 ? 11.617 48.031 5.547 1 80.81 445 SER A O 1
ATOM 3557 N N . GLU A 1 446 ? 10.195 46.562 4.703 1 79.75 446 GLU A N 1
ATOM 3558 C CA . GLU A 1 446 ? 10.25 47.156 3.363 1 79.75 446 GLU A CA 1
ATOM 3559 C C . GLU A 1 446 ? 9.664 48.562 3.346 1 79.75 446 GLU A C 1
ATOM 3561 O O . GLU A 1 446 ? 10.164 49.438 2.633 1 79.75 446 GLU A O 1
ATOM 3566 N N . ARG A 1 447 ? 8.664 48.75 4.094 1 78.88 447 ARG A N 1
ATOM 3567 C CA . ARG A 1 447 ? 8.062 50.062 4.203 1 78.88 447 ARG A CA 1
ATOM 3568 C C . ARG A 1 447 ? 9.039 51.062 4.836 1 78.88 447 ARG A C 1
ATOM 3570 O O . ARG A 1 447 ? 9.188 52.188 4.352 1 78.88 447 ARG A O 1
ATOM 3577 N N . ARG A 1 448 ? 9.664 50.625 5.887 1 76.19 448 ARG A N 1
ATOM 3578 C CA . ARG A 1 448 ? 10.633 51.469 6.574 1 76.19 448 ARG A CA 1
ATOM 3579 C C . ARG A 1 448 ? 11.797 51.844 5.66 1 76.19 448 ARG A C 1
ATOM 3581 O O . ARG A 1 448 ? 12.219 53 5.605 1 76.19 448 ARG A O 1
ATOM 3588 N N . ILE A 1 449 ? 12.211 50.875 4.945 1 76.44 449 ILE A N 1
ATOM 3589 C CA . ILE A 1 449 ? 13.336 51.062 4.035 1 76.44 449 ILE A CA 1
ATOM 3590 C C . ILE A 1 449 ? 12.938 52.062 2.939 1 76.44 449 ILE A C 1
ATOM 3592 O O . ILE A 1 449 ? 13.719 52.938 2.582 1 76.44 449 ILE A O 1
ATOM 3596 N N . THR A 1 450 ? 11.781 51.938 2.426 1 78.38 450 THR A N 1
ATOM 3597 C CA . THR A 1 450 ? 11.297 52.812 1.363 1 78.38 450 THR A CA 1
ATOM 3598 C C . THR A 1 450 ? 11.156 54.25 1.865 1 78.38 450 THR A C 1
ATOM 3600 O O . THR A 1 450 ? 11.508 55.219 1.159 1 78.38 450 THR A O 1
ATOM 3603 N N . VAL A 1 451 ? 10.68 54.406 3.027 1 77.81 451 VAL A N 1
ATOM 3604 C CA . VAL A 1 451 ? 10.516 55.75 3.621 1 77.81 451 VAL A CA 1
ATOM 3605 C C . VAL A 1 451 ? 11.891 56.375 3.84 1 77.81 451 VAL A C 1
ATOM 3607 O O . VAL A 1 451 ? 12.086 57.562 3.547 1 77.81 451 VAL A O 1
ATOM 3610 N N . LEU A 1 452 ? 12.703 55.5 4.359 1 76.19 452 LEU A N 1
ATOM 3611 C CA . LEU A 1 452 ? 14.055 56 4.594 1 76.19 452 LEU A CA 1
ATOM 3612 C C . LEU A 1 452 ? 14.719 56.438 3.285 1 76.19 452 LEU A C 1
ATOM 3614 O O . LEU A 1 452 ? 15.375 57.469 3.221 1 76.19 452 LEU A O 1
ATOM 3618 N N . TYR A 1 453 ? 14.477 55.625 2.305 1 73.44 453 TYR A N 1
ATOM 3619 C CA . TYR A 1 453 ? 15.031 55.938 0.989 1 73.44 453 TYR A CA 1
ATOM 3620 C C . TYR A 1 453 ? 14.414 57.188 0.417 1 73.44 453 TYR A C 1
ATOM 3622 O O . TYR A 1 453 ? 15.102 58 -0.216 1 73.44 453 TYR A O 1
ATOM 3630 N N . SER A 1 454 ? 13.195 57.375 0.528 1 77.19 454 SER A N 1
ATOM 3631 C CA . SER A 1 454 ? 12.5 58.562 0.062 1 77.19 454 SER A CA 1
ATOM 3632 C C . SER A 1 454 ? 13.047 59.844 0.733 1 77.19 454 SER A C 1
ATOM 3634 O O . SER A 1 454 ? 13.211 60.875 0.086 1 77.19 454 SER A O 1
ATOM 3636 N N . LEU A 1 455 ? 13.328 59.656 1.943 1 73.62 455 LEU A N 1
ATOM 3637 C CA . LEU A 1 455 ? 13.844 60.781 2.703 1 73.62 455 LEU A CA 1
ATOM 3638 C C . LEU A 1 455 ? 15.266 61.125 2.268 1 73.62 455 LEU A C 1
ATOM 3640 O O . LEU A 1 455 ? 15.609 62.312 2.145 1 73.62 455 LEU A O 1
ATOM 3644 N N . VAL A 1 456 ? 15.961 60.125 1.957 1 71.44 456 VAL A N 1
ATOM 3645 C CA . VAL A 1 456 ? 17.375 60.312 1.614 1 71.44 456 VAL A CA 1
ATOM 3646 C C . VAL A 1 456 ? 17.484 60.812 0.178 1 71.44 456 VAL A C 1
ATOM 3648 O O . VAL A 1 456 ? 18.281 61.719 -0.107 1 71.44 456 VAL A O 1
ATOM 3651 N N . GLN A 1 457 ? 16.734 60.219 -0.7 1 71.88 457 GLN A N 1
ATOM 3652 C CA . GLN A 1 457 ? 16.859 60.562 -2.115 1 71.88 457 GLN A CA 1
ATOM 3653 C C . GLN A 1 457 ? 15.953 61.719 -2.484 1 71.88 457 GLN A C 1
ATOM 3655 O O . GLN A 1 457 ? 16.109 62.344 -3.545 1 71.88 457 GLN A O 1
ATOM 3660 N N . GLY A 1 458 ? 15.07 62.156 -1.651 1 69.94 458 GLY A N 1
ATOM 3661 C CA . GLY A 1 458 ? 14.141 63.219 -1.93 1 69.94 458 GLY A CA 1
ATOM 3662 C C . GLY A 1 458 ? 13.047 62.844 -2.904 1 69.94 458 GLY A C 1
ATOM 3663 O O . GLY A 1 458 ? 12.477 63.688 -3.574 1 69.94 458 GLY A O 1
ATOM 3664 N N . GLN A 1 459 ? 12.945 61.531 -3.242 1 72.06 459 GLN A N 1
ATOM 3665 C CA . GLN A 1 459 ? 11.898 61.062 -4.133 1 72.06 459 GLN A CA 1
ATOM 3666 C C . GLN A 1 459 ? 10.727 60.469 -3.34 1 72.06 459 GLN A C 1
ATOM 3668 O O . GLN A 1 459 ? 10.914 59.938 -2.248 1 72.06 459 GLN A O 1
ATOM 3673 N N . GLN A 1 460 ? 9.594 60.875 -3.824 1 69.56 460 GLN A N 1
ATOM 3674 C CA . GLN A 1 460 ? 8.414 60.344 -3.146 1 69.56 460 GLN A CA 1
ATOM 3675 C C . GLN A 1 460 ? 8.117 58.938 -3.602 1 69.56 460 GLN A C 1
ATOM 3677 O O . GLN A 1 460 ? 7.57 58.719 -4.688 1 69.56 460 GLN A O 1
ATOM 3682 N N . LEU A 1 461 ? 8.727 57.938 -2.936 1 75.94 461 LEU A N 1
ATOM 3683 C CA . LEU A 1 461 ? 8.445 56.531 -3.24 1 75.94 461 LEU A CA 1
ATOM 3684 C C . LEU A 1 461 ? 7.238 56.031 -2.443 1 75.94 461 LEU A C 1
ATOM 3686 O O . LEU A 1 461 ? 6.992 56.5 -1.331 1 75.94 461 LEU A O 1
ATOM 3690 N N . ASN A 1 462 ? 6.453 55.219 -3.027 1 79 462 ASN A N 1
ATOM 3691 C CA . ASN A 1 462 ? 5.27 54.688 -2.375 1 79 462 ASN A CA 1
ATOM 3692 C C . ASN A 1 462 ? 5.625 53.531 -1.438 1 79 462 ASN A C 1
ATOM 3694 O O . ASN A 1 462 ? 6.23 52.562 -1.862 1 79 462 ASN A O 1
ATOM 3698 N N . PRO A 1 463 ? 5.301 53.688 -0.187 1 80.81 463 PRO A N 1
ATOM 3699 C CA . PRO A 1 463 ? 5.637 52.656 0.78 1 80.81 463 PRO A CA 1
ATOM 3700 C C . PRO A 1 463 ? 4.781 51.406 0.608 1 80.81 463 PRO A C 1
ATOM 3702 O O . PRO A 1 463 ? 5.117 50.344 1.149 1 80.81 463 PRO A O 1
ATOM 3705 N N . TYR A 1 464 ? 3.781 51.5 -0.174 1 83.75 464 TYR A N 1
ATOM 3706 C CA . TYR A 1 464 ? 2.873 50.375 -0.408 1 83.75 464 TYR A CA 1
ATOM 3707 C C . TYR A 1 464 ? 2.973 49.875 -1.847 1 83.75 464 TYR A C 1
ATOM 3709 O O . TYR A 1 464 ? 3.465 50.594 -2.721 1 83.75 464 TYR A O 1
ATOM 3717 N N . LEU A 1 465 ? 2.752 48.562 -2.02 1 87.81 465 LEU A N 1
ATOM 3718 C CA . LEU A 1 465 ? 2.486 48.062 -3.369 1 87.81 465 LEU A CA 1
ATOM 3719 C C . LEU A 1 465 ? 1.096 48.5 -3.834 1 87.81 465 LEU A C 1
ATOM 3721 O O . LEU A 1 465 ? 0.117 47.781 -3.605 1 87.81 465 LEU A O 1
ATOM 3725 N N . ARG A 1 466 ? 1.115 49.531 -4.465 1 87.44 466 ARG A N 1
ATOM 3726 C CA . ARG A 1 466 ? -0.159 50.125 -4.863 1 87.44 466 ARG A CA 1
ATOM 3727 C C . ARG A 1 466 ? -0.559 49.688 -6.266 1 87.44 466 ARG A C 1
ATOM 3729 O O . ARG A 1 466 ? 0.196 49.875 -7.223 1 87.44 466 ARG A O 1
ATOM 3736 N N . LEU A 1 467 ? -1.679 49.031 -6.363 1 89.69 467 LEU A N 1
ATOM 3737 C CA . LEU A 1 467 ? -2.221 48.594 -7.641 1 89.69 467 LEU A CA 1
ATOM 3738 C C . LEU A 1 467 ? -3.52 49.312 -7.965 1 89.69 467 LEU A C 1
ATOM 3740 O O . LEU A 1 467 ? -4.562 49.031 -7.367 1 89.69 467 LEU A O 1
ATOM 3744 N N . LYS A 1 468 ? -3.385 50.219 -8.836 1 89.56 468 LYS A N 1
ATOM 3745 C CA . LYS A 1 468 ? -4.57 50.906 -9.352 1 89.56 468 LYS A CA 1
ATOM 3746 C C . LYS A 1 468 ? -5.098 50.219 -10.602 1 89.56 468 LYS A C 1
ATOM 3748 O O . LYS A 1 468 ? -4.449 50.25 -11.648 1 89.56 468 LYS A O 1
ATOM 3753 N N . VAL A 1 469 ? -6.285 49.562 -10.508 1 90.25 469 VAL A N 1
ATOM 3754 C CA . VAL A 1 469 ? -6.77 48.719 -11.609 1 90.25 469 VAL A CA 1
ATOM 3755 C C . VAL A 1 469 ? -8.234 49.031 -11.883 1 90.25 469 VAL A C 1
ATOM 3757 O O . VAL A 1 469 ? -8.961 49.469 -10.992 1 90.25 469 VAL A O 1
ATOM 3760 N N . ARG A 1 470 ? -8.688 48.875 -13.156 1 91.06 470 ARG A N 1
ATOM 3761 C CA . ARG A 1 470 ? -10.094 48.938 -13.547 1 91.06 470 ARG A CA 1
ATOM 3762 C C . ARG A 1 470 ? -10.781 47.594 -13.367 1 91.06 470 ARG A C 1
ATOM 3764 O O . ARG A 1 470 ? -10.227 46.562 -13.734 1 91.06 470 ARG A O 1
ATOM 3771 N N . ARG A 1 471 ? -11.938 47.531 -12.758 1 84.38 471 ARG A N 1
ATOM 3772 C CA . ARG A 1 471 ? -12.68 46.281 -12.477 1 84.38 471 ARG A CA 1
ATOM 3773 C C . ARG A 1 471 ? -12.922 45.5 -13.758 1 84.38 471 ARG A C 1
ATOM 3775 O O . ARG A 1 471 ? -12.891 44.281 -13.742 1 84.38 471 ARG A O 1
ATOM 3782 N N . ASP A 1 472 ? -13.188 46.188 -14.922 1 83.81 472 ASP A N 1
ATOM 3783 C CA . ASP A 1 472 ? -13.555 45.531 -16.172 1 83.81 472 ASP A CA 1
ATOM 3784 C C . ASP A 1 472 ? -12.32 45.094 -16.938 1 83.81 472 ASP A C 1
ATOM 3786 O O . ASP A 1 472 ? -12.422 44.312 -17.906 1 83.81 472 ASP A O 1
ATOM 3790 N N . HIS A 1 473 ? -11.109 45.531 -16.547 1 87.88 473 HIS A N 1
ATOM 3791 C CA . HIS A 1 473 ? -9.852 45.156 -17.188 1 87.88 473 HIS A CA 1
ATOM 3792 C C . HIS A 1 473 ? -8.805 44.75 -16.156 1 87.88 473 HIS A C 1
ATOM 3794 O O . HIS A 1 473 ? -7.648 45.156 -16.25 1 87.88 473 HIS A O 1
ATOM 3800 N N . ILE A 1 474 ? -9.273 43.969 -15.227 1 86.38 474 ILE A N 1
ATOM 3801 C CA . ILE A 1 474 ? -8.492 43.688 -14.031 1 86.38 474 ILE A CA 1
ATOM 3802 C C . ILE A 1 474 ? -7.219 42.938 -14.406 1 86.38 474 ILE A C 1
ATOM 3804 O O . ILE A 1 474 ? -6.141 43.219 -13.883 1 86.38 474 ILE A O 1
ATOM 3808 N N . ILE A 1 475 ? -7.309 41.969 -15.297 1 82.56 475 ILE A N 1
ATOM 3809 C CA . ILE A 1 475 ? -6.16 41.156 -15.648 1 82.56 475 ILE A CA 1
ATOM 3810 C C . ILE A 1 475 ? -5.133 42 -16.406 1 82.56 475 ILE A C 1
ATOM 3812 O O . ILE A 1 475 ? -3.943 41.969 -16.078 1 82.56 475 ILE A O 1
ATOM 3816 N N . ASP A 1 476 ? -5.605 42.719 -17.422 1 83.88 476 ASP A N 1
ATOM 3817 C CA . ASP A 1 476 ? -4.715 43.531 -18.25 1 83.88 476 ASP A CA 1
ATOM 3818 C C . ASP A 1 476 ? -3.982 44.594 -17.391 1 83.88 476 ASP A C 1
ATOM 3820 O O . ASP A 1 476 ? -2.771 44.75 -17.547 1 83.88 476 ASP A O 1
ATOM 3824 N N . ASP A 1 477 ? -4.766 45.25 -16.531 1 88.81 477 ASP A N 1
ATOM 3825 C CA . ASP A 1 477 ? -4.168 46.281 -15.703 1 88.81 477 ASP A CA 1
ATOM 3826 C C . ASP A 1 477 ? -3.178 45.688 -14.703 1 88.81 477 ASP A C 1
ATOM 3828 O O . ASP A 1 477 ? -2.094 46.25 -14.492 1 88.81 477 ASP A O 1
ATOM 3832 N N . ALA A 1 478 ? -3.625 44.562 -14.07 1 86.94 478 ALA A N 1
ATOM 3833 C CA . ALA A 1 478 ? -2.762 43.938 -13.086 1 86.94 478 ALA A CA 1
ATOM 3834 C C . ALA A 1 478 ? -1.483 43.406 -13.734 1 86.94 478 ALA A C 1
ATOM 3836 O O . ALA A 1 478 ? -0.397 43.531 -13.156 1 86.94 478 ALA A O 1
ATOM 3837 N N . LEU A 1 479 ? -1.632 42.844 -14.883 1 81.81 479 LEU A N 1
ATOM 3838 C CA . LEU A 1 479 ? -0.49 42.281 -15.602 1 81.81 479 LEU A CA 1
ATOM 3839 C C . LEU A 1 479 ? 0.553 43.375 -15.891 1 81.81 479 LEU A C 1
ATOM 3841 O O . LEU A 1 479 ? 1.739 43.188 -15.609 1 81.81 479 LEU A O 1
ATOM 3845 N N . VAL A 1 480 ? 0.111 44.406 -16.5 1 81.19 480 VAL A N 1
ATOM 3846 C CA . VAL A 1 480 ? 1.017 45.5 -16.859 1 81.19 480 VAL A CA 1
ATOM 3847 C C . VAL A 1 480 ? 1.697 46.062 -15.609 1 81.19 480 VAL A C 1
ATOM 3849 O O . VAL A 1 480 ? 2.92 46.219 -15.578 1 81.19 480 VAL A O 1
ATOM 3852 N N . ARG A 1 481 ? 0.958 46.281 -14.578 1 86.81 481 ARG A N 1
ATOM 3853 C CA . ARG A 1 481 ? 1.495 46.906 -13.375 1 86.81 481 ARG A CA 1
ATOM 3854 C C . ARG A 1 481 ? 2.449 45.969 -12.648 1 86.81 481 ARG A C 1
ATOM 3856 O O . ARG A 1 481 ? 3.535 46.375 -12.234 1 86.81 481 ARG A O 1
ATOM 3863 N N . LEU A 1 482 ? 2.035 44.781 -12.438 1 85.19 482 LEU A N 1
ATOM 3864 C CA . LEU A 1 482 ? 2.85 43.812 -11.688 1 85.19 482 LEU A CA 1
ATOM 3865 C C . LEU A 1 482 ? 4.105 43.469 -12.469 1 85.19 482 LEU A C 1
ATOM 3867 O O . LEU A 1 482 ? 5.172 43.25 -11.883 1 85.19 482 LEU A O 1
ATOM 3871 N N . GLU A 1 483 ? 3.922 43.281 -13.75 1 77.75 483 GLU A N 1
ATOM 3872 C CA . GLU A 1 483 ? 5.098 43.031 -14.57 1 77.75 483 GLU A CA 1
ATOM 3873 C C . GLU A 1 483 ? 6.102 44.156 -14.477 1 77.75 483 GLU A C 1
ATOM 3875 O O . GLU A 1 483 ? 7.309 43.938 -14.359 1 77.75 483 GLU A O 1
ATOM 3880 N N . MET A 1 484 ? 5.586 45.375 -14.586 1 80.38 484 MET A N 1
ATOM 3881 C CA . MET A 1 484 ? 6.445 46.562 -14.477 1 80.38 484 MET A CA 1
ATOM 3882 C C . MET A 1 484 ? 7.164 46.594 -13.125 1 80.38 484 MET A C 1
ATOM 3884 O O . MET A 1 484 ? 8.359 46.875 -13.062 1 80.38 484 MET A O 1
ATOM 3888 N N . ILE A 1 485 ? 6.484 46.281 -12.094 1 83.25 485 ILE A N 1
ATOM 3889 C CA . ILE A 1 485 ? 7.043 46.312 -10.742 1 83.25 485 ILE A CA 1
ATOM 3890 C C . ILE A 1 485 ? 8.102 45.219 -10.617 1 83.25 485 ILE A C 1
ATOM 3892 O O . ILE A 1 485 ? 9.188 45.438 -10.078 1 83.25 485 ILE A O 1
ATOM 3896 N N . ALA A 1 486 ? 7.77 44.062 -11.094 1 77.38 486 ALA A N 1
ATOM 3897 C CA . ALA A 1 486 ? 8.688 42.906 -11.023 1 77.38 486 ALA A CA 1
ATOM 3898 C C . ALA A 1 486 ? 9.977 43.219 -11.781 1 77.38 486 ALA A C 1
ATOM 3900 O O . ALA A 1 486 ? 11.062 42.781 -11.359 1 77.38 486 ALA A O 1
ATOM 3901 N N . MET A 1 487 ? 9.836 43.938 -12.891 1 73.25 487 MET A N 1
ATOM 3902 C CA . MET A 1 487 ? 10.992 44.25 -13.719 1 73.25 487 MET A CA 1
ATOM 3903 C C . MET A 1 487 ? 11.828 45.344 -13.086 1 73.25 487 MET A C 1
ATOM 3905 O O . MET A 1 487 ? 13.055 45.344 -13.164 1 73.25 487 MET A O 1
ATOM 3909 N N . GLU A 1 488 ? 11.125 46.344 -12.5 1 76.94 488 GLU A N 1
ATOM 3910 C CA . GLU A 1 488 ? 11.828 47.469 -11.922 1 76.94 488 GLU A CA 1
ATOM 3911 C C . GLU A 1 488 ? 12.477 47.094 -10.594 1 76.94 488 GLU A C 1
ATOM 3913 O O . GLU A 1 488 ? 13.68 47.312 -10.398 1 76.94 488 GLU A O 1
ATOM 3918 N N . ASN A 1 489 ? 11.672 46.625 -9.688 1 78 489 ASN A N 1
ATOM 3919 C CA . ASN A 1 489 ? 12.156 46.219 -8.375 1 78 489 ASN A CA 1
ATOM 3920 C C . ASN A 1 489 ? 11.297 45.125 -7.773 1 78 489 ASN A C 1
ATOM 3922 O O . ASN A 1 489 ? 10.32 45.406 -7.074 1 78 489 ASN A O 1
ATOM 3926 N N . PRO A 1 490 ? 11.75 43.938 -7.91 1 75.75 490 PRO A N 1
ATOM 3927 C CA . PRO A 1 490 ? 10.969 42.781 -7.402 1 75.75 490 PRO A CA 1
ATOM 3928 C C . PRO A 1 490 ? 10.711 42.875 -5.898 1 75.75 490 PRO A C 1
ATOM 3930 O O . PRO A 1 490 ? 9.734 42.312 -5.402 1 75.75 490 PRO A O 1
ATOM 3933 N N . ALA A 1 491 ? 11.539 43.531 -5.199 1 76.62 491 ALA A N 1
ATOM 3934 C CA . ALA A 1 491 ? 11.367 43.656 -3.754 1 76.62 491 ALA A CA 1
ATOM 3935 C C . ALA A 1 491 ? 10.078 44.406 -3.412 1 76.62 491 ALA A C 1
ATOM 3937 O O . ALA A 1 491 ? 9.539 44.25 -2.314 1 76.62 491 ALA A O 1
ATOM 3938 N N . ASP A 1 492 ? 9.617 45.219 -4.387 1 82.88 492 ASP A N 1
ATOM 3939 C CA . ASP A 1 492 ? 8.391 46 -4.164 1 82.88 492 ASP A CA 1
ATOM 3940 C C . ASP A 1 492 ? 7.184 45.062 -4.02 1 82.88 492 ASP A C 1
ATOM 3942 O O . ASP A 1 492 ? 6.164 45.438 -3.447 1 82.88 492 ASP A O 1
ATOM 3946 N N . LEU A 1 493 ? 7.316 43.875 -4.527 1 83.5 493 LEU A N 1
ATOM 3947 C CA . LEU A 1 493 ? 6.23 42.906 -4.406 1 83.5 493 LEU A CA 1
ATOM 3948 C C . LEU A 1 493 ? 6.039 42.469 -2.953 1 83.5 493 LEU A C 1
ATOM 3950 O O . LEU A 1 493 ? 4.996 41.906 -2.596 1 83.5 493 LEU A O 1
ATOM 3954 N N . LYS A 1 494 ? 7.004 42.719 -2.188 1 84.25 494 LYS A N 1
ATOM 3955 C CA . LYS A 1 494 ? 6.969 42.281 -0.791 1 84.25 494 LYS A CA 1
ATOM 3956 C C . LYS A 1 494 ? 6.426 43.406 0.104 1 84.25 494 LYS A C 1
ATOM 3958 O O . LYS A 1 494 ? 6.305 43.219 1.318 1 84.25 494 LYS A O 1
ATOM 3963 N N . LYS A 1 495 ? 6.133 44.531 -0.521 1 84 495 LYS A N 1
ATOM 3964 C CA . LYS A 1 495 ? 5.465 45.594 0.219 1 84 495 LYS A CA 1
ATOM 3965 C C . LYS A 1 495 ? 4.008 45.25 0.497 1 84 495 LYS A C 1
ATOM 3967 O O . LYS A 1 495 ? 3.477 44.281 -0.061 1 84 495 LYS A O 1
ATOM 3972 N N . GLN A 1 496 ? 3.496 46.031 1.455 1 84.12 496 GLN A N 1
ATOM 3973 C CA . GLN A 1 496 ? 2.088 45.844 1.775 1 84.12 496 GLN A CA 1
ATOM 3974 C C . GLN A 1 496 ? 1.195 46.188 0.59 1 84.12 496 GLN A C 1
ATOM 3976 O O . GLN A 1 496 ? 1.344 47.25 -0.005 1 84.12 496 GLN A O 1
ATOM 3981 N N . LEU A 1 497 ? 0.335 45.281 0.242 1 86.69 497 LEU A N 1
ATOM 3982 C CA . LEU A 1 497 ? -0.53 45.438 -0.922 1 86.69 497 LEU A CA 1
ATOM 3983 C C . LEU A 1 497 ? -1.65 46.406 -0.637 1 86.69 497 LEU A C 1
ATOM 3985 O O . LEU A 1 497 ? -2.244 46.406 0.443 1 86.69 497 LEU A O 1
ATOM 3989 N N . TYR A 1 498 ? -1.777 47.312 -1.489 1 87.31 498 TYR A N 1
ATOM 3990 C CA . TYR A 1 498 ? -2.859 48.281 -1.471 1 87.31 498 TYR A CA 1
ATOM 3991 C C . TYR A 1 498 ? -3.533 48.375 -2.834 1 87.31 498 TYR A C 1
ATOM 3993 O O . TYR A 1 498 ? -2.924 48.844 -3.805 1 87.31 498 TYR A O 1
ATOM 4001 N N . VAL A 1 499 ? -4.797 47.938 -2.914 1 89.06 499 VAL A N 1
ATOM 4002 C CA . VAL A 1 499 ? -5.496 47.875 -4.195 1 89.06 499 VAL A CA 1
ATOM 4003 C C . VAL A 1 499 ? -6.531 49 -4.262 1 89.06 499 VAL A C 1
ATOM 4005 O O . VAL A 1 499 ? -7.211 49.281 -3.271 1 89.06 499 VAL A O 1
ATOM 4008 N N . GLU A 1 500 ? -6.562 49.688 -5.383 1 89.88 500 GLU A N 1
ATOM 4009 C CA . GLU A 1 500 ? -7.547 50.719 -5.652 1 89.88 500 GLU A CA 1
ATOM 4010 C C . GLU A 1 500 ? -8.25 50.469 -6.984 1 89.88 500 GLU A C 1
ATOM 4012 O O . GLU A 1 500 ? -7.602 50.312 -8.023 1 89.88 500 GLU A O 1
ATOM 4017 N N . PHE A 1 501 ? -9.602 50.375 -6.914 1 89.19 501 PHE A N 1
ATOM 4018 C CA . PHE A 1 501 ? -10.375 50.312 -8.148 1 89.19 501 PHE A CA 1
ATOM 4019 C C . PHE A 1 501 ? -10.664 51.688 -8.695 1 89.19 501 PHE A C 1
ATOM 4021 O O . PHE A 1 501 ? -11.172 52.562 -7.973 1 89.19 501 PHE A O 1
ATOM 4028 N N . GLU A 1 502 ? -10.328 51.844 -9.898 1 89.06 502 GLU A N 1
ATOM 4029 C CA . GLU A 1 502 ? -10.5 53.156 -10.508 1 89.06 502 GLU A CA 1
ATOM 4030 C C . GLU A 1 502 ? -11.961 53.562 -10.516 1 89.06 502 GLU A C 1
ATOM 4032 O O . GLU A 1 502 ? -12.836 52.812 -10.914 1 89.06 502 GLU A O 1
ATOM 4037 N N . GLY A 1 503 ? -12.234 54.812 -10.023 1 82.75 503 GLY A N 1
ATOM 4038 C CA . GLY A 1 503 ? -13.578 55.344 -10.031 1 82.75 503 GLY A CA 1
ATOM 4039 C C . GLY A 1 503 ? -14.391 54.969 -8.805 1 82.75 503 GLY A C 1
ATOM 4040 O O . GLY A 1 503 ? -15.531 55.406 -8.656 1 82.75 503 GLY A O 1
ATOM 4041 N N . GLU A 1 504 ? -13.805 54.094 -7.918 1 82.56 504 GLU A N 1
ATOM 4042 C CA . GLU A 1 504 ? -14.531 53.688 -6.723 1 82.56 504 GLU A CA 1
ATOM 4043 C C . GLU A 1 504 ? -13.914 54.281 -5.465 1 82.56 504 GLU A C 1
ATOM 4045 O O . GLU A 1 504 ? -12.711 54.531 -5.418 1 82.56 504 GLU A O 1
ATOM 4050 N N . GLN A 1 505 ? -14.68 54.719 -4.488 1 71.44 505 GLN A N 1
ATOM 4051 C CA . GLN A 1 505 ? -14.195 55.344 -3.264 1 71.44 505 GLN A CA 1
ATOM 4052 C C . GLN A 1 505 ? -13.82 54.312 -2.223 1 71.44 505 GLN A C 1
ATOM 4054 O O . GLN A 1 505 ? -13.234 54.625 -1.186 1 71.44 505 GLN A O 1
ATOM 4059 N N . GLY A 1 506 ? -13.641 53.188 -2.531 1 72.94 506 GLY A N 1
ATOM 4060 C CA . GLY A 1 506 ? -13.359 52.156 -1.534 1 72.94 506 GLY A CA 1
ATOM 4061 C C . GLY A 1 506 ? -11.93 52.188 -1.034 1 72.94 506 GLY A C 1
ATOM 4062 O O . GLY A 1 506 ? -11 52.406 -1.817 1 72.94 506 GLY A O 1
ATOM 4063 N N . VAL A 1 507 ? -11.68 52.344 0.362 1 74.56 507 VAL A N 1
ATOM 4064 C CA . VAL A 1 507 ? -10.359 52.25 0.982 1 74.56 507 VAL A CA 1
ATOM 4065 C C . VAL A 1 507 ? -10.023 50.781 1.268 1 74.56 507 VAL A C 1
ATOM 4067 O O . VAL A 1 507 ? -10.859 50.031 1.799 1 74.56 507 VAL A O 1
ATOM 4070 N N . ASP A 1 508 ? -8.789 50.375 0.842 1 77.88 508 ASP A N 1
ATOM 4071 C CA . ASP A 1 508 ? -8.391 48.969 0.99 1 77.88 508 ASP A CA 1
ATOM 4072 C C . ASP A 1 508 ? -7.988 48.656 2.43 1 77.88 508 ASP A C 1
ATOM 4074 O O . ASP A 1 508 ? -6.863 48.969 2.84 1 77.88 508 ASP A O 1
ATOM 4078 N N . GLU A 1 509 ? -8.797 48.219 3.217 1 69.19 509 GLU A N 1
ATOM 4079 C CA . GLU A 1 509 ? -8.516 47.719 4.562 1 69.19 509 GLU A CA 1
ATOM 4080 C C . GLU A 1 509 ? -8.531 46.188 4.605 1 69.19 509 GLU A C 1
ATOM 4082 O O . GLU A 1 509 ? -8.867 45.594 5.629 1 69.19 509 GLU A O 1
ATOM 4087 N N . GLY A 1 510 ? -8.25 45.625 3.455 1 72.5 510 GLY A N 1
ATOM 4088 C CA . GLY A 1 510 ? -8.242 44.156 3.344 1 72.5 510 GLY A CA 1
ATOM 4089 C C . GLY A 1 510 ? -9.344 43.625 2.441 1 72.5 510 GLY A C 1
ATOM 4090 O O . GLY A 1 510 ? -9.148 42.625 1.738 1 72.5 510 GLY A O 1
ATOM 4091 N N . GLY A 1 511 ? -10.523 44.25 2.406 1 73.62 511 GLY A N 1
ATOM 4092 C CA . GLY A 1 511 ? -11.656 43.812 1.609 1 73.62 511 GLY A CA 1
ATOM 4093 C C . GLY A 1 511 ? -11.445 44 0.118 1 73.62 511 GLY A C 1
ATOM 4094 O O . GLY A 1 511 ? -11.75 43.094 -0.666 1 73.62 511 GLY A O 1
ATOM 4095 N N . VAL A 1 512 ? -10.969 45.125 -0.219 1 79.69 512 VAL A N 1
ATOM 4096 C CA . VAL A 1 512 ? -10.773 45.438 -1.632 1 79.69 512 VAL A CA 1
ATOM 4097 C C . VAL A 1 512 ? -9.719 44.5 -2.223 1 79.69 512 VAL A C 1
ATOM 4099 O O . VAL A 1 512 ? -9.859 44.031 -3.354 1 79.69 512 VAL A O 1
ATOM 4102 N N . SER A 1 513 ? -8.648 44.25 -1.432 1 83.38 513 SER A N 1
ATOM 4103 C CA . SER A 1 513 ? -7.613 43.344 -1.885 1 83.38 513 SER A CA 1
ATOM 4104 C C . SER A 1 513 ? -8.164 41.938 -2.08 1 83.38 513 SER A C 1
ATOM 4106 O O . SER A 1 513 ? -7.82 41.25 -3.049 1 83.38 513 SER A O 1
ATOM 4108 N N . LYS A 1 514 ? -8.938 41.469 -1.155 1 79.5 514 LYS A N 1
ATOM 4109 C CA . LYS A 1 514 ? -9.562 40.156 -1.274 1 79.5 514 LYS A CA 1
ATOM 4110 C C . LYS A 1 514 ? -10.422 40.062 -2.533 1 79.5 514 LYS A C 1
ATOM 4112 O O . LYS A 1 514 ? -10.406 39.062 -3.234 1 79.5 514 LYS A O 1
ATOM 4117 N N . GLU A 1 515 ? -11.211 41.062 -2.715 1 80.31 515 GLU A N 1
ATOM 4118 C CA . GLU A 1 515 ? -12.039 41.125 -3.912 1 80.31 515 GLU A CA 1
ATOM 4119 C C . GLU A 1 515 ? -11.188 41.094 -5.18 1 80.31 515 GLU A C 1
ATOM 4121 O O . GLU A 1 515 ? -11.547 40.469 -6.168 1 80.31 515 GLU A O 1
ATOM 4126 N N . PHE A 1 516 ? -10.156 41.906 -5.164 1 86.25 516 PHE A N 1
ATOM 4127 C CA . PHE A 1 516 ? -9.211 41.938 -6.277 1 86.25 516 PHE A CA 1
ATOM 4128 C C . PHE A 1 516 ? -8.742 40.531 -6.625 1 86.25 516 PHE A C 1
ATOM 4130 O O . PHE A 1 516 ? -8.766 40.125 -7.793 1 86.25 516 PHE A O 1
ATOM 4137 N N . PHE A 1 517 ? -8.312 39.719 -5.602 1 85.5 517 PHE A N 1
ATOM 4138 C CA . PHE A 1 517 ? -7.816 38.375 -5.82 1 85.5 517 PHE A CA 1
ATOM 4139 C C . PHE A 1 517 ? -8.914 37.469 -6.395 1 85.5 517 PHE A C 1
ATOM 4141 O O . PHE A 1 517 ? -8.664 36.688 -7.305 1 85.5 517 PHE A O 1
ATOM 4148 N N . GLN A 1 518 ? -10.023 37.594 -5.875 1 79.31 518 GLN A N 1
ATOM 4149 C CA . GLN A 1 518 ? -11.141 36.781 -6.324 1 79.31 518 GLN A CA 1
ATOM 4150 C C . GLN A 1 518 ? -11.477 37.062 -7.785 1 79.31 518 GLN A C 1
ATOM 4152 O O . GLN A 1 518 ? -11.734 36.125 -8.555 1 79.31 518 GLN A O 1
ATOM 4157 N N . LEU A 1 519 ? -11.477 38.312 -8.125 1 83.25 519 LEU A N 1
ATOM 4158 C CA . LEU A 1 519 ? -11.797 38.688 -9.492 1 83.25 519 LEU A CA 1
ATOM 4159 C C . LEU A 1 519 ? -10.719 38.219 -10.461 1 83.25 519 LEU A C 1
ATOM 4161 O O . LEU A 1 519 ? -11.031 37.75 -11.562 1 83.25 519 LEU A O 1
ATOM 4165 N N . VAL A 1 520 ? -9.523 38.344 -10.062 1 85.06 520 VAL A N 1
ATOM 4166 C CA . VAL A 1 520 ? -8.414 37.906 -10.906 1 85.06 520 VAL A CA 1
ATOM 4167 C C . VAL A 1 520 ? -8.516 36.406 -11.156 1 85.06 520 VAL A C 1
ATOM 4169 O O . VAL A 1 520 ? -8.359 35.938 -12.289 1 85.06 520 VAL A O 1
ATOM 4172 N N . VAL A 1 521 ? -8.773 35.625 -10.109 1 83.38 521 VAL A N 1
ATOM 4173 C CA . VAL A 1 521 ? -8.852 34.188 -10.211 1 83.38 521 VAL A CA 1
ATOM 4174 C C . VAL A 1 521 ? -10.047 33.781 -11.07 1 83.38 521 VAL A C 1
ATOM 4176 O O . VAL A 1 521 ? -9.953 32.875 -11.891 1 83.38 521 VAL A O 1
ATOM 4179 N N . GLU A 1 522 ? -11.109 34.438 -10.883 1 81.69 522 GLU A N 1
ATOM 4180 C CA . GLU A 1 522 ? -12.297 34.125 -11.68 1 81.69 522 GLU A CA 1
ATOM 4181 C C . GLU A 1 522 ? -12.039 34.375 -13.172 1 81.69 522 GLU A C 1
ATOM 4183 O O . GLU A 1 522 ? -12.508 33.594 -14.016 1 81.69 522 GLU A O 1
ATOM 4188 N N . GLU A 1 523 ? -11.328 35.344 -13.445 1 83.25 523 GLU A N 1
ATOM 4189 C CA . GLU A 1 523 ? -11.055 35.688 -14.844 1 83.25 523 GLU A CA 1
ATOM 4190 C C . GLU A 1 523 ? -10.023 34.75 -15.438 1 83.25 523 GLU A C 1
ATOM 4192 O O . GLU A 1 523 ? -10.172 34.281 -16.578 1 83.25 523 GLU A O 1
ATOM 4197 N N . ILE A 1 524 ? -9.016 34.469 -14.75 1 80.94 524 ILE A N 1
ATOM 4198 C CA . ILE A 1 524 ? -7.898 33.688 -15.258 1 80.94 524 ILE A CA 1
ATOM 4199 C C . ILE A 1 524 ? -8.344 32.25 -15.469 1 80.94 524 ILE A C 1
ATOM 4201 O O . ILE A 1 524 ? -7.895 31.578 -16.406 1 80.94 524 ILE A O 1
ATOM 4205 N N . PHE A 1 525 ? -9.211 31.719 -14.711 1 82.19 525 PHE A N 1
ATOM 4206 C CA . PHE A 1 525 ? -9.617 30.328 -14.797 1 82.19 525 PHE A CA 1
ATOM 4207 C C . PHE A 1 525 ? -10.891 30.188 -15.617 1 82.19 525 PHE A C 1
ATOM 4209 O O . PHE A 1 525 ? -11.477 29.094 -15.672 1 82.19 525 PHE A O 1
ATOM 4216 N N . ASN A 1 526 ? -11.211 31.234 -16.172 1 80.5 526 ASN A N 1
ATOM 4217 C CA . ASN A 1 526 ? -12.25 31.156 -17.188 1 80.5 526 ASN A CA 1
ATOM 4218 C C . ASN A 1 526 ? -11.797 30.328 -18.406 1 80.5 526 ASN A C 1
ATOM 4220 O O . ASN A 1 526 ? -10.805 30.672 -19.047 1 80.5 526 ASN A O 1
ATOM 4224 N N . PRO A 1 527 ? -12.477 29.297 -18.672 1 76.81 527 PRO A N 1
ATOM 4225 C CA . PRO A 1 527 ? -12.07 28.422 -19.781 1 76.81 527 PRO A CA 1
ATOM 4226 C C . PRO A 1 527 ? -11.992 29.156 -21.109 1 76.81 527 PRO A C 1
ATOM 4228 O O . PRO A 1 527 ? -11.242 28.75 -22 1 76.81 527 PRO A O 1
ATOM 4231 N N . ASP A 1 528 ? -12.68 30.234 -21.281 1 77.75 528 ASP A N 1
ATOM 4232 C CA . ASP A 1 528 ? -12.688 30.984 -22.531 1 77.75 528 ASP A CA 1
ATOM 4233 C C . ASP A 1 528 ? -11.344 31.656 -22.781 1 77.75 528 ASP A C 1
ATOM 4235 O O . ASP A 1 528 ? -10.969 31.906 -23.938 1 77.75 528 ASP A O 1
ATOM 4239 N N . ILE A 1 529 ? -10.625 31.922 -21.781 1 77.5 529 ILE A N 1
ATOM 4240 C CA . ILE A 1 529 ? -9.32 32.562 -21.906 1 77.5 529 ILE A CA 1
ATOM 4241 C C . ILE A 1 529 ? -8.297 31.531 -22.391 1 77.5 529 ILE A C 1
ATOM 4243 O O . ILE A 1 529 ? -7.312 31.875 -23.047 1 77.5 529 ILE A O 1
ATOM 4247 N N . GLY A 1 530 ? -8.531 30.219 -22.047 1 78.94 530 GLY A N 1
ATOM 4248 C CA . GLY A 1 530 ? -7.77 29.125 -22.641 1 78.94 530 GLY A CA 1
ATOM 4249 C C . GLY A 1 530 ? -6.438 28.891 -21.938 1 78.94 530 GLY A C 1
ATOM 4250 O O . GLY A 1 530 ? -5.57 28.188 -22.469 1 78.94 530 GLY A O 1
ATOM 4251 N N . MET A 1 531 ? -6.098 29.562 -20.828 1 84.38 531 MET A N 1
ATOM 4252 C CA . MET A 1 531 ? -4.84 29.328 -20.125 1 84.38 531 MET A CA 1
ATOM 4253 C C . MET A 1 531 ? -4.832 27.969 -19.438 1 84.38 531 MET A C 1
ATOM 4255 O O . MET A 1 531 ? -3.803 27.297 -19.391 1 84.38 531 MET A O 1
ATOM 4259 N N . PHE A 1 532 ? -5.969 27.625 -18.938 1 86.81 532 PHE A N 1
ATOM 4260 C CA . PHE A 1 532 ? -6.129 26.344 -18.266 1 86.81 532 PHE A CA 1
ATOM 4261 C C . PHE A 1 532 ? -7.301 25.562 -18.859 1 86.81 532 PHE A C 1
ATOM 4263 O O . PHE A 1 532 ? -8.203 26.141 -19.453 1 86.81 532 PHE A O 1
ATOM 4270 N N . THR A 1 533 ? -7.141 24.25 -18.844 1 80.75 533 THR A N 1
ATOM 4271 C CA . THR A 1 533 ? -8.227 23.359 -19.219 1 80.75 533 THR A CA 1
ATOM 4272 C C . THR A 1 533 ? -8.898 22.766 -17.984 1 80.75 533 THR A C 1
ATOM 4274 O O . THR A 1 533 ? -8.227 22.406 -17.016 1 80.75 533 THR A O 1
ATOM 4277 N N . TYR A 1 534 ? -10.234 22.844 -18.031 1 80.44 534 TYR A N 1
ATOM 4278 C CA . TYR A 1 534 ? -11 22.344 -16.906 1 80.44 534 TYR A CA 1
ATOM 4279 C C . TYR A 1 534 ? -11.43 20.891 -17.125 1 80.44 534 TYR A C 1
ATOM 4281 O O . TYR A 1 534 ? -11.969 20.562 -18.188 1 80.44 534 TYR A O 1
ATOM 4289 N N . ASP A 1 535 ? -11.055 20 -16.172 1 71.38 535 ASP A N 1
ATOM 4290 C CA . ASP A 1 535 ? -11.516 18.609 -16.188 1 71.38 535 ASP A CA 1
ATOM 4291 C C . ASP A 1 535 ? -12.805 18.453 -15.375 1 71.38 535 ASP A C 1
ATOM 4293 O O . ASP A 1 535 ? -12.781 18.516 -14.148 1 71.38 535 ASP A O 1
ATOM 4297 N N . GLU A 1 536 ? -13.859 18.234 -15.961 1 68.62 536 GLU A N 1
ATOM 4298 C CA . GLU A 1 536 ? -15.172 18.172 -15.328 1 68.62 536 GLU A CA 1
ATOM 4299 C C . GLU A 1 536 ? -15.273 17 -14.359 1 68.62 536 GLU A C 1
ATOM 4301 O O . GLU A 1 536 ? -16 17.062 -13.375 1 68.62 536 GLU A O 1
ATOM 4306 N N . SER A 1 537 ? -14.523 16 -14.711 1 62.88 537 SER A N 1
ATOM 4307 C CA . SER A 1 537 ? -14.617 14.797 -13.883 1 62.88 537 SER A CA 1
ATOM 4308 C C . SER A 1 537 ? -13.922 15 -12.539 1 62.88 537 SER A C 1
ATOM 4310 O O . SER A 1 537 ? -14.469 14.641 -11.5 1 62.88 537 SER A O 1
ATOM 4312 N N . THR A 1 538 ? -12.82 15.609 -12.617 1 65.44 538 THR A N 1
ATOM 4313 C CA . THR A 1 538 ? -12.039 15.781 -11.398 1 65.44 538 THR A CA 1
ATOM 4314 C C . THR A 1 538 ? -12.266 17.172 -10.805 1 65.44 538 THR A C 1
ATOM 4316 O O . THR A 1 538 ? -11.938 17.422 -9.641 1 65.44 538 THR A O 1
ATOM 4319 N N . LYS A 1 539 ? -12.836 18.078 -11.617 1 75.69 539 LYS A N 1
ATOM 4320 C CA . LYS A 1 539 ? -13.094 19.469 -11.242 1 75.69 539 LYS A CA 1
ATOM 4321 C C . LYS A 1 539 ? -11.789 20.203 -10.977 1 75.69 539 LYS A C 1
ATOM 4323 O O . LYS A 1 539 ? -11.703 21.016 -10.039 1 75.69 539 LYS A O 1
ATOM 4328 N N . LEU A 1 540 ? -10.719 19.766 -11.688 1 81.44 540 LEU A N 1
ATOM 4329 C CA . LEU A 1 540 ? -9.406 20.375 -11.562 1 81.44 540 LEU A CA 1
ATOM 4330 C C . LEU A 1 540 ? -9.016 21.109 -12.844 1 81.44 540 LEU A C 1
ATOM 4332 O O . LEU A 1 540 ? -9.531 20.797 -13.914 1 81.44 540 LEU A O 1
ATOM 4336 N N . PHE A 1 541 ? -8.211 22.141 -12.656 1 82.25 541 PHE A N 1
ATOM 4337 C CA . PHE A 1 541 ? -7.688 22.891 -13.789 1 82.25 541 PHE A CA 1
ATOM 4338 C C . PHE A 1 541 ? -6.27 22.453 -14.125 1 82.25 541 PHE A C 1
ATOM 4340 O O . PHE A 1 541 ? -5.445 22.25 -13.227 1 82.25 541 PHE A O 1
ATOM 4347 N N . TRP A 1 542 ? -6.039 22.219 -15.406 1 81.31 542 TRP A N 1
ATOM 4348 C CA . TRP A 1 542 ? -4.723 21.844 -15.906 1 81.31 542 TRP A CA 1
ATOM 4349 C C . TRP A 1 542 ? -4.172 22.906 -16.844 1 81.31 542 TRP A C 1
ATOM 4351 O O . TRP A 1 542 ? -4.938 23.625 -17.5 1 81.31 542 TRP A O 1
ATOM 4361 N N . PHE A 1 543 ? -2.842 23.062 -16.828 1 85.5 543 PHE A N 1
ATOM 4362 C CA . PHE A 1 543 ? -2.227 23.969 -17.797 1 85.5 543 PHE A CA 1
ATOM 4363 C C . PHE A 1 543 ? -2.566 23.547 -19.219 1 85.5 543 PHE A C 1
ATOM 4365 O O . PHE A 1 543 ? -2.488 22.375 -19.562 1 85.5 543 PHE A O 1
ATOM 4372 N N . ASN A 1 544 ? -3.016 24.422 -19.922 1 78.69 544 ASN A N 1
ATOM 4373 C CA . ASN A 1 544 ? -3.301 24.156 -21.328 1 78.69 544 ASN A CA 1
ATOM 4374 C C . ASN A 1 544 ? -2.029 24.172 -22.172 1 78.69 544 ASN A C 1
ATOM 4376 O O . ASN A 1 544 ? -1.434 25.234 -22.391 1 78.69 544 ASN A O 1
ATOM 4380 N N . PRO A 1 545 ? -1.601 23.031 -22.688 1 77.31 545 PRO A N 1
ATOM 4381 C CA . PRO A 1 545 ? -0.366 23 -23.469 1 77.31 545 PRO A CA 1
ATOM 4382 C C . PRO A 1 545 ? -0.469 23.781 -24.766 1 77.31 545 PRO A C 1
ATOM 4384 O O . PRO A 1 545 ? 0.548 24.219 -25.312 1 77.31 545 PRO A O 1
ATOM 4387 N N . SER A 1 546 ? -1.677 24.016 -25.25 1 72.38 546 SER A N 1
ATOM 4388 C CA . SER A 1 546 ? -1.89 24.703 -26.516 1 72.38 546 SER A CA 1
ATOM 4389 C C . SER A 1 546 ? -2.375 26.125 -26.281 1 72.38 546 SER A C 1
ATOM 4391 O O . SER A 1 546 ? -3.088 26.688 -27.125 1 72.38 546 SER A O 1
ATOM 4393 N N . SER A 1 547 ? -2.082 26.656 -25.078 1 78.75 547 SER A N 1
ATOM 4394 C CA . SER A 1 547 ? -2.525 28.016 -24.781 1 78.75 547 SER A CA 1
ATOM 4395 C C . SER A 1 547 ? -1.829 29.031 -25.688 1 78.75 547 SER A C 1
ATOM 4397 O O . SER A 1 547 ? -0.64 28.891 -25.984 1 78.75 547 SER A O 1
ATOM 4399 N N . PHE A 1 548 ? -2.572 30.062 -26.156 1 73.19 548 PHE A N 1
ATOM 4400 C CA . PHE A 1 548 ? -2.023 31.109 -27.016 1 73.19 548 PHE A CA 1
ATOM 4401 C C . PHE A 1 548 ? -1.573 32.312 -26.172 1 73.19 548 PHE A C 1
ATOM 4403 O O . PHE A 1 548 ? -1.033 33.281 -26.719 1 73.19 548 PHE A O 1
ATOM 4410 N N . GLU A 1 549 ? -1.822 32.219 -24.938 1 76.75 549 GLU A N 1
ATOM 4411 C CA . GLU A 1 549 ? -1.44 33.281 -24.047 1 76.75 549 GLU A CA 1
ATOM 4412 C C . GLU A 1 549 ? 0.069 33.312 -23.828 1 76.75 549 GLU A C 1
ATOM 4414 O O . GLU A 1 549 ? 0.74 32.312 -23.953 1 76.75 549 GLU A O 1
ATOM 4419 N N . THR A 1 550 ? 0.572 34.5 -23.547 1 77.69 550 THR A N 1
ATOM 4420 C CA . THR A 1 550 ? 2.008 34.688 -23.375 1 77.69 550 THR A CA 1
ATOM 4421 C C . THR A 1 550 ? 2.465 34.156 -22.016 1 77.69 550 THR A C 1
ATOM 4423 O O . THR A 1 550 ? 1.644 33.938 -21.141 1 77.69 550 THR A O 1
ATOM 4426 N N . GLU A 1 551 ? 3.734 34.062 -21.844 1 83.31 551 GLU A N 1
ATOM 4427 C CA . GLU A 1 551 ? 4.355 33.656 -20.594 1 83.31 551 GLU A CA 1
ATOM 4428 C C . GLU A 1 551 ? 4.066 34.656 -19.469 1 83.31 551 GLU A C 1
ATOM 4430 O O . GLU A 1 551 ? 4.016 34.281 -18.297 1 83.31 551 GLU A O 1
ATOM 4435 N N . GLY A 1 552 ? 3.844 35.875 -19.891 1 82 552 GLY A N 1
ATOM 4436 C CA . GLY A 1 552 ? 3.568 36.938 -18.922 1 82 552 GLY A CA 1
ATOM 4437 C C . GLY A 1 552 ? 2.318 36.688 -18.094 1 82 552 GLY A C 1
ATOM 4438 O O . GLY A 1 552 ? 2.303 36.906 -16.891 1 82 552 GLY A O 1
ATOM 4439 N N . GLN A 1 553 ? 1.315 36.188 -18.75 1 83.12 553 GLN A N 1
ATOM 4440 C CA . GLN A 1 553 ? 0.07 35.906 -18.047 1 83.12 553 GLN A CA 1
ATOM 4441 C C . GLN A 1 553 ? 0.255 34.781 -17.031 1 83.12 553 GLN A C 1
ATOM 4443 O O . GLN A 1 553 ? -0.305 34.844 -15.93 1 83.12 553 GLN A O 1
ATOM 4448 N N . PHE A 1 554 ? 1.007 33.812 -17.406 1 87.88 554 PHE A N 1
ATOM 4449 C CA . PHE A 1 554 ? 1.274 32.75 -16.469 1 87.88 554 PHE A CA 1
ATOM 4450 C C . PHE A 1 554 ? 2.123 33.219 -15.305 1 87.88 554 PHE A C 1
ATOM 4452 O O . PHE A 1 554 ? 1.913 32.812 -14.164 1 87.88 554 PHE A O 1
ATOM 4459 N N . THR A 1 555 ? 3.109 34.094 -15.586 1 87.44 555 THR A N 1
ATOM 4460 C CA . THR A 1 555 ? 3.889 34.719 -14.523 1 87.44 555 THR A CA 1
ATOM 4461 C C . THR A 1 555 ? 2.98 35.469 -13.57 1 87.44 555 THR A C 1
ATOM 4463 O O . THR A 1 555 ? 3.172 35.438 -12.352 1 87.44 555 THR A O 1
ATOM 4466 N N . LEU A 1 556 ? 2.023 36.188 -14.164 1 85.75 556 LEU A N 1
ATOM 4467 C CA . LEU A 1 556 ? 1.075 36.938 -13.367 1 85.75 556 LEU A CA 1
ATOM 4468 C C . LEU A 1 556 ? 0.317 36.031 -12.406 1 85.75 556 LEU A C 1
ATOM 4470 O O . LEU A 1 556 ? 0.109 36.406 -11.242 1 85.75 556 LEU A O 1
ATOM 4474 N N . ILE A 1 557 ? -0.08 34.938 -12.859 1 87.5 557 ILE A N 1
ATOM 4475 C CA . ILE A 1 557 ? -0.825 34 -12.008 1 87.5 557 ILE A CA 1
ATOM 4476 C C . ILE A 1 557 ? 0.06 33.531 -10.852 1 87.5 557 ILE A C 1
ATOM 4478 O O . ILE A 1 557 ? -0.401 33.438 -9.719 1 87.5 557 ILE A O 1
ATOM 4482 N N . GLY A 1 558 ? 1.297 33.25 -11.203 1 89.81 558 GLY A N 1
ATOM 4483 C CA . GLY A 1 558 ? 2.236 32.875 -10.148 1 89.81 558 GLY A CA 1
ATOM 4484 C C . GLY A 1 558 ? 2.391 33.969 -9.094 1 89.81 558 GLY A C 1
ATOM 4485 O O . GLY A 1 558 ? 2.373 33.688 -7.898 1 89.81 558 GLY A O 1
ATOM 4486 N N . ILE A 1 559 ? 2.521 35.188 -9.516 1 88.62 559 ILE A N 1
ATOM 4487 C CA . ILE A 1 559 ? 2.652 36.312 -8.609 1 88.62 559 ILE A CA 1
ATOM 4488 C C . ILE A 1 559 ? 1.405 36.438 -7.738 1 88.62 559 ILE A C 1
ATOM 4490 O O . ILE A 1 559 ? 1.503 36.625 -6.527 1 88.62 559 ILE A O 1
ATOM 4494 N N . VAL A 1 560 ? 0.27 36.281 -8.375 1 87.94 560 VAL A N 1
ATOM 4495 C CA . VAL A 1 560 ? -1 36.406 -7.672 1 87.94 560 VAL A CA 1
ATOM 4496 C C . VAL A 1 560 ? -1.095 35.375 -6.566 1 87.94 560 VAL A C 1
ATOM 4498 O O . VAL A 1 560 ? -1.521 35.656 -5.449 1 87.94 560 VAL A O 1
ATOM 4501 N N . LEU A 1 561 ? -0.726 34.156 -6.844 1 90.19 561 LEU A N 1
ATOM 4502 C CA . LEU A 1 561 ? -0.744 33.125 -5.836 1 90.19 561 LEU A CA 1
ATOM 4503 C C . LEU A 1 561 ? 0.232 33.438 -4.707 1 90.19 561 LEU A C 1
ATOM 4505 O O . LEU A 1 561 ? -0.099 33.25 -3.529 1 90.19 561 LEU A O 1
ATOM 4509 N N . GLY A 1 562 ? 1.411 33.844 -5.078 1 90.69 562 GLY A N 1
ATOM 4510 C CA . GLY A 1 562 ? 2.379 34.25 -4.07 1 90.69 562 GLY A CA 1
ATOM 4511 C C . GLY A 1 562 ? 1.882 35.375 -3.18 1 90.69 562 GLY A C 1
ATOM 4512 O O . GLY A 1 562 ? 2.041 35.312 -1.958 1 90.69 562 GLY A O 1
ATOM 4513 N N . LEU A 1 563 ? 1.279 36.344 -3.826 1 89.88 563 LEU A N 1
ATOM 4514 C CA . LEU A 1 563 ? 0.747 37.469 -3.084 1 89.88 563 LEU A CA 1
ATOM 4515 C C . LEU A 1 563 ? -0.393 37.031 -2.168 1 89.88 563 LEU A C 1
ATOM 4517 O O . LEU A 1 563 ? -0.555 37.594 -1.073 1 89.88 563 LEU A O 1
ATOM 4521 N N . ALA A 1 564 ? -1.18 36.156 -2.643 1 87.88 564 ALA A N 1
ATOM 4522 C CA . ALA A 1 564 ? -2.281 35.656 -1.821 1 87.88 564 ALA A CA 1
ATOM 4523 C C . ALA A 1 564 ? -1.762 35.031 -0.54 1 87.88 564 ALA A C 1
ATOM 4525 O O . ALA A 1 564 ? -2.293 35.25 0.546 1 87.88 564 ALA A O 1
ATOM 4526 N N . ILE A 1 565 ? -0.755 34.188 -0.661 1 88.94 565 ILE A N 1
ATOM 4527 C CA . ILE A 1 565 ? -0.138 33.562 0.506 1 88.94 565 ILE A CA 1
ATOM 4528 C C . ILE A 1 565 ? 0.464 34.625 1.405 1 88.94 565 ILE A C 1
ATOM 4530 O O . ILE A 1 565 ? 0.265 34.625 2.623 1 88.94 565 ILE A O 1
ATOM 4534 N N . TYR A 1 566 ? 1.177 35.562 0.718 1 88.69 566 TYR A N 1
ATOM 4535 C CA . TYR A 1 566 ? 1.88 36.625 1.424 1 88.69 566 TYR A CA 1
ATOM 4536 C C . TYR A 1 566 ? 0.906 37.5 2.213 1 88.69 566 TYR A C 1
ATOM 4538 O O . TYR A 1 566 ? 1.252 38.031 3.275 1 88.69 566 TYR A O 1
ATOM 4546 N N . ASN A 1 567 ? -0.301 37.656 1.757 1 84.25 567 ASN A N 1
ATOM 4547 C CA . ASN A 1 567 ? -1.307 38.469 2.404 1 84.25 567 ASN A CA 1
ATOM 4548 C C . ASN A 1 567 ? -2.352 37.625 3.131 1 84.25 567 ASN A C 1
ATOM 4550 O O . ASN A 1 567 ? -3.371 38.156 3.586 1 84.25 567 ASN A O 1
ATOM 4554 N N . ASN A 1 568 ? -2.139 36.344 3.238 1 82.38 568 ASN A N 1
ATOM 4555 C CA . ASN A 1 568 ? -2.994 35.438 3.973 1 82.38 568 ASN A CA 1
ATOM 4556 C C . ASN A 1 568 ? -4.422 35.438 3.436 1 82.38 568 ASN A C 1
ATOM 4558 O O . ASN A 1 568 ? -5.379 35.594 4.203 1 82.38 568 ASN A O 1
ATOM 4562 N N . CYS A 1 569 ? -4.551 35.438 2.133 1 81.31 569 CYS A N 1
ATOM 4563 C CA . CYS A 1 569 ? -5.84 35.406 1.451 1 81.31 569 CYS A CA 1
ATOM 4564 C C . CYS A 1 569 ? -6.023 34.062 0.735 1 81.31 569 CYS A C 1
ATOM 4566 O O . CYS A 1 569 ? -5.109 33.594 0.06 1 81.31 569 CYS A O 1
ATOM 4568 N N . ILE A 1 570 ? -7.176 33.469 0.869 1 82.81 570 ILE A N 1
ATOM 4569 C CA . ILE A 1 570 ? -7.461 32.188 0.213 1 82.81 570 ILE A CA 1
ATOM 4570 C C . ILE A 1 570 ? -8.07 32.438 -1.165 1 82.81 570 ILE A C 1
ATOM 4572 O O . ILE A 1 570 ? -8.805 33.406 -1.357 1 82.81 570 ILE A O 1
ATOM 4576 N N . LEU A 1 571 ? -7.699 31.609 -2.109 1 85.69 571 LEU A N 1
ATOM 4577 C CA . LEU A 1 571 ? -8.172 31.734 -3.484 1 85.69 571 LEU A CA 1
ATOM 4578 C C . LEU A 1 571 ? -8.992 30.516 -3.889 1 85.69 571 LEU A C 1
ATOM 4580 O O . LEU A 1 571 ? -8.789 29.422 -3.361 1 85.69 571 LEU A O 1
ATOM 4584 N N . ASP A 1 572 ? -9.922 30.703 -4.766 1 80.94 572 ASP A N 1
ATOM 4585 C CA . ASP A 1 572 ? -10.711 29.609 -5.312 1 80.94 572 ASP A CA 1
ATOM 4586 C C . ASP A 1 572 ? -10.016 28.984 -6.523 1 80.94 572 ASP A C 1
ATOM 4588 O O . ASP A 1 572 ? -10.508 29.094 -7.648 1 80.94 572 ASP A O 1
ATOM 4592 N N . VAL A 1 573 ? -8.875 28.375 -6.242 1 83.44 573 VAL A N 1
ATOM 4593 C CA . VAL A 1 573 ? -8.086 27.703 -7.273 1 83.44 573 VAL A CA 1
ATOM 4594 C C . VAL A 1 573 ? -8.102 26.188 -7.039 1 83.44 573 VAL A C 1
ATOM 4596 O O . VAL A 1 573 ? -8.07 25.734 -5.895 1 83.44 573 VAL A O 1
ATOM 4599 N N . HIS A 1 574 ? -8.312 25.453 -8.18 1 82.19 574 HIS A N 1
ATOM 4600 C CA . HIS A 1 574 ? -8.391 24 -8.086 1 82.19 574 HIS A CA 1
ATOM 4601 C C . HIS A 1 574 ? -7.332 23.344 -8.953 1 82.19 574 HIS A C 1
ATOM 4603 O O . HIS A 1 574 ? -7.66 22.656 -9.922 1 82.19 574 HIS A O 1
ATOM 4609 N N . PHE A 1 575 ? -6.105 23.469 -8.562 1 85.94 575 PHE A N 1
ATOM 4610 C CA . PHE A 1 575 ? -5.02 22.781 -9.25 1 85.94 575 PHE A CA 1
ATOM 4611 C C . PHE A 1 575 ? -4.812 21.375 -8.688 1 85.94 575 PHE A C 1
ATOM 4613 O O . PHE A 1 575 ? -5.105 21.125 -7.52 1 85.94 575 PHE A O 1
ATOM 4620 N N . PRO A 1 576 ? -4.367 20.531 -9.547 1 83.12 576 PRO A N 1
ATOM 4621 C CA . PRO A 1 576 ? -4.004 19.219 -9.016 1 83.12 576 PRO A CA 1
ATOM 4622 C C . PRO A 1 576 ? -2.768 19.266 -8.117 1 83.12 576 PRO A C 1
ATOM 4624 O O . PRO A 1 576 ? -1.972 20.203 -8.211 1 83.12 576 PRO A O 1
ATOM 4627 N N . MET A 1 577 ? -2.6 18.25 -7.281 1 85.81 577 MET A N 1
ATOM 4628 C CA . MET A 1 577 ? -1.531 18.188 -6.289 1 85.81 577 MET A CA 1
ATOM 4629 C C . MET A 1 577 ? -0.162 18.25 -6.957 1 85.81 577 MET A C 1
ATOM 4631 O O . MET A 1 577 ? 0.789 18.781 -6.383 1 85.81 577 MET A O 1
ATOM 4635 N N . VAL A 1 578 ? -0.062 17.766 -8.164 1 87.12 578 VAL A N 1
ATOM 4636 C CA . VAL A 1 578 ? 1.223 17.734 -8.852 1 87.12 578 VAL A CA 1
ATOM 4637 C C . VAL A 1 578 ? 1.731 19.156 -9.062 1 87.12 578 VAL A C 1
ATOM 4639 O O . VAL A 1 578 ? 2.941 19.391 -9.039 1 87.12 578 VAL A O 1
ATOM 4642 N N . VAL A 1 579 ? 0.804 20.141 -9.234 1 88.75 579 VAL A N 1
ATOM 4643 C CA . VAL A 1 579 ? 1.197 21.531 -9.445 1 88.75 579 VAL A CA 1
ATOM 4644 C C . VAL A 1 579 ? 1.9 22.062 -8.195 1 88.75 579 VAL A C 1
ATOM 4646 O O . VAL A 1 579 ? 2.936 22.734 -8.297 1 88.75 579 VAL A O 1
ATOM 4649 N N . TYR A 1 580 ? 1.377 21.781 -7.059 1 89.19 580 TYR A N 1
ATOM 4650 C CA . TYR A 1 580 ? 1.964 22.234 -5.805 1 89.19 580 TYR A CA 1
ATOM 4651 C C . TYR A 1 580 ? 3.301 21.547 -5.547 1 89.19 580 TYR A C 1
ATOM 4653 O O . TYR A 1 580 ? 4.238 22.172 -5.043 1 89.19 580 TYR A O 1
ATOM 4661 N N . ARG A 1 581 ? 3.4 20.266 -5.832 1 89.44 581 ARG A N 1
ATOM 4662 C CA . ARG A 1 581 ? 4.668 19.547 -5.703 1 89.44 581 ARG A CA 1
ATOM 4663 C C . ARG A 1 581 ? 5.734 20.172 -6.609 1 89.44 581 ARG A C 1
ATOM 4665 O O . ARG A 1 581 ? 6.887 20.328 -6.203 1 89.44 581 ARG A O 1
ATOM 4672 N N . LYS A 1 582 ? 5.281 20.422 -7.816 1 90.31 582 LYS A N 1
ATOM 4673 C CA . LYS A 1 582 ? 6.203 21.031 -8.766 1 90.31 582 LYS A CA 1
ATOM 4674 C C . LYS A 1 582 ? 6.621 22.422 -8.312 1 90.31 582 LYS A C 1
ATOM 4676 O O . LYS A 1 582 ? 7.773 22.812 -8.508 1 90.31 582 LYS A O 1
ATOM 4681 N N . LEU A 1 583 ? 5.688 23.172 -7.73 1 88.31 583 LEU A N 1
ATOM 4682 C CA . LEU A 1 583 ? 5.992 24.5 -7.195 1 88.31 583 LEU A CA 1
ATOM 4683 C C . LEU A 1 583 ? 7.066 24.406 -6.113 1 88.31 583 LEU A C 1
ATOM 4685 O O . LEU A 1 583 ? 7.855 25.344 -5.945 1 88.31 583 LEU A O 1
ATOM 4689 N N . MET A 1 584 ? 7.074 23.312 -5.414 1 89.25 584 MET A N 1
ATOM 4690 C CA . MET A 1 584 ? 8.031 23.125 -4.324 1 89.25 584 MET A CA 1
ATOM 4691 C C . MET A 1 584 ? 9.344 22.547 -4.848 1 89.25 584 MET A C 1
ATOM 4693 O O . MET A 1 584 ? 10.273 22.328 -4.078 1 89.25 584 MET A O 1
ATOM 4697 N N . GLY A 1 585 ? 9.391 22.234 -6.121 1 86.44 585 GLY A N 1
ATOM 4698 C CA . GLY A 1 585 ? 10.68 21.891 -6.707 1 86.44 585 GLY A CA 1
ATOM 4699 C C . GLY A 1 585 ? 10.742 20.453 -7.203 1 86.44 585 GLY A C 1
ATOM 4700 O O . GLY A 1 585 ? 11.812 19.984 -7.59 1 86.44 585 GLY A O 1
ATOM 4701 N N . LYS A 1 586 ? 9.602 19.75 -7.273 1 89.56 586 LYS A N 1
ATOM 4702 C CA . LYS A 1 586 ? 9.594 18.375 -7.773 1 89.56 586 LYS A CA 1
ATOM 4703 C C . LYS A 1 586 ? 9.055 18.312 -9.195 1 89.56 586 LYS A C 1
ATOM 4705 O O . LYS A 1 586 ? 8.367 19.234 -9.648 1 89.56 586 LYS A O 1
ATOM 4710 N N . LYS A 1 587 ? 9.383 17.266 -9.922 1 88.31 587 LYS A N 1
ATOM 4711 C CA . LYS A 1 587 ? 8.805 17 -11.234 1 88.31 587 LYS A CA 1
ATOM 4712 C C . LYS A 1 587 ? 7.586 16.078 -11.125 1 88.31 587 LYS A C 1
ATOM 4714 O O . LYS A 1 587 ? 7.469 15.305 -10.164 1 88.31 587 LYS A O 1
ATOM 4719 N N . GLY A 1 588 ? 6.703 16.297 -12.086 1 85.56 588 GLY A N 1
ATOM 4720 C CA . GLY A 1 588 ? 5.59 15.359 -12.148 1 85.56 588 GLY A CA 1
ATOM 4721 C C . GLY A 1 588 ? 6.004 13.961 -12.586 1 85.56 588 GLY A C 1
ATOM 4722 O O . GLY A 1 588 ? 6.871 13.805 -13.445 1 85.56 588 GLY A O 1
ATOM 4723 N N . THR A 1 589 ? 5.496 12.961 -11.953 1 78.94 589 THR A N 1
ATOM 4724 C CA . THR A 1 589 ? 5.789 11.57 -12.273 1 78.94 589 THR A CA 1
ATOM 4725 C C . THR A 1 589 ? 4.5 10.789 -12.516 1 78.94 589 THR A C 1
ATOM 4727 O O . THR A 1 589 ? 3.402 11.328 -12.383 1 78.94 589 THR A O 1
ATOM 4730 N N . PHE A 1 590 ? 4.699 9.5 -12.883 1 72.56 590 PHE A N 1
ATOM 4731 C CA . PHE A 1 590 ? 3.582 8.609 -13.172 1 72.56 590 PHE A CA 1
ATOM 4732 C C . PHE A 1 590 ? 2.639 8.523 -11.977 1 72.56 590 PHE A C 1
ATOM 4734 O O . PHE A 1 590 ? 1.424 8.398 -12.148 1 72.56 590 PHE A O 1
ATOM 4741 N N . ARG A 1 591 ? 3.174 8.609 -10.891 1 72.56 591 ARG A N 1
ATOM 4742 C CA . ARG A 1 591 ? 2.371 8.523 -9.672 1 72.56 591 ARG A CA 1
ATOM 4743 C C . ARG A 1 591 ? 1.373 9.672 -9.594 1 72.56 591 ARG A C 1
ATOM 4745 O O . ARG A 1 591 ? 0.292 9.523 -9.016 1 72.56 591 ARG A O 1
ATOM 4752 N N . ASP A 1 592 ? 1.743 10.82 -10.156 1 76.12 592 ASP A N 1
ATOM 4753 C CA . ASP A 1 592 ? 0.896 12.008 -10.133 1 76.12 592 ASP A CA 1
ATOM 4754 C C . ASP A 1 592 ? -0.234 11.898 -11.148 1 76.12 592 ASP A C 1
ATOM 4756 O O . ASP A 1 592 ? -1.268 12.555 -11.016 1 76.12 592 ASP A O 1
ATOM 4760 N N . LEU A 1 593 ? 0.015 11.172 -12.188 1 68 593 LEU A N 1
ATOM 4761 C CA . LEU A 1 593 ? -0.994 11.039 -13.234 1 68 593 LEU A CA 1
ATOM 4762 C C . LEU A 1 593 ? -2.205 10.266 -12.719 1 68 593 LEU A C 1
ATOM 4764 O O . LEU A 1 593 ? -3.336 10.531 -13.133 1 68 593 LEU A O 1
ATOM 4768 N N . GLY A 1 594 ? -2.006 9.25 -11.969 1 60.91 594 GLY A N 1
ATOM 4769 C CA . GLY A 1 594 ? -3.115 8.516 -11.383 1 60.91 594 GLY A CA 1
ATOM 4770 C C . GLY A 1 594 ? -4.055 9.391 -10.578 1 60.91 594 GLY A C 1
ATOM 4771 O O . GLY A 1 594 ? -5.273 9.219 -10.633 1 60.91 594 GLY A O 1
ATOM 4772 N N . ASP A 1 595 ? -3.5 10.336 -10.031 1 55.62 595 ASP A N 1
ATOM 4773 C CA . ASP A 1 595 ? -4.297 11.25 -9.219 1 55.62 595 ASP A CA 1
ATOM 4774 C C . ASP A 1 595 ? -4.957 12.32 -10.078 1 55.62 595 ASP A C 1
ATOM 4776 O O . ASP A 1 595 ? -6.105 12.695 -9.836 1 55.62 595 ASP A O 1
ATOM 4780 N N . SER A 1 596 ? -4.219 12.688 -11.117 1 53.31 596 SER A N 1
ATOM 4781 C CA . SER A 1 596 ? -4.602 13.898 -11.844 1 53.31 596 SER A CA 1
ATOM 4782 C C . SER A 1 596 ? -5.523 13.578 -13.016 1 53.31 596 SER A C 1
ATOM 4784 O O . SER A 1 596 ? -6.492 14.297 -13.266 1 53.31 596 SER A O 1
ATOM 4786 N N . HIS A 1 597 ? -5.082 12.516 -13.797 1 56.22 597 HIS A N 1
ATOM 4787 C CA . HIS A 1 597 ? -5.828 12.203 -15.016 1 56.22 597 HIS A CA 1
ATOM 4788 C C . HIS A 1 597 ? -6.293 10.75 -15.016 1 56.22 597 HIS A C 1
ATOM 4790 O O . HIS A 1 597 ? -5.934 9.984 -15.914 1 56.22 597 HIS A O 1
ATOM 4796 N N . PRO A 1 598 ? -7.07 10.484 -13.945 1 58.91 598 PRO A N 1
ATOM 4797 C CA . PRO A 1 598 ? -7.434 9.07 -13.883 1 58.91 598 PRO A CA 1
ATOM 4798 C C . PRO A 1 598 ? -8.109 8.578 -15.156 1 58.91 598 PRO A C 1
ATOM 4800 O O . PRO A 1 598 ? -7.828 7.469 -15.625 1 58.91 598 PRO A O 1
ATOM 4803 N N . GLU A 1 599 ? -8.977 9.461 -15.781 1 60.38 599 GLU A N 1
ATOM 4804 C CA . GLU A 1 599 ? -9.703 9.039 -16.969 1 60.38 599 GLU A CA 1
ATOM 4805 C C . GLU A 1 599 ? -8.766 8.867 -18.172 1 60.38 599 GLU A C 1
ATOM 4807 O O . GLU A 1 599 ? -8.898 7.906 -18.938 1 60.38 599 GLU A O 1
ATOM 4812 N N . PHE A 1 600 ? -7.883 9.875 -18.344 1 58.41 600 PHE A N 1
ATOM 4813 C CA . PHE A 1 600 ? -6.941 9.766 -19.453 1 58.41 600 PHE A CA 1
ATOM 4814 C C . PHE A 1 600 ? -6.086 8.516 -19.312 1 58.41 600 PHE A C 1
ATOM 4816 O O . PHE A 1 600 ? -5.875 7.789 -20.297 1 58.41 600 PHE A O 1
ATOM 4823 N N . VAL A 1 601 ? -5.625 8.375 -18.031 1 63.34 601 VAL A N 1
ATOM 4824 C CA . VAL A 1 601 ? -4.77 7.219 -17.781 1 63.34 601 VAL A CA 1
ATOM 4825 C C . VAL A 1 601 ? -5.531 5.934 -18.094 1 63.34 601 VAL A C 1
ATOM 4827 O O . VAL A 1 601 ? -4.98 5.016 -18.719 1 63.34 601 VAL A O 1
ATOM 4830 N N . ASN A 1 602 ? -6.758 6.043 -17.688 1 69.19 602 ASN A N 1
ATOM 4831 C CA . ASN A 1 602 ? -7.578 4.863 -17.938 1 69.19 602 ASN A CA 1
ATOM 4832 C C . ASN A 1 602 ? -7.828 4.668 -19.438 1 69.19 602 ASN A C 1
ATOM 4834 O O . ASN A 1 602 ? -7.742 3.547 -19.938 1 69.19 602 ASN A O 1
ATOM 4838 N N . LEU A 1 603 ? -8.109 5.801 -20.141 1 69.75 603 LEU A N 1
ATOM 4839 C CA . LEU A 1 603 ? -8.383 5.719 -21.578 1 69.75 603 LEU A CA 1
ATOM 4840 C C . LEU A 1 603 ? -7.129 5.332 -22.344 1 69.75 603 LEU A C 1
ATOM 4842 O O . LEU A 1 603 ? -7.188 4.516 -23.266 1 69.75 603 LEU A O 1
ATOM 4846 N N . TYR A 1 604 ? -6.137 5.914 -21.922 1 69.94 604 TYR A N 1
ATOM 4847 C CA . TYR A 1 604 ? -4.871 5.609 -22.594 1 69.94 604 TYR A CA 1
ATOM 4848 C C . TYR A 1 604 ? -4.453 4.168 -22.328 1 69.94 604 TYR A C 1
ATOM 4850 O O . TYR A 1 604 ? -3.994 3.475 -23.25 1 69.94 604 TYR A O 1
ATOM 4858 N N . SER A 1 605 ? -4.559 3.732 -21.094 1 73.44 605 SER A N 1
ATOM 4859 C CA . SER A 1 605 ? -4.258 2.342 -20.766 1 73.44 605 SER A CA 1
ATOM 4860 C C . SER A 1 605 ? -5.137 1.387 -21.562 1 73.44 605 SER A C 1
ATOM 4862 O O . SER A 1 605 ? -4.652 0.381 -22.094 1 73.44 605 SER A O 1
ATOM 4864 N N . ASP A 1 606 ? -6.359 1.757 -21.641 1 78.62 606 ASP A N 1
ATOM 4865 C CA . ASP A 1 606 ? -7.285 0.931 -22.406 1 78.62 606 ASP A CA 1
ATOM 4866 C C . ASP A 1 606 ? -6.895 0.893 -23.891 1 78.62 606 ASP A C 1
ATOM 4868 O O . ASP A 1 606 ? -6.98 -0.154 -24.531 1 78.62 606 ASP A O 1
ATOM 4872 N N . TYR A 1 607 ? -6.52 2.096 -24.344 1 77.38 607 TYR A N 1
ATOM 4873 C CA . TYR A 1 607 ? -6.125 2.158 -25.734 1 77.38 607 TYR A CA 1
ATOM 4874 C C . TYR A 1 607 ? -4.898 1.29 -26 1 77.38 607 TYR A C 1
ATOM 4876 O O . TYR A 1 607 ? -4.891 0.479 -26.938 1 77.38 607 TYR A O 1
ATOM 4884 N N . ILE A 1 608 ? -3.875 1.344 -25.188 1 74.81 608 ILE A N 1
ATOM 4885 C CA . ILE A 1 608 ? -2.598 0.677 -25.422 1 74.81 608 ILE A CA 1
ATOM 4886 C C . ILE A 1 608 ? -2.746 -0.822 -25.172 1 74.81 608 ILE A C 1
ATOM 4888 O O . ILE A 1 608 ? -2.23 -1.64 -25.938 1 74.81 608 ILE A O 1
ATOM 4892 N N . LEU A 1 609 ? -3.422 -1.194 -24.109 1 79.25 609 LEU A N 1
ATOM 4893 C CA . LEU A 1 609 ? -3.398 -2.578 -23.641 1 79.25 609 LEU A CA 1
ATOM 4894 C C . LEU A 1 609 ? -4.543 -3.375 -24.266 1 79.25 609 LEU A C 1
ATOM 4896 O O . LEU A 1 609 ? -4.5 -4.609 -24.297 1 79.25 609 LEU A O 1
ATOM 4900 N N . ASN A 1 610 ? -5.574 -2.643 -24.719 1 84.25 610 ASN A N 1
ATOM 4901 C CA . ASN A 1 610 ? -6.75 -3.373 -25.188 1 84.25 610 ASN A CA 1
ATOM 4902 C C . ASN A 1 610 ? -7.129 -2.971 -26.609 1 84.25 610 ASN A C 1
ATOM 4904 O O . ASN A 1 610 ? -7.094 -3.795 -27.516 1 84.25 610 ASN A O 1
ATOM 4908 N N . LYS A 1 611 ? -7.324 -1.671 -26.891 1 82.94 611 LYS A N 1
ATOM 4909 C CA . LYS A 1 611 ? -7.93 -1.226 -28.141 1 82.94 611 LYS A CA 1
ATOM 4910 C C . LYS A 1 611 ? -6.926 -1.292 -29.297 1 82.94 611 LYS A C 1
ATOM 4912 O O . LYS A 1 611 ? -7.246 -1.78 -30.375 1 82.94 611 LYS A O 1
ATOM 4917 N N . SER A 1 612 ? -5.691 -0.968 -29.328 1 77.12 612 SER A N 1
ATOM 4918 C CA . SER A 1 612 ? -4.688 -0.894 -30.375 1 77.12 612 SER A CA 1
ATOM 4919 C C . SER A 1 612 ? -4.293 -2.283 -30.875 1 77.12 612 SER A C 1
ATOM 4921 O O . SER A 1 612 ? -3.857 -2.449 -32 1 77.12 612 SER A O 1
ATOM 4923 N N . VAL A 1 613 ? -4.559 -3.174 -29.828 1 84.38 613 VAL A N 1
ATOM 4924 C CA . VAL A 1 613 ? -4.117 -4.516 -30.203 1 84.38 613 VAL A CA 1
ATOM 4925 C C . VAL A 1 613 ? -5.301 -5.484 -30.141 1 84.38 613 VAL A C 1
ATOM 4927 O O . VAL A 1 613 ? -5.113 -6.691 -29.984 1 84.38 613 VAL A O 1
ATOM 4930 N N . GLU A 1 614 ? -6.469 -4.934 -30.141 1 86.5 614 GLU A N 1
ATOM 4931 C CA . GLU A 1 614 ? -7.676 -5.727 -29.953 1 86.5 614 GLU A CA 1
ATOM 4932 C C . GLU A 1 614 ? -7.773 -6.844 -30.984 1 86.5 614 GLU A C 1
ATOM 4934 O O . GLU A 1 614 ? -8.047 -7.996 -30.641 1 86.5 614 GLU A O 1
ATOM 4939 N N . LYS A 1 615 ? -7.488 -6.523 -32.25 1 85.44 615 LYS A N 1
ATOM 4940 C CA . LYS A 1 615 ? -7.602 -7.5 -33.312 1 85.44 615 LYS A CA 1
ATOM 4941 C C . LYS A 1 615 ? -6.582 -8.617 -33.156 1 85.44 615 LYS A C 1
ATOM 4943 O O . LYS A 1 615 ? -6.926 -9.797 -33.25 1 85.44 615 LYS A O 1
ATOM 4948 N N . GLN A 1 616 ? -5.363 -8.219 -32.938 1 87.75 616 GLN A N 1
ATOM 4949 C CA . GLN A 1 616 ? -4.285 -9.18 -32.781 1 87.75 616 GLN A CA 1
ATOM 4950 C C . GLN A 1 616 ? -4.527 -10.078 -31.562 1 87.75 616 GLN A C 1
ATOM 4952 O O . GLN A 1 616 ? -4.414 -11.305 -31.656 1 87.75 616 GLN A O 1
ATOM 4957 N N . PHE A 1 617 ? -5.012 -9.477 -30.484 1 90.38 617 PHE A N 1
ATOM 4958 C CA . PHE A 1 617 ? -5.172 -10.242 -29.25 1 90.38 617 PHE A CA 1
ATOM 4959 C C . PHE A 1 617 ? -6.379 -11.164 -29.344 1 90.38 617 PHE A C 1
ATOM 4961 O O . PHE A 1 617 ? -6.344 -12.289 -28.844 1 90.38 617 PHE A O 1
ATOM 4968 N N . LYS A 1 618 ? -7.375 -10.711 -29.859 1 89.31 618 LYS A N 1
ATOM 4969 C CA . LYS A 1 618 ? -8.562 -11.547 -30 1 89.31 618 LYS A CA 1
ATOM 4970 C C . LYS A 1 618 ? -8.242 -12.812 -30.781 1 89.31 618 LYS A C 1
ATOM 4972 O O . LYS A 1 618 ? -8.695 -13.906 -30.422 1 89.31 618 LYS A O 1
ATOM 4977 N N . ALA A 1 619 ? -7.527 -12.656 -31.922 1 86.69 619 ALA A N 1
ATOM 4978 C CA . ALA A 1 619 ? -7.109 -13.812 -32.719 1 86.69 619 ALA A CA 1
ATOM 4979 C C . ALA A 1 619 ? -6.219 -14.742 -31.891 1 86.69 619 ALA A C 1
ATOM 4981 O O . ALA A 1 619 ? -6.426 -15.961 -31.875 1 86.69 619 ALA A O 1
ATOM 4982 N N . PHE A 1 620 ? -5.309 -14.195 -31.172 1 90.38 620 PHE A N 1
ATOM 4983 C CA . PHE A 1 620 ? -4.387 -14.922 -30.297 1 90.38 620 PHE A CA 1
ATOM 4984 C C . PHE A 1 620 ? -5.148 -15.695 -29.234 1 90.38 620 PHE A C 1
ATOM 4986 O O . PHE A 1 620 ? -4.898 -16.891 -29.031 1 90.38 620 PHE A O 1
ATOM 4993 N N . ARG A 1 621 ? -6.012 -14.969 -28.594 1 91.06 621 ARG A N 1
ATOM 4994 C CA . ARG A 1 621 ? -6.816 -15.555 -27.531 1 91.06 621 ARG A CA 1
ATOM 4995 C C . ARG A 1 621 ? -7.695 -16.688 -28.062 1 91.06 621 ARG A C 1
ATOM 4997 O O . ARG A 1 621 ? -7.836 -17.719 -27.422 1 91.06 621 ARG A O 1
ATOM 5004 N N . ARG A 1 622 ? -8.273 -16.484 -29.203 1 87.25 622 ARG A N 1
ATOM 5005 C CA . ARG A 1 622 ? -9.102 -17.516 -29.844 1 87.25 622 ARG A CA 1
ATOM 5006 C C . ARG A 1 622 ? -8.297 -18.781 -30.078 1 87.25 622 ARG A C 1
ATOM 5008 O O . ARG A 1 622 ? -8.773 -19.891 -29.781 1 87.25 622 ARG A O 1
ATOM 5015 N N . GLY A 1 623 ? -7.133 -18.688 -30.719 1 86.62 623 GLY A N 1
ATOM 5016 C CA . GLY A 1 623 ? -6.27 -19.828 -30.922 1 86.62 623 GLY A CA 1
ATOM 5017 C C . GLY A 1 623 ? -5.961 -20.578 -29.641 1 86.62 623 GLY A C 1
ATOM 5018 O O . GLY A 1 623 ? -6.043 -21.812 -29.594 1 86.62 623 GLY A O 1
ATOM 5019 N N . PHE A 1 624 ? -5.746 -19.875 -28.594 1 89.88 624 PHE A N 1
ATOM 5020 C CA . PHE A 1 624 ? -5.426 -20.438 -27.281 1 89.88 624 PHE A CA 1
ATOM 5021 C C . PHE A 1 624 ? -6.609 -21.219 -26.734 1 89.88 624 PHE A C 1
ATOM 5023 O O . PHE A 1 624 ? -6.449 -22.344 -26.25 1 89.88 624 PHE A O 1
ATOM 5030 N N . HIS A 1 625 ? -7.754 -20.672 -26.859 1 87.81 625 HIS A N 1
ATOM 5031 C CA . HIS A 1 625 ? -8.953 -21.266 -26.266 1 87.81 625 HIS A CA 1
ATOM 5032 C C . HIS A 1 625 ? -9.422 -22.469 -27.078 1 87.81 625 HIS A C 1
ATOM 5034 O O . HIS A 1 625 ? -10.156 -23.312 -26.562 1 87.81 625 HIS A O 1
ATOM 5040 N N . MET A 1 626 ? -9.016 -22.531 -28.391 1 85.5 626 MET A N 1
ATOM 5041 C CA . MET A 1 626 ? -9.359 -23.688 -29.203 1 85.5 626 MET A CA 1
ATOM 5042 C C . MET A 1 626 ? -8.773 -24.969 -28.609 1 85.5 626 MET A C 1
ATOM 5044 O O . MET A 1 626 ? -9.352 -26.047 -28.75 1 85.5 626 MET A O 1
ATOM 5048 N N . VAL A 1 627 ? -7.73 -24.781 -27.922 1 85.56 627 VAL A N 1
ATOM 5049 C CA . VAL A 1 627 ? -7.047 -25.953 -27.359 1 85.56 627 VAL A CA 1
ATOM 5050 C C . VAL A 1 627 ? -7.438 -26.109 -25.891 1 85.56 627 VAL A C 1
ATOM 5052 O O . VAL A 1 627 ? -7.656 -27.219 -25.406 1 85.56 627 VAL A O 1
ATOM 5055 N N . THR A 1 628 ? -7.66 -24.969 -25.125 1 86.19 628 THR A N 1
ATOM 5056 C CA . THR A 1 628 ? -7.715 -25.031 -23.672 1 86.19 628 THR A CA 1
ATOM 5057 C C . THR A 1 628 ? -9.148 -24.859 -23.172 1 86.19 628 THR A C 1
ATOM 5059 O O . THR A 1 628 ? -9.406 -24.938 -21.969 1 86.19 628 THR A O 1
ATOM 5062 N N . ASN A 1 629 ? -10.109 -24.609 -23.922 1 80.75 629 ASN A N 1
ATOM 5063 C CA . ASN A 1 629 ? -11.453 -24.219 -23.516 1 80.75 629 ASN A CA 1
ATOM 5064 C C . ASN A 1 629 ? -12.078 -25.266 -22.594 1 80.75 629 ASN A C 1
ATOM 5066 O O . ASN A 1 629 ? -12.805 -24.922 -21.656 1 80.75 629 ASN A O 1
ATOM 5070 N N . GLU A 1 630 ? -11.812 -26.547 -22.797 1 79.44 630 GLU A N 1
ATOM 5071 C CA . GLU A 1 630 ? -12.422 -27.594 -21.984 1 79.44 630 GLU A CA 1
ATOM 5072 C C . GLU A 1 630 ? -11.484 -28.031 -20.859 1 79.44 630 GLU A C 1
ATOM 5074 O O . GLU A 1 630 ? -11.828 -28.906 -20.062 1 79.44 630 GLU A O 1
ATOM 5079 N N . SER A 1 631 ? -10.398 -27.406 -20.781 1 85.5 631 SER A N 1
ATOM 5080 C CA . SER A 1 631 ? -9.406 -27.734 -19.781 1 85.5 631 SER A CA 1
ATOM 5081 C C . SER A 1 631 ? -9.688 -27.031 -18.469 1 85.5 631 SER A C 1
ATOM 5083 O O . SER A 1 631 ? -10.297 -25.953 -18.453 1 85.5 631 SER A O 1
ATOM 5085 N N . PRO A 1 632 ? -9.445 -27.641 -17.344 1 88.19 632 PRO A N 1
ATOM 5086 C CA . PRO A 1 632 ? -9.609 -26.969 -16.062 1 88.19 632 PRO A CA 1
ATOM 5087 C C . PRO A 1 632 ? -8.539 -25.906 -15.797 1 88.19 632 PRO A C 1
ATOM 5089 O O . PRO A 1 632 ? -8.336 -25.5 -14.656 1 88.19 632 PRO A O 1
ATOM 5092 N N . LEU A 1 633 ? -7.879 -25.516 -16.812 1 89.5 633 LEU A N 1
ATOM 5093 C CA . LEU A 1 633 ? -6.773 -24.562 -16.719 1 89.5 633 LEU A CA 1
ATOM 5094 C C . LEU A 1 633 ? -7.203 -23.281 -16.016 1 89.5 633 LEU A C 1
ATOM 5096 O O . LEU A 1 633 ? -6.578 -22.875 -15.039 1 89.5 633 LEU A O 1
ATOM 5100 N N . LYS A 1 634 ? -8.289 -22.656 -16.391 1 86.25 634 LYS A N 1
ATOM 5101 C CA . LYS A 1 634 ? -8.758 -21.375 -15.852 1 86.25 634 LYS A CA 1
ATOM 5102 C C . LYS A 1 634 ? -9.234 -21.531 -14.406 1 86.25 634 LYS A C 1
ATOM 5104 O O . LYS A 1 634 ? -9.156 -20.594 -13.617 1 86.25 634 LYS A O 1
ATOM 5109 N N . TYR A 1 635 ? -9.719 -22.703 -14.125 1 89.31 635 TYR A N 1
ATOM 5110 C CA . TYR A 1 635 ? -10.234 -22.984 -12.789 1 89.31 635 TYR A CA 1
ATOM 5111 C C . TYR A 1 635 ? -9.086 -23.188 -11.797 1 89.31 635 TYR A C 1
ATOM 5113 O O . TYR A 1 635 ? -9.156 -22.719 -10.656 1 89.31 635 TYR A O 1
ATOM 5121 N N . LEU A 1 636 ? -8.039 -23.797 -12.266 1 90.75 636 LEU A N 1
ATOM 5122 C CA . LEU A 1 636 ? -6.996 -24.281 -11.367 1 90.75 636 LEU A CA 1
ATOM 5123 C C . LEU A 1 636 ? -5.902 -23.234 -11.195 1 90.75 636 LEU A C 1
ATOM 5125 O O . LEU A 1 636 ? -5.254 -23.172 -10.148 1 90.75 636 LEU A O 1
ATOM 5129 N N . PHE A 1 637 ? -5.652 -22.438 -12.203 1 91.44 637 PHE A N 1
ATOM 5130 C CA . PHE A 1 637 ? -4.418 -21.672 -12.188 1 91.44 637 PHE A CA 1
ATOM 5131 C C . PHE A 1 637 ? -4.719 -20.172 -12.195 1 91.44 637 PHE A C 1
ATOM 5133 O O . PHE A 1 637 ? -5.695 -19.734 -12.797 1 91.44 637 PHE A O 1
ATOM 5140 N N . ARG A 1 638 ? -3.828 -19.438 -11.5 1 90.94 638 ARG A N 1
ATOM 5141 C CA . ARG A 1 638 ? -3.787 -17.984 -11.594 1 90.94 638 ARG A CA 1
ATOM 5142 C C . ARG A 1 638 ? -2.908 -17.547 -12.758 1 90.94 638 ARG A C 1
ATOM 5144 O O . ARG A 1 638 ? -2.096 -18.328 -13.266 1 90.94 638 ARG A O 1
ATOM 5151 N N . PRO A 1 639 ? -3.057 -16.266 -13.242 1 87.88 639 PRO A N 1
ATOM 5152 C CA . PRO A 1 639 ? -2.262 -15.789 -14.375 1 87.88 639 PRO A CA 1
ATOM 5153 C C . PRO A 1 639 ? -0.761 -15.977 -14.164 1 87.88 639 PRO A C 1
ATOM 5155 O O . PRO A 1 639 ? -0.046 -16.359 -15.094 1 87.88 639 PRO A O 1
ATOM 5158 N N . GLU A 1 640 ? -0.312 -15.789 -12.938 1 87.94 640 GLU A N 1
ATOM 5159 C CA . GLU A 1 640 ? 1.11 -15.953 -12.648 1 87.94 640 GLU A CA 1
ATOM 5160 C C . GLU A 1 640 ? 1.545 -17.406 -12.836 1 87.94 640 GLU A C 1
ATOM 5162 O O . GLU A 1 640 ? 2.664 -17.672 -13.273 1 87.94 640 GLU A O 1
ATOM 5167 N N . GLU A 1 641 ? 0.605 -18.25 -12.508 1 90 641 GLU A N 1
ATOM 5168 C CA . GLU A 1 641 ? 0.904 -19.672 -12.633 1 90 641 GLU A CA 1
ATOM 5169 C C . GLU A 1 641 ? 0.83 -20.125 -14.094 1 90 641 GLU A C 1
ATOM 5171 O O . GLU A 1 641 ? 1.536 -21.047 -14.5 1 90 641 GLU A O 1
ATOM 5176 N N . ILE A 1 642 ? -0.012 -19.531 -14.898 1 90.94 642 ILE A N 1
ATOM 5177 C CA . ILE A 1 642 ? -0.081 -19.844 -16.328 1 90.94 642 ILE A CA 1
ATOM 5178 C C . ILE A 1 642 ? 1.233 -19.453 -17 1 90.94 642 ILE A C 1
ATOM 5180 O O . ILE A 1 642 ? 1.741 -20.188 -17.844 1 90.94 642 ILE A O 1
ATOM 5184 N N . GLU A 1 643 ? 1.734 -18.25 -16.578 1 88.75 643 GLU A N 1
ATOM 5185 C CA . GLU A 1 643 ? 3.053 -17.859 -17.062 1 88.75 643 GLU A CA 1
ATOM 5186 C C . GLU A 1 643 ? 4.102 -18.906 -16.75 1 88.75 643 GLU A C 1
ATOM 5188 O O . GLU A 1 643 ? 4.941 -19.234 -17.594 1 88.75 643 GLU A O 1
ATOM 5193 N N . LEU A 1 644 ? 3.973 -19.484 -15.586 1 88.06 644 LEU A N 1
ATOM 5194 C CA . LEU A 1 644 ? 4.91 -20.516 -15.156 1 88.06 644 LEU A CA 1
ATOM 5195 C C . LEU A 1 644 ? 4.754 -21.766 -16 1 88.06 644 LEU A C 1
ATOM 5197 O O . LEU A 1 644 ? 5.742 -22.422 -16.344 1 88.06 644 LEU A O 1
ATOM 5201 N N . LEU A 1 645 ? 3.518 -22.141 -16.359 1 90.44 645 LEU A N 1
ATOM 5202 C CA . LEU A 1 645 ? 3.242 -23.312 -17.172 1 90.44 645 LEU A CA 1
ATOM 5203 C C . LEU A 1 645 ? 3.832 -23.156 -18.562 1 90.44 645 LEU A C 1
ATOM 5205 O O . LEU A 1 645 ? 4.367 -24.125 -19.141 1 90.44 645 LEU A O 1
ATOM 5209 N N . ILE A 1 646 ? 3.732 -21.891 -19.016 1 88.38 646 ILE A N 1
ATOM 5210 C CA . ILE A 1 646 ? 4.137 -21.641 -20.406 1 88.38 646 ILE A CA 1
ATOM 5211 C C . ILE A 1 646 ? 5.645 -21.406 -20.469 1 88.38 646 ILE A C 1
ATOM 5213 O O . ILE A 1 646 ? 6.332 -21.984 -21.312 1 88.38 646 ILE A O 1
ATOM 5217 N N . CYS A 1 647 ? 6.137 -20.578 -19.578 1 85.69 647 CYS A N 1
ATOM 5218 C CA . CYS A 1 647 ? 7.516 -20.109 -19.672 1 85.69 647 CYS A CA 1
ATOM 5219 C C . CYS A 1 647 ? 8.43 -20.906 -18.75 1 85.69 647 CYS A C 1
ATOM 5221 O O . CYS A 1 647 ? 9.656 -20.859 -18.906 1 85.69 647 CYS A O 1
ATOM 5223 N N . GLY A 1 648 ? 7.918 -21.641 -17.812 1 84.62 648 GLY A N 1
ATOM 5224 C CA . GLY A 1 648 ? 8.758 -22.281 -16.812 1 84.62 648 GLY A CA 1
ATOM 5225 C C . GLY A 1 648 ? 9.25 -21.312 -15.758 1 84.62 648 GLY A C 1
ATOM 5226 O O . GLY A 1 648 ? 8.758 -20.188 -15.664 1 84.62 648 GLY A O 1
ATOM 5227 N N . SER A 1 649 ? 10.094 -21.781 -14.945 1 81.94 649 SER A N 1
ATOM 5228 C CA . SER A 1 649 ? 10.625 -20.969 -13.852 1 81.94 649 SER A CA 1
ATOM 5229 C C . SER A 1 649 ? 11.977 -20.359 -14.219 1 81.94 649 SER A C 1
ATOM 5231 O O . SER A 1 649 ? 12.797 -21.016 -14.875 1 81.94 649 SER A O 1
ATOM 5233 N N . ARG A 1 650 ? 12.219 -19.109 -13.852 1 74.69 650 ARG A N 1
ATOM 5234 C CA . ARG A 1 650 ? 13.484 -18.422 -14.109 1 74.69 650 ARG A CA 1
ATOM 5235 C C . ARG A 1 650 ? 14.469 -18.672 -12.977 1 74.69 650 ARG A C 1
ATOM 5237 O O . ARG A 1 650 ? 15.656 -18.359 -13.102 1 74.69 650 ARG A O 1
ATOM 5244 N N . ASN A 1 651 ? 13.906 -19.219 -11.906 1 79.44 651 ASN A N 1
ATOM 5245 C CA . ASN A 1 651 ? 14.766 -19.531 -10.773 1 79.44 651 ASN A CA 1
ATOM 5246 C C . ASN A 1 651 ? 15.422 -20.906 -10.938 1 79.44 651 ASN A C 1
ATOM 5248 O O . ASN A 1 651 ? 14.758 -21.938 -10.836 1 79.44 651 ASN A O 1
ATOM 5252 N N . LEU A 1 652 ? 16.734 -20.859 -11.234 1 88.94 652 LEU A N 1
ATOM 5253 C CA . LEU A 1 652 ? 17.469 -22.078 -11.531 1 88.94 652 LEU A CA 1
ATOM 5254 C C . LEU A 1 652 ? 18.266 -22.547 -10.312 1 88.94 652 LEU A C 1
ATOM 5256 O O . LEU A 1 652 ? 19.375 -22.047 -10.07 1 88.94 652 LEU A O 1
ATOM 5260 N N . ASP A 1 653 ? 17.719 -23.375 -9.555 1 89.62 653 ASP A N 1
ATOM 5261 C CA . ASP A 1 653 ? 18.391 -23.969 -8.391 1 89.62 653 ASP A CA 1
ATOM 5262 C C . ASP A 1 653 ? 19.203 -25.188 -8.781 1 89.62 653 ASP A C 1
ATOM 5264 O O . ASP A 1 653 ? 18.703 -26.312 -8.734 1 89.62 653 ASP A O 1
ATOM 5268 N N . PHE A 1 654 ? 20.484 -25.031 -9.031 1 93.44 654 PHE A N 1
ATOM 5269 C CA . PHE A 1 654 ? 21.344 -26.109 -9.523 1 93.44 654 PHE A CA 1
ATOM 5270 C C . PHE A 1 654 ? 21.688 -27.062 -8.398 1 93.44 654 PHE A C 1
ATOM 5272 O O . PHE A 1 654 ? 22.109 -28.203 -8.648 1 93.44 654 PHE A O 1
ATOM 5279 N N . GLN A 1 655 ? 21.562 -26.562 -7.176 1 91.88 655 GLN A N 1
ATOM 5280 C CA . GLN A 1 655 ? 21.734 -27.5 -6.062 1 91.88 655 GLN A CA 1
ATOM 5281 C C . GLN A 1 655 ? 20.641 -28.562 -6.062 1 91.88 655 GLN A C 1
ATOM 5283 O O . GLN A 1 655 ? 20.906 -29.734 -5.828 1 91.88 655 GLN A O 1
ATOM 5288 N N . ALA A 1 656 ? 19.5 -28.109 -6.324 1 91.94 656 ALA A N 1
ATOM 5289 C CA . ALA A 1 656 ? 18.375 -29.047 -6.414 1 91.94 656 ALA A CA 1
ATOM 5290 C C . ALA A 1 656 ? 18.562 -30 -7.59 1 91.94 656 ALA A C 1
ATOM 5292 O O . ALA A 1 656 ? 18.203 -31.172 -7.492 1 91.94 656 ALA A O 1
ATOM 5293 N N . LEU A 1 657 ? 19.125 -29.531 -8.688 1 93.88 657 LEU A N 1
ATOM 5294 C CA . LEU A 1 657 ? 19.375 -30.359 -9.859 1 93.88 657 LEU A CA 1
ATOM 5295 C C . LEU A 1 657 ? 20.391 -31.453 -9.539 1 93.88 657 LEU A C 1
ATOM 5297 O O . LEU A 1 657 ? 20.203 -32.625 -9.898 1 93.88 657 LEU A O 1
ATOM 5301 N N . GLU A 1 658 ? 21.438 -31.078 -8.875 1 94.38 658 GLU A N 1
ATOM 5302 C CA . GLU A 1 658 ? 22.469 -32.031 -8.5 1 94.38 658 GLU A CA 1
ATOM 5303 C C . GLU A 1 658 ? 21.891 -33.156 -7.602 1 94.38 658 GLU A C 1
ATOM 5305 O O . GLU A 1 658 ? 22.219 -34.312 -7.777 1 94.38 658 GLU A O 1
ATOM 5310 N N . GLU A 1 659 ? 21.062 -32.781 -6.699 1 92.25 659 GLU A N 1
ATOM 5311 C CA . GLU A 1 659 ? 20.516 -33.719 -5.723 1 92.25 659 GLU A CA 1
ATOM 5312 C C . GLU A 1 659 ? 19.594 -34.719 -6.391 1 92.25 659 GLU A C 1
ATOM 5314 O O . GLU A 1 659 ? 19.453 -35.844 -5.914 1 92.25 659 GLU A O 1
ATOM 5319 N N . THR A 1 660 ? 19 -34.375 -7.484 1 91.94 660 THR A N 1
ATOM 5320 C CA . THR A 1 660 ? 18 -35.219 -8.086 1 91.94 660 THR A CA 1
ATOM 5321 C C . THR A 1 660 ? 18.547 -35.938 -9.32 1 91.94 660 THR A C 1
ATOM 5323 O O . THR A 1 660 ? 17.875 -36.75 -9.922 1 91.94 660 THR A O 1
ATOM 5326 N N . THR A 1 661 ? 19.75 -35.562 -9.75 1 94.88 661 THR A N 1
ATOM 5327 C CA . THR A 1 661 ? 20.344 -36.156 -10.938 1 94.88 661 THR A CA 1
ATOM 5328 C C . THR A 1 661 ? 20.688 -37.625 -10.68 1 94.88 661 THR A C 1
ATOM 5330 O O . THR A 1 661 ? 21.188 -37.969 -9.609 1 94.88 661 THR A O 1
ATOM 5333 N N . GLU A 1 662 ? 20.328 -38.406 -11.672 1 94.88 662 GLU A N 1
ATOM 5334 C CA . GLU A 1 662 ? 20.641 -39.844 -11.602 1 94.88 662 GLU A CA 1
ATOM 5335 C C . GLU A 1 662 ? 21.859 -40.156 -12.453 1 94.88 662 GLU A C 1
ATOM 5337 O O . GLU A 1 662 ? 22.156 -39.469 -13.438 1 94.88 662 GLU A O 1
ATOM 5342 N N . TYR A 1 663 ? 22.578 -41.25 -12.062 1 95.44 663 TYR A N 1
ATOM 5343 C CA . TYR A 1 663 ? 23.812 -41.625 -12.742 1 95.44 663 TYR A CA 1
ATOM 5344 C C . TYR A 1 663 ? 23.734 -43.031 -13.281 1 95.44 663 TYR A C 1
ATOM 5346 O O . TYR A 1 663 ? 23.172 -43.906 -12.633 1 95.44 663 TYR A O 1
ATOM 5354 N N . ASP A 1 664 ? 24.172 -43.125 -14.531 1 93.75 664 ASP A N 1
ATOM 5355 C CA . ASP A 1 664 ? 24.062 -44.406 -15.227 1 93.75 664 ASP A CA 1
ATOM 5356 C C . ASP A 1 664 ? 25.375 -44.75 -15.945 1 93.75 664 ASP A C 1
ATOM 5358 O O . ASP A 1 664 ? 26.266 -43.906 -16.047 1 93.75 664 ASP A O 1
ATOM 5362 N N . GLY A 1 665 ? 25.5 -46.062 -16.406 1 91.25 665 GLY A N 1
ATOM 5363 C CA . GLY A 1 665 ? 26.625 -46.5 -17.219 1 91.25 665 GLY A CA 1
ATOM 5364 C C . GLY A 1 665 ? 27.922 -46.656 -16.453 1 91.25 665 GLY A C 1
ATOM 5365 O O . GLY A 1 665 ? 29 -46.594 -17.031 1 91.25 665 GLY A O 1
ATOM 5366 N N . GLY A 1 666 ? 27.891 -46.688 -15.195 1 91.19 666 GLY A N 1
ATOM 5367 C CA . GLY A 1 666 ? 29.078 -46.844 -14.367 1 91.19 666 GLY A CA 1
ATOM 5368 C C . GLY A 1 666 ? 29.375 -45.656 -13.492 1 91.19 666 GLY A C 1
ATOM 5369 O O . GLY A 1 666 ? 30.25 -45.719 -12.633 1 91.19 666 GLY A O 1
ATOM 5370 N N . TYR A 1 667 ? 28.75 -44.625 -13.734 1 94.06 667 TYR A N 1
ATOM 5371 C CA . TYR A 1 667 ? 28.922 -43.438 -12.891 1 94.06 667 TYR A CA 1
ATOM 5372 C C . TYR A 1 667 ? 28.047 -43.531 -11.641 1 94.06 667 TYR A C 1
ATOM 5374 O O . TYR A 1 667 ? 26.969 -44.125 -11.672 1 94.06 667 TYR A O 1
ATOM 5382 N N . THR A 1 668 ? 28.562 -43.031 -10.523 1 93.69 668 THR A N 1
ATOM 5383 C CA . THR A 1 668 ? 27.812 -42.875 -9.273 1 93.69 668 THR A CA 1
ATOM 5384 C C . THR A 1 668 ? 28.016 -41.469 -8.719 1 93.69 668 THR A C 1
ATOM 5386 O O . THR A 1 668 ? 28.875 -40.719 -9.195 1 93.69 668 THR A O 1
ATOM 5389 N N . ARG A 1 669 ? 27.234 -41.156 -7.742 1 92.88 669 ARG A N 1
ATOM 5390 C CA . ARG A 1 669 ? 27.297 -39.812 -7.125 1 92.88 669 ARG A CA 1
ATOM 5391 C C . ARG A 1 669 ? 28.688 -39.531 -6.57 1 92.88 669 ARG A C 1
ATOM 5393 O O . ARG A 1 669 ? 29.125 -38.375 -6.562 1 92.88 669 ARG A O 1
ATOM 5400 N N . ASP A 1 670 ? 29.375 -40.625 -6.227 1 92 670 ASP A N 1
ATOM 5401 C CA . ASP A 1 670 ? 30.656 -40.438 -5.555 1 92 670 ASP A CA 1
ATOM 5402 C C . ASP A 1 670 ? 31.828 -40.594 -6.535 1 92 670 ASP A C 1
ATOM 5404 O O . ASP A 1 670 ? 33 -40.469 -6.152 1 92 670 ASP A O 1
ATOM 5408 N N . SER A 1 671 ? 31.531 -40.844 -7.789 1 94 671 SER A N 1
ATOM 5409 C CA . SER A 1 671 ? 32.594 -40.875 -8.789 1 94 671 SER A CA 1
ATOM 5410 C C . SER A 1 671 ? 33.344 -39.562 -8.859 1 94 671 SER A C 1
ATOM 5412 O O . SER A 1 671 ? 32.75 -38.5 -8.758 1 94 671 SER A O 1
ATOM 5414 N N . VAL A 1 672 ? 34.594 -39.688 -8.977 1 93.5 672 VAL A N 1
ATOM 5415 C CA . VAL A 1 672 ? 35.469 -38.5 -8.953 1 93.5 672 VAL A CA 1
ATOM 5416 C C . VAL A 1 672 ? 35.062 -37.562 -10.078 1 93.5 672 VAL A C 1
ATOM 5418 O O . VAL A 1 672 ? 34.969 -36.344 -9.867 1 93.5 672 VAL A O 1
ATOM 5421 N N . LEU A 1 673 ? 34.844 -38.094 -11.211 1 94.5 673 LEU A N 1
ATOM 5422 C CA . LEU A 1 673 ? 34.5 -37.25 -12.359 1 94.5 673 LEU A CA 1
ATOM 5423 C C . LEU A 1 673 ? 33.188 -36.5 -12.102 1 94.5 673 LEU A C 1
ATOM 5425 O O . LEU A 1 673 ? 33.031 -35.344 -12.508 1 94.5 673 LEU A O 1
ATOM 5429 N N . ILE A 1 674 ? 32.281 -37.156 -11.492 1 96.31 674 ILE A N 1
ATOM 5430 C CA . ILE A 1 674 ? 30.984 -36.531 -11.227 1 96.31 674 ILE A CA 1
ATOM 5431 C C . ILE A 1 674 ? 31.125 -35.406 -10.219 1 96.31 674 ILE A C 1
ATOM 5433 O O . ILE A 1 674 ? 30.484 -34.375 -10.352 1 96.31 674 ILE A O 1
ATOM 5437 N N . ARG A 1 675 ? 31.891 -35.594 -9.227 1 96.12 675 ARG A N 1
ATOM 5438 C CA . ARG A 1 675 ? 32.156 -34.531 -8.258 1 96.12 675 ARG A CA 1
ATOM 5439 C C . ARG A 1 675 ? 32.781 -33.344 -8.938 1 96.12 675 ARG A C 1
ATOM 5441 O O . ARG A 1 675 ? 32.406 -32.188 -8.664 1 96.12 675 ARG A O 1
ATOM 5448 N N . GLU A 1 676 ? 33.719 -33.688 -9.766 1 95.69 676 GLU A N 1
ATOM 5449 C CA . GLU A 1 676 ? 34.375 -32.594 -10.5 1 95.69 676 GLU A CA 1
ATOM 5450 C C . GLU A 1 676 ? 33.406 -31.906 -11.445 1 95.69 676 GLU A C 1
ATOM 5452 O O . GLU A 1 676 ? 33.469 -30.688 -11.617 1 95.69 676 GLU A O 1
ATOM 5457 N N . PHE A 1 677 ? 32.562 -32.656 -12.023 1 96.88 677 PHE A N 1
ATOM 5458 C CA . PHE A 1 677 ? 31.547 -32.125 -12.938 1 96.88 677 PHE A CA 1
ATOM 5459 C C . PHE A 1 677 ? 30.672 -31.094 -12.242 1 96.88 677 PHE A C 1
ATOM 5461 O O . PHE A 1 677 ? 30.484 -30 -12.758 1 96.88 677 PHE A O 1
ATOM 5468 N N . TRP A 1 678 ? 30.219 -31.469 -11.078 1 96.69 678 TRP A N 1
ATOM 5469 C CA . TRP A 1 678 ? 29.297 -30.562 -10.383 1 96.69 678 TRP A CA 1
ATOM 5470 C C . TRP A 1 678 ? 30.031 -29.359 -9.836 1 96.69 678 TRP A C 1
ATOM 5472 O O . TRP A 1 678 ? 29.484 -28.25 -9.789 1 96.69 678 TRP A O 1
ATOM 5482 N N . GLU A 1 679 ? 31.219 -29.5 -9.477 1 95.75 679 GLU A N 1
ATOM 5483 C CA . GLU A 1 679 ? 32.031 -28.359 -9.078 1 95.75 679 GLU A CA 1
ATOM 5484 C C . GLU A 1 679 ? 32.156 -27.344 -10.227 1 95.75 679 GLU A C 1
ATOM 5486 O O . GLU A 1 679 ? 32.062 -26.141 -10.008 1 95.75 679 GLU A O 1
ATOM 5491 N N . ILE A 1 680 ? 32.312 -27.875 -11.336 1 95.94 680 ILE A N 1
ATOM 5492 C CA . ILE A 1 680 ? 32.469 -27.031 -12.516 1 95.94 680 ILE A CA 1
ATOM 5493 C C . ILE A 1 680 ? 31.125 -26.344 -12.828 1 95.94 680 ILE A C 1
ATOM 5495 O O . ILE A 1 680 ? 31.094 -25.125 -13.047 1 95.94 680 ILE A O 1
ATOM 5499 N N . VAL A 1 681 ? 30.062 -27.141 -12.812 1 96.06 681 VAL A N 1
ATOM 5500 C CA . VAL A 1 681 ? 28.75 -26.609 -13.164 1 96.06 681 VAL A CA 1
ATOM 5501 C C . VAL A 1 681 ? 28.359 -25.531 -12.156 1 96.06 681 VAL A C 1
ATOM 5503 O O . VAL A 1 681 ? 27.797 -24.484 -12.539 1 96.06 681 VAL A O 1
ATOM 5506 N N . HIS A 1 682 ? 28.641 -25.734 -10.93 1 95 682 HIS A N 1
ATOM 5507 C CA . HIS A 1 682 ? 28.281 -24.766 -9.898 1 95 682 HIS A CA 1
ATOM 5508 C C . HIS A 1 682 ? 29.125 -23.484 -10.031 1 95 682 HIS A C 1
ATOM 5510 O O . HIS A 1 682 ? 28.719 -22.422 -9.555 1 95 682 HIS A O 1
ATOM 5516 N N . SER A 1 683 ? 30.203 -23.562 -10.695 1 92.69 683 SER A N 1
ATOM 5517 C CA . SER A 1 683 ? 31.062 -22.406 -10.883 1 92.69 683 SER A CA 1
ATOM 5518 C C . SER A 1 683 ? 30.688 -21.625 -12.141 1 92.69 683 SER A C 1
ATOM 5520 O O . SER A 1 683 ? 31.203 -20.531 -12.383 1 92.69 683 SER A O 1
ATOM 5522 N N . PHE A 1 684 ? 29.781 -22.109 -12.898 1 93.56 684 PHE A N 1
ATOM 5523 C CA . PHE A 1 684 ? 29.344 -21.469 -14.133 1 93.56 684 PHE A CA 1
ATOM 5524 C C . PHE A 1 684 ? 28.656 -20.141 -13.836 1 93.56 684 PHE A C 1
ATOM 5526 O O . PHE A 1 684 ? 28.047 -19.969 -12.773 1 93.56 684 PHE A O 1
ATOM 5533 N N . THR A 1 685 ? 28.781 -19.234 -14.734 1 90.81 685 THR A N 1
ATOM 5534 C CA . THR A 1 685 ? 27.953 -18.031 -14.695 1 90.81 685 THR A CA 1
ATOM 5535 C C . THR A 1 685 ? 26.5 -18.359 -15.008 1 90.81 685 THR A C 1
ATOM 5537 O O . THR A 1 685 ? 26.203 -19.453 -15.492 1 90.81 685 THR A O 1
ATOM 5540 N N . ASP A 1 686 ? 25.625 -17.469 -14.742 1 87.75 686 ASP A N 1
ATOM 5541 C CA . ASP A 1 686 ? 24.203 -17.672 -15.008 1 87.75 686 ASP A CA 1
ATOM 5542 C C . ASP A 1 686 ? 23.953 -17.953 -16.484 1 87.75 686 ASP A C 1
ATOM 5544 O O . ASP A 1 686 ? 23.109 -18.781 -16.828 1 87.75 686 ASP A O 1
ATOM 5548 N N . GLU A 1 687 ? 24.688 -17.297 -17.266 1 87.31 687 GLU A N 1
ATOM 5549 C CA . GLU A 1 687 ? 24.562 -17.516 -18.703 1 87.31 687 GLU A CA 1
ATOM 5550 C C . GLU A 1 687 ? 25.016 -18.906 -19.094 1 87.31 687 GLU A C 1
ATOM 5552 O O . GLU A 1 687 ? 24.375 -19.594 -19.891 1 87.31 687 GLU A O 1
ATOM 5557 N N . GLN A 1 688 ? 26.078 -19.281 -18.484 1 90.19 688 GLN A N 1
ATOM 5558 C CA . GLN A 1 688 ? 26.609 -20.609 -18.766 1 90.19 688 GLN A CA 1
ATOM 5559 C C . GLN A 1 688 ? 25.672 -21.703 -18.25 1 90.19 688 GLN A C 1
ATOM 5561 O O . GLN A 1 688 ? 25.5 -22.734 -18.891 1 90.19 688 GLN A O 1
ATOM 5566 N N . LYS A 1 689 ? 25.109 -21.438 -17.141 1 92.25 689 LYS A N 1
ATOM 5567 C CA . LYS A 1 689 ? 24.141 -22.391 -16.578 1 92.25 689 LYS A CA 1
ATOM 5568 C C . LYS A 1 689 ? 22.938 -22.562 -17.484 1 92.25 689 LYS A C 1
ATOM 5570 O O . LYS A 1 689 ? 22.438 -23.672 -17.672 1 92.25 689 LYS A O 1
ATOM 5575 N N . ARG A 1 690 ? 22.516 -21.5 -18.016 1 88 690 ARG A N 1
ATOM 5576 C CA . ARG A 1 690 ? 21.391 -21.547 -18.953 1 88 690 ARG A CA 1
ATOM 5577 C C . ARG A 1 690 ? 21.75 -22.312 -20.219 1 88 690 ARG A C 1
ATOM 5579 O O . ARG A 1 690 ? 20.953 -23.109 -20.719 1 88 690 ARG A O 1
ATOM 5586 N N . LEU A 1 691 ? 22.969 -22.125 -20.672 1 88.94 691 LEU A N 1
ATOM 5587 C CA . LEU A 1 691 ? 23.438 -22.844 -21.844 1 88.94 691 LEU A CA 1
ATOM 5588 C C . LEU A 1 691 ? 23.562 -24.344 -21.547 1 88.94 691 LEU A C 1
ATOM 5590 O O . LEU A 1 691 ? 23.266 -25.172 -22.406 1 88.94 691 LEU A O 1
ATOM 5594 N N . PHE A 1 692 ? 24.031 -24.641 -20.375 1 93.38 692 PHE A N 1
ATOM 5595 C CA . PHE A 1 692 ? 24.141 -26.031 -19.953 1 93.38 692 PHE A CA 1
ATOM 5596 C C . PHE A 1 692 ? 22.766 -26.703 -19.969 1 93.38 692 PHE A C 1
ATOM 5598 O O . PHE A 1 692 ? 22.625 -27.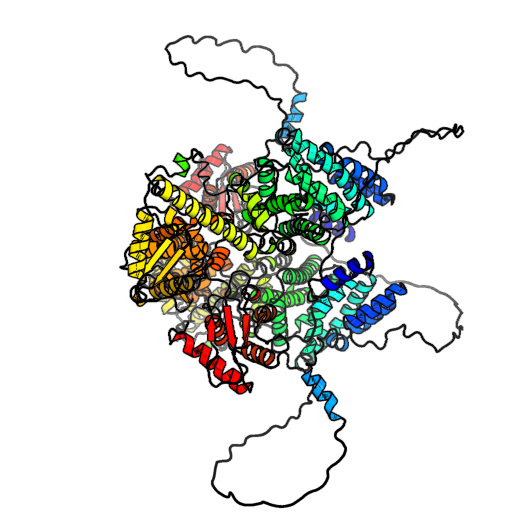812 -20.484 1 93.38 692 PHE A O 1
ATOM 5605 N N . LEU A 1 693 ? 21.766 -25.969 -19.422 1 89.06 693 LEU A N 1
ATOM 5606 C CA . LEU A 1 693 ? 20.406 -26.516 -19.391 1 89.06 693 LEU A CA 1
ATOM 5607 C C . LEU A 1 693 ? 19.875 -26.719 -20.812 1 89.06 693 LEU A C 1
ATOM 5609 O O . LEU A 1 693 ? 19.219 -27.719 -21.094 1 89.06 693 LEU A O 1
ATOM 5613 N N . GLN A 1 694 ? 20.172 -25.766 -21.594 1 84.25 694 GLN A N 1
ATOM 5614 C CA . GLN A 1 694 ? 19.75 -25.859 -22.984 1 84.25 694 GLN A CA 1
ATOM 5615 C C . GLN A 1 694 ? 20.391 -27.062 -23.672 1 84.25 694 GLN A C 1
ATOM 5617 O O . GLN A 1 694 ? 19.75 -27.766 -24.469 1 84.25 694 GLN A O 1
ATOM 5622 N N . PHE A 1 695 ? 21.578 -27.344 -23.375 1 87.44 695 PHE A N 1
ATOM 5623 C CA . PHE A 1 695 ? 22.359 -28.438 -23.969 1 87.44 695 PHE A CA 1
ATOM 5624 C C . PHE A 1 695 ? 21.844 -29.781 -23.484 1 87.44 695 PHE A C 1
ATOM 5626 O O . PHE A 1 695 ? 21.781 -30.734 -24.266 1 87.44 695 PHE A O 1
ATOM 5633 N N . THR A 1 696 ? 21.453 -29.828 -22.281 1 87.94 696 THR A N 1
ATOM 5634 C CA . THR A 1 696 ? 21.109 -31.125 -21.688 1 87.94 696 THR A CA 1
ATOM 5635 C C . THR A 1 696 ? 19.609 -31.391 -21.812 1 87.94 696 THR A C 1
ATOM 5637 O O . THR A 1 696 ? 19.188 -32.562 -21.875 1 87.94 696 THR A O 1
ATOM 5640 N N . THR A 1 697 ? 18.781 -30.359 -21.766 1 82 697 THR A N 1
ATOM 5641 C CA . THR A 1 697 ? 17.344 -30.578 -21.703 1 82 697 THR A CA 1
ATOM 5642 C C . THR A 1 697 ? 16.641 -29.938 -22.906 1 82 697 THR A C 1
ATOM 5644 O O . THR A 1 697 ? 15.445 -30.172 -23.125 1 82 697 THR A O 1
ATOM 5647 N N . GLY A 1 698 ? 17.344 -29.141 -23.656 1 74.94 698 GLY A N 1
ATOM 5648 C CA . GLY A 1 698 ? 16.75 -28.469 -24.797 1 74.94 698 GLY A CA 1
ATOM 5649 C C . GLY A 1 698 ? 16.094 -27.141 -24.453 1 74.94 698 GLY A C 1
ATOM 5650 O O . GLY A 1 698 ? 15.602 -26.438 -25.328 1 74.94 698 GLY A O 1
ATOM 5651 N N . THR A 1 699 ? 16.016 -26.812 -23.109 1 76.88 699 THR A N 1
ATOM 5652 C CA . THR A 1 699 ? 15.438 -25.547 -22.672 1 76.88 699 THR A CA 1
ATOM 5653 C C . THR A 1 699 ? 16.344 -24.859 -21.641 1 76.88 699 THR A C 1
ATOM 5655 O O . THR A 1 699 ? 17.109 -25.531 -20.953 1 76.88 699 THR A O 1
ATOM 5658 N N . ASP A 1 700 ? 16.312 -23.547 -21.641 1 79.88 700 ASP A N 1
ATOM 5659 C CA . ASP A 1 700 ? 17.156 -22.812 -20.688 1 79.88 700 ASP A CA 1
ATOM 5660 C C . ASP A 1 700 ? 16.359 -22.422 -19.438 1 79.88 700 ASP A C 1
ATOM 5662 O O . ASP A 1 700 ? 16.781 -21.562 -18.688 1 79.88 700 ASP A O 1
ATOM 5666 N N . ARG A 1 701 ? 15.227 -23.062 -19.297 1 83.12 701 ARG A N 1
ATOM 5667 C CA . ARG A 1 701 ? 14.383 -22.766 -18.141 1 83.12 701 ARG A CA 1
ATOM 5668 C C . ARG A 1 701 ? 14.062 -24.047 -17.359 1 83.12 701 ARG A C 1
ATOM 5670 O O . ARG A 1 701 ? 14.305 -25.156 -17.844 1 83.12 701 ARG A O 1
ATOM 5677 N N . ALA A 1 702 ? 13.672 -23.75 -16.125 1 86 702 ALA A N 1
ATOM 5678 C CA . ALA A 1 702 ? 13.289 -24.891 -15.289 1 86 702 ALA A CA 1
ATOM 5679 C C . ALA A 1 702 ? 11.797 -25.172 -15.406 1 86 702 ALA A C 1
ATOM 5681 O O . ALA A 1 702 ? 10.992 -24.25 -15.594 1 86 702 ALA A O 1
ATOM 5682 N N . PRO A 1 703 ? 11.461 -26.422 -15.461 1 84.19 703 PRO A N 1
ATOM 5683 C CA . PRO A 1 703 ? 10.031 -26.75 -15.445 1 84.19 703 PRO A CA 1
ATOM 5684 C C . PRO A 1 703 ? 9.336 -26.281 -14.18 1 84.19 703 PRO A C 1
ATOM 5686 O O . PRO A 1 703 ? 9.977 -25.734 -13.273 1 84.19 703 PRO A O 1
ATOM 5689 N N . VAL A 1 704 ? 7.996 -26.484 -14.242 1 84.88 704 VAL A N 1
ATOM 5690 C CA . VAL A 1 704 ? 7.195 -26.109 -13.086 1 84.88 704 VAL A CA 1
ATOM 5691 C C . VAL A 1 704 ? 7.688 -26.859 -11.852 1 84.88 704 VAL A C 1
ATOM 5693 O O . VAL A 1 704 ? 7.824 -28.094 -11.875 1 84.88 704 VAL A O 1
ATOM 5696 N N . GLY A 1 705 ? 8.086 -26.266 -10.75 1 81.75 705 GLY A N 1
ATOM 5697 C CA . GLY A 1 705 ? 8.625 -26.875 -9.547 1 81.75 705 GLY A CA 1
ATOM 5698 C C . GLY A 1 705 ? 10.125 -26.703 -9.406 1 81.75 705 GLY A C 1
ATOM 5699 O O . GLY A 1 705 ? 10.695 -26.984 -8.352 1 81.75 705 GLY A O 1
ATOM 5700 N N . GLY A 1 706 ? 10.727 -26.391 -10.531 1 85.5 706 GLY A N 1
ATOM 5701 C CA . GLY A 1 706 ? 12.148 -26.109 -10.453 1 85.5 706 GLY A CA 1
ATOM 5702 C C . GLY A 1 706 ? 13.008 -27.203 -11.055 1 85.5 706 GLY A C 1
ATOM 5703 O O . GLY A 1 706 ? 12.492 -28.188 -11.586 1 85.5 706 GLY A O 1
ATOM 5704 N N . LEU A 1 707 ? 14.305 -27.062 -10.969 1 89.88 707 LEU A N 1
ATOM 5705 C CA . LEU A 1 707 ? 15.266 -27.969 -11.594 1 89.88 707 LEU A CA 1
ATOM 5706 C C . LEU A 1 707 ? 15.273 -29.312 -10.883 1 89.88 707 LEU A C 1
ATOM 5708 O O . LEU A 1 707 ? 15.727 -30.312 -11.445 1 89.88 707 LEU A O 1
ATOM 5712 N N . GLY A 1 708 ? 14.789 -29.25 -9.656 1 85.62 708 GLY A N 1
ATOM 5713 C CA . GLY A 1 708 ? 14.703 -30.5 -8.922 1 85.62 708 GLY A CA 1
ATOM 5714 C C . GLY A 1 708 ? 13.719 -31.484 -9.531 1 85.62 708 GLY A C 1
ATOM 5715 O O . GLY A 1 708 ? 13.789 -32.688 -9.258 1 85.62 708 GLY A O 1
ATOM 5716 N N . LYS A 1 709 ? 12.914 -31.016 -10.391 1 82.38 709 LYS A N 1
ATOM 5717 C CA . LYS A 1 709 ? 11.891 -31.875 -10.992 1 82.38 709 LYS A CA 1
ATOM 5718 C C . LYS A 1 709 ? 12.305 -32.312 -12.398 1 82.38 709 LYS A C 1
ATOM 5720 O O . LYS A 1 709 ? 11.562 -33.031 -13.062 1 82.38 709 LYS A O 1
ATOM 5725 N N . LEU A 1 710 ? 13.398 -31.953 -13.07 1 82.38 710 LEU A N 1
ATOM 5726 C CA . LEU A 1 710 ? 13.891 -32.25 -14.414 1 82.38 710 LEU A CA 1
ATOM 5727 C C . LEU A 1 710 ? 14.383 -33.688 -14.508 1 82.38 710 LEU A C 1
ATOM 5729 O O . LEU A 1 710 ? 14.352 -34.281 -15.578 1 82.38 710 LEU A O 1
ATOM 5733 N N . LYS A 1 711 ? 14.406 -34.531 -13.602 1 81.88 711 LYS A N 1
ATOM 5734 C CA . LYS A 1 711 ? 14.961 -35.875 -13.594 1 81.88 711 LYS A CA 1
ATOM 5735 C C . LYS A 1 711 ? 16.109 -36.031 -14.602 1 81.88 711 LYS A C 1
ATOM 5737 O O . LYS A 1 711 ? 15.961 -36.688 -15.617 1 81.88 711 LYS A O 1
ATOM 5742 N N . MET A 1 712 ? 17.25 -35.469 -14.516 1 92.31 712 MET A N 1
ATOM 5743 C CA . MET A 1 712 ? 18.422 -35.531 -15.383 1 92.31 712 MET A CA 1
ATOM 5744 C C . MET A 1 712 ? 19.266 -36.781 -15.102 1 92.31 712 MET A C 1
ATOM 5746 O O . MET A 1 712 ? 19.359 -37.219 -13.953 1 92.31 712 MET A O 1
ATOM 5750 N N . ILE A 1 713 ? 19.812 -37.375 -16.188 1 94.19 713 ILE A N 1
ATOM 5751 C CA . ILE A 1 713 ? 20.672 -38.562 -16.047 1 94.19 713 ILE A CA 1
ATOM 5752 C C . ILE A 1 713 ? 22.031 -38.281 -16.672 1 94.19 713 ILE A C 1
ATOM 5754 O O . ILE A 1 713 ? 22.109 -37.75 -17.781 1 94.19 713 ILE A O 1
ATOM 5758 N N . ILE A 1 714 ? 23.031 -38.5 -15.977 1 95.62 714 ILE A N 1
ATOM 5759 C CA . ILE A 1 714 ? 24.391 -38.438 -16.531 1 95.62 714 ILE A CA 1
ATOM 5760 C C . ILE A 1 714 ? 24.922 -39.875 -16.703 1 95.62 714 ILE A C 1
ATOM 5762 O O . ILE A 1 714 ? 25.047 -40.625 -15.734 1 95.62 714 ILE A O 1
ATOM 5766 N N . ALA A 1 715 ? 25.156 -40.188 -17.922 1 95.19 715 ALA A N 1
ATOM 5767 C CA . ALA A 1 715 ? 25.625 -41.531 -18.234 1 95.19 715 ALA A CA 1
ATOM 5768 C C . ALA A 1 715 ? 27.047 -41.531 -18.797 1 95.19 715 ALA A C 1
ATOM 5770 O O . ALA A 1 715 ? 27.406 -40.625 -19.562 1 95.19 715 ALA A O 1
ATOM 5771 N N . LYS A 1 716 ? 27.766 -42.562 -18.422 1 94.88 716 LYS A N 1
ATOM 5772 C CA . LYS A 1 716 ? 29.141 -42.688 -18.922 1 94.88 716 LYS A CA 1
ATOM 5773 C C . LYS A 1 716 ? 29.156 -43.062 -20.391 1 94.88 716 LYS A C 1
ATOM 5775 O O . LYS A 1 716 ? 28.469 -44 -20.797 1 94.88 716 LYS A O 1
ATOM 5780 N N . ASN A 1 717 ? 29.891 -42.25 -21.125 1 93.12 717 ASN A N 1
ATOM 5781 C CA . ASN A 1 717 ? 29.984 -42.5 -22.547 1 93.12 717 ASN A CA 1
ATOM 5782 C C . ASN A 1 717 ? 31.406 -42.906 -22.969 1 93.12 717 ASN A C 1
ATOM 5784 O O . ASN A 1 717 ? 32 -42.25 -23.812 1 93.12 717 ASN A O 1
ATOM 5788 N N . GLY A 1 718 ? 31.953 -44 -22.344 1 90.94 718 GLY A N 1
ATOM 5789 C CA . GLY A 1 718 ? 33.25 -44.531 -22.75 1 90.94 718 GLY A CA 1
ATOM 5790 C C . GLY A 1 718 ? 34.406 -43.969 -21.938 1 90.94 718 GLY A C 1
ATOM 5791 O O . GLY A 1 718 ? 34.188 -43.156 -21.016 1 90.94 718 GLY A O 1
ATOM 5792 N N . PRO A 1 719 ? 35.562 -44.531 -22.219 1 92.06 719 PRO A N 1
ATOM 5793 C CA . PRO A 1 719 ? 36.781 -44.062 -21.531 1 92.06 719 PRO A CA 1
ATOM 5794 C C . PRO A 1 719 ? 37.25 -42.719 -22.031 1 92.06 719 PRO A C 1
ATOM 5796 O O . PRO A 1 719 ? 36.594 -42.062 -22.828 1 92.06 719 PRO A O 1
ATOM 5799 N N . ASP A 1 720 ? 38.406 -42.25 -21.562 1 94 720 ASP A N 1
ATOM 5800 C CA . ASP A 1 720 ? 38.938 -40.969 -21.922 1 94 720 ASP A CA 1
ATOM 5801 C C . ASP A 1 720 ? 39.031 -40.812 -23.438 1 94 720 ASP A C 1
ATOM 5803 O O . ASP A 1 720 ? 39.406 -41.719 -24.156 1 94 720 ASP A O 1
ATOM 5807 N N . THR A 1 721 ? 38.5 -39.656 -23.953 1 93.06 721 THR A N 1
ATOM 5808 C CA . THR A 1 721 ? 38.469 -39.375 -25.375 1 93.06 721 THR A CA 1
ATOM 5809 C C . THR A 1 721 ? 38.562 -37.844 -25.609 1 93.06 721 THR A C 1
ATOM 5811 O O . THR A 1 721 ? 38.5 -37.062 -24.672 1 93.06 721 THR A O 1
ATOM 5814 N N . GLU A 1 722 ? 38.875 -37.531 -26.859 1 92.31 722 GLU A N 1
ATOM 5815 C CA . GLU A 1 722 ? 38.906 -36.125 -27.203 1 92.31 722 GLU A CA 1
ATOM 5816 C C . GLU A 1 722 ? 37.531 -35.625 -27.719 1 92.31 722 GLU A C 1
ATOM 5818 O O . GLU A 1 722 ? 37.344 -34.438 -27.969 1 92.31 722 GLU A O 1
ATOM 5823 N N . ARG A 1 723 ? 36.594 -36.5 -27.672 1 92.25 723 ARG A N 1
ATOM 5824 C CA . ARG A 1 723 ? 35.281 -36.125 -28.156 1 92.25 723 ARG A CA 1
ATOM 5825 C C . ARG A 1 723 ? 34.531 -35.281 -27.141 1 92.25 723 ARG A C 1
ATOM 5827 O O . ARG A 1 723 ? 34.781 -35.375 -25.938 1 92.25 723 ARG A O 1
ATOM 5834 N N . LEU A 1 724 ? 33.656 -34.5 -27.672 1 93 724 LEU A N 1
ATOM 5835 C CA . LEU A 1 724 ? 32.844 -33.656 -26.812 1 93 724 LEU A CA 1
ATOM 5836 C C . LEU A 1 724 ? 31.688 -34.469 -26.219 1 93 724 LEU A C 1
ATOM 5838 O O . LEU A 1 724 ? 31.25 -35.469 -26.781 1 93 724 LEU A O 1
ATOM 5842 N N . PRO A 1 725 ? 31.25 -34.094 -25.016 1 93.75 725 PRO A N 1
ATOM 5843 C CA . PRO A 1 725 ? 30.047 -34.75 -24.484 1 93.75 725 PRO A CA 1
ATOM 5844 C C . PRO A 1 725 ? 28.812 -34.469 -25.344 1 93.75 725 PRO A C 1
ATOM 5846 O O . PRO A 1 725 ? 28.75 -33.5 -26.078 1 93.75 725 PRO A O 1
ATOM 5849 N N . THR A 1 726 ? 27.906 -35.469 -25.359 1 90 726 THR A N 1
ATOM 5850 C CA . THR A 1 726 ? 26.672 -35.344 -26.125 1 90 726 THR A CA 1
ATOM 5851 C C . THR A 1 726 ? 25.453 -35.531 -25.219 1 90 726 THR A C 1
ATOM 5853 O O . THR A 1 726 ? 25.578 -36.031 -24.094 1 90 726 THR A O 1
ATOM 5856 N N . SER A 1 727 ? 24.328 -34.969 -25.672 1 88.12 727 SER A N 1
ATOM 5857 C CA . SER A 1 727 ? 23.125 -35.062 -24.844 1 88.12 727 SER A CA 1
ATOM 5858 C C . SER A 1 727 ? 21.938 -35.531 -25.656 1 88.12 727 SER A C 1
ATOM 5860 O O . SER A 1 727 ? 21.875 -35.312 -26.875 1 88.12 727 SER A O 1
ATOM 5862 N N . HIS A 1 728 ? 21.156 -36.375 -25.047 1 81.75 728 HIS A N 1
ATOM 5863 C CA . HIS A 1 728 ? 19.812 -36.688 -25.531 1 81.75 728 HIS A CA 1
ATOM 5864 C C . HIS A 1 728 ? 18.766 -35.844 -24.812 1 81.75 728 HIS A C 1
ATOM 5866 O O . HIS A 1 728 ? 18.281 -36.219 -23.734 1 81.75 728 HIS A O 1
ATOM 5872 N N . THR A 1 729 ? 18.359 -34.719 -25.391 1 76.62 729 THR A N 1
ATOM 5873 C CA . THR A 1 729 ? 17.578 -33.688 -24.734 1 76.62 729 THR A CA 1
ATOM 5874 C C . THR A 1 729 ? 16.156 -34.219 -24.438 1 76.62 729 THR A C 1
ATOM 5876 O O . THR A 1 729 ? 15.523 -33.75 -23.484 1 76.62 729 THR A O 1
ATOM 5879 N N . CYS A 1 730 ? 15.68 -35.125 -25.234 1 69.12 730 CYS A N 1
ATOM 5880 C CA . CYS A 1 730 ? 14.32 -35.625 -25.031 1 69.12 730 CYS A CA 1
ATOM 5881 C C . CYS A 1 730 ? 14.219 -36.406 -23.734 1 69.12 730 CYS A C 1
ATOM 5883 O O . CYS A 1 730 ? 13.172 -36.406 -23.094 1 69.12 730 CYS A O 1
ATOM 5885 N N . PHE A 1 731 ? 15.328 -37 -23.391 1 76.69 731 PHE A N 1
ATOM 5886 C CA . PHE A 1 731 ? 15.328 -37.844 -22.188 1 76.69 731 PHE A CA 1
ATOM 5887 C C . PHE A 1 731 ? 16.156 -37.188 -21.094 1 76.69 731 PHE A C 1
ATOM 5889 O O . PHE A 1 731 ? 16.312 -37.75 -20 1 76.69 731 PHE A O 1
ATOM 5896 N N . ASN A 1 732 ? 16.609 -36.031 -21.328 1 86.06 732 ASN A N 1
ATOM 5897 C CA . ASN A 1 732 ? 17.469 -35.312 -20.391 1 86.06 732 ASN A CA 1
ATOM 5898 C C . ASN A 1 732 ? 18.656 -36.156 -19.953 1 86.06 732 ASN A C 1
ATOM 5900 O O . ASN A 1 732 ? 18.953 -36.25 -18.766 1 86.06 732 ASN A O 1
ATOM 5904 N N . VAL A 1 733 ? 19.359 -36.75 -20.922 1 90.44 733 VAL A N 1
ATOM 5905 C CA . VAL A 1 733 ? 20.5 -37.594 -20.641 1 90.44 733 VAL A CA 1
ATOM 5906 C C . VAL A 1 733 ? 21.781 -36.938 -21.156 1 90.44 733 VAL A C 1
ATOM 5908 O O . VAL A 1 733 ? 21.844 -36.562 -22.328 1 90.44 733 VAL A O 1
ATOM 5911 N N . LEU A 1 734 ? 22.719 -36.75 -20.312 1 94.19 734 LEU A N 1
ATOM 5912 C CA . LEU A 1 734 ? 24.047 -36.281 -20.688 1 94.19 734 LEU A CA 1
ATOM 5913 C C . LEU A 1 734 ? 25.031 -37.438 -20.781 1 94.19 734 LEU A C 1
ATOM 5915 O O . LEU A 1 734 ? 25.219 -38.188 -19.812 1 94.19 734 LEU A O 1
ATOM 5919 N N . LEU A 1 735 ? 25.531 -37.594 -21.953 1 94.94 735 LEU A N 1
ATOM 5920 C CA . LEU A 1 735 ? 26.562 -38.594 -22.172 1 94.94 735 LEU A CA 1
ATOM 5921 C C . LEU A 1 735 ? 27.953 -38 -21.969 1 94.94 735 LEU A C 1
ATOM 5923 O O . LEU A 1 735 ? 28.453 -37.281 -22.828 1 94.94 735 LEU A O 1
ATOM 5927 N N . LEU A 1 736 ? 28.578 -38.406 -20.938 1 95.25 736 LEU A N 1
ATOM 5928 C CA . LEU A 1 736 ? 29.828 -37.781 -20.5 1 95.25 736 LEU A CA 1
ATOM 5929 C C . LEU A 1 736 ? 30.953 -38.812 -20.516 1 95.25 736 LEU A C 1
ATOM 5931 O O . LEU A 1 736 ? 30.922 -39.812 -19.766 1 95.25 736 LEU A O 1
ATOM 5935 N N . PRO A 1 737 ? 31.922 -38.594 -21.359 1 95.31 737 PRO A N 1
ATOM 5936 C CA . PRO A 1 737 ? 33.094 -39.5 -21.328 1 95.31 737 PRO A CA 1
ATOM 5937 C C . PRO A 1 737 ? 33.906 -39.375 -20.031 1 95.31 737 PRO A C 1
ATOM 5939 O O . PRO A 1 737 ? 33.812 -38.344 -19.359 1 95.31 737 PRO A O 1
ATOM 5942 N N . GLU A 1 738 ? 34.562 -40.438 -19.688 1 95.31 738 GLU A N 1
ATOM 5943 C CA . GLU A 1 738 ? 35.406 -40.375 -18.484 1 95.31 738 GLU A CA 1
ATOM 5944 C C . GLU A 1 738 ? 36.719 -39.656 -18.766 1 95.31 738 GLU A C 1
ATOM 5946 O O . GLU A 1 738 ? 37.781 -40.281 -18.891 1 95.31 738 GLU A O 1
ATOM 5951 N N . TYR A 1 739 ? 36.594 -38.406 -18.766 1 95 739 TYR A N 1
ATOM 5952 C CA . TYR A 1 739 ? 37.781 -37.562 -19.062 1 95 739 TYR A CA 1
ATOM 5953 C C . TYR A 1 739 ? 38.875 -37.781 -18.016 1 95 739 TYR A C 1
ATOM 5955 O O . TYR A 1 739 ? 38.562 -38 -16.828 1 95 739 TYR A O 1
ATOM 5963 N N . SER A 1 740 ? 40.125 -37.5 -18.422 1 92.31 740 SER A N 1
ATOM 5964 C CA . SER A 1 740 ? 41.281 -37.844 -17.609 1 92.31 740 SER A CA 1
ATOM 5965 C C . SER A 1 740 ? 41.562 -36.75 -16.562 1 92.31 740 SER A C 1
ATOM 5967 O O . SER A 1 740 ? 42.219 -37.031 -15.562 1 92.31 740 SER A O 1
ATOM 5969 N N . SER A 1 741 ? 41.062 -35.562 -16.922 1 93.25 741 SER A N 1
ATOM 5970 C CA . SER A 1 741 ? 41.375 -34.469 -15.992 1 93.25 741 SER A CA 1
ATOM 5971 C C . SER A 1 741 ? 40.188 -33.531 -15.867 1 93.25 741 SER A C 1
ATOM 5973 O O . SER A 1 741 ? 39.344 -33.469 -16.75 1 93.25 741 SER A O 1
ATOM 5975 N N . LYS A 1 742 ? 40.219 -32.781 -14.758 1 95 742 LYS A N 1
ATOM 5976 C CA . LYS A 1 742 ? 39.219 -31.766 -14.5 1 95 742 LYS A CA 1
ATOM 5977 C C . LYS A 1 742 ? 39.281 -30.641 -15.531 1 95 742 LYS A C 1
ATOM 5979 O O . LYS A 1 742 ? 38.25 -30.125 -15.969 1 95 742 LYS A O 1
ATOM 5984 N N . GLU A 1 743 ? 40.5 -30.25 -15.914 1 95 743 GLU A N 1
ATOM 5985 C CA . GLU A 1 743 ? 40.688 -29.203 -16.906 1 95 743 GLU A CA 1
ATOM 5986 C C . GLU A 1 743 ? 40.125 -29.609 -18.266 1 95 743 GLU A C 1
ATOM 5988 O O . GLU A 1 743 ? 39.5 -28.797 -18.953 1 95 743 GLU A O 1
ATOM 5993 N N . LYS A 1 744 ? 40.406 -30.859 -18.578 1 95.62 744 LYS A N 1
ATOM 5994 C CA . LYS A 1 744 ? 39.875 -31.375 -19.844 1 95.62 744 LYS A CA 1
ATOM 5995 C C . LYS A 1 744 ? 38.344 -31.422 -19.812 1 95.62 744 LYS A C 1
ATOM 5997 O O . LYS A 1 744 ? 37.688 -31.062 -20.797 1 95.62 744 LYS A O 1
ATOM 6002 N N . LEU A 1 745 ? 37.812 -31.859 -18.734 1 96.31 745 LEU A N 1
ATOM 6003 C CA . LEU A 1 745 ? 36.375 -31.891 -18.547 1 96.31 745 LEU A CA 1
ATOM 6004 C C . LEU A 1 745 ? 35.781 -30.5 -18.719 1 96.31 745 LEU A C 1
ATOM 6006 O O . LEU A 1 745 ? 34.781 -30.312 -19.438 1 96.31 745 LEU A O 1
ATOM 6010 N N . LYS A 1 746 ? 36.281 -29.562 -18.047 1 96.19 746 LYS A N 1
ATOM 6011 C CA . LYS A 1 746 ? 35.812 -28.188 -18.094 1 96.19 746 LYS A CA 1
ATOM 6012 C C . LYS A 1 746 ? 35.875 -27.625 -19.516 1 96.19 746 LYS A C 1
ATOM 6014 O O . LYS A 1 746 ? 34.906 -27.016 -19.984 1 96.19 746 LYS A O 1
ATOM 6019 N N . GLU A 1 747 ? 36.938 -27.828 -20.078 1 94.81 747 GLU A N 1
ATOM 6020 C CA . GLU A 1 747 ? 37.125 -27.312 -21.438 1 94.81 747 GLU A CA 1
ATOM 6021 C C . GLU A 1 747 ? 36.156 -27.953 -22.422 1 94.81 747 GLU A C 1
ATOM 6023 O O . GLU A 1 747 ? 35.562 -27.266 -23.25 1 94.81 747 GLU A O 1
ATOM 6028 N N . ARG A 1 748 ? 36.094 -29.281 -22.375 1 94.62 748 ARG A N 1
ATOM 6029 C CA . ARG A 1 748 ? 35.219 -30 -23.297 1 94.62 748 ARG A CA 1
ATOM 6030 C C . ARG A 1 748 ? 33.75 -29.672 -23.031 1 94.62 748 ARG A C 1
ATOM 6032 O O . ARG A 1 748 ? 32.969 -29.547 -23.969 1 94.62 748 ARG A O 1
ATOM 6039 N N . LEU A 1 749 ? 33.375 -29.547 -21.781 1 94.75 749 LEU A N 1
ATOM 6040 C CA . LEU A 1 749 ? 32 -29.219 -21.422 1 94.75 749 LEU A CA 1
ATOM 6041 C C . LEU A 1 749 ? 31.625 -27.828 -21.891 1 94.75 749 LEU A C 1
ATOM 6043 O O . LEU A 1 749 ? 30.547 -27.625 -22.469 1 94.75 749 LEU A O 1
ATOM 6047 N N . LEU A 1 750 ? 32.438 -26.859 -21.688 1 94.12 750 LEU A N 1
ATOM 6048 C CA . LEU A 1 750 ? 32.188 -25.484 -22.094 1 94.12 750 LEU A CA 1
ATOM 6049 C C . LEU A 1 750 ? 32.094 -25.375 -23.609 1 94.12 750 LEU A C 1
ATOM 6051 O O . LEU A 1 750 ? 31.266 -24.625 -24.125 1 94.12 750 LEU A O 1
ATOM 6055 N N . LYS A 1 751 ? 32.969 -26.094 -24.25 1 92.56 751 LYS A N 1
ATOM 6056 C CA . LYS A 1 751 ? 32.906 -26.094 -25.703 1 92.56 751 LYS A CA 1
ATOM 6057 C C . LYS A 1 751 ? 31.609 -26.703 -26.203 1 92.56 751 LYS A C 1
ATOM 6059 O O . LYS A 1 751 ? 31 -26.219 -27.156 1 92.56 751 LYS A O 1
ATOM 6064 N N . ALA A 1 752 ? 31.219 -27.734 -25.547 1 91.94 752 ALA A N 1
ATOM 6065 C CA . ALA A 1 752 ? 30 -28.422 -25.938 1 91.94 752 ALA A CA 1
ATOM 6066 C C . ALA A 1 752 ? 28.766 -27.531 -25.75 1 91.94 752 ALA A C 1
ATOM 6068 O O . ALA A 1 752 ? 27.906 -27.453 -26.625 1 91.94 752 ALA A O 1
ATOM 6069 N N . ILE A 1 753 ? 28.672 -26.828 -24.656 1 90.88 753 ILE A N 1
ATOM 6070 C CA . ILE A 1 753 ? 27.484 -26.031 -24.344 1 90.88 753 ILE A CA 1
ATOM 6071 C C . ILE A 1 753 ? 27.469 -24.766 -25.203 1 90.88 753 ILE A C 1
ATOM 6073 O O . ILE A 1 753 ? 26.406 -24.266 -25.562 1 90.88 753 ILE A O 1
ATOM 6077 N N . THR A 1 754 ? 28.562 -24.203 -25.516 1 86.69 754 THR A N 1
ATOM 6078 C CA . THR A 1 754 ? 28.641 -22.984 -26.312 1 86.69 754 THR A CA 1
ATOM 6079 C C . THR A 1 754 ? 28.375 -23.281 -27.781 1 86.69 754 THR A C 1
ATOM 6081 O O . THR A 1 754 ? 27.734 -22.484 -28.469 1 86.69 754 THR A O 1
ATOM 6084 N N . TYR A 1 755 ? 28.906 -24.422 -28.312 1 75.75 755 TYR A N 1
ATOM 6085 C CA . TYR A 1 755 ? 28.797 -24.734 -29.734 1 75.75 755 TYR A CA 1
ATOM 6086 C C . TYR A 1 755 ? 27.453 -25.406 -30.047 1 75.75 755 TYR A C 1
ATOM 6088 O O . TYR A 1 755 ? 27.094 -25.547 -31.203 1 75.75 755 TYR A O 1
ATOM 6096 N N . ALA A 1 756 ? 26.766 -25.969 -29.125 1 65 756 ALA A N 1
ATOM 6097 C CA . ALA A 1 756 ? 25.484 -26.656 -29.359 1 65 756 ALA A CA 1
ATOM 6098 C C . ALA A 1 756 ? 24.453 -25.719 -29.969 1 65 756 ALA A C 1
ATOM 6100 O O . ALA A 1 756 ? 23.609 -26.141 -30.75 1 65 756 ALA A O 1
ATOM 6101 N N . LYS A 1 757 ? 24.328 -24.531 -29.562 1 55.78 757 LYS A N 1
ATOM 6102 C CA . LYS A 1 757 ? 23.359 -23.625 -30.188 1 55.78 757 LYS A CA 1
ATOM 6103 C C . LYS A 1 757 ? 23.562 -23.531 -31.688 1 55.78 757 LYS A C 1
ATOM 6105 O O . LYS A 1 757 ? 22.609 -23.438 -32.438 1 55.78 757 LYS A O 1
ATOM 6110 N N . GLY A 1 758 ? 24.844 -23.453 -32.188 1 43.47 758 GLY A N 1
ATOM 6111 C CA . GLY A 1 758 ? 25.125 -23.234 -33.594 1 43.47 758 GLY A CA 1
ATOM 6112 C C . GLY A 1 758 ? 24.906 -24.484 -34.438 1 43.47 758 GLY A C 1
ATOM 6113 O O . GLY A 1 758 ? 24.594 -24.375 -35.625 1 43.47 758 GLY A O 1
ATOM 6114 N N . PHE A 1 759 ? 25.406 -25.672 -34.062 1 38.56 759 PHE A N 1
ATOM 6115 C CA . PHE A 1 759 ? 25.516 -26.766 -35 1 38.56 759 PHE A CA 1
ATOM 6116 C C . PHE A 1 759 ? 24.281 -27.672 -34.969 1 38.56 759 PHE A C 1
ATOM 6118 O O . PHE A 1 759 ? 24.266 -28.734 -35.562 1 38.56 759 PHE A O 1
ATOM 6125 N N . GLY A 1 760 ? 23.094 -27.281 -34.781 1 41.28 760 GLY A N 1
ATOM 6126 C CA . GLY A 1 760 ? 21.938 -28.141 -35.031 1 41.28 760 GLY A CA 1
ATOM 6127 C C . GLY A 1 760 ? 22.016 -29.453 -34.281 1 41.28 760 GLY A C 1
ATOM 6128 O O . GLY A 1 760 ? 21.375 -30.438 -34.656 1 41.28 760 GLY A O 1
ATOM 6129 N N . MET A 1 761 ? 23.094 -29.766 -33.531 1 38.34 761 MET A N 1
ATOM 6130 C CA . MET A 1 761 ? 23.297 -31.078 -32.969 1 38.34 761 MET A CA 1
ATOM 6131 C C . MET A 1 761 ? 22.328 -31.328 -31.812 1 38.34 761 MET A C 1
ATOM 6133 O O . MET A 1 761 ? 22.469 -32.281 -31.047 1 38.34 761 MET A O 1
ATOM 6137 N N . LEU A 1 762 ? 21.516 -30.406 -31.484 1 38.44 762 LEU A N 1
ATOM 6138 C CA . LEU A 1 762 ? 20.516 -30.766 -30.484 1 38.44 762 LEU A CA 1
ATOM 6139 C C . LEU A 1 762 ? 19.422 -31.641 -31.109 1 38.44 762 LEU A C 1
ATOM 6141 O O . LEU A 1 762 ? 19 -31.406 -32.25 1 38.44 762 LEU A O 1
ATOM 6145 N N . MET B 1 1 ? 13.508 -45.875 18.656 1 24.84 1 MET B N 1
ATOM 6146 C CA . MET B 1 1 ? 13.414 -44.656 19.469 1 24.84 1 MET B CA 1
ATOM 6147 C C . MET B 1 1 ? 11.961 -44.281 19.719 1 24.84 1 MET B C 1
ATOM 6149 O O . MET B 1 1 ? 11.117 -44.375 18.828 1 24.84 1 MET B O 1
ATOM 6153 N N . ASP B 1 2 ? 11.5 -44.344 20.922 1 29.08 2 ASP B N 1
ATOM 6154 C CA . ASP B 1 2 ? 10.094 -44.312 21.312 1 29.08 2 ASP B CA 1
ATOM 6155 C C . ASP B 1 2 ? 9.398 -43.062 20.844 1 29.08 2 ASP B C 1
ATOM 6157 O O . ASP B 1 2 ? 10.055 -42.062 20.516 1 29.08 2 ASP B O 1
ATOM 6161 N N . ASN B 1 3 ? 8.102 -43.219 20.562 1 30.41 3 ASN B N 1
ATOM 6162 C CA . ASN B 1 3 ? 7.23 -42.312 19.844 1 30.41 3 ASN B CA 1
ATOM 6163 C C . ASN B 1 3 ? 7.297 -40.906 20.406 1 30.41 3 ASN B C 1
ATOM 6165 O O . ASN B 1 3 ? 7.121 -39.906 19.672 1 30.41 3 ASN B O 1
ATOM 6169 N N . ASN B 1 4 ? 7.355 -40.906 21.734 1 32.78 4 ASN B N 1
ATOM 6170 C CA . ASN B 1 4 ? 7.426 -39.719 22.547 1 32.78 4 ASN B CA 1
ATOM 6171 C C . ASN B 1 4 ? 8.727 -38.938 22.312 1 32.78 4 ASN B C 1
ATOM 6173 O O . ASN B 1 4 ? 8.727 -37.719 22.281 1 32.78 4 ASN B O 1
ATOM 6177 N N . ALA B 1 5 ? 9.789 -39.75 22.219 1 35.84 5 ALA B N 1
ATOM 6178 C CA . ALA B 1 5 ? 11.141 -39.219 22.078 1 35.84 5 ALA B CA 1
ATOM 6179 C C . ALA B 1 5 ? 11.328 -38.562 20.703 1 35.84 5 ALA B C 1
ATOM 6181 O O . ALA B 1 5 ? 12.008 -37.531 20.578 1 35.84 5 ALA B O 1
ATOM 6182 N N . ALA B 1 6 ? 10.586 -39.188 19.703 1 32.75 6 ALA B N 1
ATOM 6183 C CA . ALA B 1 6 ? 10.742 -38.688 18.344 1 32.75 6 ALA B CA 1
ATOM 6184 C C . ALA B 1 6 ? 10.016 -37.375 18.141 1 32.75 6 ALA B C 1
ATOM 6186 O O . ALA B 1 6 ? 10.508 -36.5 17.438 1 32.75 6 ALA B O 1
ATOM 6187 N N . ALA B 1 7 ? 8.875 -37.188 18.906 1 33.12 7 ALA B N 1
ATOM 6188 C CA . ALA B 1 7 ? 8.094 -35.938 18.859 1 33.12 7 ALA B CA 1
ATOM 6189 C C . ALA B 1 7 ? 8.906 -34.75 19.359 1 33.12 7 ALA B C 1
ATOM 6191 O O . ALA B 1 7 ? 8.859 -33.688 18.781 1 33.12 7 ALA B O 1
ATOM 6192 N N . ILE B 1 8 ? 9.586 -35 20.5 1 38.22 8 ILE B N 1
ATOM 6193 C CA . ILE B 1 8 ? 10.438 -34 21.125 1 38.22 8 ILE B CA 1
ATOM 6194 C C . ILE B 1 8 ? 11.57 -33.625 20.172 1 38.22 8 ILE B C 1
ATOM 6196 O O . ILE B 1 8 ? 11.891 -32.438 20 1 38.22 8 ILE B O 1
ATOM 6200 N N . LYS B 1 9 ? 12.094 -34.688 19.422 1 35.84 9 LYS B N 1
ATOM 6201 C CA . LYS B 1 9 ? 13.219 -34.406 18.516 1 35.84 9 LYS B CA 1
ATOM 6202 C C . LYS B 1 9 ? 12.758 -33.594 17.312 1 35.84 9 LYS B C 1
ATOM 6204 O O . LYS B 1 9 ? 13.469 -32.719 16.828 1 35.84 9 LYS B O 1
ATOM 6209 N N . ALA B 1 10 ? 11.5 -33.875 16.859 1 32.06 10 ALA B N 1
ATOM 6210 C CA . ALA B 1 10 ? 11.008 -33.188 15.672 1 32.06 10 ALA B CA 1
ATOM 6211 C C . ALA B 1 10 ? 10.805 -31.703 15.953 1 32.06 10 ALA B C 1
ATOM 6213 O O . ALA B 1 10 ? 11.125 -30.859 15.109 1 32.06 10 ALA B O 1
ATOM 6214 N N . LEU B 1 11 ? 10.281 -31.422 17.172 1 33.47 11 LEU B N 1
ATOM 6215 C CA . LEU B 1 11 ? 10.141 -30.016 17.562 1 33.47 11 LEU B CA 1
ATOM 6216 C C . LEU B 1 11 ? 11.492 -29.328 17.594 1 33.47 11 LEU B C 1
ATOM 6218 O O . LEU B 1 11 ? 11.602 -28.156 17.203 1 33.47 11 LEU B O 1
ATOM 6222 N N . GLU B 1 12 ? 12.477 -30.094 18.047 1 34.28 12 GLU B N 1
ATOM 6223 C CA . GLU B 1 12 ? 13.828 -29.547 18.141 1 34.28 12 GLU B CA 1
ATOM 6224 C C . GLU B 1 12 ? 14.414 -29.312 16.75 1 34.28 12 GLU B C 1
ATOM 6226 O O . GLU B 1 12 ? 15.078 -28.297 16.516 1 34.28 12 GLU B O 1
ATOM 6231 N N . LEU B 1 13 ? 14.203 -30.391 15.875 1 30.77 13 LEU B N 1
ATOM 6232 C CA . LEU B 1 13 ? 14.805 -30.281 14.547 1 30.77 13 LEU B CA 1
ATOM 6233 C C . LEU B 1 13 ? 14.109 -29.203 13.719 1 30.77 13 LEU B C 1
ATOM 6235 O O . LEU B 1 13 ? 14.727 -28.594 12.844 1 30.77 13 LEU B O 1
ATOM 6239 N N . TYR B 1 14 ? 12.727 -29.016 13.867 1 27.41 14 TYR B N 1
ATOM 6240 C CA . TYR B 1 14 ? 12.016 -27.969 13.156 1 27.41 14 TYR B CA 1
ATOM 6241 C C . TYR B 1 14 ? 12.625 -26.594 13.438 1 27.41 14 TYR B C 1
ATOM 6243 O O . TYR B 1 14 ? 12.672 -25.734 12.562 1 27.41 14 TYR B O 1
ATOM 6251 N N . LYS B 1 15 ? 13.094 -26.453 14.719 1 29.09 15 LYS B N 1
ATOM 6252 C CA . LYS B 1 15 ? 13.875 -25.281 15.102 1 29.09 15 LYS B CA 1
ATOM 6253 C C . LYS B 1 15 ? 15.18 -25.203 14.305 1 29.09 15 LYS B C 1
ATOM 6255 O O . LYS B 1 15 ? 15.633 -24.109 13.953 1 29.09 15 LYS B O 1
ATOM 6260 N N . ILE B 1 16 ? 15.883 -26.5 14.367 1 30.69 16 ILE B N 1
ATOM 6261 C CA . ILE B 1 16 ? 17.156 -26.391 13.648 1 30.69 16 ILE B CA 1
ATOM 6262 C C . ILE B 1 16 ? 16.922 -26.672 12.164 1 30.69 16 ILE B C 1
ATOM 6264 O O . ILE B 1 16 ? 16.266 -27.656 11.797 1 30.69 16 ILE B O 1
ATOM 6268 N N . ASN B 1 17 ? 16.812 -25.734 11.32 1 28.58 17 ASN B N 1
ATOM 6269 C CA . ASN B 1 17 ? 16.594 -25.688 9.883 1 28.58 17 ASN B CA 1
ATOM 6270 C C . ASN B 1 17 ? 17.078 -26.969 9.195 1 28.58 17 ASN B C 1
ATOM 6272 O O . ASN B 1 17 ? 17.578 -26.922 8.07 1 28.58 17 ASN B O 1
ATOM 6276 N N . ALA B 1 18 ? 17.016 -28.203 10.062 1 23.39 18 ALA B N 1
ATOM 6277 C CA . ALA B 1 18 ? 17.766 -29.297 9.461 1 23.39 18 ALA B CA 1
ATOM 6278 C C . ALA B 1 18 ? 17.016 -29.875 8.258 1 23.39 18 ALA B C 1
ATOM 6280 O O . ALA B 1 18 ? 15.789 -29.828 8.203 1 23.39 18 ALA B O 1
ATOM 6281 N N . LYS B 1 19 ? 17.781 -30.375 7.176 1 23.48 19 LYS B N 1
ATOM 6282 C CA . LYS B 1 19 ? 17.609 -30.875 5.816 1 23.48 19 LYS B CA 1
ATOM 6283 C C . LYS B 1 19 ? 16.906 -32.219 5.82 1 23.48 19 LYS B C 1
ATOM 6285 O O . LYS B 1 19 ? 17.375 -33.188 6.453 1 23.48 19 LYS B O 1
ATOM 6290 N N . LEU B 1 20 ? 15.586 -32.312 5.824 1 19.8 20 LEU B N 1
ATOM 6291 C CA . LEU B 1 20 ? 14.688 -33.469 5.918 1 19.8 20 LEU B CA 1
ATOM 6292 C C . LEU B 1 20 ? 15.039 -34.531 4.879 1 19.8 20 LEU B C 1
ATOM 6294 O O . LEU B 1 20 ? 14.875 -34.281 3.678 1 19.8 20 LEU B O 1
ATOM 6298 N N . CYS B 1 21 ? 16.062 -35.469 5.305 1 18.02 21 CYS B N 1
ATOM 6299 C CA . CYS B 1 21 ? 16.609 -36.406 4.332 1 18.02 21 CYS B CA 1
ATOM 6300 C C . CYS B 1 21 ? 15.555 -37.438 3.904 1 18.02 21 CYS B C 1
ATOM 6302 O O . CYS B 1 21 ? 14.5 -37.531 4.535 1 18.02 21 CYS B O 1
ATOM 6304 N N . ASP B 1 22 ? 15.984 -38.844 3.66 1 16.98 22 ASP B N 1
ATOM 6305 C CA . ASP B 1 22 ? 15.828 -39.875 2.615 1 16.98 22 ASP B CA 1
ATOM 6306 C C . ASP B 1 22 ? 14.719 -40.844 2.969 1 16.98 22 ASP B C 1
ATOM 6308 O O . ASP B 1 22 ? 14.492 -41.156 4.145 1 16.98 22 ASP B O 1
ATOM 6312 N N . PRO B 1 23 ? 13.883 -41.469 2.037 1 17.5 23 PRO B N 1
ATOM 6313 C CA . PRO B 1 23 ? 12.641 -42.219 1.882 1 17.5 23 PRO B CA 1
ATOM 6314 C C . PRO B 1 23 ? 12.781 -43.688 2.275 1 17.5 23 PRO B C 1
ATOM 6316 O O . PRO B 1 23 ? 11.867 -44.469 2.043 1 17.5 23 PRO B O 1
ATOM 6319 N N . HIS B 1 24 ? 13.375 -44.219 3.441 1 16.2 24 HIS B N 1
ATOM 6320 C CA . HIS B 1 24 ? 13.617 -45.625 3.158 1 16.2 24 HIS B CA 1
ATOM 6321 C C . HIS B 1 24 ? 12.312 -46.406 3.164 1 16.2 24 HIS B C 1
ATOM 6323 O O . HIS B 1 24 ? 11.336 -46 3.783 1 16.2 24 HIS B O 1
ATOM 6329 N N . PRO B 1 25 ? 12.375 -47.906 2.891 1 16.45 25 PRO B N 1
ATOM 6330 C CA . PRO B 1 25 ? 11.625 -48.906 2.137 1 16.45 25 PRO B CA 1
ATOM 6331 C C . PRO B 1 25 ? 10.484 -49.531 2.947 1 16.45 25 PRO B C 1
ATOM 6333 O O . PRO B 1 25 ? 10.375 -49.281 4.148 1 16.45 25 PRO B O 1
ATOM 6336 N N . SER B 1 26 ? 10.242 -50.906 2.855 1 15.43 26 SER B N 1
ATOM 6337 C CA . SER B 1 26 ? 9.234 -51.844 2.363 1 15.43 26 SER B CA 1
ATOM 6338 C C . SER B 1 26 ? 8.438 -52.438 3.512 1 15.43 26 SER B C 1
ATOM 6340 O O . SER B 1 26 ? 7.207 -52.406 3.51 1 15.43 26 SER B O 1
ATOM 6342 N N . LYS B 1 27 ? 8.727 -53.75 4.191 1 14.8 27 LYS B N 1
ATOM 6343 C CA . LYS B 1 27 ? 8 -55 4.012 1 14.8 27 LYS B CA 1
ATOM 6344 C C . LYS B 1 27 ? 7.125 -55.312 5.223 1 14.8 27 LYS B C 1
ATOM 6346 O O . LYS B 1 27 ? 6.051 -55.906 5.086 1 14.8 27 LYS B O 1
ATOM 6351 N N . LYS B 1 28 ? 7.473 -55.219 6.551 1 14.66 28 LYS B N 1
ATOM 6352 C CA . LYS B 1 28 ? 7.414 -56.5 7.23 1 14.66 28 LYS B CA 1
ATOM 6353 C C . LYS B 1 28 ? 5.973 -56.938 7.477 1 14.66 28 LYS B C 1
ATOM 6355 O O . LYS B 1 28 ? 5.07 -56.094 7.535 1 14.66 28 LYS B O 1
ATOM 6360 N N . GLY B 1 29 ? 5.789 -58.281 8.195 1 14.95 29 GLY B N 1
ATOM 6361 C CA . GLY B 1 29 ? 5.109 -59.562 8.273 1 14.95 29 GLY B CA 1
ATOM 6362 C C . GLY B 1 29 ? 3.873 -59.531 9.156 1 14.95 29 GLY B C 1
ATOM 6363 O O . GLY B 1 29 ? 3.609 -58.531 9.82 1 14.95 29 GLY B O 1
ATOM 6364 N N . ALA B 1 30 ? 3.453 -60.75 9.836 1 15.74 30 ALA B N 1
ATOM 6365 C CA . ALA B 1 30 ? 2.398 -61.75 9.906 1 15.74 30 ALA B CA 1
ATOM 6366 C C . ALA B 1 30 ? 1.539 -61.562 11.156 1 15.74 30 ALA B C 1
ATOM 6368 O O . ALA B 1 30 ? 0.311 -61.5 11.062 1 15.74 30 ALA B O 1
ATOM 6369 N N . SER B 1 31 ? 1.917 -62.094 12.391 1 14.62 31 SER B N 1
ATOM 6370 C CA . SER B 1 31 ? 1.289 -63.25 13.008 1 14.62 31 SER B CA 1
ATOM 6371 C C . SER B 1 31 ? 0.159 -62.844 13.945 1 14.62 31 SER B C 1
ATOM 6373 O O . SER B 1 31 ? 0.086 -61.688 14.367 1 14.62 31 SER B O 1
ATOM 6375 N N . SER B 1 32 ? -0.74 -63.906 14.531 1 14.92 32 SER B N 1
ATOM 6376 C CA . SER B 1 32 ? -2.059 -64.375 14.922 1 14.92 32 SER B CA 1
ATOM 6377 C C . SER B 1 32 ? -2.312 -64.188 16.406 1 14.92 32 SER B C 1
ATOM 6379 O O . SER B 1 32 ? -3.396 -64.5 16.906 1 14.92 32 SER B O 1
ATOM 6381 N N . ALA B 1 33 ? -1.556 -63.656 17.328 1 13.97 33 ALA B N 1
ATOM 6382 C CA . ALA B 1 33 ? -1.566 -64.375 18.609 1 13.97 33 ALA B CA 1
ATOM 6383 C C . ALA B 1 33 ? -2.922 -64.25 19.297 1 13.97 33 ALA B C 1
ATOM 6385 O O . ALA B 1 33 ? -3.584 -63.219 19.188 1 13.97 33 ALA B O 1
ATOM 6386 N N . TYR B 1 34 ? -3.412 -65.5 20.094 1 14.73 34 TYR B N 1
ATOM 6387 C CA . TYR B 1 34 ? -4.473 -66.188 20.781 1 14.73 34 TYR B CA 1
ATOM 6388 C C . TYR B 1 34 ? -4.766 -65.562 22.141 1 14.73 34 TYR B C 1
ATOM 6390 O O . TYR B 1 34 ? -5.855 -65.75 22.688 1 14.73 34 TYR B O 1
ATOM 6398 N N . LEU B 1 35 ? -4.09 -64.625 22.766 1 14.52 35 LEU B N 1
ATOM 6399 C CA . LEU B 1 35 ? -3.963 -65.062 24.156 1 14.52 35 LEU B CA 1
ATOM 6400 C C . LEU B 1 35 ? -5.316 -65 24.859 1 14.52 35 LEU B C 1
ATOM 6402 O O . LEU B 1 35 ? -6.125 -64.125 24.625 1 14.52 35 LEU B O 1
ATOM 6406 N N . GLU B 1 36 ? -5.617 -66.062 25.797 1 15.1 36 GLU B N 1
ATOM 6407 C CA . GLU B 1 36 ? -6.555 -66.812 26.625 1 15.1 36 GLU B CA 1
ATOM 6408 C C . GLU B 1 36 ? -7.023 -66 27.812 1 15.1 36 GLU B C 1
ATOM 6410 O O . GLU B 1 36 ? -8.227 -65.938 28.078 1 15.1 36 GLU B O 1
ATOM 6415 N N . ASN B 1 37 ? -6.117 -65.812 28.875 1 14.31 37 ASN B N 1
ATOM 6416 C CA . ASN B 1 37 ? -6.426 -66.438 30.156 1 14.31 37 ASN B CA 1
ATOM 6417 C C . ASN B 1 37 ? -7.445 -65.688 30.953 1 14.31 37 ASN B C 1
ATOM 6419 O O . ASN B 1 37 ? -8.547 -66.125 31.219 1 14.31 37 ASN B O 1
ATOM 6423 N N . SER B 1 38 ? -6.977 -65.188 32.125 1 13.98 38 SER B N 1
ATOM 6424 C CA . SER B 1 38 ? -7.176 -65.625 33.5 1 13.98 38 SER B CA 1
ATOM 6425 C C . SER B 1 38 ? -8.273 -64.812 34.188 1 13.98 38 SER B C 1
ATOM 6427 O O . SER B 1 38 ? -8.68 -63.75 33.688 1 13.98 38 SER B O 1
ATOM 6429 N N . LYS B 1 39 ? -8.125 -64.625 35.656 1 15.08 39 LYS B N 1
ATOM 6430 C CA . LYS B 1 39 ? -8.695 -65.062 36.938 1 15.08 39 LYS B CA 1
ATOM 6431 C C . LYS B 1 39 ? -9.523 -63.938 37.562 1 15.08 39 LYS B C 1
ATOM 6433 O O . LYS B 1 39 ? -10.695 -64.125 37.875 1 15.08 39 LYS B O 1
ATOM 6438 N N . GLY B 1 40 ? -8.867 -63.219 38.5 1 14.19 40 GLY B N 1
ATOM 6439 C CA . GLY B 1 40 ? -9.148 -63.375 39.906 1 14.19 40 GLY B CA 1
ATOM 6440 C C . GLY B 1 40 ? -10.219 -62.406 40.438 1 14.19 40 GLY B C 1
ATOM 6441 O O . GLY B 1 40 ? -11.172 -62.125 39.719 1 14.19 40 GLY B O 1
ATOM 6442 N N . ALA B 1 41 ? -9.789 -61.375 41.344 1 14.35 41 ALA B N 1
ATOM 6443 C CA . ALA B 1 41 ? -10.062 -61.406 42.781 1 14.35 41 ALA B CA 1
ATOM 6444 C C . ALA B 1 41 ? -11.32 -60.625 43.094 1 14.35 41 ALA B C 1
ATOM 6446 O O . ALA B 1 41 ? -11.789 -59.812 42.281 1 14.35 41 ALA B O 1
ATOM 6447 N N . PRO B 1 42 ? -11.266 -59.875 44.406 1 15.65 42 PRO B N 1
ATOM 6448 C CA . PRO B 1 42 ? -11.898 -60 45.75 1 15.65 42 PRO B CA 1
ATOM 6449 C C . PRO B 1 42 ? -12.922 -58.906 46 1 15.65 42 PRO B C 1
ATOM 6451 O O . PRO B 1 42 ? -14.078 -59.188 46.281 1 15.65 42 PRO B O 1
ATOM 6454 N N . ASN B 1 43 ? -12.5 -57.719 46.75 1 14.62 43 ASN B N 1
ATOM 6455 C CA . ASN B 1 43 ? -12.859 -57.438 48.156 1 14.62 43 ASN B CA 1
ATOM 6456 C C . ASN B 1 43 ? -14.016 -56.469 48.219 1 14.62 43 ASN B C 1
ATOM 6458 O O . ASN B 1 43 ? -14.367 -55.812 47.25 1 14.62 43 ASN B O 1
ATOM 6462 N N . ASN B 1 44 ? -13.977 -55.375 49.312 1 15.35 44 ASN B N 1
ATOM 6463 C CA . ASN B 1 44 ? -14.617 -55.156 50.594 1 15.35 44 ASN B CA 1
ATOM 6464 C C . ASN B 1 44 ? -15.648 -54.031 50.5 1 15.35 44 ASN B C 1
ATOM 6466 O O . ASN B 1 44 ? -15.688 -53.281 49.531 1 15.35 44 ASN B O 1
ATOM 6470 N N . SER B 1 45 ? -15.789 -53.031 51.688 1 15.73 45 SER B N 1
ATOM 6471 C CA . SER B 1 45 ? -16.703 -52.719 52.781 1 15.73 45 SER B CA 1
ATOM 6472 C C . SER B 1 45 ? -17.297 -51.312 52.625 1 15.73 45 SER B C 1
ATOM 6474 O O . SER B 1 45 ? -18.391 -51.031 53.125 1 15.73 45 SER B O 1
ATOM 6476 N N . CYS B 1 46 ? -16.734 -50.25 51.969 1 16.12 46 CYS B N 1
ATOM 6477 C CA . CYS B 1 46 ? -16.781 -49.094 52.875 1 16.12 46 CYS B CA 1
ATOM 6478 C C . CYS B 1 46 ? -18.188 -48.531 52.969 1 16.12 46 CYS B C 1
ATOM 6480 O O . CYS B 1 46 ? -18.922 -48.531 51.969 1 16.12 46 CYS B O 1
ATOM 6482 N N . SER B 1 47 ? -18.625 -47.781 54.188 1 16.47 47 SER B N 1
ATOM 6483 C CA . SER B 1 47 ? -19.688 -47.469 55.125 1 16.47 47 SER B CA 1
ATOM 6484 C C . SER B 1 47 ? -20.484 -46.25 54.688 1 16.47 47 SER B C 1
ATOM 6486 O O . SER B 1 47 ? -21.703 -46.25 54.688 1 16.47 47 SER B O 1
ATOM 6488 N N . ASP B 1 48 ? -19.984 -44.844 54.719 1 17.19 48 ASP B N 1
ATOM 6489 C CA . ASP B 1 48 ? -20.5 -43.875 55.688 1 17.19 48 ASP B CA 1
ATOM 6490 C C . ASP B 1 48 ? -21.578 -43 55.031 1 17.19 48 ASP B C 1
ATOM 6492 O O . ASP B 1 48 ? -21.328 -42.344 54 1 17.19 48 ASP B O 1
ATOM 6496 N N . ILE B 1 49 ? -22.922 -43.125 55.125 1 16.12 49 ILE B N 1
ATOM 6497 C CA . ILE B 1 49 ? -24.047 -42.531 54.406 1 16.12 49 ILE B CA 1
ATOM 6498 C C . ILE B 1 49 ? -24.281 -41.094 54.906 1 16.12 49 ILE B C 1
ATOM 6500 O O . ILE B 1 49 ? -24.625 -40.219 54.125 1 16.12 49 ILE B O 1
ATOM 6504 N N . LYS B 1 50 ? -24.203 -40.625 56.219 1 16.34 50 LYS B N 1
ATOM 6505 C CA . LYS B 1 50 ? -25.484 -40.062 56.688 1 16.34 50 LYS B CA 1
ATOM 6506 C C . LYS B 1 50 ? -25.625 -38.594 56.312 1 16.34 50 LYS B C 1
ATOM 6508 O O . LYS B 1 50 ? -26.719 -38.031 56.344 1 16.34 50 LYS B O 1
ATOM 6513 N N . MET B 1 51 ? -24.594 -37.656 56.188 1 17.77 51 MET B N 1
ATOM 6514 C CA . MET B 1 51 ? -24.766 -36.375 56.875 1 17.77 51 MET B CA 1
ATOM 6515 C C . MET B 1 51 ? -25.797 -35.5 56.188 1 17.77 51 MET B C 1
ATOM 6517 O O . MET B 1 51 ? -25.766 -35.375 54.938 1 17.77 51 MET B O 1
ATOM 6521 N N . ASN B 1 52 ? -26.953 -34.969 56.844 1 17.73 52 ASN B N 1
ATOM 6522 C CA . ASN B 1 52 ? -28.219 -34.312 56.562 1 17.73 52 ASN B CA 1
ATOM 6523 C C . ASN B 1 52 ? -28.016 -32.812 56.344 1 17.73 52 ASN B C 1
ATOM 6525 O O . ASN B 1 52 ? -28.984 -32.031 56.406 1 17.73 52 ASN B O 1
ATOM 6529 N N . LYS B 1 53 ? -26.953 -32.219 55.75 1 20.25 53 LYS B N 1
ATOM 6530 C CA . LYS B 1 53 ? -26.734 -30.797 55.906 1 20.25 53 LYS B CA 1
ATOM 6531 C C . LYS B 1 53 ? -27.969 -30.016 55.469 1 20.25 53 LYS B C 1
ATOM 6533 O O . LYS B 1 53 ? -28.75 -30.484 54.625 1 20.25 53 LYS B O 1
ATOM 6538 N N . LYS B 1 54 ? -28.219 -28.734 56.156 1 22.12 54 LYS B N 1
ATOM 6539 C CA . LYS B 1 54 ? -29 -27.516 56.344 1 22.12 54 LYS B CA 1
ATOM 6540 C C . LYS B 1 54 ? -29.188 -26.797 55 1 22.12 54 LYS B C 1
ATOM 6542 O O . LYS B 1 54 ? -28.234 -26.641 54.219 1 22.12 54 LYS B O 1
ATOM 6547 N N . GLU B 1 55 ? -30.438 -26.531 54.469 1 22.22 55 GLU B N 1
ATOM 6548 C CA . GLU B 1 55 ? -31.188 -26.219 53.25 1 22.22 55 GLU B CA 1
ATOM 6549 C C . GLU B 1 55 ? -30.766 -24.875 52.688 1 22.22 55 GLU B C 1
ATOM 6551 O O . GLU B 1 55 ? -30.406 -24.781 51.5 1 22.22 55 GLU B O 1
ATOM 6556 N N . GLY B 1 56 ? -31.562 -23.656 52.969 1 24.72 56 GLY B N 1
ATOM 6557 C CA . GLY B 1 56 ? -32.344 -22.828 52.062 1 24.72 56 GLY B CA 1
ATOM 6558 C C . GLY B 1 56 ? -31.594 -21.594 51.594 1 24.72 56 GLY B C 1
ATOM 6559 O O . GLY B 1 56 ? -32.031 -20.891 50.688 1 24.72 56 GLY B O 1
ATOM 6560 N N . GLN B 1 57 ? -31.047 -20.734 52.531 1 30.3 57 GLN B N 1
ATOM 6561 C CA . GLN B 1 57 ? -30.844 -19.359 52.062 1 30.3 57 GLN B CA 1
ATOM 6562 C C . GLN B 1 57 ? -29.844 -19.297 50.906 1 30.3 57 GLN B C 1
ATOM 6564 O O . GLN B 1 57 ? -28.641 -19.266 51.125 1 30.3 57 GLN B O 1
ATOM 6569 N N . GLY B 1 58 ? -30 -20.047 50 1 28.5 58 GLY B N 1
ATOM 6570 C CA . GLY B 1 58 ? -28.891 -20.406 49.156 1 28.5 58 GLY B CA 1
ATOM 6571 C C . GLY B 1 58 ? -28.312 -19.234 48.406 1 28.5 58 GLY B C 1
ATOM 6572 O O . GLY B 1 58 ? -29.031 -18.328 48 1 28.5 58 GLY B O 1
ATOM 6573 N N . ALA B 1 59 ? -27.156 -18.703 48.594 1 32.88 59 ALA B N 1
ATOM 6574 C CA . ALA B 1 59 ? -26.203 -17.859 47.875 1 32.88 59 ALA B CA 1
ATOM 6575 C C . ALA B 1 59 ? -26.469 -17.891 46.375 1 32.88 59 ALA B C 1
ATOM 6577 O O . ALA B 1 59 ? -26.719 -18.953 45.812 1 32.88 59 ALA B O 1
ATOM 6578 N N . ARG B 1 60 ? -27.109 -16.891 45.719 1 42.56 60 ARG B N 1
ATOM 6579 C CA . ARG B 1 60 ? -27.188 -16.609 44.281 1 42.56 60 ARG B CA 1
ATOM 6580 C C . ARG B 1 60 ? -25.984 -17.188 43.531 1 42.56 60 ARG B C 1
ATOM 6582 O O . ARG B 1 60 ? -25.281 -16.469 42.812 1 42.56 60 ARG B O 1
ATOM 6589 N N . ASP B 1 61 ? -25.125 -17.953 44.062 1 49.5 61 ASP B N 1
ATOM 6590 C CA . ASP B 1 61 ? -23.766 -18.406 43.812 1 49.5 61 ASP B CA 1
ATOM 6591 C C . ASP B 1 61 ? -23.656 -19.109 42.469 1 49.5 61 ASP B C 1
ATOM 6593 O O . ASP B 1 61 ? -22.562 -19.219 41.906 1 49.5 61 ASP B O 1
ATOM 6597 N N . ASP B 1 62 ? -24.672 -19.828 41.906 1 61.53 62 ASP B N 1
ATOM 6598 C CA . ASP B 1 62 ? -24.391 -20.766 40.812 1 61.53 62 ASP B CA 1
ATOM 6599 C C . ASP B 1 62 ? -24.844 -20.203 39.469 1 61.53 62 ASP B C 1
ATOM 6601 O O . ASP B 1 62 ? -24.562 -20.797 38.438 1 61.53 62 ASP B O 1
ATOM 6605 N N . PHE B 1 63 ? -25.156 -18.875 39.281 1 80.19 63 PHE B N 1
ATOM 6606 C CA . PHE B 1 63 ? -25.531 -18.172 38.062 1 80.19 63 PHE B CA 1
ATOM 6607 C C . PHE B 1 63 ? -26.297 -19.109 37.125 1 80.19 63 PHE B C 1
ATOM 6609 O O . PHE B 1 63 ? -26.094 -19.078 35.906 1 80.19 63 PHE B O 1
ATOM 6616 N N . ARG B 1 64 ? -27.203 -20.016 37.625 1 77.62 64 ARG B N 1
ATOM 6617 C CA . ARG B 1 64 ? -27.969 -20.984 36.844 1 77.62 64 ARG B CA 1
ATOM 6618 C C . ARG B 1 64 ? -29 -20.281 35.938 1 77.62 64 ARG B C 1
ATOM 6620 O O . ARG B 1 64 ? -29.438 -20.844 34.938 1 77.62 64 ARG B O 1
ATOM 6627 N N . ASP B 1 65 ? -29.297 -18.969 36.25 1 81.38 65 ASP B N 1
ATOM 6628 C CA . ASP B 1 65 ? -30.312 -18.25 35.5 1 81.38 65 ASP B CA 1
ATOM 6629 C C . ASP B 1 65 ? -29.719 -17.609 34.25 1 81.38 65 ASP B C 1
ATOM 6631 O O . ASP B 1 65 ? -30.453 -17.078 33.406 1 81.38 65 ASP B O 1
ATOM 6635 N N . VAL B 1 66 ? -28.5 -17.703 34.094 1 87.5 66 VAL B N 1
ATOM 6636 C CA . VAL B 1 66 ? -27.844 -17.078 32.938 1 87.5 66 VAL B CA 1
ATOM 6637 C C . VAL B 1 66 ? -27.953 -18 31.734 1 87.5 66 VAL B C 1
ATOM 6639 O O . VAL B 1 66 ? -27.375 -19.094 31.719 1 87.5 66 VAL B O 1
ATOM 6642 N N . THR B 1 67 ? -28.734 -17.562 30.75 1 88.5 67 THR B N 1
ATOM 6643 C CA . THR B 1 67 ? -28.984 -18.406 29.594 1 88.5 67 THR B CA 1
ATOM 6644 C C . THR B 1 67 ? -28.203 -17.906 28.375 1 88.5 67 THR B C 1
ATOM 6646 O O . THR B 1 67 ? -28.094 -18.609 27.359 1 88.5 67 THR B O 1
ATOM 6649 N N . TYR B 1 68 ? -27.781 -16.766 28.422 1 92.44 68 TYR B N 1
ATOM 6650 C CA . TYR B 1 68 ? -26.938 -16.188 27.375 1 92.44 68 TYR B CA 1
ATOM 6651 C C . TYR B 1 68 ? -25.938 -15.203 27.984 1 92.44 68 TYR B C 1
ATOM 6653 O O . TYR B 1 68 ? -26.062 -14.805 29.141 1 92.44 68 TYR B O 1
ATOM 6661 N N . LEU B 1 69 ? -24.938 -14.836 27.234 1 93.69 69 LEU B N 1
ATOM 6662 C CA . LEU B 1 69 ? -23.875 -14.008 27.781 1 93.69 69 LEU B CA 1
ATOM 6663 C C . LEU B 1 69 ? -23.812 -12.664 27.078 1 93.69 69 LEU B C 1
ATOM 6665 O O . LEU B 1 69 ? -24.062 -12.578 25.859 1 93.69 69 LEU B O 1
ATOM 6669 N N . THR B 1 70 ? -23.578 -11.625 27.781 1 93.5 70 THR B N 1
ATOM 6670 C CA . THR B 1 70 ? -23.172 -10.305 27.297 1 93.5 70 THR B CA 1
ATOM 6671 C C . THR B 1 70 ? -21.844 -9.891 27.922 1 93.5 70 THR B C 1
ATOM 6673 O O . THR B 1 70 ? -21.391 -10.5 28.891 1 93.5 70 THR B O 1
ATOM 6676 N N . GLU B 1 71 ? -21.219 -8.984 27.344 1 93.12 71 GLU B N 1
ATOM 6677 C CA . GLU B 1 71 ? -19.938 -8.523 27.891 1 93.12 71 GLU B CA 1
ATOM 6678 C C . GLU B 1 71 ? -20.078 -8.125 29.359 1 93.12 71 GLU B C 1
ATOM 6680 O O . GLU B 1 71 ? -19.25 -8.5 30.188 1 93.12 71 GLU B O 1
ATOM 6685 N N . ASP B 1 72 ? -21.219 -7.422 29.656 1 90.31 72 ASP B N 1
ATOM 6686 C CA . ASP B 1 72 ? -21.469 -6.945 31.016 1 90.31 72 ASP B CA 1
ATOM 6687 C C . ASP B 1 72 ? -21.688 -8.117 31.969 1 90.31 72 ASP B C 1
ATOM 6689 O O . ASP B 1 72 ? -21.172 -8.109 33.094 1 90.31 72 ASP B O 1
ATOM 6693 N N . THR B 1 73 ? -22.438 -9.062 31.562 1 91.69 73 THR B N 1
ATOM 6694 C CA . THR B 1 73 ? -22.734 -10.211 32.406 1 91.69 73 THR B CA 1
ATOM 6695 C C . THR B 1 73 ? -21.453 -11 32.688 1 91.69 73 THR B C 1
ATOM 6697 O O . THR B 1 73 ? -21.25 -11.484 33.812 1 91.69 73 THR B O 1
ATOM 6700 N N . VAL B 1 74 ? -20.562 -11.148 31.781 1 93.31 74 VAL B N 1
ATOM 6701 C CA . VAL B 1 74 ? -19.312 -11.875 31.953 1 93.31 74 VAL B CA 1
ATOM 6702 C C . VAL B 1 74 ? -18.422 -11.148 32.969 1 93.31 74 VAL B C 1
ATOM 6704 O O . VAL B 1 74 ? -17.844 -11.773 33.844 1 93.31 74 VAL B O 1
ATOM 6707 N N . TYR B 1 75 ? -18.406 -9.875 32.812 1 91.19 75 TYR B N 1
ATOM 6708 C CA . TYR B 1 75 ? -17.547 -9.094 33.719 1 91.19 75 TYR B CA 1
ATOM 6709 C C . TYR B 1 75 ? -18.094 -9.109 35.156 1 91.19 75 TYR B C 1
ATOM 6711 O O . TYR B 1 75 ? -17.312 -9.133 36.094 1 91.19 75 TYR B O 1
ATOM 6719 N N . GLU B 1 76 ? -19.391 -9.062 35.219 1 89.88 76 GLU B N 1
ATOM 6720 C CA . GLU B 1 76 ? -20.016 -9.164 36.531 1 89.88 76 GLU B CA 1
ATOM 6721 C C . GLU B 1 76 ? -19.656 -10.484 37.219 1 89.88 76 GLU B C 1
ATOM 6723 O O . GLU B 1 76 ? -19.281 -10.5 38.406 1 89.88 76 GLU B O 1
ATOM 6728 N N . ILE B 1 77 ? -19.688 -11.516 36.5 1 91.62 77 ILE B N 1
ATOM 6729 C CA . ILE B 1 77 ? -19.359 -12.836 37.031 1 91.62 77 ILE B CA 1
ATOM 6730 C C . ILE B 1 77 ? -17.859 -12.922 37.344 1 91.62 77 ILE B C 1
ATOM 6732 O O . ILE B 1 77 ? -17.469 -13.453 38.375 1 91.62 77 ILE B O 1
ATOM 6736 N N . LEU B 1 78 ? -17.094 -12.398 36.5 1 91.12 78 LEU B N 1
ATOM 6737 C CA . LEU B 1 78 ? -15.648 -12.438 36.625 1 91.12 78 LEU B CA 1
ATOM 6738 C C . LEU B 1 78 ? -15.203 -11.688 37.875 1 91.12 78 LEU B C 1
ATOM 6740 O O . LEU B 1 78 ? -14.305 -12.133 38.594 1 91.12 78 LEU B O 1
ATOM 6744 N N . GLU B 1 79 ? -15.852 -10.539 38.125 1 87.62 79 GLU B N 1
ATOM 6745 C CA . GLU B 1 79 ? -15.523 -9.75 39.312 1 87.62 79 GLU B CA 1
ATOM 6746 C C . GLU B 1 79 ? -15.852 -10.508 40.594 1 87.62 79 GLU B C 1
ATOM 6748 O O . GLU B 1 79 ? -15.086 -10.484 41.531 1 87.62 79 GLU B O 1
ATOM 6753 N N . LEU B 1 80 ? -16.922 -11.133 40.562 1 87.94 80 LEU B N 1
ATOM 6754 C CA . LEU B 1 80 ? -17.312 -11.938 41.688 1 87.94 80 LEU B CA 1
ATOM 6755 C C . LEU B 1 80 ? -16.359 -13.102 41.906 1 87.94 80 LEU B C 1
ATOM 6757 O O . LEU B 1 80 ? -16 -13.43 43.031 1 87.94 80 LEU B O 1
ATOM 6761 N N . CYS B 1 81 ? -15.914 -13.68 40.844 1 87.62 81 CYS B N 1
ATOM 6762 C CA . CYS B 1 81 ? -14.977 -14.789 40.906 1 87.62 81 CYS B CA 1
ATOM 6763 C C . CYS B 1 81 ? -13.617 -14.328 41.406 1 87.62 81 CYS B C 1
ATOM 6765 O O . CYS B 1 81 ? -12.969 -15.039 42.188 1 87.62 81 CYS B O 1
ATOM 6767 N N . ARG B 1 82 ? -13.289 -13.242 41.062 1 85 82 ARG B N 1
ATOM 6768 C CA . ARG B 1 82 ? -12.016 -12.688 41.5 1 85 82 ARG B CA 1
ATOM 6769 C C . ARG B 1 82 ? -12.047 -12.375 43 1 85 82 ARG B C 1
ATOM 6771 O O . ARG B 1 82 ? -11.07 -12.633 43.688 1 85 82 ARG B O 1
ATOM 6778 N N . GLU B 1 83 ? -13.125 -11.82 43.375 1 81.94 83 GLU B N 1
ATOM 6779 C CA . GLU B 1 83 ? -13.305 -11.492 44.812 1 81.94 83 GLU B CA 1
ATOM 6780 C C . GLU B 1 83 ? -13.25 -12.742 45.656 1 81.94 83 GLU B C 1
ATOM 6782 O O . GLU B 1 83 ? -12.672 -12.719 46.75 1 81.94 83 GLU B O 1
ATOM 6787 N N . ARG B 1 84 ? -13.727 -13.773 45.125 1 83.5 84 ARG B N 1
ATOM 6788 C CA . ARG B 1 84 ? -13.812 -15.016 45.906 1 83.5 84 ARG B CA 1
ATOM 6789 C C . ARG B 1 84 ? -12.648 -15.945 45.562 1 83.5 84 ARG B C 1
ATOM 6791 O O . ARG B 1 84 ? -12.508 -17.016 46.156 1 83.5 84 ARG B O 1
ATOM 6798 N N . GLU B 1 85 ? -11.836 -15.625 44.625 1 81.31 85 GLU B N 1
ATOM 6799 C CA . GLU B 1 85 ? -10.719 -16.422 44.125 1 81.31 85 GLU B CA 1
ATOM 6800 C C . GLU B 1 85 ? -11.18 -17.812 43.719 1 81.31 85 GLU B C 1
ATOM 6802 O O . GLU B 1 85 ? -10.523 -18.797 44.031 1 81.31 85 GLU B O 1
ATOM 6807 N N . ASP B 1 86 ? -12.344 -17.859 43.375 1 87.12 86 ASP B N 1
ATOM 6808 C CA . ASP B 1 86 ? -12.945 -19.078 42.875 1 87.12 86 ASP B CA 1
ATOM 6809 C C . ASP B 1 86 ? -13.617 -18.859 41.5 1 87.12 86 ASP B C 1
ATOM 6811 O O . ASP B 1 86 ? -14.648 -18.188 41.438 1 87.12 86 ASP B O 1
ATOM 6815 N N . TYR B 1 87 ? -13.109 -19.547 40.5 1 90.94 87 TYR B N 1
ATOM 6816 C CA . TYR B 1 87 ? -13.602 -19.297 39.156 1 90.94 87 TYR B CA 1
ATOM 6817 C C . TYR B 1 87 ? -14.617 -20.359 38.75 1 90.94 87 TYR B C 1
ATOM 6819 O O . TYR B 1 87 ? -15.07 -20.375 37.594 1 90.94 87 TYR B O 1
ATOM 6827 N N . SER B 1 88 ? -14.977 -21.141 39.594 1 89.62 88 SER B N 1
ATOM 6828 C CA . SER B 1 88 ? -15.859 -22.266 39.312 1 89.62 88 SER B CA 1
ATOM 6829 C C . SER B 1 88 ? -17.203 -21.797 38.781 1 89.62 88 SER B C 1
ATOM 6831 O O . SER B 1 88 ? -17.75 -22.391 37.844 1 89.62 88 SER B O 1
ATOM 6833 N N . PRO B 1 89 ? -17.688 -20.719 39.344 1 90.44 89 PRO B N 1
ATOM 6834 C CA . PRO B 1 89 ? -18.953 -20.25 38.781 1 90.44 89 PRO B CA 1
ATOM 6835 C C . PRO B 1 89 ? -18.859 -19.844 37.312 1 90.44 89 PRO B C 1
ATOM 6837 O O . PRO B 1 89 ? -19.75 -20.141 36.531 1 90.44 89 PRO B O 1
ATOM 6840 N N . LEU B 1 90 ? -17.844 -19.219 37.031 1 92.31 90 LEU B N 1
ATOM 6841 C CA . LEU B 1 90 ? -17.656 -18.781 35.656 1 92.31 90 LEU B CA 1
ATOM 6842 C C . LEU B 1 90 ? -17.422 -19.984 34.719 1 92.31 90 LEU B C 1
ATOM 6844 O O . LEU B 1 90 ? -17.938 -20.016 33.594 1 92.31 90 LEU B O 1
ATOM 6848 N N . ILE B 1 91 ? -16.734 -20.953 35.188 1 92.44 91 ILE B N 1
ATOM 6849 C CA . ILE B 1 91 ? -16.453 -22.156 34.406 1 92.44 91 ILE B CA 1
ATOM 6850 C C . ILE B 1 91 ? -17.75 -22.891 34.094 1 92.44 91 ILE B C 1
ATOM 6852 O O . ILE B 1 91 ? -17.953 -23.359 32.969 1 92.44 91 ILE B O 1
ATOM 6856 N N . ARG B 1 92 ? -18.594 -22.906 35.031 1 91.25 92 ARG B N 1
ATOM 6857 C CA . ARG B 1 92 ? -19.875 -23.578 34.844 1 91.25 92 ARG B CA 1
ATOM 6858 C C . ARG B 1 92 ? -20.75 -22.844 33.844 1 91.25 92 ARG B C 1
ATOM 6860 O O . ARG B 1 92 ? -21.391 -23.469 33 1 91.25 92 ARG B O 1
ATOM 6867 N N . VAL B 1 93 ? -20.703 -21.562 33.969 1 93.12 93 VAL B N 1
ATOM 6868 C CA . VAL B 1 93 ? -21.516 -20.75 33.094 1 93.12 93 VAL B CA 1
ATOM 6869 C C . VAL B 1 93 ? -21 -20.875 31.656 1 93.12 93 VAL B C 1
ATOM 6871 O O . VAL B 1 93 ? -21.781 -21.047 30.703 1 93.12 93 VAL B O 1
ATOM 6874 N N . ILE B 1 94 ? -19.766 -20.844 31.469 1 93.44 94 ILE B N 1
ATOM 6875 C CA . ILE B 1 94 ? -19.141 -20.984 30.156 1 93.44 94 ILE B CA 1
ATOM 6876 C C . ILE B 1 94 ? -19.453 -22.359 29.578 1 93.44 94 ILE B C 1
ATOM 6878 O O . ILE B 1 94 ? -19.812 -22.484 28.406 1 93.44 94 ILE B O 1
ATOM 6882 N N . GLY B 1 95 ? -19.344 -23.344 30.406 1 92.5 95 GLY B N 1
ATOM 6883 C CA . GLY B 1 95 ? -19.672 -24.703 29.984 1 92.5 95 GLY B CA 1
ATOM 6884 C C . GLY B 1 95 ? -21.094 -24.859 29.5 1 92.5 95 GLY B C 1
ATOM 6885 O O . GLY B 1 95 ? -21.344 -25.5 28.469 1 92.5 95 GLY B O 1
ATOM 6886 N N . ARG B 1 96 ? -21.938 -24.25 30.125 1 92.19 96 ARG B N 1
ATOM 6887 C CA . ARG B 1 96 ? -23.359 -24.375 29.812 1 92.19 96 ARG B CA 1
ATOM 6888 C C . ARG B 1 96 ? -23.703 -23.578 28.547 1 92.19 96 ARG B C 1
ATOM 6890 O O . ARG B 1 96 ? -24.375 -24.078 27.656 1 92.19 96 ARG B O 1
ATOM 6897 N N . VAL B 1 97 ? -23.234 -22.422 28.469 1 94.25 97 VAL B N 1
ATOM 6898 C CA . VAL B 1 97 ? -23.641 -21.516 27.406 1 94.25 97 VAL B CA 1
ATOM 6899 C C . VAL B 1 97 ? -22.938 -21.891 26.109 1 94.25 97 VAL B C 1
ATOM 6901 O O . VAL B 1 97 ? -23.547 -21.906 25.047 1 94.25 97 VAL B O 1
ATOM 6904 N N . PHE B 1 98 ? -21.672 -22.266 26.172 1 95.88 98 PHE B N 1
ATOM 6905 C CA . PHE B 1 98 ? -20.891 -22.531 24.969 1 95.88 98 PHE B CA 1
ATOM 6906 C C . PHE B 1 98 ? -21.109 -23.953 24.484 1 95.88 98 PHE B C 1
ATOM 6908 O O . PHE B 1 98 ? -20.688 -24.312 23.375 1 95.88 98 PHE B O 1
ATOM 6915 N N . SER B 1 99 ? -21.844 -24.766 25.281 1 93.69 99 SER B N 1
ATOM 6916 C CA . SER B 1 99 ? -22.156 -26.109 24.828 1 93.69 99 SER B CA 1
ATOM 6917 C C . SER B 1 99 ? -23.531 -26.188 24.188 1 93.69 99 SER B C 1
ATOM 6919 O O . SER B 1 99 ? -23.938 -27.234 23.688 1 93.69 99 SER B O 1
ATOM 6921 N N . SER B 1 100 ? -24.188 -25.031 24.219 1 93 100 SER B N 1
ATOM 6922 C CA . SER B 1 100 ? -25.547 -24.984 23.672 1 93 100 SER B CA 1
ATOM 6923 C C . SER B 1 100 ? -25.625 -24 22.5 1 93 100 SER B C 1
ATOM 6925 O O . SER B 1 100 ? -25.328 -22.812 22.641 1 93 100 SER B O 1
ATOM 6927 N N . ALA B 1 101 ? -26.109 -24.578 21.359 1 94.56 101 ALA B N 1
ATOM 6928 C CA . ALA B 1 101 ? -26.234 -23.75 20.156 1 94.56 101 ALA B CA 1
ATOM 6929 C C . ALA B 1 101 ? -27.219 -22.609 20.375 1 94.56 101 ALA B C 1
ATOM 6931 O O . ALA B 1 101 ? -26.953 -21.453 20.031 1 94.56 101 ALA B O 1
ATOM 6932 N N . GLU B 1 102 ? -28.328 -22.875 21.031 1 92.62 102 GLU B N 1
ATOM 6933 C CA . GLU B 1 102 ? -29.375 -21.891 21.25 1 92.62 102 GLU B CA 1
ATOM 6934 C C . GLU B 1 102 ? -28.875 -20.766 22.156 1 92.62 102 GLU B C 1
ATOM 6936 O O . GLU B 1 102 ? -29.141 -19.594 21.891 1 92.62 102 GLU B O 1
ATOM 6941 N N . ALA B 1 103 ? -28.203 -21.141 23.188 1 94.5 103 ALA B N 1
ATOM 6942 C CA . ALA B 1 103 ? -27.672 -20.141 24.125 1 94.5 103 ALA B CA 1
ATOM 6943 C C . ALA B 1 103 ? -26.609 -19.281 23.469 1 94.5 103 ALA B C 1
ATOM 6945 O O . ALA B 1 103 ? -26.594 -18.062 23.656 1 94.5 103 ALA B O 1
ATOM 6946 N N . LEU B 1 104 ? -25.766 -19.891 22.719 1 94.75 104 LEU B N 1
ATOM 6947 C CA . LEU B 1 104 ? -24.656 -19.172 22.078 1 94.75 104 LEU B CA 1
ATOM 6948 C C . LEU B 1 104 ? -25.188 -18.219 21.016 1 94.75 104 LEU B C 1
ATOM 6950 O O . LEU B 1 104 ? -24.656 -17.125 20.844 1 94.75 104 LEU B O 1
ATOM 6954 N N . VAL B 1 105 ? -26.219 -18.609 20.281 1 94.81 105 VAL B N 1
ATOM 6955 C CA . VAL B 1 105 ? -26.812 -17.812 19.219 1 94.81 105 VAL B CA 1
ATOM 6956 C C . VAL B 1 105 ? -27.391 -16.516 19.812 1 94.81 105 VAL B C 1
ATOM 6958 O O . VAL B 1 105 ? -27.359 -15.469 19.172 1 94.81 105 VAL B O 1
ATOM 6961 N N . GLN B 1 106 ? -27.766 -16.609 21.062 1 93.5 106 GLN B N 1
ATOM 6962 C CA . GLN B 1 106 ? -28.391 -15.469 21.719 1 93.5 106 GLN B CA 1
ATOM 6963 C C . GLN B 1 106 ? -27.344 -14.641 22.469 1 93.5 106 GLN B C 1
ATOM 6965 O O . GLN B 1 106 ? -27.656 -13.562 22.984 1 93.5 106 GLN B O 1
ATOM 6970 N N . SER B 1 107 ? -26.156 -15.086 22.453 1 95.12 107 SER B N 1
ATOM 6971 C CA . SER B 1 107 ? -25.125 -14.438 23.266 1 95.12 107 SER B CA 1
ATOM 6972 C C . SER B 1 107 ? -24.453 -13.305 22.484 1 95.12 107 SER B C 1
ATOM 6974 O O . SER B 1 107 ? -24.312 -13.383 21.266 1 95.12 107 SER B O 1
ATOM 6976 N N . PHE B 1 108 ? -24.047 -12.195 23.188 1 94.94 108 PHE B N 1
ATOM 6977 C CA . PHE B 1 108 ? -23.266 -11.047 22.719 1 94.94 108 PHE B CA 1
ATOM 6978 C C . PHE B 1 108 ? -24 -10.328 21.578 1 94.94 108 PHE B C 1
ATOM 6980 O O . PHE B 1 108 ? -23.359 -9.883 20.625 1 94.94 108 PHE B O 1
ATOM 6987 N N . ARG B 1 109 ? -25.203 -10.273 21.578 1 92.25 109 ARG B N 1
ATOM 6988 C CA . ARG B 1 109 ? -25.984 -9.586 20.547 1 92.25 109 ARG B CA 1
ATOM 6989 C C . ARG B 1 109 ? -25.906 -8.07 20.719 1 92.25 109 ARG B C 1
ATOM 6991 O O . ARG B 1 109 ? -25.812 -7.574 21.844 1 92.25 109 ARG B O 1
ATOM 6998 N N . LYS B 1 110 ? -25.875 -7.402 19.625 1 87.69 110 LYS B N 1
ATOM 6999 C CA . LYS B 1 110 ? -25.844 -5.941 19.656 1 87.69 110 LYS B CA 1
ATOM 7000 C C . LYS B 1 110 ? -27.078 -5.375 20.344 1 87.69 110 LYS B C 1
ATOM 7002 O O . LYS B 1 110 ? -28.172 -5.906 20.203 1 87.69 110 LYS B O 1
ATOM 7007 N N . VAL B 1 111 ? -26.891 -4.535 21.297 1 72.06 111 VAL B N 1
ATOM 7008 C CA . VAL B 1 111 ? -27.984 -3.904 22.016 1 72.06 111 VAL B CA 1
ATOM 7009 C C . VAL B 1 111 ? -28.719 -2.938 21.078 1 72.06 111 VAL B C 1
ATOM 7011 O O . VAL B 1 111 ? -28.094 -2.139 20.391 1 72.06 111 VAL B O 1
ATOM 7014 N N . LYS B 1 112 ? -29.844 -3.336 20.734 1 57.75 112 LYS B N 1
ATOM 7015 C CA . LYS B 1 112 ? -30.688 -2.416 19.969 1 57.75 112 LYS B CA 1
ATOM 7016 C C . LYS B 1 112 ? -30.703 -1.029 20.594 1 57.75 112 LYS B C 1
ATOM 7018 O O . LYS B 1 112 ? -31.062 -0.881 21.766 1 57.75 112 LYS B O 1
ATOM 7023 N N . GLN B 1 113 ? -29.875 -0.194 20.234 1 48.31 113 GLN B N 1
ATOM 7024 C CA . GLN B 1 113 ? -30.109 1.148 20.75 1 48.31 113 GLN B CA 1
ATOM 7025 C C . GLN B 1 113 ? -31.484 1.664 20.344 1 48.31 113 GLN B C 1
ATOM 7027 O O . GLN B 1 113 ? -31.781 1.79 19.156 1 48.31 113 GLN B O 1
ATOM 7032 N N . HIS B 1 114 ? -32.469 1.269 21.031 1 43.62 114 HIS B N 1
ATOM 7033 C CA . HIS B 1 114 ? -33.719 1.93 20.75 1 43.62 114 HIS B CA 1
ATOM 7034 C C . HIS B 1 114 ? -33.531 3.43 20.562 1 43.62 114 HIS B C 1
ATOM 7036 O O . HIS B 1 114 ? -32.875 4.086 21.359 1 43.62 114 HIS B O 1
ATOM 7042 N N . THR B 1 115 ? -33.625 3.779 19.391 1 47.16 115 THR B N 1
ATOM 7043 C CA . THR B 1 115 ? -33.656 5.23 19.234 1 47.16 115 THR B CA 1
ATOM 7044 C C . THR B 1 115 ? -34.625 5.863 20.219 1 47.16 115 THR B C 1
ATOM 7046 O O . THR B 1 115 ? -35.562 5.207 20.672 1 47.16 115 THR B O 1
ATOM 7049 N N . LYS B 1 116 ? -34.406 6.988 20.719 1 44.75 116 LYS B N 1
ATOM 7050 C CA . LYS B 1 116 ? -35.281 7.754 21.594 1 44.75 116 LYS B CA 1
ATOM 7051 C C . LYS B 1 116 ? -36.75 7.664 21.125 1 44.75 116 LYS B C 1
ATOM 7053 O O . LYS B 1 116 ? -37.656 7.629 21.938 1 44.75 116 LYS B O 1
ATOM 7058 N N . GLU B 1 117 ? -36.875 7.531 19.828 1 47.69 117 GLU B N 1
ATOM 7059 C CA . GLU B 1 117 ? -38.219 7.582 19.266 1 47.69 117 GLU B CA 1
ATOM 7060 C C . GLU B 1 117 ? -38.938 6.258 19.469 1 47.69 117 GLU B C 1
ATOM 7062 O O . GLU B 1 117 ? -40.156 6.238 19.703 1 47.69 117 GLU B O 1
ATOM 7067 N N . GLU B 1 118 ? -38.094 5.199 19.422 1 48.12 118 GLU B N 1
ATOM 7068 C CA . GLU B 1 118 ? -38.781 3.924 19.594 1 48.12 118 GLU B CA 1
ATOM 7069 C C . GLU B 1 118 ? -39.062 3.646 21.062 1 48.12 118 GLU B C 1
ATOM 7071 O O . GLU B 1 118 ? -40.094 3.014 21.391 1 48.12 118 GLU B O 1
ATOM 7076 N N . LEU B 1 119 ? -38.188 4.082 21.891 1 44.59 119 LEU B N 1
ATOM 7077 C CA . LEU B 1 119 ? -38.469 3.994 23.312 1 44.59 119 LEU B CA 1
ATOM 7078 C C . LEU B 1 119 ? -39.688 4.824 23.703 1 44.59 119 LEU B C 1
ATOM 7080 O O . LEU B 1 119 ? -40.469 4.418 24.547 1 44.59 119 LEU B O 1
ATOM 7084 N N . LYS B 1 120 ? -39.844 6.086 23.062 1 43.25 120 LYS B N 1
ATOM 7085 C CA . LYS B 1 120 ? -41.031 6.91 23.312 1 43.25 120 LYS B CA 1
ATOM 7086 C C . LYS B 1 120 ? -42.312 6.207 22.859 1 43.25 120 LYS B C 1
ATOM 7088 O O . LYS B 1 120 ? -43.375 6.387 23.469 1 43.25 120 LYS B O 1
ATOM 7093 N N . SER B 1 121 ? -42.188 5.441 21.797 1 42.22 121 SER B N 1
ATOM 7094 C CA . SER B 1 121 ? -43.406 4.844 21.266 1 42.22 121 SER B CA 1
ATOM 7095 C C . SER B 1 121 ? -43.906 3.705 22.156 1 42.22 121 SER B C 1
ATOM 7097 O O . SER B 1 121 ? -45.062 3.311 22.078 1 42.22 121 SER B O 1
ATOM 7099 N N . LEU B 1 122 ? -42.969 2.99 22.797 1 39.62 122 LEU B N 1
ATOM 7100 C CA . LEU B 1 122 ? -43.406 1.867 23.609 1 39.62 122 LEU B CA 1
ATOM 7101 C C . LEU B 1 122 ? -44.062 2.357 24.891 1 39.62 122 LEU B C 1
ATOM 7103 O O . LEU B 1 122 ? -44.812 1.619 25.531 1 39.62 122 LEU B O 1
ATOM 7107 N N . GLN B 1 123 ? -43.562 3.482 25.375 1 35.28 123 GLN B N 1
ATOM 7108 C CA . GLN B 1 123 ? -44.125 3.895 26.656 1 35.28 123 GLN B CA 1
ATOM 7109 C C . GLN B 1 123 ? -45.562 4.375 26.5 1 35.28 123 GLN B C 1
ATOM 7111 O O . GLN B 1 123 ? -46.25 4.664 27.484 1 35.28 123 GLN B O 1
ATOM 7116 N N . GLY B 1 124 ? -45.906 4.844 25.188 1 33.97 124 GLY B N 1
ATOM 7117 C CA . GLY B 1 124 ? -47.156 5.582 25.125 1 33.97 124 GLY B CA 1
ATOM 7118 C C . GLY B 1 124 ? -48.375 4.695 25.266 1 33.97 124 GLY B C 1
ATOM 7119 O O . GLY B 1 124 ? -49.5 5.152 25.094 1 33.97 124 GLY B O 1
ATOM 7120 N N . LYS B 1 125 ? -48.156 3.432 25.109 1 30.95 125 LYS B N 1
ATOM 7121 C CA . LYS B 1 125 ? -49.438 2.771 24.891 1 30.95 125 LYS B CA 1
ATOM 7122 C C . LYS B 1 125 ? -50.25 2.738 26.172 1 30.95 125 LYS B C 1
ATOM 7124 O O . LYS B 1 125 ? -51.344 2.148 26.203 1 30.95 125 LYS B O 1
ATOM 7129 N N . ASP B 1 126 ? -49.594 2.854 27.266 1 27.67 126 ASP B N 1
ATOM 7130 C CA . ASP B 1 126 ? -50.438 2.361 28.344 1 27.67 126 ASP B CA 1
ATOM 7131 C C . ASP B 1 126 ? -51.656 3.26 28.516 1 27.67 126 ASP B C 1
ATOM 7133 O O . ASP B 1 126 ? -52.625 2.883 29.203 1 27.67 126 ASP B O 1
ATOM 7137 N N . GLU B 1 127 ? -51.438 4.586 28.484 1 26.02 127 GLU B N 1
ATOM 7138 C CA . GLU B 1 127 ? -52.406 5.266 29.328 1 26.02 127 GLU B CA 1
ATOM 7139 C C . GLU B 1 127 ? -53.75 5.434 28.625 1 26.02 127 GLU B C 1
ATOM 7141 O O . GLU B 1 127 ? -54.625 6.195 29.078 1 26.02 127 GLU B O 1
ATOM 7146 N N . ASP B 1 128 ? -53.906 4.953 27.359 1 24.92 128 ASP B N 1
ATOM 7147 C CA . ASP B 1 128 ? -55.031 5.598 26.703 1 24.92 128 ASP B CA 1
ATOM 7148 C C . ASP B 1 128 ? -56.344 5.121 27.297 1 24.92 128 ASP B C 1
ATOM 7150 O O . ASP B 1 128 ? -57.375 5.109 26.609 1 2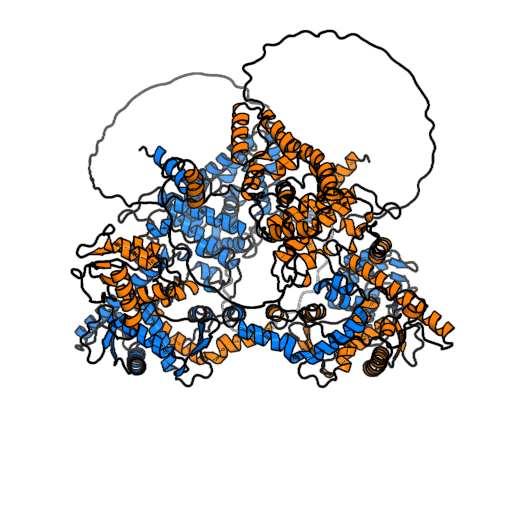4.92 128 ASP B O 1
ATOM 7154 N N . LYS B 1 129 ? -56.438 4.398 28.234 1 20.94 129 LYS B N 1
ATOM 7155 C CA . LYS B 1 129 ? -57.719 3.725 28.344 1 20.94 129 LYS B CA 1
ATOM 7156 C C . LYS B 1 129 ? -58.844 4.73 28.484 1 20.94 129 LYS B C 1
ATOM 7158 O O . LYS B 1 129 ? -60 4.348 28.672 1 20.94 129 LYS B O 1
ATOM 7163 N N . ASP B 1 130 ? -58.625 5.898 28.906 1 18.06 130 ASP B N 1
ATOM 7164 C CA . ASP B 1 130 ? -59.906 6.234 29.531 1 18.06 130 ASP B CA 1
ATOM 7165 C C . ASP B 1 130 ? -61 6.445 28.484 1 18.06 130 ASP B C 1
ATOM 7167 O O . ASP B 1 130 ? -62.094 5.871 28.578 1 18.06 130 ASP B O 1
ATOM 7171 N N . GLU B 1 131 ? -61.188 7.727 27.875 1 17.52 131 GLU B N 1
ATOM 7172 C CA . GLU B 1 131 ? -62.5 8.352 28.031 1 17.52 131 GLU B CA 1
ATOM 7173 C C . GLU B 1 131 ? -63.438 7.973 26.891 1 17.52 131 GLU B C 1
ATOM 7175 O O . GLU B 1 131 ? -64.562 7.574 27.125 1 17.52 131 GLU B O 1
ATOM 7180 N N . ASP B 1 132 ? -63.438 8.734 25.641 1 17.61 132 ASP B N 1
ATOM 7181 C CA . ASP B 1 132 ? -64.625 9.422 25.109 1 17.61 132 ASP B CA 1
ATOM 7182 C C . ASP B 1 132 ? -65.375 8.539 24.125 1 17.61 132 ASP B C 1
ATOM 7184 O O . ASP B 1 132 ? -64.812 8.086 23.125 1 17.61 132 ASP B O 1
ATOM 7188 N N . GLU B 1 133 ? -66.5 7.82 24.359 1 16.73 133 GLU B N 1
ATOM 7189 C CA . GLU B 1 133 ? -67.5 6.984 23.734 1 16.73 133 GLU B CA 1
ATOM 7190 C C . GLU B 1 133 ? -68.188 7.73 22.594 1 16.73 133 GLU B C 1
ATOM 7192 O O . GLU B 1 133 ? -68.875 7.117 21.766 1 16.73 133 GLU B O 1
ATOM 7197 N N . LYS B 1 134 ? -68.5 9.023 22.5 1 15.7 134 LYS B N 1
ATOM 7198 C CA . LYS B 1 134 ? -69.875 9.352 22.109 1 15.7 134 LYS B CA 1
ATOM 7199 C C . LYS B 1 134 ? -70.062 9.25 20.594 1 15.7 134 LYS B C 1
ATOM 7201 O O . LYS B 1 134 ? -71 8.617 20.125 1 15.7 134 LYS B O 1
ATOM 7206 N N . GLU B 1 135 ? -70 10.391 19.75 1 15.38 135 GLU B N 1
ATOM 7207 C CA . GLU B 1 135 ? -71.062 10.93 18.969 1 15.38 135 GLU B CA 1
ATOM 7208 C C . GLU B 1 135 ? -71.125 10.266 17.594 1 15.38 135 GLU B C 1
ATOM 7210 O O . GLU B 1 135 ? -70.125 9.727 17.109 1 15.38 135 GLU B O 1
ATOM 7215 N N . LYS B 1 136 ? -72 10.906 16.547 1 15.94 136 LYS B N 1
ATOM 7216 C CA . LYS B 1 136 ? -73.125 10.805 15.672 1 15.94 136 LYS B CA 1
ATOM 7217 C C . LYS B 1 136 ? -72.688 10.398 14.258 1 15.94 136 LYS B C 1
ATOM 7219 O O . LYS B 1 136 ? -71.562 10.539 13.891 1 15.94 136 LYS B O 1
ATOM 7224 N N . ALA B 1 137 ? -73.562 10.641 13.172 1 14.91 137 ALA B N 1
ATOM 7225 C CA . ALA B 1 137 ? -74.5 10.164 12.156 1 14.91 137 ALA B CA 1
ATOM 7226 C C . ALA B 1 137 ? -73.938 10.344 10.75 1 14.91 137 ALA B C 1
ATOM 7228 O O . ALA B 1 137 ? -74.062 9.453 9.906 1 14.91 137 ALA B O 1
ATOM 7229 N N . ALA B 1 138 ? -73.562 11.531 10.203 1 15.04 138 ALA B N 1
ATOM 7230 C CA . ALA B 1 138 ? -74.312 11.969 9.031 1 15.04 138 ALA B CA 1
ATOM 7231 C C . ALA B 1 138 ? -73.75 11.344 7.754 1 15.04 138 ALA B C 1
ATOM 7233 O O . ALA B 1 138 ? -74.5 10.789 6.949 1 15.04 138 ALA B O 1
ATOM 7234 N N . CYS B 1 139 ? -72.812 11.945 6.934 1 15.36 139 CYS B N 1
ATOM 7235 C CA . CYS B 1 139 ? -73.062 12.336 5.551 1 15.36 139 CYS B CA 1
ATOM 7236 C C . CYS B 1 139 ? -72.625 11.25 4.582 1 15.36 139 CYS B C 1
ATOM 7238 O O . CYS B 1 139 ? -71.438 10.883 4.547 1 15.36 139 CYS B O 1
ATOM 7240 N N . SER B 1 140 ? -73.5 10.281 4.051 1 15.27 140 SER B N 1
ATOM 7241 C CA . SER B 1 140 ? -73.562 9.086 3.215 1 15.27 140 SER B CA 1
ATOM 7242 C C . SER B 1 140 ? -73.062 9.398 1.792 1 15.27 140 SER B C 1
ATOM 7244 O O . SER B 1 140 ? -73.062 8.5 0.944 1 15.27 140 SER B O 1
ATOM 7246 N N . ALA B 1 141 ? -73.125 10.539 1.214 1 14.66 141 ALA B N 1
ATOM 7247 C CA . ALA B 1 141 ? -73.812 10.492 -0.089 1 14.66 141 ALA B CA 1
ATOM 7248 C C . ALA B 1 141 ? -73 9.695 -1.095 1 14.66 141 ALA B C 1
ATOM 7250 O O . ALA B 1 141 ? -73.5 8.773 -1.729 1 14.66 141 ALA B O 1
ATOM 7251 N N . ALA B 1 142 ? -72.375 10.336 -2.199 1 15.44 142 ALA B N 1
ATOM 7252 C CA . ALA B 1 142 ? -72.812 10.289 -3.594 1 15.44 142 ALA B CA 1
ATOM 7253 C C . ALA B 1 142 ? -72 9.266 -4.387 1 15.44 142 ALA B C 1
ATOM 7255 O O . ALA B 1 142 ? -72.5 8.539 -5.219 1 15.44 142 ALA B O 1
ATOM 7256 N N . ALA B 1 143 ? -70.562 9.312 -4.484 1 15.72 143 ALA B N 1
ATOM 7257 C CA . ALA B 1 143 ? -70.125 9.344 -5.879 1 15.72 143 ALA B CA 1
ATOM 7258 C C . ALA B 1 143 ? -70.125 7.938 -6.469 1 15.72 143 ALA B C 1
ATOM 7260 O O . ALA B 1 143 ? -69.5 7.039 -5.91 1 15.72 143 ALA B O 1
ATOM 7261 N N . ALA B 1 144 ? -70.875 7.531 -7.348 1 15.16 144 ALA B N 1
ATOM 7262 C CA . ALA B 1 144 ? -71.5 6.406 -8.055 1 15.16 144 ALA B CA 1
ATOM 7263 C C . ALA B 1 144 ? -70.438 5.57 -8.773 1 15.16 144 ALA B C 1
ATOM 7265 O O . ALA B 1 144 ? -70.375 4.352 -8.586 1 15.16 144 ALA B O 1
ATOM 7266 N N . MET B 1 145 ? -70.062 5.824 -10.039 1 15.59 145 MET B N 1
ATOM 7267 C CA . MET B 1 145 ? -70.5 4.906 -11.078 1 15.59 145 MET B CA 1
ATOM 7268 C C . MET B 1 145 ? -69.5 3.826 -11.352 1 15.59 145 MET B C 1
ATOM 7270 O O . MET B 1 145 ? -69.75 2.637 -11.203 1 15.59 145 MET B O 1
ATOM 7274 N N . GLU B 1 146 ? -68.812 3.74 -12.656 1 16.23 146 GLU B N 1
ATOM 7275 C CA . GLU B 1 146 ? -69.062 2.723 -13.664 1 16.23 146 GLU B CA 1
ATOM 7276 C C . GLU B 1 146 ? -68.062 1.602 -13.617 1 16.23 146 GLU B C 1
ATOM 7278 O O . GLU B 1 146 ? -67.062 1.696 -12.891 1 16.23 146 GLU B O 1
ATOM 7283 N N . GLU B 1 147 ? -67.312 1.223 -14.789 1 16.84 147 GLU B N 1
ATOM 7284 C CA . GLU B 1 147 ? -67.438 0.007 -15.586 1 16.84 147 GLU B CA 1
ATOM 7285 C C . GLU B 1 147 ? -66.375 -1.016 -15.203 1 16.84 147 GLU B C 1
ATOM 7287 O O . GLU B 1 147 ? -65.375 -0.684 -14.516 1 16.84 147 GLU B O 1
ATOM 7292 N N . ASP B 1 148 ? -65.812 -2.002 -16.094 1 17.36 148 ASP B N 1
ATOM 7293 C CA . ASP B 1 148 ? -65.875 -3.443 -16.312 1 17.36 148 ASP B CA 1
ATOM 7294 C C . ASP B 1 148 ? -64.5 -4.066 -16.078 1 17.36 148 ASP B C 1
ATOM 7296 O O . ASP B 1 148 ? -64.188 -5.16 -16.578 1 17.36 148 ASP B O 1
ATOM 7300 N N . SER B 1 149 ? -63.562 -3.502 -15.242 1 16.88 149 SER B N 1
ATOM 7301 C CA . SER B 1 149 ? -62.219 -3.965 -15.5 1 16.88 149 SER B CA 1
ATOM 7302 C C . SER B 1 149 ? -62.062 -5.438 -15.141 1 16.88 149 SER B C 1
ATOM 7304 O O . SER B 1 149 ? -62.594 -5.895 -14.125 1 16.88 149 SER B O 1
ATOM 7306 N N . GLU B 1 150 ? -61.562 -6.289 -16 1 17.16 150 GLU B N 1
ATOM 7307 C CA . GLU B 1 150 ? -61.469 -7.742 -16.016 1 17.16 150 GLU B CA 1
ATOM 7308 C C . GLU B 1 150 ? -60.688 -8.266 -14.828 1 17.16 150 GLU B C 1
ATOM 7310 O O . GLU B 1 150 ? -59.875 -7.535 -14.242 1 17.16 150 GLU B O 1
ATOM 7315 N N . ALA B 1 151 ? -60.719 -9.586 -14.398 1 16.94 151 ALA B N 1
ATOM 7316 C CA . ALA B 1 151 ? -60.812 -10.547 -13.305 1 16.94 151 ALA B CA 1
ATOM 7317 C C . ALA B 1 151 ? -59.438 -11.008 -12.867 1 16.94 151 ALA B C 1
ATOM 7319 O O . ALA B 1 151 ? -59.312 -11.938 -12.062 1 16.94 151 ALA B O 1
ATOM 7320 N N . SER B 1 152 ? -58.312 -10.531 -13.414 1 18.61 152 SER B N 1
ATOM 7321 C CA . SER B 1 152 ? -57.25 -11.547 -13.367 1 18.61 152 SER B CA 1
ATOM 7322 C C . SER B 1 152 ? -56.938 -11.93 -11.93 1 18.61 152 SER B C 1
ATOM 7324 O O . SER B 1 152 ? -57 -11.094 -11.023 1 18.61 152 SER B O 1
ATOM 7326 N N . SER B 1 153 ? -56.875 -13.25 -11.469 1 17.95 153 SER B N 1
ATOM 7327 C CA . SER B 1 153 ? -56.938 -14.109 -10.297 1 17.95 153 SER B CA 1
ATOM 7328 C C . SER B 1 153 ? -55.719 -13.859 -9.383 1 17.95 153 SER B C 1
ATOM 7330 O O . SER B 1 153 ? -54.594 -14.125 -9.758 1 17.95 153 SER B O 1
ATOM 7332 N N . SER B 1 154 ? -55.688 -12.805 -8.602 1 18.3 154 SER B N 1
ATOM 7333 C CA . SER B 1 154 ? -54.625 -12.375 -7.688 1 18.3 154 SER B CA 1
ATOM 7334 C C . SER B 1 154 ? -54.531 -13.305 -6.48 1 18.3 154 SER B C 1
ATOM 7336 O O . SER B 1 154 ? -55.375 -13.25 -5.582 1 18.3 154 SER B O 1
ATOM 7338 N N . ARG B 1 155 ? -54.312 -14.602 -6.562 1 18.19 155 ARG B N 1
ATOM 7339 C CA . ARG B 1 155 ? -54.344 -15.453 -5.383 1 18.19 155 ARG B CA 1
ATOM 7340 C C . ARG B 1 155 ? -53.469 -14.883 -4.27 1 18.19 155 ARG B C 1
ATOM 7342 O O . ARG B 1 155 ? -52.281 -14.602 -4.48 1 18.19 155 ARG B O 1
ATOM 7349 N N . ILE B 1 156 ? -54 -14.305 -3.184 1 21.25 156 ILE B N 1
ATOM 7350 C CA . ILE B 1 156 ? -53.594 -13.672 -1.938 1 21.25 156 ILE B CA 1
ATOM 7351 C C . ILE B 1 156 ? -53 -14.719 -0.991 1 21.25 156 ILE B C 1
ATOM 7353 O O . ILE B 1 156 ? -53.719 -15.508 -0.403 1 21.25 156 ILE B O 1
ATOM 7357 N N . SER B 1 157 ? -52.094 -15.695 -1.399 1 19.81 157 SER B N 1
ATOM 7358 C CA . SER B 1 157 ? -51.812 -16.672 -0.354 1 19.81 157 SER B CA 1
ATOM 7359 C C . SER B 1 157 ? -51.375 -15.977 0.931 1 19.81 157 SER B C 1
ATOM 7361 O O . SER B 1 157 ? -50.5 -15.094 0.901 1 19.81 157 SER B O 1
ATOM 7363 N N . ASP B 1 158 ? -52.094 -15.906 2.07 1 20.89 158 ASP B N 1
ATOM 7364 C CA . ASP B 1 158 ? -52.188 -15.289 3.391 1 20.89 158 ASP B CA 1
ATOM 7365 C C . ASP B 1 158 ? -51.125 -15.805 4.328 1 20.89 158 ASP B C 1
ATOM 7367 O O . ASP B 1 158 ? -51.219 -15.688 5.551 1 20.89 158 ASP B O 1
ATOM 7371 N N . SER B 1 159 ? -50.125 -16.625 3.965 1 22.92 159 SER B N 1
ATOM 7372 C CA . SER B 1 159 ? -49.5 -17.312 5.086 1 22.92 159 SER B CA 1
ATOM 7373 C C . SER B 1 159 ? -48.938 -16.328 6.102 1 22.92 159 SER B C 1
ATOM 7375 O O . SER B 1 159 ? -48.219 -15.383 5.734 1 22.92 159 SER B O 1
ATOM 7377 N N . SER B 1 160 ? -49.656 -16 7.203 1 23.8 160 SER B N 1
ATOM 7378 C CA . SER B 1 160 ? -49.469 -15.164 8.383 1 23.8 160 SER B CA 1
ATOM 7379 C C . SER B 1 160 ? -48.188 -15.516 9.117 1 23.8 160 SER B C 1
ATOM 7381 O O . SER B 1 160 ? -48.219 -16.031 10.234 1 23.8 160 SER B O 1
ATOM 7383 N N . GLN B 1 161 ? -47.125 -15.922 8.523 1 23.69 161 GLN B N 1
ATOM 7384 C CA . GLN B 1 161 ? -46 -16.375 9.344 1 23.69 161 GLN B CA 1
ATOM 7385 C C . GLN B 1 161 ? -45.625 -15.328 10.391 1 23.69 161 GLN B C 1
ATOM 7387 O O . GLN B 1 161 ? -45.812 -14.133 10.172 1 23.69 161 GLN B O 1
ATOM 7392 N N . GLY B 1 162 ? -45.594 -15.711 11.766 1 25.84 162 GLY B N 1
ATOM 7393 C CA . GLY B 1 162 ? -45.25 -15.086 13.039 1 25.84 162 GLY B CA 1
ATOM 7394 C C . GLY B 1 162 ? -44.156 -14.039 12.922 1 25.84 162 GLY B C 1
ATOM 7395 O O . GLY B 1 162 ? -43.312 -14.109 12.023 1 25.84 162 GLY B O 1
ATOM 7396 N N . ASP B 1 163 ? -44.469 -12.828 13.336 1 29.7 163 ASP B N 1
ATOM 7397 C CA . ASP B 1 163 ? -43.812 -11.531 13.328 1 29.7 163 ASP B CA 1
ATOM 7398 C C . ASP B 1 163 ? -42.438 -11.609 14.039 1 29.7 163 ASP B C 1
ATOM 7400 O O . ASP B 1 163 ? -42.344 -11.258 15.219 1 29.7 163 ASP B O 1
ATOM 7404 N N . ASN B 1 164 ? -41.844 -12.852 14.18 1 29.95 164 ASN B N 1
ATOM 7405 C CA . ASN B 1 164 ? -40.562 -12.711 14.852 1 29.95 164 ASN B CA 1
ATOM 7406 C C . ASN B 1 164 ? -39.781 -11.516 14.312 1 29.95 164 ASN B C 1
ATOM 7408 O O . ASN B 1 164 ? -39.594 -11.375 13.109 1 29.95 164 ASN B O 1
ATOM 7412 N N . ASN B 1 165 ? -40 -10.391 14.891 1 33.09 165 ASN B N 1
ATOM 7413 C CA . ASN B 1 165 ? -39.281 -9.125 14.734 1 33.09 165 ASN B CA 1
ATOM 7414 C C . ASN B 1 165 ? -37.812 -9.359 14.406 1 33.09 165 ASN B C 1
ATOM 7416 O O . ASN B 1 165 ? -36.969 -9.305 15.297 1 33.09 165 ASN B O 1
ATOM 7420 N N . LEU B 1 166 ? -37.5 -10.422 13.773 1 36.62 166 LEU B N 1
ATOM 7421 C CA . LEU B 1 166 ? -36.125 -10.555 13.352 1 36.62 166 LEU B CA 1
ATOM 7422 C C . LEU B 1 166 ? -35.656 -9.305 12.594 1 36.62 166 LEU B C 1
ATOM 7424 O O . LEU B 1 166 ? -36.281 -8.922 11.602 1 36.62 166 LEU B O 1
ATOM 7428 N N . GLN B 1 167 ? -35.219 -8.242 13.234 1 40.94 167 GLN B N 1
ATOM 7429 C CA . GLN B 1 167 ? -34.531 -7.113 12.641 1 40.94 167 GLN B CA 1
ATOM 7430 C C . GLN B 1 167 ? -33.812 -7.523 11.352 1 40.94 167 GLN B C 1
ATOM 7432 O O . GLN B 1 167 ? -33.031 -8.469 11.336 1 40.94 167 GLN B O 1
ATOM 7437 N N . LYS B 1 168 ? -34.375 -7.324 10.219 1 47.03 168 LYS B N 1
ATOM 7438 C CA . LYS B 1 168 ? -33.844 -7.668 8.906 1 47.03 168 LYS B CA 1
ATOM 7439 C C . LYS B 1 168 ? -32.406 -7.168 8.742 1 47.03 168 LYS B C 1
ATOM 7441 O O . LYS B 1 168 ? -32.156 -5.961 8.672 1 47.03 168 LYS B O 1
ATOM 7446 N N . LEU B 1 169 ? -31.484 -7.785 9.32 1 56.59 169 LEU B N 1
ATOM 7447 C CA . LEU B 1 169 ? -30.062 -7.512 9.07 1 56.59 169 LEU B CA 1
ATOM 7448 C C . LEU B 1 169 ? -29.766 -7.551 7.578 1 56.59 169 LEU B C 1
ATOM 7450 O O . LEU B 1 169 ? -30.375 -8.32 6.836 1 56.59 169 LEU B O 1
ATOM 7454 N N . GLY B 1 170 ? -29.422 -6.473 7.031 1 59.09 170 GLY B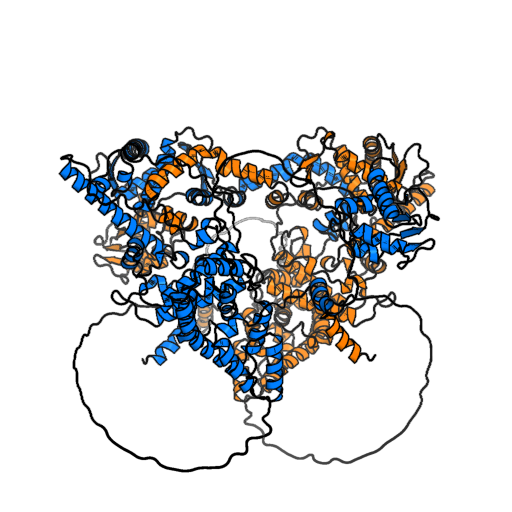 N 1
ATOM 7455 C CA . GLY B 1 170 ? -28.953 -6.469 5.656 1 59.09 170 GLY B CA 1
ATOM 7456 C C . GLY B 1 170 ? -28.141 -7.699 5.297 1 59.09 170 GLY B C 1
ATOM 7457 O O . GLY B 1 170 ? -27.797 -8.492 6.176 1 59.09 170 GLY B O 1
ATOM 7458 N N . PRO B 1 171 ? -28.047 -8 4.086 1 64 171 PRO B N 1
ATOM 7459 C CA . PRO B 1 171 ? -27.344 -9.211 3.621 1 64 171 PRO B CA 1
ATOM 7460 C C . PRO B 1 171 ? -25.953 -9.367 4.234 1 64 171 PRO B C 1
ATOM 7462 O O . PRO B 1 171 ? -25.484 -10.484 4.422 1 64 171 PRO B O 1
ATOM 7465 N N . ASP B 1 172 ? -25.453 -8.328 4.723 1 72.19 172 ASP B N 1
ATOM 7466 C CA . ASP B 1 172 ? -24.078 -8.422 5.215 1 72.19 172 ASP B CA 1
ATOM 7467 C C . ASP B 1 172 ? -24.016 -8.133 6.711 1 72.19 172 ASP B C 1
ATOM 7469 O O . ASP B 1 172 ? -22.938 -8.203 7.316 1 72.19 172 ASP B O 1
ATOM 7473 N N . ASP B 1 173 ? -25.078 -7.867 7.34 1 81.88 173 ASP B N 1
ATOM 7474 C CA . ASP B 1 173 ? -25.062 -7.449 8.734 1 81.88 173 ASP B CA 1
ATOM 7475 C C . ASP B 1 173 ? -25.234 -8.641 9.672 1 81.88 173 ASP B C 1
ATOM 7477 O O . ASP B 1 173 ? -25.984 -9.57 9.367 1 81.88 173 ASP B O 1
ATOM 7481 N N . VAL B 1 174 ? -24.469 -8.672 10.695 1 87.62 174 VAL B N 1
ATOM 7482 C CA . VAL B 1 174 ? -24.578 -9.727 11.703 1 87.62 174 VAL B CA 1
ATOM 7483 C C . VAL B 1 174 ? -25.078 -9.133 13.016 1 87.62 174 VAL B C 1
ATOM 7485 O O . VAL B 1 174 ? -24.875 -7.949 13.289 1 87.62 174 VAL B O 1
ATOM 7488 N N . SER B 1 175 ? -25.781 -9.836 13.781 1 89.81 175 SER B N 1
ATOM 7489 C CA . SER B 1 175 ? -26.422 -9.375 15 1 89.81 175 SER B CA 1
ATOM 7490 C C . SER B 1 175 ? -25.484 -9.438 16.188 1 89.81 175 SER B C 1
ATOM 7492 O O . SER B 1 175 ? -25.797 -8.961 17.281 1 89.81 175 SER B O 1
ATOM 7494 N N . VAL B 1 176 ? -24.344 -9.953 16.047 1 93.06 176 VAL B N 1
ATOM 7495 C CA . VAL B 1 176 ? -23.406 -10.164 17.156 1 93.06 176 VAL B CA 1
ATOM 7496 C C . VAL B 1 176 ? -22.438 -8.992 17.234 1 93.06 176 VAL B C 1
ATOM 7498 O O . VAL B 1 176 ? -22.031 -8.438 16.219 1 93.06 176 VAL B O 1
ATOM 7501 N N . ASP B 1 177 ? -22.078 -8.617 18.438 1 92.62 177 ASP B N 1
ATOM 7502 C CA . ASP B 1 177 ? -21.078 -7.594 18.688 1 92.62 177 ASP B CA 1
ATOM 7503 C C . ASP B 1 177 ? -19.672 -8.203 18.734 1 92.62 177 ASP B C 1
ATOM 7505 O O . ASP B 1 177 ? -19.203 -8.594 19.812 1 92.62 177 ASP B O 1
ATOM 7509 N N . ILE B 1 178 ? -18.969 -8.117 17.734 1 93.38 178 ILE B N 1
ATOM 7510 C CA . ILE B 1 178 ? -17.688 -8.797 17.562 1 93.38 178 ILE B CA 1
ATOM 7511 C C . ILE B 1 178 ? -16.641 -8.172 18.469 1 93.38 178 ILE B C 1
ATOM 7513 O O . ILE B 1 178 ? -15.82 -8.883 19.062 1 93.38 178 ILE B O 1
ATOM 7517 N N . GLU B 1 179 ? -16.672 -6.895 18.625 1 91.12 179 GLU B N 1
ATOM 7518 C CA . GLU B 1 179 ? -15.703 -6.223 19.469 1 91.12 179 GLU B CA 1
ATOM 7519 C C . GLU B 1 179 ? -15.867 -6.641 20.938 1 91.12 179 GLU B C 1
ATOM 7521 O O . GLU B 1 179 ? -14.883 -6.82 21.656 1 91.12 179 GLU B O 1
ATOM 7526 N N . ALA B 1 180 ? -17.094 -6.754 21.344 1 92.12 180 ALA B N 1
ATOM 7527 C CA . ALA B 1 180 ? -17.359 -7.215 22.703 1 92.12 180 ALA B CA 1
ATOM 7528 C C . ALA B 1 180 ? -16.828 -8.625 22.906 1 92.12 180 ALA B C 1
ATOM 7530 O O . ALA B 1 180 ? -16.25 -8.922 23.969 1 92.12 180 ALA B O 1
ATOM 7531 N N . ILE B 1 181 ? -16.953 -9.461 21.953 1 94.75 181 ILE B N 1
ATOM 7532 C CA . ILE B 1 181 ? -16.469 -10.836 22.031 1 94.75 181 ILE B CA 1
ATOM 7533 C C . ILE B 1 181 ? -14.945 -10.836 22.156 1 94.75 181 ILE B C 1
ATOM 7535 O O . ILE B 1 181 ? -14.391 -11.562 22.984 1 94.75 181 ILE B O 1
ATOM 7539 N N . ARG B 1 182 ? -14.344 -10.07 21.375 1 93.56 182 ARG B N 1
ATOM 7540 C CA . ARG B 1 182 ? -12.883 -9.984 21.375 1 93.56 182 ARG B CA 1
ATOM 7541 C C . ARG B 1 182 ? -12.367 -9.547 22.734 1 93.56 182 ARG B C 1
ATOM 7543 O O . ARG B 1 182 ? -11.406 -10.117 23.25 1 93.56 182 ARG B O 1
ATOM 7550 N N . ARG B 1 183 ? -13.023 -8.609 23.312 1 91.25 183 ARG B N 1
ATOM 7551 C CA . ARG B 1 183 ? -12.625 -8.125 24.625 1 91.25 183 ARG B CA 1
ATOM 7552 C C . ARG B 1 183 ? -12.805 -9.203 25.688 1 91.25 183 ARG B C 1
ATOM 7554 O O . ARG B 1 183 ? -11.945 -9.383 26.547 1 91.25 183 ARG B O 1
ATOM 7561 N N . VAL B 1 184 ? -13.867 -9.875 25.594 1 92.12 184 VAL B N 1
ATOM 7562 C CA . VAL B 1 184 ? -14.164 -10.938 26.547 1 92.12 184 VAL B CA 1
ATOM 7563 C C . VAL B 1 184 ? -13.117 -12.047 26.438 1 92.12 184 VAL B C 1
ATOM 7565 O O . VAL B 1 184 ? -12.562 -12.492 27.438 1 92.12 184 VAL B O 1
ATOM 7568 N N . TYR B 1 185 ? -12.82 -12.477 25.266 1 93.94 185 TYR B N 1
ATOM 7569 C CA . TYR B 1 185 ? -11.828 -13.531 25.047 1 93.94 185 TYR B CA 1
ATOM 7570 C C . TYR B 1 185 ? -10.453 -13.094 25.547 1 93.94 185 TYR B C 1
ATOM 7572 O O . TYR B 1 185 ? -9.727 -13.875 26.156 1 93.94 185 TYR B O 1
ATOM 7580 N N . THR B 1 186 ? -10.18 -11.906 25.234 1 89.19 186 THR B N 1
ATOM 7581 C CA . THR B 1 186 ? -8.883 -11.391 25.656 1 89.19 186 THR B CA 1
ATOM 7582 C C . THR B 1 186 ? -8.734 -11.461 27.172 1 89.19 186 THR B C 1
ATOM 7584 O O . THR B 1 186 ? -7.652 -11.766 27.672 1 89.19 186 THR B O 1
ATOM 7587 N N . ARG B 1 187 ? -9.781 -11.289 27.875 1 87.5 187 ARG B N 1
ATOM 7588 C CA . ARG B 1 187 ? -9.766 -11.266 29.328 1 87.5 187 ARG B CA 1
ATOM 7589 C C . ARG B 1 187 ? -9.805 -12.688 29.891 1 87.5 187 ARG B C 1
ATOM 7591 O O . ARG B 1 187 ? -9.227 -12.953 30.953 1 87.5 187 ARG B O 1
ATOM 7598 N N . LEU B 1 188 ? -10.359 -13.547 29.219 1 90.25 188 LEU B N 1
ATOM 7599 C CA . LEU B 1 188 ? -10.656 -14.852 29.797 1 90.25 188 LEU B CA 1
ATOM 7600 C C . LEU B 1 188 ? -9.602 -15.875 29.391 1 90.25 188 LEU B C 1
ATOM 7602 O O . LEU B 1 188 ? -9.305 -16.797 30.156 1 90.25 188 LEU B O 1
ATOM 7606 N N . LEU B 1 189 ? -9.008 -15.797 28.297 1 87.19 189 LEU B N 1
ATOM 7607 C CA . LEU B 1 189 ? -8.219 -16.875 27.688 1 87.19 189 LEU B CA 1
ATOM 7608 C C . LEU B 1 189 ? -6.859 -17 28.375 1 87.19 189 LEU B C 1
ATOM 7610 O O . LEU B 1 189 ? -6.172 -18 28.219 1 87.19 189 LEU B O 1
ATOM 7614 N N . SER B 1 190 ? -6.648 -16.094 29.219 1 82.31 190 SER B N 1
ATOM 7615 C CA . SER B 1 190 ? -5.387 -16.172 29.938 1 82.31 190 SER B CA 1
ATOM 7616 C C . SER B 1 190 ? -5.473 -17.188 31.078 1 82.31 190 SER B C 1
ATOM 7618 O O . SER B 1 190 ? -4.449 -17.672 31.578 1 82.31 190 SER B O 1
ATOM 7620 N N . ASN B 1 191 ? -6.625 -17.484 31.547 1 86.06 191 ASN B N 1
ATOM 7621 C CA . ASN B 1 191 ? -6.867 -18.453 32.594 1 86.06 191 ASN B CA 1
ATOM 7622 C C . ASN B 1 191 ? -7.02 -19.859 32.031 1 86.06 191 ASN B C 1
ATOM 7624 O O . ASN B 1 191 ? -7.957 -20.141 31.266 1 86.06 191 ASN B O 1
ATOM 7628 N N . GLU B 1 192 ? -6.203 -20.766 32.438 1 86 192 GLU B N 1
ATOM 7629 C CA . GLU B 1 192 ? -6.137 -22.109 31.875 1 86 192 GLU B CA 1
ATOM 7630 C C . GLU B 1 192 ? -7.41 -22.891 32.156 1 86 192 GLU B C 1
ATOM 7632 O O . GLU B 1 192 ? -7.875 -23.672 31.328 1 86 192 GLU B O 1
ATOM 7637 N N . LYS B 1 193 ? -7.879 -22.688 33.312 1 88.06 193 LYS B N 1
ATOM 7638 C CA . LYS B 1 193 ? -9.086 -23.422 33.688 1 88.06 193 LYS B CA 1
ATOM 7639 C C . LYS B 1 193 ? -10.273 -22.969 32.844 1 88.06 193 LYS B C 1
ATOM 7641 O O . LYS B 1 193 ? -11.078 -23.797 32.406 1 88.06 193 LYS B O 1
ATOM 7646 N N . ILE B 1 194 ? -10.289 -21.766 32.594 1 91.44 194 ILE B N 1
ATOM 7647 C CA . ILE B 1 194 ? -11.367 -21.219 31.781 1 91.44 194 ILE B CA 1
ATOM 7648 C C . ILE B 1 194 ? -11.188 -21.672 30.328 1 91.44 194 ILE B C 1
ATOM 7650 O O . ILE B 1 194 ? -12.156 -22.031 29.656 1 91.44 194 ILE B O 1
ATOM 7654 N N . GLU B 1 195 ? -10.023 -21.734 29.922 1 91.12 195 GLU B N 1
ATOM 7655 C CA . GLU B 1 195 ? -9.727 -22.188 28.562 1 91.12 195 GLU B CA 1
ATOM 7656 C C . GLU B 1 195 ? -10.164 -23.641 28.359 1 91.12 195 GLU B C 1
ATOM 7658 O O . GLU B 1 195 ? -10.695 -23.984 27.297 1 91.12 195 GLU B O 1
ATOM 7663 N N . THR B 1 196 ? -9.883 -24.406 29.344 1 90.81 196 THR B N 1
ATOM 7664 C CA . THR B 1 196 ? -10.289 -25.812 29.281 1 90.81 196 THR B CA 1
ATOM 7665 C C . THR B 1 196 ? -11.812 -25.938 29.188 1 90.81 196 THR B C 1
ATOM 7667 O O . THR B 1 196 ? -12.328 -26.828 28.531 1 90.81 196 THR B O 1
ATOM 7670 N N . ALA B 1 197 ? -12.438 -25 29.875 1 92.88 197 ALA B N 1
ATOM 7671 C CA . ALA B 1 197 ? -13.891 -24.984 29.812 1 92.88 197 ALA B CA 1
ATOM 7672 C C . ALA B 1 197 ? -14.375 -24.672 28.406 1 92.88 197 ALA B C 1
ATOM 7674 O O . ALA B 1 197 ? -15.328 -25.297 27.922 1 92.88 197 ALA B O 1
ATOM 7675 N N . PHE B 1 198 ? -13.75 -23.797 27.766 1 95.25 198 PHE B N 1
ATOM 7676 C CA . PHE B 1 198 ? -14.094 -23.484 26.391 1 95.25 198 PHE B CA 1
ATOM 7677 C C . PHE B 1 198 ? -13.867 -24.688 25.484 1 95.25 198 PHE B C 1
ATOM 7679 O O . PHE B 1 198 ? -14.703 -24.984 24.625 1 95.25 198 PHE B O 1
ATOM 7686 N N . LEU B 1 199 ? -12.766 -25.297 25.672 1 93.62 199 LEU B N 1
ATOM 7687 C CA . LEU B 1 199 ? -12.383 -26.469 24.875 1 93.62 199 LEU B CA 1
ATOM 7688 C C . LEU B 1 199 ? -13.414 -27.578 25 1 93.62 199 LEU B C 1
ATOM 7690 O O . LEU B 1 199 ? -13.898 -28.094 24 1 93.62 199 LEU B O 1
ATOM 7694 N N . ASN B 1 200 ? -13.758 -27.875 26.188 1 92.62 200 ASN B N 1
ATOM 7695 C CA . ASN B 1 200 ? -14.727 -28.938 26.453 1 92.62 200 ASN B CA 1
ATOM 7696 C C . ASN B 1 200 ? -16.109 -28.578 25.906 1 92.62 200 ASN B C 1
ATOM 7698 O O . ASN B 1 200 ? -16.797 -29.438 25.359 1 92.62 200 ASN B O 1
ATOM 7702 N N . ALA B 1 201 ? -16.438 -27.359 26.094 1 95.06 201 ALA B N 1
ATOM 7703 C CA . ALA B 1 201 ? -17.734 -26.922 25.594 1 95.06 201 ALA B CA 1
ATOM 7704 C C . ALA B 1 201 ? -17.812 -27.062 24.078 1 95.06 201 ALA B C 1
ATOM 7706 O O . ALA B 1 201 ? -18.844 -27.469 23.547 1 95.06 201 ALA B O 1
ATOM 7707 N N . LEU B 1 202 ? -16.766 -26.781 23.406 1 96.06 202 LEU B N 1
ATOM 7708 C CA . LEU B 1 202 ? -16.734 -26.844 21.938 1 96.06 202 LEU B CA 1
ATOM 7709 C C . LEU B 1 202 ? -16.844 -28.297 21.469 1 96.06 202 LEU B C 1
ATOM 7711 O O . LEU B 1 202 ? -17.5 -28.562 20.453 1 96.06 202 LEU B O 1
ATOM 7715 N N . VAL B 1 203 ? -16.266 -29.25 22.203 1 94.75 203 VAL B N 1
ATOM 7716 C CA . VAL B 1 203 ? -16.328 -30.672 21.875 1 94.75 203 VAL B CA 1
ATOM 7717 C C . VAL B 1 203 ? -17.766 -31.172 21.953 1 94.75 203 VAL B C 1
ATOM 7719 O O . VAL B 1 203 ? -18.203 -31.969 21.125 1 94.75 203 VAL B O 1
ATOM 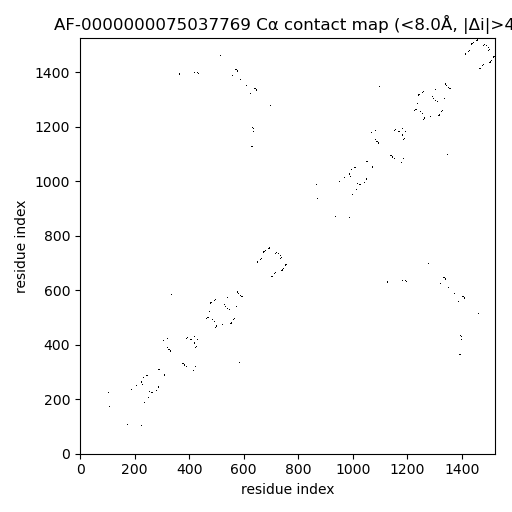7722 N N . TYR B 1 204 ? -18.469 -30.594 22.875 1 92.06 204 TYR B N 1
ATOM 7723 C CA . TYR B 1 204 ? -19.859 -31 23.062 1 92.06 204 TYR B CA 1
ATOM 7724 C C . TYR B 1 204 ? -20.766 -30.312 22.047 1 92.06 204 TYR B C 1
ATOM 7726 O O . TYR B 1 204 ? -21.734 -30.906 21.562 1 92.06 204 TYR B O 1
ATOM 7734 N N . LEU B 1 205 ? -20.484 -29.172 21.719 1 95.31 205 LEU B N 1
ATOM 7735 C CA . LEU B 1 205 ? -21.312 -28.328 20.859 1 95.31 205 LEU B CA 1
ATOM 7736 C C . LEU B 1 205 ? -21.281 -28.797 19.422 1 95.31 205 LEU B C 1
ATOM 7738 O O . LEU B 1 205 ? -22.328 -28.891 18.766 1 95.31 205 LEU B O 1
ATOM 7742 N N . SER B 1 206 ? -20.172 -29.156 18.891 1 96.56 206 SER B N 1
ATOM 7743 C CA . SER B 1 206 ? -19.875 -29.266 17.469 1 96.56 206 SER B CA 1
ATOM 7744 C C . SER B 1 206 ? -20.656 -30.406 16.828 1 96.56 206 SER B C 1
ATOM 7746 O O . SER B 1 206 ? -21.25 -30.25 15.766 1 96.56 206 SER B O 1
ATOM 7748 N N . PRO B 1 207 ? -20.734 -31.625 17.469 1 93.44 207 PRO B N 1
ATOM 7749 C CA . PRO B 1 207 ? -21.516 -32.688 16.844 1 93.44 207 PRO B CA 1
ATOM 7750 C C . PRO B 1 207 ? -22.984 -32.344 16.703 1 93.44 207 PRO B C 1
ATOM 7752 O O . PRO B 1 207 ? -23.625 -32.719 15.703 1 93.44 207 PRO B O 1
ATOM 7755 N N . ASN B 1 208 ? -23.516 -31.656 17.656 1 92.38 208 ASN B N 1
ATOM 7756 C CA . ASN B 1 208 ? -24.922 -31.266 17.594 1 92.38 208 ASN B CA 1
ATOM 7757 C C . ASN B 1 208 ? -25.156 -30.25 16.484 1 92.38 208 ASN B C 1
ATOM 7759 O O . ASN B 1 208 ? -26.172 -30.312 15.781 1 92.38 208 ASN B O 1
ATOM 7763 N N . VAL B 1 209 ? -24.281 -29.422 16.406 1 95.88 209 VAL B N 1
ATOM 7764 C CA . VAL B 1 209 ? -24.375 -28.391 15.375 1 95.88 209 VAL B CA 1
ATOM 7765 C C . VAL B 1 209 ? -24.266 -29.031 13.992 1 95.88 209 VAL B C 1
ATOM 7767 O O . VAL B 1 209 ? -24.984 -28.656 13.062 1 95.88 209 VAL B O 1
ATOM 7770 N N . GLU B 1 210 ? -23.375 -29.969 13.859 1 95 210 GLU B N 1
ATOM 7771 C CA . GLU B 1 210 ? -23.234 -30.703 12.602 1 95 210 GLU B CA 1
ATOM 7772 C C . GLU B 1 210 ? -24.547 -31.359 12.203 1 95 210 GLU B C 1
ATOM 7774 O O . GLU B 1 210 ? -24.969 -31.281 11.047 1 95 210 GLU B O 1
ATOM 7779 N N . CYS B 1 211 ? -25.203 -31.969 13.133 1 93.06 211 CYS B N 1
ATOM 7780 C CA . CYS B 1 211 ? -26.469 -32.656 12.898 1 93.06 211 CYS B CA 1
ATOM 7781 C C . CYS B 1 211 ? -27.562 -31.641 12.516 1 93.06 211 CYS B C 1
ATOM 7783 O O . CYS B 1 211 ? -28.328 -31.891 11.586 1 93.06 211 CYS B O 1
ATOM 7785 N N . ASP B 1 212 ? -27.578 -30.531 13.203 1 92.88 212 ASP B N 1
ATOM 7786 C CA . ASP B 1 212 ? -28.562 -29.5 12.945 1 92.88 212 ASP B CA 1
ATOM 7787 C C . ASP B 1 212 ? -28.438 -28.969 11.523 1 92.88 212 ASP B C 1
ATOM 7789 O O . ASP B 1 212 ? -29.453 -28.781 10.836 1 92.88 212 ASP B O 1
ATOM 7793 N N . LEU B 1 213 ? -27.266 -28.781 11.117 1 94.19 213 LEU B N 1
ATOM 7794 C CA . LEU B 1 213 ? -27.031 -28.188 9.812 1 94.19 213 LEU B CA 1
ATOM 7795 C C . LEU B 1 213 ? -27.25 -29.203 8.703 1 94.19 213 LEU B C 1
ATOM 7797 O O . LEU B 1 213 ? -27.734 -28.859 7.613 1 94.19 213 LEU B O 1
ATOM 7801 N N . THR B 1 214 ? -26.969 -30.438 8.938 1 92.06 214 THR B N 1
ATOM 7802 C CA . THR B 1 214 ? -27.078 -31.484 7.914 1 92.06 214 THR B CA 1
ATOM 7803 C C . THR B 1 214 ? -28.516 -31.922 7.723 1 92.06 214 THR B C 1
ATOM 7805 O O . THR B 1 214 ? -28.969 -32.125 6.59 1 92.06 214 THR B O 1
ATOM 7808 N N . TYR B 1 215 ? -29.281 -31.953 8.883 1 90.12 215 TYR B N 1
ATOM 7809 C CA . TYR B 1 215 ? -30.562 -32.656 8.781 1 90.12 215 TYR B CA 1
ATOM 7810 C C . TYR B 1 215 ? -31.719 -31.703 9.07 1 90.12 215 TYR B C 1
ATOM 7812 O O . TYR B 1 215 ? -32.875 -32 8.727 1 90.12 215 TYR B O 1
ATOM 7820 N N . HIS B 1 216 ? -31.484 -30.547 9.664 1 89 216 HIS B N 1
ATOM 7821 C CA . HIS B 1 216 ? -32.625 -29.766 10.148 1 89 216 HIS B CA 1
ATOM 7822 C C . HIS B 1 216 ? -32.625 -28.375 9.508 1 89 216 HIS B C 1
ATOM 7824 O O . HIS B 1 216 ? -33.438 -27.516 9.891 1 89 216 HIS B O 1
ATOM 7830 N N . ASN B 1 217 ? -31.875 -28.031 8.602 1 89 217 ASN B N 1
ATOM 7831 C CA . ASN B 1 217 ? -31.828 -26.766 7.891 1 89 217 ASN B CA 1
ATOM 7832 C C . ASN B 1 217 ? -31.984 -25.578 8.836 1 89 217 ASN B C 1
ATOM 7834 O O . ASN B 1 217 ? -32.812 -24.703 8.609 1 89 217 ASN B O 1
ATOM 7838 N N . VAL B 1 218 ? -31.312 -25.547 9.875 1 91.38 218 VAL B N 1
ATOM 7839 C CA . VAL B 1 218 ? -31.469 -24.625 10.992 1 91.38 218 VAL B CA 1
ATOM 7840 C C . VAL B 1 218 ? -31.172 -23.203 10.531 1 91.38 218 VAL B C 1
ATOM 7842 O O . VAL B 1 218 ? -31.766 -22.234 11.031 1 91.38 218 VAL B O 1
ATOM 7845 N N . TYR B 1 219 ? -30.297 -23 9.617 1 92.31 219 TYR B N 1
ATOM 7846 C CA . TYR B 1 219 ? -29.922 -21.672 9.172 1 92.31 219 TYR B CA 1
ATOM 7847 C C . TYR B 1 219 ? -31.062 -20.984 8.438 1 92.31 219 TYR B C 1
ATOM 7849 O O . TYR B 1 219 ? -31.297 -19.781 8.594 1 92.31 219 TYR B O 1
ATOM 7857 N N . SER B 1 220 ? -31.734 -21.719 7.609 1 90.44 220 SER B N 1
ATOM 7858 C CA . SER B 1 220 ? -32.875 -21.172 6.887 1 90.44 220 SER B CA 1
ATOM 7859 C C . SER B 1 220 ? -33.969 -20.703 7.848 1 90.44 220 SER B C 1
ATOM 7861 O O . SER B 1 220 ? -34.656 -19.719 7.578 1 90.44 220 SER B O 1
ATOM 7863 N N . ARG B 1 221 ? -34.031 -21.406 8.938 1 90.38 221 ARG B N 1
ATOM 7864 C CA . ARG B 1 221 ? -35.031 -21.062 9.938 1 90.38 221 ARG B CA 1
ATOM 7865 C C . ARG B 1 221 ? -34.625 -19.844 10.742 1 90.38 221 ARG B C 1
ATOM 7867 O O . ARG B 1 221 ? -35.438 -18.969 11.031 1 90.38 221 ARG B O 1
ATOM 7874 N N . ASP B 1 222 ? -33.344 -19.812 11.117 1 91.88 222 ASP B N 1
ATOM 7875 C CA . ASP B 1 222 ? -32.812 -18.688 11.891 1 91.88 222 ASP B CA 1
ATOM 7876 C C . ASP B 1 222 ? -31.422 -18.281 11.391 1 91.88 222 ASP B C 1
ATOM 7878 O O . ASP B 1 222 ? -30.422 -18.844 11.828 1 91.88 222 ASP B O 1
ATOM 7882 N N . PRO B 1 223 ? -31.328 -17.234 10.68 1 91 223 PRO B N 1
ATOM 7883 C CA . PRO B 1 223 ? -30.031 -16.797 10.141 1 91 223 PRO B CA 1
ATOM 7884 C C . PRO B 1 223 ? -29.047 -16.375 11.227 1 91 223 PRO B C 1
ATOM 7886 O O . PRO B 1 223 ? -27.844 -16.266 10.977 1 91 223 PRO B O 1
ATOM 7889 N N . ASN B 1 224 ? -29.547 -16.125 12.414 1 92.44 224 ASN B N 1
ATOM 7890 C CA . ASN B 1 224 ? -28.656 -15.766 13.516 1 92.44 224 ASN B CA 1
ATOM 7891 C C . ASN B 1 224 ? -27.828 -16.953 13.984 1 92.44 224 ASN B C 1
ATOM 7893 O O . ASN B 1 224 ? -26.875 -16.797 14.766 1 92.44 224 ASN B O 1
ATOM 7897 N N . TYR B 1 225 ? -28.266 -18.094 13.477 1 94 225 TYR B N 1
ATOM 7898 C CA . TYR B 1 225 ? -27.484 -19.297 13.797 1 94 225 TYR B CA 1
ATOM 7899 C C . TYR B 1 225 ? -26.016 -19.094 13.477 1 94 225 TYR B C 1
ATOM 7901 O O . TYR B 1 225 ? -25.156 -19.719 14.094 1 94 225 TYR B O 1
ATOM 7909 N N . LEU B 1 226 ? -25.672 -18.234 12.562 1 95.5 226 LEU B N 1
ATOM 7910 C CA . LEU B 1 226 ? -24.312 -17.938 12.109 1 95.5 226 LEU B CA 1
ATOM 7911 C C . LEU B 1 226 ? -23.5 -17.328 13.242 1 95.5 226 LEU B C 1
ATOM 7913 O O . LEU B 1 226 ? -22.266 -17.375 13.219 1 95.5 226 LEU B O 1
ATOM 7917 N N . ASN B 1 227 ? -24.125 -16.734 14.234 1 95.5 227 ASN B N 1
ATOM 7918 C CA . ASN B 1 227 ? -23.469 -16.094 15.359 1 95.5 227 ASN B CA 1
ATOM 7919 C C . ASN B 1 227 ? -22.531 -17.062 16.078 1 95.5 227 ASN B C 1
ATOM 7921 O O . ASN B 1 227 ? -21.469 -16.672 16.562 1 95.5 227 ASN B O 1
ATOM 7925 N N . LEU B 1 228 ? -23.031 -18.266 16.109 1 95.88 228 LEU B N 1
ATOM 7926 C CA . LEU B 1 228 ? -22.266 -19.312 16.781 1 95.88 228 LEU B CA 1
ATOM 7927 C C . LEU B 1 228 ? -20.875 -19.438 16.188 1 95.88 228 LEU B C 1
ATOM 7929 O O . LEU B 1 228 ? -19.891 -19.5 16.922 1 95.88 228 LEU B O 1
ATOM 7933 N N . PHE B 1 229 ? -20.766 -19.422 14.945 1 97.44 229 PHE B N 1
ATOM 7934 C CA . PHE B 1 229 ? -19.5 -19.594 14.25 1 97.44 229 PHE B CA 1
ATOM 7935 C C . PHE B 1 229 ? -18.625 -18.344 14.383 1 97.44 229 PHE B C 1
ATOM 7937 O O . PHE B 1 229 ? -17.406 -18.438 14.531 1 97.44 229 PHE B O 1
ATOM 7944 N N . ILE B 1 230 ? -19.266 -17.219 14.375 1 96.56 230 ILE B N 1
ATOM 7945 C CA . ILE B 1 230 ? -18.547 -15.953 14.523 1 96.56 230 ILE B CA 1
ATOM 7946 C C . ILE B 1 230 ? -17.906 -15.891 15.906 1 96.56 230 ILE B C 1
ATOM 7948 O O . ILE B 1 230 ? -16.734 -15.547 16.047 1 96.56 230 ILE B O 1
ATOM 7952 N N . ILE B 1 231 ? -18.641 -16.281 16.891 1 96.5 231 ILE B N 1
ATOM 7953 C CA . ILE B 1 231 ? -18.172 -16.219 18.281 1 96.5 231 ILE B CA 1
ATOM 7954 C C . ILE B 1 231 ? -17 -17.172 18.469 1 96.5 231 ILE B C 1
ATOM 7956 O O . ILE B 1 231 ? -15.961 -16.781 19.016 1 96.5 231 ILE B O 1
ATOM 7960 N N . VAL B 1 232 ? -17.125 -18.375 17.969 1 96.44 232 VAL B N 1
ATOM 7961 C CA . VAL B 1 232 ? -16.094 -19.391 18.188 1 96.44 232 VAL B CA 1
ATOM 7962 C C . VAL B 1 232 ? -14.812 -18.984 17.438 1 96.44 232 VAL B C 1
ATOM 7964 O O . VAL B 1 232 ? -13.711 -19.109 17.984 1 96.44 232 VAL B O 1
ATOM 7967 N N . MET B 1 233 ? -14.906 -18.453 16.234 1 96.81 233 MET B N 1
ATOM 7968 C CA . MET B 1 233 ? -13.75 -18.141 15.391 1 96.81 233 MET B CA 1
ATOM 7969 C C . MET B 1 233 ? -13 -16.922 15.922 1 96.81 233 MET B C 1
ATOM 7971 O O . MET B 1 233 ? -11.859 -16.672 15.523 1 96.81 233 MET B O 1
ATOM 7975 N N . GLU B 1 234 ? -13.602 -16.219 16.844 1 95.25 234 GLU B N 1
ATOM 7976 C CA . GLU B 1 234 ? -12.922 -15.078 17.453 1 95.25 234 GLU B CA 1
ATOM 7977 C C . GLU B 1 234 ? -11.977 -15.523 18.562 1 95.25 234 GLU B C 1
ATOM 7979 O O . GLU B 1 234 ? -11.188 -14.727 19.078 1 95.25 234 GLU B O 1
ATOM 7984 N N . ASN B 1 235 ? -12.07 -16.797 18.969 1 94.69 235 ASN B N 1
ATOM 7985 C CA . ASN B 1 235 ? -11.141 -17.359 19.938 1 94.69 235 ASN B CA 1
ATOM 7986 C C . ASN B 1 235 ? -9.727 -17.453 19.375 1 94.69 235 ASN B C 1
ATOM 7988 O O . ASN B 1 235 ? -9.445 -18.297 18.516 1 94.69 235 ASN B O 1
ATOM 7992 N N . ARG B 1 236 ? -8.82 -16.828 19.906 1 91 236 ARG B N 1
ATOM 7993 C CA . ARG B 1 236 ? -7.473 -16.703 19.359 1 91 236 ARG B CA 1
ATOM 7994 C C . ARG B 1 236 ? -6.629 -17.922 19.688 1 91 236 ARG B C 1
ATOM 7996 O O . ARG B 1 236 ? -5.551 -18.109 19.125 1 91 236 ARG B O 1
ATOM 8003 N N . ASN B 1 237 ? -7.152 -18.734 20.547 1 91.25 237 ASN B N 1
ATOM 8004 C CA . ASN B 1 237 ? -6.363 -19.891 20.969 1 91.25 237 ASN B CA 1
ATOM 8005 C C . ASN B 1 237 ? -6.707 -21.141 20.156 1 91.25 237 ASN B C 1
ATOM 8007 O O . ASN B 1 237 ? -6.203 -22.234 20.453 1 91.25 237 ASN B O 1
ATOM 8011 N N . LEU B 1 238 ? -7.445 -20.984 19.172 1 92.25 238 LEU B N 1
ATOM 8012 C CA . LEU B 1 238 ? -7.906 -22.141 18.406 1 92.25 238 LEU B CA 1
ATOM 8013 C C . LEU B 1 238 ? -6.734 -22.875 17.766 1 92.25 238 LEU B C 1
ATOM 8015 O O . LEU B 1 238 ? -6.84 -24.062 17.453 1 92.25 238 LEU B O 1
ATOM 8019 N N . HIS B 1 239 ? -5.684 -22.25 17.562 1 86.75 239 HIS B N 1
ATOM 8020 C CA . HIS B 1 239 ? -4.531 -22.859 16.906 1 86.75 239 HIS B CA 1
ATOM 8021 C C . HIS B 1 239 ? -3.699 -23.656 17.906 1 86.75 239 HIS B C 1
ATOM 8023 O O . HIS B 1 239 ? -2.779 -24.375 17.5 1 86.75 239 HIS B O 1
ATOM 8029 N N . SER B 1 240 ? -4.078 -23.594 19.203 1 84.88 240 SER B N 1
ATOM 8030 C CA . SER B 1 240 ? -3.32 -24.312 20.219 1 84.88 240 SER B CA 1
ATOM 8031 C C . SER B 1 240 ? -3.459 -25.828 20.062 1 84.88 240 SER B C 1
ATOM 8033 O O . SER B 1 240 ? -4.477 -26.312 19.562 1 84.88 240 SER B O 1
ATOM 8035 N N . PRO B 1 241 ? -2.484 -26.578 20.391 1 85.88 241 PRO B N 1
ATOM 8036 C CA . PRO B 1 241 ? -2.461 -28.031 20.188 1 85.88 241 PRO B CA 1
ATOM 8037 C C . PRO B 1 241 ? -3.641 -28.734 20.844 1 85.88 241 PRO B C 1
ATOM 8039 O O . PRO B 1 241 ? -4.117 -29.766 20.344 1 85.88 241 PRO B O 1
ATOM 8042 N N . GLU B 1 242 ? -4.102 -28.141 21.984 1 87.81 242 GLU B N 1
ATOM 8043 C CA . GLU B 1 242 ? -5.215 -28.766 22.703 1 87.81 242 GLU B CA 1
ATOM 8044 C C . GLU B 1 242 ? -6.477 -28.781 21.844 1 87.81 242 GLU B C 1
ATOM 8046 O O . GLU B 1 242 ? -7.273 -29.719 21.906 1 87.81 242 GLU B O 1
ATOM 8051 N N . TYR B 1 243 ? -6.578 -27.828 21.047 1 93.12 243 TYR B N 1
ATOM 8052 C CA . TYR B 1 243 ? -7.762 -27.719 20.203 1 93.12 243 TYR B CA 1
ATOM 8053 C C . TYR B 1 243 ? -7.625 -28.562 18.953 1 93.12 243 TYR B C 1
ATOM 8055 O O . TYR B 1 243 ? -8.625 -29 18.375 1 93.12 243 TYR B O 1
ATOM 8063 N N . LEU B 1 244 ? -6.445 -28.859 18.5 1 92.25 244 LEU B N 1
ATOM 8064 C CA . LEU B 1 244 ? -6.176 -29.516 17.219 1 92.25 244 LEU B CA 1
ATOM 8065 C C . LEU B 1 244 ? -6.535 -31 17.281 1 92.25 244 LEU B C 1
ATOM 8067 O O . LEU B 1 244 ? -6.859 -31.594 16.25 1 92.25 244 LEU B O 1
ATOM 8071 N N . GLU B 1 245 ? -6.5 -31.516 18.406 1 88.5 245 GLU B N 1
ATOM 8072 C CA . GLU B 1 245 ? -6.684 -32.969 18.562 1 88.5 245 GLU B CA 1
ATOM 8073 C C . GLU B 1 245 ? -8.141 -33.344 18.344 1 88.5 245 GLU B C 1
ATOM 8075 O O . GLU B 1 245 ? -8.43 -34.281 17.594 1 88.5 245 GLU B O 1
ATOM 8080 N N . MET B 1 246 ? -9.016 -32.625 19.016 1 88 246 MET B N 1
ATOM 8081 C CA . MET B 1 246 ? -10.398 -33.094 18.953 1 88 246 MET B CA 1
ATOM 8082 C C . MET B 1 246 ? -11.359 -31.953 18.703 1 88 246 MET B C 1
ATOM 8084 O O . MET B 1 246 ? -12.203 -32.031 17.797 1 88 246 MET B O 1
ATOM 8088 N N . ALA B 1 247 ? -11.203 -30.844 19.359 1 94.5 247 ALA B N 1
ATOM 8089 C CA . ALA B 1 247 ? -12.203 -29.781 19.359 1 94.5 247 ALA B CA 1
ATOM 8090 C C . ALA B 1 247 ? -12.289 -29.125 17.984 1 94.5 247 ALA B C 1
ATOM 8092 O O . ALA B 1 247 ? -13.375 -29.031 17.406 1 94.5 247 ALA B O 1
ATOM 8093 N N . LEU B 1 248 ? -11.172 -28.781 17.422 1 97.12 248 LEU B N 1
ATOM 8094 C CA . LEU B 1 248 ? -11.156 -28.016 16.172 1 97.12 248 LEU B CA 1
ATOM 8095 C C . LEU B 1 248 ? -11.609 -28.891 15 1 97.12 248 LEU B C 1
ATOM 8097 O O . LEU B 1 248 ? -12.391 -28.453 14.164 1 97.12 248 LEU B O 1
ATOM 8101 N N . PRO B 1 249 ? -11.203 -30.172 14.93 1 97.12 249 PRO B N 1
ATOM 8102 C CA . PRO B 1 249 ? -11.703 -31.031 13.852 1 97.12 249 PRO B CA 1
ATOM 8103 C C . PRO B 1 249 ? -13.227 -31.172 13.867 1 97.12 249 PRO B C 1
ATOM 8105 O O . PRO B 1 249 ? -13.867 -31.109 12.812 1 97.12 249 PRO B O 1
ATOM 8108 N N . LEU B 1 250 ? -13.758 -31.312 15.023 1 96.5 250 LEU B N 1
ATOM 8109 C CA . LEU B 1 250 ? -15.203 -31.453 15.148 1 96.5 250 LEU B CA 1
ATOM 8110 C C . LEU B 1 250 ? -15.906 -30.156 14.734 1 96.5 250 LEU B C 1
ATOM 8112 O O . LEU B 1 250 ? -16.938 -30.203 14.055 1 96.5 250 LEU B O 1
ATOM 8116 N N . PHE B 1 251 ? -15.336 -29.078 15.125 1 97.25 251 PHE B N 1
ATOM 8117 C CA . PHE B 1 251 ? -15.914 -27.781 14.797 1 97.25 251 PHE B CA 1
ATOM 8118 C C . PHE B 1 251 ? -15.867 -27.531 13.289 1 97.25 251 PHE B C 1
ATOM 8120 O O . PHE B 1 251 ? -16.812 -26.984 12.711 1 97.25 251 PHE B O 1
ATOM 8127 N N . CYS B 1 252 ? -14.75 -27.938 12.664 1 97.94 252 CYS B N 1
ATOM 8128 C CA . CYS B 1 252 ? -14.609 -27.766 11.227 1 97.94 252 CYS B CA 1
ATOM 8129 C C . CYS B 1 252 ? -15.641 -28.594 10.469 1 97.94 252 CYS B C 1
ATOM 8131 O O . CYS B 1 252 ? -16.188 -28.141 9.469 1 97.94 252 CYS B O 1
ATOM 8133 N N . LYS B 1 253 ? -15.859 -29.781 10.969 1 97.25 253 LYS B N 1
ATOM 8134 C CA . LYS B 1 253 ? -16.859 -30.625 10.344 1 97.25 253 LYS B CA 1
ATOM 8135 C C . LYS B 1 253 ? -18.234 -29.969 10.375 1 97.25 253 LYS B C 1
ATOM 8137 O O . LYS B 1 253 ? -18.984 -30.016 9.383 1 97.25 253 LYS B O 1
ATOM 8142 N N . ALA B 1 254 ? -18.531 -29.375 11.469 1 97.25 254 ALA B N 1
ATOM 8143 C CA . ALA B 1 254 ? -19.797 -28.656 11.602 1 97.25 254 ALA B CA 1
ATOM 8144 C C . ALA B 1 254 ? -19.859 -27.453 10.672 1 97.25 254 ALA B C 1
ATOM 8146 O O . ALA B 1 254 ? -20.828 -27.266 9.945 1 97.25 254 ALA B O 1
ATOM 8147 N N . MET B 1 255 ? -18.828 -26.703 10.672 1 97.38 255 MET B N 1
ATOM 8148 C CA . MET B 1 255 ? -18.781 -25.469 9.898 1 97.38 255 MET B CA 1
ATOM 8149 C C . MET B 1 255 ? -18.828 -25.75 8.406 1 97.38 255 MET B C 1
ATOM 8151 O O . MET B 1 255 ? -19.375 -24.969 7.629 1 97.38 255 MET B O 1
ATOM 8155 N N . SER B 1 256 ? -18.25 -26.844 8 1 96.56 256 SER B N 1
ATOM 8156 C CA . SER B 1 256 ? -18.203 -27.219 6.59 1 96.56 256 SER B CA 1
ATOM 8157 C C . SER B 1 256 ? -19.594 -27.531 6.047 1 96.56 256 SER B C 1
ATOM 8159 O O . SER B 1 256 ? -19.781 -27.594 4.828 1 96.56 256 SER B O 1
ATOM 8161 N N . LYS B 1 257 ? -20.578 -27.703 6.969 1 96.5 257 LYS B N 1
ATOM 8162 C CA . LYS B 1 257 ? -21.938 -28.047 6.555 1 96.5 257 LYS B CA 1
ATOM 8163 C C . LYS B 1 257 ? -22.797 -26.797 6.387 1 96.5 257 LYS B C 1
ATOM 8165 O O . LYS B 1 257 ? -23.984 -26.906 6.094 1 96.5 257 LYS B O 1
ATOM 8170 N N . LEU B 1 258 ? -22.203 -25.672 6.52 1 96.56 258 LEU B N 1
ATOM 8171 C CA . LEU B 1 258 ? -22.938 -24.438 6.316 1 96.56 258 LEU B CA 1
ATOM 8172 C C . LEU B 1 258 ? -23.453 -24.328 4.879 1 96.56 258 LEU B C 1
ATOM 8174 O O . LEU B 1 258 ? -22.719 -24.641 3.938 1 96.56 258 LEU B O 1
ATOM 8178 N N . PRO B 1 259 ? -24.656 -23.938 4.691 1 95.5 259 PRO B N 1
ATOM 8179 C CA . PRO B 1 259 ? -25.141 -23.719 3.324 1 95.5 259 PRO B CA 1
ATOM 8180 C C . PRO B 1 259 ? -24.438 -22.562 2.617 1 95.5 259 PRO B C 1
ATOM 8182 O O . PRO B 1 259 ? -23.797 -21.734 3.27 1 95.5 259 PRO B O 1
ATOM 8185 N N . LEU B 1 260 ? -24.578 -22.594 1.354 1 95.12 260 LEU B N 1
ATOM 8186 C CA . LEU B 1 260 ? -23.844 -21.656 0.511 1 95.12 260 LEU B CA 1
ATOM 8187 C C . LEU B 1 260 ? -24.141 -20.203 0.912 1 95.12 260 LEU B C 1
ATOM 8189 O O . LEU B 1 260 ? -23.219 -19.375 0.987 1 95.12 260 LEU B O 1
ATOM 8193 N N . ALA B 1 261 ? -25.344 -19.906 1.189 1 94.06 261 ALA B N 1
ATOM 8194 C CA . ALA B 1 261 ? -25.734 -18.547 1.561 1 94.06 261 ALA B CA 1
ATOM 8195 C C . ALA B 1 261 ? -25.062 -18.109 2.859 1 94.06 261 ALA B C 1
ATOM 8197 O O . ALA B 1 261 ? -24.625 -16.969 2.984 1 94.06 261 ALA B O 1
ATOM 8198 N N . ALA B 1 262 ? -25.016 -19.047 3.787 1 95.31 262 ALA B N 1
ATOM 8199 C CA . ALA B 1 262 ? -24.391 -18.75 5.07 1 95.31 262 ALA B CA 1
ATOM 8200 C C . ALA B 1 262 ? -22.875 -18.562 4.898 1 95.31 262 ALA B C 1
ATOM 8202 O O . ALA B 1 262 ? -22.297 -17.672 5.516 1 95.31 262 ALA B O 1
ATOM 8203 N N . GLN B 1 263 ? -22.266 -19.422 4.082 1 97.25 263 GLN B N 1
ATOM 8204 C CA . GLN B 1 263 ? -20.844 -19.266 3.789 1 97.25 263 GLN B CA 1
ATOM 8205 C C . GLN B 1 263 ? -20.547 -17.891 3.182 1 97.25 263 GLN B C 1
ATOM 8207 O O . GLN B 1 263 ? -19.594 -17.219 3.582 1 97.25 263 GLN B O 1
ATOM 8212 N N . GLY B 1 264 ? -21.375 -17.547 2.23 1 96.19 264 GLY B N 1
ATOM 8213 C CA . GLY B 1 264 ? -21.219 -16.25 1.602 1 96.19 264 GLY B CA 1
ATOM 8214 C C . GLY B 1 264 ? -21.281 -15.094 2.588 1 96.19 264 GLY B C 1
ATOM 8215 O O . GLY B 1 264 ? -20.469 -14.164 2.52 1 96.19 264 GLY B O 1
ATOM 8216 N N . LYS B 1 265 ? -22.203 -15.148 3.469 1 95.31 265 LYS B N 1
ATOM 8217 C CA . LYS B 1 265 ? -22.359 -14.102 4.469 1 95.31 265 LYS B CA 1
ATOM 8218 C C . LYS B 1 265 ? -21.141 -14.031 5.387 1 95.31 265 LYS B C 1
ATOM 8220 O O . LYS B 1 265 ? -20.672 -12.945 5.719 1 95.31 265 LYS B O 1
ATOM 8225 N N . LEU B 1 266 ? -20.688 -15.172 5.789 1 95.75 266 LEU B N 1
ATOM 8226 C CA . LEU B 1 266 ? -19.5 -15.25 6.629 1 95.75 266 LEU B CA 1
ATOM 8227 C C . LEU B 1 266 ? -18.297 -14.656 5.918 1 95.75 266 LEU B C 1
ATOM 8229 O O . LEU B 1 266 ? -17.516 -13.898 6.516 1 95.75 266 LEU B O 1
ATOM 8233 N N . VAL B 1 267 ? -18.125 -15 4.688 1 96.94 267 VAL B N 1
ATOM 8234 C CA . VAL B 1 267 ? -17.016 -14.5 3.887 1 96.94 267 VAL B CA 1
ATOM 8235 C C . VAL B 1 267 ? -17.094 -12.977 3.777 1 96.94 267 VAL B C 1
ATOM 8237 O O . VAL B 1 267 ? -16.078 -12.289 3.93 1 96.94 267 VAL B O 1
ATOM 8240 N N . ARG B 1 268 ? -18.25 -12.438 3.527 1 95.31 268 ARG B N 1
ATOM 8241 C CA . ARG B 1 268 ? -18.438 -10.992 3.41 1 95.31 268 ARG B CA 1
ATOM 8242 C C . ARG B 1 268 ? -18.094 -10.289 4.723 1 95.31 268 ARG B C 1
ATOM 8244 O O . ARG B 1 268 ? -17.5 -9.211 4.719 1 95.31 268 ARG B O 1
ATOM 8251 N N . LEU B 1 269 ? -18.453 -10.922 5.754 1 94.88 269 LEU B N 1
ATOM 8252 C CA . LEU B 1 269 ? -18.109 -10.375 7.062 1 94.88 269 LEU B CA 1
ATOM 8253 C C . LEU B 1 269 ? -16.594 -10.359 7.258 1 94.88 269 LEU B C 1
ATOM 8255 O O . LEU B 1 269 ? -16.016 -9.328 7.605 1 94.88 269 LEU B O 1
ATOM 8259 N N . TRP B 1 270 ? -15.969 -11.5 7.043 1 96.19 270 TRP B N 1
ATOM 8260 C CA . TRP B 1 270 ? -14.539 -11.648 7.289 1 96.19 270 TRP B CA 1
ATOM 8261 C C . TRP B 1 270 ? -13.727 -10.797 6.32 1 96.19 270 TRP B C 1
ATOM 8263 O O . TRP B 1 270 ? -12.578 -10.445 6.602 1 96.19 270 TRP B O 1
ATOM 8273 N N . SER B 1 271 ? -14.25 -10.539 5.172 1 94.88 271 SER B N 1
ATOM 8274 C CA . SER B 1 271 ? -13.555 -9.727 4.18 1 94.88 271 SER B CA 1
ATOM 8275 C C . SER B 1 271 ? -13.273 -8.32 4.711 1 94.88 271 SER B C 1
ATOM 8277 O O . SER B 1 271 ? -12.406 -7.617 4.191 1 94.88 271 SER B O 1
ATOM 8279 N N . LYS B 1 272 ? -13.961 -7.906 5.758 1 92.25 272 LYS B N 1
ATOM 8280 C CA . LYS B 1 272 ? -13.797 -6.578 6.34 1 92.25 272 LYS B CA 1
ATOM 8281 C C . LYS B 1 272 ? -12.734 -6.59 7.438 1 92.25 272 LYS B C 1
ATOM 8283 O O . LYS B 1 272 ? -12.383 -5.543 7.98 1 92.25 272 LYS B O 1
ATOM 8288 N N . TYR B 1 273 ? -12.266 -7.809 7.75 1 91.88 273 TYR B N 1
ATOM 8289 C CA . TYR B 1 273 ? -11.234 -7.949 8.781 1 91.88 273 TYR B CA 1
ATOM 8290 C C . TYR B 1 273 ? -9.883 -7.48 8.266 1 91.88 273 TYR B C 1
ATOM 8292 O O . TYR B 1 273 ? -9.672 -7.375 7.051 1 91.88 273 TYR B O 1
ATOM 8300 N N . SER B 1 274 ? -8.977 -7.246 9.242 1 87.62 274 SER B N 1
ATOM 8301 C CA . SER B 1 274 ? -7.613 -6.875 8.891 1 87.62 274 SER B CA 1
ATOM 8302 C C . SER B 1 274 ? -6.832 -8.078 8.367 1 87.62 274 SER B C 1
ATOM 8304 O O . SER B 1 274 ? -7.227 -9.227 8.586 1 87.62 274 SER B O 1
ATOM 8306 N N . ALA B 1 275 ? -5.738 -7.781 7.66 1 90.38 275 ALA B N 1
ATOM 8307 C CA . ALA B 1 275 ? -4.871 -8.828 7.133 1 90.38 275 ALA B CA 1
ATOM 8308 C C . ALA B 1 275 ? -4.371 -9.742 8.25 1 90.38 275 ALA B C 1
ATOM 8310 O O . ALA B 1 275 ? -4.273 -10.961 8.07 1 90.38 275 ALA B O 1
ATOM 8311 N N . ASP B 1 276 ? -4.16 -9.125 9.352 1 88.12 276 ASP B N 1
ATOM 8312 C CA . ASP B 1 276 ? -3.646 -9.906 10.469 1 88.12 276 ASP B CA 1
ATOM 8313 C C . ASP B 1 276 ? -4.695 -10.883 10.992 1 88.12 276 ASP B C 1
ATOM 8315 O O . ASP B 1 276 ? -4.371 -12.016 11.359 1 88.12 276 ASP B O 1
ATOM 8319 N N . GLN B 1 277 ? -5.848 -10.398 11.047 1 91.5 277 GLN B N 1
ATOM 8320 C CA . GLN B 1 277 ? -6.938 -11.258 11.5 1 91.5 277 GLN B CA 1
ATOM 8321 C C . GLN B 1 277 ? -7.168 -12.414 10.523 1 91.5 277 GLN B C 1
ATOM 8323 O O . GLN B 1 277 ? -7.367 -13.555 10.945 1 91.5 277 GLN B O 1
ATOM 8328 N N . ILE B 1 278 ? -7.102 -12.195 9.289 1 95.88 278 ILE B N 1
ATOM 8329 C CA . ILE B 1 278 ? -7.266 -13.211 8.266 1 95.88 278 ILE B CA 1
ATOM 8330 C C . ILE B 1 278 ? -6.121 -14.219 8.344 1 95.88 278 ILE B C 1
ATOM 8332 O O . ILE B 1 278 ? -6.34 -15.43 8.211 1 95.88 278 ILE B O 1
ATOM 8336 N N . ARG B 1 279 ? -4.941 -13.703 8.562 1 93.69 279 ARG B N 1
ATOM 8337 C CA . ARG B 1 279 ? -3.77 -14.562 8.688 1 93.69 279 ARG B CA 1
ATOM 8338 C C . ARG B 1 279 ? -3.928 -15.531 9.852 1 93.69 279 ARG B C 1
ATOM 8340 O O . ARG B 1 279 ? -3.631 -16.719 9.719 1 93.69 279 ARG B O 1
ATOM 8347 N N . ARG B 1 280 ? -4.41 -14.969 10.914 1 93.06 280 ARG B N 1
ATOM 8348 C CA . ARG B 1 280 ? -4.617 -15.812 12.086 1 93.06 280 ARG B CA 1
ATOM 8349 C C . ARG B 1 280 ? -5.609 -16.938 11.789 1 93.06 280 ARG B C 1
ATOM 8351 O O . ARG B 1 280 ? -5.383 -18.094 12.156 1 93.06 280 ARG B O 1
ATOM 8358 N N . MET B 1 281 ? -6.688 -16.625 11.188 1 95.75 281 MET B N 1
ATOM 8359 C CA . MET B 1 281 ? -7.699 -17.625 10.836 1 95.75 281 MET B CA 1
ATOM 8360 C C . MET B 1 281 ? -7.133 -18.656 9.875 1 95.75 281 MET B C 1
ATOM 8362 O O . MET B 1 281 ? -7.352 -19.859 10.055 1 95.75 281 MET B O 1
ATOM 8366 N N . MET B 1 282 ? -6.422 -18.172 8.867 1 97 282 MET B N 1
ATOM 8367 C CA . MET B 1 282 ? -5.801 -19.062 7.891 1 97 282 MET B CA 1
ATOM 8368 C C . MET B 1 282 ? -4.844 -20.031 8.57 1 97 282 MET B C 1
ATOM 8370 O O . MET B 1 282 ? -4.895 -21.234 8.312 1 97 282 MET B O 1
ATOM 8374 N N . GLU B 1 283 ? -4.07 -19.531 9.477 1 94.81 283 GLU B N 1
ATOM 8375 C CA . GLU B 1 283 ? -3.076 -20.344 10.164 1 94.81 283 GLU B CA 1
ATOM 8376 C C . GLU B 1 283 ? -3.742 -21.406 11.031 1 94.81 283 GLU B C 1
ATOM 8378 O O . GLU B 1 283 ? -3.213 -22.5 11.195 1 94.81 283 GLU B O 1
ATOM 8383 N N . THR B 1 284 ? -4.844 -21.047 11.586 1 95.94 284 THR B N 1
ATOM 8384 C CA . THR B 1 284 ? -5.586 -21.984 12.422 1 95.94 284 THR B CA 1
ATOM 8385 C C . THR B 1 284 ? -5.965 -23.234 11.625 1 95.94 284 THR B C 1
ATOM 8387 O O . THR B 1 284 ? -5.688 -24.344 12.055 1 95.94 284 THR B O 1
ATOM 8390 N N . PHE B 1 285 ? -6.438 -23.094 10.5 1 97.69 285 PHE B N 1
ATOM 8391 C CA . PHE B 1 285 ? -6.863 -24.234 9.688 1 97.69 285 PHE B CA 1
ATOM 8392 C C . PHE B 1 285 ? -5.66 -24.938 9.07 1 97.69 285 PHE B C 1
ATOM 8394 O O . PHE B 1 285 ? -5.633 -26.172 8.977 1 97.69 285 PHE B O 1
ATOM 8401 N N . GLN B 1 286 ? -4.691 -24.141 8.648 1 96.56 286 GLN B N 1
ATOM 8402 C CA . GLN B 1 286 ? -3.477 -24.719 8.086 1 96.56 286 GLN B CA 1
ATOM 8403 C C . GLN B 1 286 ? -2.768 -25.609 9.102 1 96.56 286 GLN B C 1
ATOM 8405 O O . GLN B 1 286 ? -2.262 -26.688 8.75 1 96.56 286 GLN B O 1
ATOM 8410 N N . GLN B 1 287 ? -2.799 -25.188 10.305 1 94.81 287 GLN B N 1
ATOM 8411 C CA . GLN B 1 287 ? -2.143 -25.953 11.359 1 94.81 287 GLN B CA 1
ATOM 8412 C C . GLN B 1 287 ? -2.867 -27.266 11.609 1 94.81 287 GLN B C 1
ATOM 8414 O O . GLN B 1 287 ? -2.23 -28.297 11.852 1 94.81 287 GLN B O 1
ATOM 8419 N N . LEU B 1 288 ? -4.113 -27.188 11.602 1 96.81 288 LEU B N 1
ATOM 8420 C CA . LEU B 1 288 ? -4.883 -28.406 11.773 1 96.81 288 LEU B CA 1
ATOM 8421 C C . LEU B 1 288 ? -4.586 -29.391 10.641 1 96.81 288 LEU B C 1
ATOM 8423 O O . LEU B 1 288 ? -4.355 -30.578 10.898 1 96.81 288 LEU B O 1
ATOM 8427 N N . ILE B 1 289 ? -4.551 -28.953 9.391 1 97.25 289 ILE B N 1
ATOM 8428 C CA . ILE B 1 289 ? -4.277 -29.797 8.234 1 97.25 289 ILE B CA 1
ATOM 8429 C C . ILE B 1 289 ? -2.881 -30.406 8.359 1 97.25 289 ILE B C 1
ATOM 8431 O O . ILE B 1 289 ? -2.707 -31.625 8.219 1 97.25 289 ILE B O 1
ATOM 8435 N N . THR B 1 290 ? -1.968 -29.578 8.656 1 95.69 290 THR B N 1
ATOM 8436 C CA . THR B 1 290 ? -0.588 -30.031 8.789 1 95.69 290 THR B CA 1
ATOM 8437 C C . THR B 1 290 ? -0.464 -31.062 9.906 1 95.69 290 THR B C 1
ATOM 8439 O O . THR B 1 290 ? 0.172 -32.094 9.734 1 95.69 290 THR B O 1
ATOM 8442 N N . TYR B 1 291 ? -1.098 -30.734 11.047 1 93.5 291 TYR B N 1
ATOM 8443 C CA . TYR B 1 291 ? -1.073 -31.625 12.203 1 93.5 291 TYR B CA 1
ATOM 8444 C C . TYR B 1 291 ? -1.618 -33 11.844 1 93.5 291 TYR B C 1
ATOM 8446 O O . TYR B 1 291 ? -1 -34.031 12.148 1 93.5 291 TYR B O 1
ATOM 8454 N N . LYS B 1 292 ? -2.715 -33.062 11.211 1 95.06 292 LYS B N 1
ATOM 8455 C CA . LYS B 1 292 ? -3.357 -34.344 10.844 1 95.06 292 LYS B CA 1
ATOM 8456 C C . LYS B 1 292 ? -2.549 -35.062 9.781 1 95.06 292 LYS B C 1
ATOM 8458 O O . LYS B 1 292 ? -2.471 -36.312 9.797 1 95.06 292 LYS B O 1
ATOM 8463 N N . VAL B 1 293 ? -1.932 -34.375 8.82 1 95.06 293 VAL B N 1
ATOM 8464 C CA . VAL B 1 293 ? -1.16 -35 7.742 1 95.06 293 VAL B CA 1
ATOM 8465 C C . VAL B 1 293 ? 0.085 -35.656 8.312 1 95.06 293 VAL B C 1
ATOM 8467 O O . VAL B 1 293 ? 0.444 -36.75 7.898 1 95.06 293 VAL B O 1
ATOM 8470 N N . ILE B 1 294 ? 0.659 -35.031 9.273 1 91 294 ILE B N 1
ATOM 8471 C CA . ILE B 1 294 ? 1.908 -35.531 9.82 1 91 294 ILE B CA 1
ATOM 8472 C C . ILE B 1 294 ? 1.61 -36.656 10.836 1 91 294 ILE B C 1
ATOM 8474 O O . ILE B 1 294 ? 2.373 -37.594 10.953 1 91 294 ILE B O 1
ATOM 8478 N N . SER B 1 295 ? 0.507 -36.562 11.547 1 88.62 295 SER B N 1
ATOM 8479 C CA . SER B 1 295 ? 0.162 -37.5 12.602 1 88.62 295 SER B CA 1
ATOM 8480 C C . SER B 1 295 ? -0.357 -38.812 12.023 1 88.62 295 SER B C 1
ATOM 8482 O O . SER B 1 295 ? -0.361 -39.844 12.711 1 88.62 295 SER B O 1
ATOM 8484 N N . ASN B 1 296 ? -0.777 -38.812 10.773 1 89.69 296 ASN B N 1
ATOM 8485 C CA . ASN B 1 296 ? -1.347 -40 10.148 1 89.69 296 ASN B CA 1
ATOM 8486 C C . ASN B 1 296 ? -0.481 -40.469 8.992 1 89.69 296 ASN B C 1
ATOM 8488 O O . ASN B 1 296 ? 0.381 -39.75 8.5 1 89.69 296 ASN B O 1
ATOM 8492 N N . GLU B 1 297 ? -0.585 -41.781 8.719 1 87.5 297 GLU B N 1
ATOM 8493 C CA . GLU B 1 297 ? 0.131 -42.344 7.586 1 87.5 297 GLU B CA 1
ATOM 8494 C C . GLU B 1 297 ? -0.784 -42.469 6.371 1 87.5 297 GLU B C 1
ATOM 8496 O O . GLU B 1 297 ? -1.798 -43.188 6.434 1 87.5 297 GLU B O 1
ATOM 8501 N N . PHE B 1 298 ? -0.462 -41.812 5.441 1 93.31 298 PHE B N 1
ATOM 8502 C CA . PHE B 1 298 ? -1.271 -41.844 4.227 1 93.31 298 PHE B CA 1
ATOM 8503 C C . PHE B 1 298 ? -0.546 -42.594 3.111 1 93.31 298 PHE B C 1
ATOM 8505 O O . PHE B 1 298 ? 0.67 -42.469 2.961 1 93.31 298 PHE B O 1
ATOM 8512 N N . ASN B 1 299 ? -1.211 -43.469 2.42 1 88.12 299 ASN B N 1
ATOM 8513 C CA . ASN B 1 299 ? -0.744 -44.25 1.283 1 88.12 299 ASN B CA 1
ATOM 8514 C C . ASN B 1 299 ? -1.872 -44.531 0.296 1 88.12 299 ASN B C 1
ATOM 8516 O O . ASN B 1 299 ? -2.918 -43.875 0.34 1 88.12 299 ASN B O 1
ATOM 8520 N N . SER B 1 300 ? -1.709 -45.469 -0.614 1 86.62 300 SER B N 1
ATOM 8521 C CA . SER B 1 300 ? -2.674 -45.75 -1.675 1 86.62 300 SER B CA 1
ATOM 8522 C C . SER B 1 300 ? -3.951 -46.375 -1.117 1 86.62 300 SER B C 1
ATOM 8524 O O . SER B 1 300 ? -5.012 -46.281 -1.74 1 86.62 300 SER B O 1
ATOM 8526 N N . ARG B 1 301 ? -3.873 -46.906 0.063 1 88.12 301 ARG B N 1
ATOM 8527 C CA . ARG B 1 301 ? -5.047 -47.531 0.672 1 88.12 301 ARG B CA 1
ATOM 8528 C C . ARG B 1 301 ? -5.738 -46.562 1.627 1 88.12 301 ARG B C 1
ATOM 8530 O O . ARG B 1 301 ? -6.938 -46.688 1.888 1 88.12 301 ARG B O 1
ATOM 8537 N N . ASN B 1 302 ? -4.898 -45.688 2.162 1 92.94 302 ASN B N 1
ATOM 8538 C CA . ASN B 1 302 ? -5.402 -44.656 3.064 1 92.94 302 ASN B CA 1
ATOM 8539 C C . ASN B 1 302 ? -5.156 -43.25 2.512 1 92.94 302 ASN B C 1
ATOM 8541 O O . ASN B 1 302 ? -4.16 -42.625 2.852 1 92.94 302 ASN B O 1
ATOM 8545 N N . LEU B 1 303 ? -6.152 -42.781 1.806 1 95.19 303 LEU B N 1
ATOM 8546 C CA . LEU B 1 303 ? -5.973 -41.5 1.093 1 95.19 303 LEU B CA 1
ATOM 8547 C C . LEU B 1 303 ? -6.293 -40.312 1.996 1 95.19 303 LEU B C 1
ATOM 8549 O O . LEU B 1 303 ? -7.176 -40.406 2.852 1 95.19 303 LEU B O 1
ATOM 8553 N N . VAL B 1 304 ? -5.621 -39.281 1.846 1 96.12 304 VAL B N 1
ATOM 8554 C CA . VAL B 1 304 ? -5.863 -38.062 2.584 1 96.12 304 VAL B CA 1
ATOM 8555 C C . VAL B 1 304 ? -7.27 -37.531 2.293 1 96.12 304 VAL B C 1
ATOM 8557 O O . VAL B 1 304 ? -7.891 -36.906 3.141 1 96.12 304 VAL B O 1
ATOM 8560 N N . ASN B 1 305 ? -7.828 -37.906 1.104 1 95.31 305 ASN B N 1
ATOM 8561 C CA . ASN B 1 305 ? -9.172 -37.531 0.687 1 95.31 305 ASN B CA 1
ATOM 8562 C C . ASN B 1 305 ? -10.234 -38.094 1.613 1 95.31 305 ASN B C 1
ATOM 8564 O O . ASN B 1 305 ? -11.359 -37.594 1.667 1 95.31 305 ASN B O 1
ATOM 8568 N N . ASP B 1 306 ? -9.859 -39.125 2.322 1 94 306 ASP B N 1
ATOM 8569 C CA . ASP B 1 306 ? -10.828 -39.844 3.146 1 94 306 ASP B CA 1
ATOM 8570 C C . ASP B 1 306 ? -10.781 -39.344 4.594 1 94 306 ASP B C 1
ATOM 8572 O O . ASP B 1 306 ? -11.594 -39.781 5.422 1 94 306 ASP B O 1
ATOM 8576 N N . ASP B 1 307 ? -9.859 -38.531 4.957 1 95.31 307 ASP B N 1
ATOM 8577 C CA . ASP B 1 307 ? -9.781 -37.969 6.309 1 95.31 307 ASP B CA 1
ATOM 8578 C C . ASP B 1 307 ? -10.75 -36.812 6.488 1 95.31 307 ASP B C 1
ATOM 8580 O O . ASP B 1 307 ? -10.531 -35.719 5.961 1 95.31 307 ASP B O 1
ATOM 8584 N N . ASP B 1 308 ? -11.648 -36.969 7.312 1 94.81 308 ASP B N 1
ATOM 8585 C CA . ASP B 1 308 ? -12.734 -36 7.484 1 94.81 308 ASP B CA 1
ATOM 8586 C C . ASP B 1 308 ? -12.211 -34.688 8.047 1 94.81 308 ASP B C 1
ATOM 8588 O O . ASP B 1 308 ? -12.695 -33.625 7.695 1 94.81 308 ASP B O 1
ATOM 8592 N N . ALA B 1 309 ? -11.297 -34.781 8.945 1 96.12 309 ALA B N 1
ATOM 8593 C CA . ALA B 1 309 ? -10.773 -33.562 9.586 1 96.12 309 ALA B CA 1
ATOM 8594 C C . ALA B 1 309 ? -10.047 -32.688 8.57 1 96.12 309 ALA B C 1
ATOM 8596 O O . ALA B 1 309 ? -10.25 -31.484 8.539 1 96.12 309 ALA B O 1
ATOM 8597 N N . ILE B 1 310 ? -9.227 -33.312 7.738 1 97.62 310 ILE B N 1
ATOM 8598 C CA . ILE B 1 310 ? -8.453 -32.594 6.746 1 97.62 310 ILE B CA 1
ATOM 8599 C C . ILE B 1 310 ? -9.391 -31.984 5.703 1 97.62 310 ILE B C 1
ATOM 8601 O O . ILE B 1 310 ? -9.25 -30.828 5.332 1 97.62 310 ILE B O 1
ATOM 8605 N N . VAL B 1 311 ? -10.328 -32.812 5.305 1 97.44 311 VAL B N 1
ATOM 8606 C CA . VAL B 1 311 ? -11.289 -32.375 4.293 1 97.44 311 VAL B CA 1
ATOM 8607 C C . VAL B 1 311 ? -12.109 -31.188 4.828 1 97.44 311 VAL B C 1
ATOM 8609 O O . VAL B 1 311 ? -12.25 -30.172 4.156 1 97.44 311 VAL B O 1
ATOM 8612 N N . ALA B 1 312 ? -12.586 -31.344 6.02 1 97.81 312 ALA B N 1
ATOM 8613 C CA . ALA B 1 312 ? -13.406 -30.281 6.621 1 97.81 312 ALA B CA 1
ATOM 8614 C C . ALA B 1 312 ? -12.594 -29 6.812 1 97.81 312 ALA B C 1
ATOM 8616 O O . ALA B 1 312 ? -13.078 -27.906 6.535 1 97.81 312 ALA B O 1
ATOM 8617 N N . ALA B 1 313 ? -11.422 -29.141 7.285 1 98.06 313 ALA B N 1
ATOM 8618 C CA . ALA B 1 313 ? -10.547 -27.984 7.488 1 98.06 313 ALA B CA 1
ATOM 8619 C C . ALA B 1 313 ? -10.273 -27.266 6.172 1 98.06 313 ALA B C 1
ATOM 8621 O O . ALA B 1 313 ? -10.219 -26.031 6.133 1 98.06 313 ALA B O 1
ATOM 8622 N N . SER B 1 314 ? -10.07 -28.016 5.102 1 98.25 314 SER B N 1
ATOM 8623 C CA . SER B 1 314 ? -9.812 -27.422 3.789 1 98.25 314 SER B CA 1
ATOM 8624 C C . SER B 1 314 ? -11.023 -26.641 3.289 1 98.25 314 SER B C 1
ATOM 8626 O O . SER B 1 314 ? -10.867 -25.562 2.705 1 98.25 314 SER B O 1
ATOM 8628 N N . LYS B 1 315 ? -12.156 -27.188 3.557 1 97.56 315 LYS B N 1
ATOM 8629 C CA . LYS B 1 315 ? -13.375 -26.484 3.176 1 97.56 315 LYS B CA 1
ATOM 8630 C C . LYS B 1 315 ? -13.523 -25.188 3.957 1 97.56 315 LYS B C 1
ATOM 8632 O O . LYS B 1 315 ? -13.953 -24.172 3.402 1 97.56 315 LYS B O 1
ATOM 8637 N N . CYS B 1 316 ? -13.203 -25.234 5.215 1 98.12 316 CYS B N 1
ATOM 8638 C CA . CYS B 1 316 ? -13.258 -24.031 6.031 1 98.12 316 CYS B CA 1
ATOM 8639 C C . CYS B 1 316 ? -12.227 -23.016 5.562 1 98.12 316 CYS B C 1
ATOM 8641 O O . CYS B 1 316 ? -12.516 -21.812 5.504 1 98.12 316 CYS B O 1
ATOM 8643 N N . LEU B 1 317 ? -11.07 -23.531 5.242 1 98.19 317 LEU B N 1
ATOM 8644 C CA . LEU B 1 317 ? -9.992 -22.672 4.746 1 98.19 317 LEU B CA 1
ATOM 8645 C C . LEU B 1 317 ? -10.414 -21.969 3.459 1 98.19 317 LEU B C 1
ATOM 8647 O O . LEU B 1 317 ? -10 -20.828 3.207 1 98.19 317 LEU B O 1
ATOM 8651 N N . LYS B 1 318 ? -11.219 -22.625 2.709 1 97.94 318 LYS B N 1
ATOM 8652 C CA . LYS B 1 318 ? -11.727 -22.047 1.471 1 97.94 318 LYS B CA 1
ATOM 8653 C C . LYS B 1 318 ? -12.508 -20.766 1.748 1 97.94 318 LYS B C 1
ATOM 8655 O O . LYS B 1 318 ? -12.367 -19.766 1.023 1 97.94 318 LYS B O 1
ATOM 8660 N N . MET B 1 319 ? -13.281 -20.75 2.76 1 97.88 319 MET B N 1
ATOM 8661 C CA . MET B 1 319 ? -14.031 -19.562 3.125 1 97.88 319 MET B CA 1
ATOM 8662 C C . MET B 1 319 ? -13.086 -18.422 3.498 1 97.88 319 MET B C 1
ATOM 8664 O O . MET B 1 319 ? -13.305 -17.266 3.105 1 97.88 319 MET B O 1
ATOM 8668 N N . VAL B 1 320 ? -12.07 -18.781 4.207 1 97.75 320 VAL B N 1
ATOM 8669 C CA . VAL B 1 320 ? -11.094 -17.766 4.602 1 97.75 320 VAL B CA 1
ATOM 8670 C C . VAL B 1 320 ? -10.367 -17.25 3.365 1 97.75 320 VAL B C 1
ATOM 8672 O O . VAL B 1 320 ? -10.07 -16.047 3.27 1 97.75 320 VAL B O 1
ATOM 8675 N N . TYR B 1 321 ? -10.055 -18.125 2.4 1 97.75 321 TYR B N 1
ATOM 8676 C CA . TYR B 1 321 ? -9.398 -17.734 1.157 1 97.75 321 TYR B CA 1
ATOM 8677 C C . TYR B 1 321 ? -10.227 -16.719 0.398 1 97.75 321 TYR B C 1
ATOM 8679 O O . TYR B 1 321 ? -9.703 -15.695 -0.062 1 97.75 321 TYR B O 1
ATOM 8687 N N . TYR B 1 322 ? -11.484 -17.031 0.314 1 97.5 322 TYR B N 1
ATOM 8688 C CA . TYR B 1 322 ? -12.344 -16.109 -0.414 1 97.5 322 TYR B CA 1
ATOM 8689 C C . TYR B 1 322 ? -12.5 -14.797 0.347 1 97.5 322 TYR B C 1
ATOM 8691 O O . TYR B 1 322 ? -12.633 -13.727 -0.26 1 97.5 322 TYR B O 1
ATOM 8699 N N . ALA B 1 323 ? -12.516 -14.844 1.666 1 97.56 323 ALA B N 1
ATOM 8700 C CA . ALA B 1 323 ? -12.508 -13.602 2.436 1 97.56 323 ALA B CA 1
ATOM 8701 C C . ALA B 1 323 ? -11.258 -12.781 2.133 1 97.56 323 ALA B C 1
ATOM 8703 O O . ALA B 1 323 ? -11.328 -11.555 2.021 1 97.56 323 ALA B O 1
ATOM 8704 N N . ASN B 1 324 ? -10.164 -13.469 1.991 1 97.06 324 ASN B N 1
ATOM 8705 C CA . ASN B 1 324 ? -8.891 -12.859 1.619 1 97.06 324 ASN B CA 1
ATOM 8706 C C . ASN B 1 324 ? -8.977 -12.188 0.251 1 97.06 324 ASN B C 1
ATOM 8708 O O . ASN B 1 324 ? -8.445 -11.086 0.061 1 97.06 324 ASN B O 1
ATOM 8712 N N . VAL B 1 325 ? -9.648 -12.82 -0.61 1 96.06 325 VAL B N 1
ATOM 8713 C CA . VAL B 1 325 ? -9.789 -12.344 -1.982 1 96.06 325 VAL B CA 1
ATOM 8714 C C . VAL B 1 325 ? -10.734 -11.148 -2.018 1 96.06 325 VAL B C 1
ATOM 8716 O O . VAL B 1 325 ? -10.391 -10.094 -2.553 1 96.06 325 VAL B O 1
ATOM 8719 N N . VAL B 1 326 ? -11.875 -11.281 -1.422 1 95.44 326 VAL B N 1
ATOM 8720 C CA . VAL B 1 326 ? -12.914 -10.258 -1.46 1 95.44 326 VAL B CA 1
ATOM 8721 C C . VAL B 1 326 ? -12.453 -9.023 -0.687 1 95.44 326 VAL B C 1
ATOM 8723 O O . VAL B 1 326 ? -12.781 -7.891 -1.051 1 95.44 326 VAL B O 1
ATOM 8726 N N . GLY B 1 327 ? -11.672 -9.25 0.348 1 93.44 327 GLY B N 1
ATOM 8727 C CA . GLY B 1 327 ? -11.195 -8.141 1.161 1 93.44 327 GLY B CA 1
ATOM 8728 C C . GLY B 1 327 ? -10.023 -7.41 0.537 1 93.44 327 GLY B C 1
ATOM 8729 O O . GLY B 1 327 ? -9.625 -6.344 1.011 1 93.44 327 GLY B O 1
ATOM 8730 N N . GLY B 1 328 ? -9.445 -7.945 -0.539 1 92.25 328 GLY B N 1
ATOM 8731 C CA . GLY B 1 328 ? -8.32 -7.316 -1.218 1 92.25 328 GLY B CA 1
ATOM 8732 C C . GLY B 1 328 ? -8.75 -6.289 -2.248 1 92.25 328 GLY B C 1
ATOM 8733 O O . GLY B 1 328 ? -9.836 -5.723 -2.154 1 92.25 328 GLY B O 1
ATOM 8734 N N . GLU B 1 329 ? -7.801 -5.918 -3.156 1 88.25 329 GLU B N 1
ATOM 8735 C CA . GLU B 1 329 ? -8.125 -5.035 -4.273 1 88.25 329 GLU B CA 1
ATOM 8736 C C . GLU B 1 329 ? -8.82 -5.793 -5.395 1 88.25 329 GLU B C 1
ATOM 8738 O O . GLU B 1 329 ? -8.18 -6.523 -6.156 1 88.25 329 GLU B O 1
ATOM 8743 N N . VAL B 1 330 ? -10.102 -5.602 -5.539 1 90.19 330 VAL B N 1
ATOM 8744 C CA . VAL B 1 330 ? -10.914 -6.391 -6.461 1 90.19 330 VAL B CA 1
ATOM 8745 C C . VAL B 1 330 ? -11.414 -5.5 -7.594 1 90.19 330 VAL B C 1
ATOM 8747 O O . VAL B 1 330 ? -11.859 -4.375 -7.355 1 90.19 330 VAL B O 1
ATOM 8750 N N . ASP B 1 331 ? -11.156 -5.938 -8.82 1 87.06 331 ASP B N 1
ATOM 8751 C CA . ASP B 1 331 ? -11.672 -5.277 -10.016 1 87.06 331 ASP B CA 1
ATOM 8752 C C . ASP B 1 331 ? -12.68 -6.168 -10.742 1 87.06 331 ASP B C 1
ATOM 8754 O O . ASP B 1 331 ? -12.289 -7.086 -11.469 1 87.06 331 ASP B O 1
ATOM 8758 N N . THR B 1 332 ? -13.977 -5.926 -10.664 1 88.38 332 THR B N 1
ATOM 8759 C CA . THR B 1 332 ? -15.008 -6.75 -11.289 1 88.38 332 THR B CA 1
ATOM 8760 C C . THR B 1 332 ? -15.5 -6.113 -12.586 1 88.38 332 THR B C 1
ATOM 8762 O O . THR B 1 332 ? -16.328 -6.695 -13.297 1 88.38 332 THR B O 1
ATOM 8765 N N . ASN B 1 333 ? -14.945 -5.031 -12.969 1 83.56 333 ASN B N 1
ATOM 8766 C CA . ASN B 1 333 ? -15.547 -4.262 -14.047 1 83.56 333 ASN B CA 1
ATOM 8767 C C . ASN B 1 333 ? -14.742 -4.391 -15.344 1 83.56 333 ASN B C 1
ATOM 8769 O O . ASN B 1 333 ? -15.203 -3.982 -16.406 1 83.56 333 ASN B O 1
ATOM 8773 N N . HIS B 1 334 ? -13.617 -4.844 -15.289 1 84.44 334 HIS B N 1
ATOM 8774 C CA . HIS B 1 334 ? -12.766 -4.906 -16.469 1 84.44 334 HIS B CA 1
ATOM 8775 C C . HIS B 1 334 ? -12.594 -6.344 -16.953 1 84.44 334 HIS B C 1
ATOM 8777 O O . HIS B 1 334 ? -11.531 -6.945 -16.75 1 84.44 334 HIS B O 1
ATOM 8783 N N . ASN B 1 335 ? -13.617 -6.914 -17.531 1 85.56 335 ASN B N 1
ATOM 8784 C CA . ASN B 1 335 ? -13.602 -8.273 -18.062 1 85.56 335 ASN B CA 1
ATOM 8785 C C . ASN B 1 335 ? -13.703 -8.281 -19.578 1 85.56 335 ASN B C 1
ATOM 8787 O O . ASN B 1 335 ? -14.336 -7.406 -20.172 1 85.56 335 ASN B O 1
ATOM 8791 N N . GLU B 1 336 ? -12.961 -9.18 -20.188 1 80 336 GLU B N 1
ATOM 8792 C CA . GLU B 1 336 ? -13.078 -9.352 -21.641 1 80 336 GLU B CA 1
ATOM 8793 C C . GLU B 1 336 ? -14.453 -9.891 -22.016 1 80 336 GLU B C 1
ATOM 8795 O O . GLU B 1 336 ? -15.047 -10.672 -21.281 1 80 336 GLU B O 1
ATOM 8800 N N . GLU B 1 337 ? -15.023 -9.305 -22.969 1 66.12 337 GLU B N 1
ATOM 8801 C CA . GLU B 1 337 ? -16.328 -9.766 -23.438 1 66.12 337 GLU B CA 1
ATOM 8802 C C . GLU B 1 337 ? -16.219 -11.164 -24.047 1 66.12 337 GLU B C 1
ATOM 8804 O O . GLU B 1 337 ? -15.234 -11.484 -24.719 1 66.12 337 GLU B O 1
ATOM 8809 N N . ASP B 1 338 ? -16.906 -12.086 -23.469 1 59.28 338 ASP B N 1
ATOM 8810 C CA . ASP B 1 338 ? -16.938 -13.438 -24.031 1 59.28 338 ASP B CA 1
ATOM 8811 C C . ASP B 1 338 ? -17.344 -13.422 -25.5 1 59.28 338 ASP B C 1
ATOM 8813 O O . ASP B 1 338 ? -18.406 -12.914 -25.844 1 59.28 338 ASP B O 1
ATOM 8817 N N . ASP B 1 339 ? -16.531 -13.109 -26.328 1 53.53 339 ASP B N 1
ATOM 8818 C CA . ASP B 1 339 ? -16.938 -13.25 -27.719 1 53.53 339 ASP B CA 1
ATOM 8819 C C . ASP B 1 339 ? -17.688 -14.562 -27.953 1 53.53 339 ASP B C 1
ATOM 8821 O O . ASP B 1 339 ? -17.156 -15.641 -27.656 1 53.53 339 ASP B O 1
ATOM 8825 N N . GLU B 1 340 ? -18.938 -14.562 -27.75 1 48.22 340 GLU B N 1
ATOM 8826 C CA . GLU B 1 340 ? -19.797 -15.68 -28.156 1 48.22 340 GLU B CA 1
ATOM 8827 C C . GLU B 1 340 ? -19.406 -16.203 -29.531 1 48.22 340 GLU B C 1
ATOM 8829 O O . GLU B 1 340 ? -20.172 -16.078 -30.5 1 48.22 340 GLU B O 1
ATOM 8834 N N . GLU B 1 341 ? -18.297 -15.977 -30.094 1 47.72 341 GLU B N 1
ATOM 8835 C CA . GLU B 1 341 ? -18.234 -16.672 -31.375 1 47.72 341 GLU B CA 1
ATOM 8836 C C . GLU B 1 341 ? -18.484 -18.172 -31.203 1 47.72 341 GLU B C 1
ATOM 8838 O O . GLU B 1 341 ? -17.844 -18.812 -30.359 1 47.72 341 GLU B O 1
ATOM 8843 N N . PRO B 1 342 ? -19.594 -18.641 -31.672 1 45.66 342 PRO B N 1
ATOM 8844 C CA . PRO B 1 342 ? -19.906 -20.078 -31.609 1 45.66 342 PRO B CA 1
ATOM 8845 C C . PRO B 1 342 ? -18.703 -20.953 -31.938 1 45.66 342 PRO B C 1
ATOM 8847 O O . PRO B 1 342 ? -18 -20.703 -32.906 1 45.66 342 PRO B O 1
ATOM 8850 N N . ILE B 1 343 ? -18 -21.344 -30.984 1 49.69 343 ILE B N 1
ATOM 8851 C CA . ILE B 1 343 ? -17.062 -22.391 -31.359 1 49.69 343 ILE B CA 1
ATOM 8852 C C . ILE B 1 343 ? -17.672 -23.266 -32.469 1 49.69 343 ILE B C 1
ATOM 8854 O O . ILE B 1 343 ? -18.828 -23.672 -32.375 1 49.69 343 ILE B O 1
ATOM 8858 N N . PRO B 1 344 ? -17.234 -23.188 -33.625 1 45.28 344 PRO B N 1
ATOM 8859 C CA . PRO B 1 344 ? -17.844 -24.016 -34.656 1 45.28 344 PRO B CA 1
ATOM 8860 C C . PRO B 1 344 ? -18.297 -25.375 -34.125 1 45.28 344 PRO B C 1
ATOM 8862 O O . PRO B 1 344 ? -17.5 -26.078 -33.5 1 45.28 344 PRO B O 1
ATOM 8865 N N . GLU B 1 345 ? -19.547 -25.438 -33.688 1 42.88 345 GLU B N 1
ATOM 8866 C CA . GLU B 1 345 ? -20.078 -26.766 -33.344 1 42.88 345 GLU B CA 1
ATOM 8867 C C . GLU B 1 345 ? -19.766 -27.781 -34.469 1 42.88 345 GLU B C 1
ATOM 8869 O O . GLU B 1 345 ? -19.953 -27.484 -35.656 1 42.88 345 GLU B O 1
ATOM 8874 N N . SER B 1 346 ? -18.766 -28.531 -34.344 1 41.94 346 SER B N 1
ATOM 8875 C CA . SER B 1 346 ? -18.625 -29.578 -35.312 1 41.94 346 SER B CA 1
ATOM 8876 C C . SER B 1 346 ? -19.984 -30.078 -35.812 1 41.94 346 SER B C 1
ATOM 8878 O O . SER B 1 346 ? -20.891 -30.312 -35 1 41.94 346 SER B O 1
ATOM 8880 N N . SER B 1 347 ? -20.516 -29.547 -36.844 1 40.81 347 SER B N 1
ATOM 8881 C CA . SER B 1 347 ? -21.719 -30.062 -37.5 1 40.81 347 SER B CA 1
ATOM 8882 C C . SER B 1 347 ? -21.859 -31.562 -37.25 1 40.81 347 SER B C 1
ATOM 8884 O O . SER B 1 347 ? -22.922 -32.125 -37.562 1 40.81 347 SER B O 1
ATOM 8886 N N . GLU B 1 348 ? -20.75 -32.406 -37.531 1 41.56 348 GLU B N 1
ATOM 8887 C CA . GLU B 1 348 ? -20.969 -33.844 -37.594 1 41.56 348 GLU B CA 1
ATOM 8888 C C . GLU B 1 348 ? -21.266 -34.438 -36.219 1 41.56 348 GLU B C 1
ATOM 8890 O O . GLU B 1 348 ? -20.719 -34 -35.219 1 41.56 348 GLU B O 1
ATOM 8895 N N . LEU B 1 349 ? -22.422 -35.031 -35.969 1 40.19 349 LEU B N 1
ATOM 8896 C CA . LEU B 1 349 ? -22.812 -35.844 -34.844 1 40.19 349 LEU B CA 1
ATOM 8897 C C . LEU B 1 349 ? -21.609 -36.5 -34.188 1 40.19 349 LEU B C 1
ATOM 8899 O O . LEU B 1 349 ? -20.859 -37.25 -34.844 1 40.19 349 LEU B O 1
ATOM 8903 N N . THR B 1 350 ? -20.906 -36 -33.438 1 44.69 350 THR B N 1
ATOM 8904 C CA . THR B 1 350 ? -19.781 -36.688 -32.812 1 44.69 350 THR B CA 1
ATOM 8905 C C . THR B 1 350 ? -20.188 -38.062 -32.344 1 44.69 350 THR B C 1
ATOM 8907 O O . THR B 1 350 ? -21.375 -38.344 -32.125 1 44.69 350 THR B O 1
ATOM 8910 N N . LEU B 1 351 ? -19.484 -39 -32.656 1 42.38 351 LEU B N 1
ATOM 8911 C CA . LEU B 1 351 ? -19.734 -40.375 -32.219 1 42.38 351 LEU B CA 1
ATOM 8912 C C . LEU B 1 351 ? -20.188 -40.375 -30.766 1 42.38 351 LEU B C 1
ATOM 8914 O O . LEU B 1 351 ? -21.031 -41.188 -30.391 1 42.38 351 LEU B O 1
ATOM 8918 N N . GLN B 1 352 ? -19.703 -39.438 -29.969 1 44.53 352 GLN B N 1
ATOM 8919 C CA . GLN B 1 352 ? -20.203 -39.438 -28.609 1 44.53 352 GLN B CA 1
ATOM 8920 C C . GLN B 1 352 ? -21.719 -39.219 -28.578 1 44.53 352 GLN B C 1
ATOM 8922 O O . GLN B 1 352 ? -22.422 -39.875 -27.812 1 44.53 352 GLN B O 1
ATOM 8927 N N . GLU B 1 353 ? -22.094 -38.375 -29.422 1 47.5 353 GLU B N 1
ATOM 8928 C CA . GLU B 1 353 ? -23.531 -38.25 -29.578 1 47.5 353 GLU B CA 1
ATOM 8929 C C . GLU B 1 353 ? -24.156 -39.5 -30.188 1 47.5 353 GLU B C 1
ATOM 8931 O O . GLU B 1 353 ? -25.281 -39.875 -29.844 1 47.5 353 GLU B O 1
ATOM 8936 N N . LEU B 1 354 ? -23.547 -40.094 -31.141 1 44.53 354 LEU B N 1
ATOM 8937 C CA . LEU B 1 354 ? -24.031 -41.344 -31.766 1 44.53 354 LEU B CA 1
ATOM 8938 C C . LEU B 1 354 ? -24.047 -42.469 -30.766 1 44.53 354 LEU B C 1
ATOM 8940 O O . LEU B 1 354 ? -24.938 -43.344 -30.781 1 44.53 354 LEU B O 1
ATOM 8944 N N . LEU B 1 355 ? -22.922 -42.844 -30.109 1 46.72 355 LEU B N 1
ATOM 8945 C CA . LEU B 1 355 ? -22.875 -43.938 -29.156 1 46.72 355 LEU B CA 1
ATOM 8946 C C . LEU B 1 355 ? -23.688 -43.625 -27.906 1 46.72 355 LEU B C 1
ATOM 8948 O O . LEU B 1 355 ? -23.703 -44.406 -26.953 1 46.72 355 LEU B O 1
ATOM 8952 N N . GLY B 1 356 ? -24.766 -42.781 -27.953 1 43.22 356 GLY B N 1
ATOM 8953 C CA . GLY B 1 356 ? -25.75 -42.469 -26.922 1 43.22 356 GLY B CA 1
ATOM 8954 C C . GLY B 1 356 ? -25.156 -41.719 -25.75 1 43.22 356 GLY B C 1
ATOM 8955 O O . GLY B 1 356 ? -25.781 -41.625 -24.688 1 43.22 356 GLY B O 1
ATOM 8956 N N . GLU B 1 357 ? -23.969 -41.969 -25.656 1 40.72 357 GLU B N 1
ATOM 8957 C CA . GLU B 1 357 ? -23.5 -41.219 -24.484 1 40.72 357 GLU B CA 1
ATOM 8958 C C . GLU B 1 357 ? -23.875 -39.719 -24.594 1 40.72 357 GLU B C 1
ATOM 8960 O O . GLU B 1 357 ? -23.578 -39.094 -25.609 1 40.72 357 GLU B O 1
ATOM 8965 N N . GLU B 1 358 ? -25.188 -39.438 -24.188 1 37.66 358 GLU B N 1
ATOM 8966 C CA . GLU B 1 358 ? -25.672 -38.094 -23.984 1 37.66 358 GLU B CA 1
ATOM 8967 C C . GLU B 1 358 ? -24.516 -37.094 -23.953 1 37.66 358 GLU B C 1
ATOM 8969 O O . GLU B 1 358 ? -23.422 -37.406 -23.469 1 37.66 358 GLU B O 1
ATOM 8974 N N . ARG B 1 359 ? -24.406 -36.094 -24.938 1 36.47 359 ARG B N 1
ATOM 8975 C CA . ARG B 1 359 ? -23.812 -34.781 -24.688 1 36.47 359 ARG B CA 1
ATOM 8976 C C . ARG B 1 359 ? -23.75 -34.469 -23.203 1 36.47 359 ARG B C 1
ATOM 8978 O O . ARG B 1 359 ? -24.734 -34.031 -22.609 1 36.47 359 ARG B O 1
ATOM 8985 N N . ARG B 1 360 ? -23.594 -35.344 -22.469 1 35.53 360 ARG B N 1
ATOM 8986 C CA . ARG B 1 360 ? -23.5 -34.625 -21.219 1 35.53 360 ARG B CA 1
ATOM 8987 C C . ARG B 1 360 ? -23.078 -33.188 -21.469 1 35.53 360 ARG B C 1
ATOM 8989 O O . ARG B 1 360 ? -22.391 -32.875 -22.453 1 35.53 360 ARG B O 1
ATOM 8996 N N . ASN B 1 361 ? -23.703 -32.219 -20.75 1 35.25 361 ASN B N 1
ATOM 8997 C CA . ASN B 1 361 ? -23.625 -30.781 -20.562 1 35.25 361 ASN B CA 1
ATOM 8998 C C . ASN B 1 361 ? -22.25 -30.234 -20.984 1 35.25 361 ASN B C 1
ATOM 9000 O O . ASN B 1 361 ? -21.219 -30.766 -20.562 1 35.25 361 ASN B O 1
ATOM 9004 N N . LYS B 1 362 ? -21.812 -30.031 -22.328 1 44.69 362 LYS B N 1
ATOM 9005 C CA . LYS B 1 362 ? -20.906 -28.891 -22.5 1 44.69 362 LYS B CA 1
ATOM 9006 C C . LYS B 1 362 ? -20.766 -28.094 -21.188 1 44.69 362 LYS B C 1
ATOM 9008 O O . LYS B 1 362 ? -21.484 -27.125 -20.969 1 44.69 362 LYS B O 1
ATOM 9013 N N . LYS B 1 363 ? -20.641 -28.922 -20.219 1 47.03 363 LYS B N 1
ATOM 9014 C CA . LYS B 1 363 ? -20.484 -28.234 -18.938 1 47.03 363 LYS B CA 1
ATOM 9015 C C . LYS B 1 363 ? -19.438 -27.125 -19.016 1 47.03 363 LYS B C 1
ATOM 9017 O O . LYS B 1 363 ? -18.359 -27.328 -19.578 1 47.03 363 LYS B O 1
ATOM 9022 N N . GLY B 1 364 ? -19.906 -26.125 -19.359 1 57.25 364 GLY B N 1
ATOM 9023 C CA . GLY B 1 364 ? -19.094 -24.938 -19.266 1 57.25 364 GLY B CA 1
ATOM 9024 C C . GLY B 1 364 ? -17.984 -25.047 -18.25 1 57.25 364 GLY B C 1
ATOM 9025 O O . GLY B 1 364 ? -17.828 -26.094 -17.609 1 57.25 364 GLY B O 1
ATOM 9026 N N . PRO B 1 365 ? -17.078 -24.328 -18.328 1 69.62 365 PRO B N 1
ATOM 9027 C CA . PRO B 1 365 ? -15.992 -24.281 -17.344 1 69.62 365 PRO B CA 1
ATOM 9028 C C . PRO B 1 365 ? -16.5 -24.359 -15.906 1 69.62 365 PRO B C 1
ATOM 9030 O O . PRO B 1 365 ? -17.578 -23.859 -15.594 1 69.62 365 PRO B O 1
ATOM 9033 N N . ARG B 1 366 ? -15.984 -25.312 -15.188 1 80.69 366 ARG B N 1
ATOM 9034 C CA . ARG B 1 366 ? -16.312 -25.453 -13.773 1 80.69 366 ARG B CA 1
ATOM 9035 C C . ARG B 1 366 ? -16.203 -24.109 -13.055 1 80.69 366 ARG B C 1
ATOM 9037 O O . ARG B 1 366 ? -15.289 -23.328 -13.328 1 80.69 366 ARG B O 1
ATOM 9044 N N . VAL B 1 367 ? -17.234 -23.844 -12.344 1 85.31 367 VAL B N 1
ATOM 9045 C CA . VAL B 1 367 ? -17.266 -22.609 -11.57 1 85.31 367 VAL B CA 1
ATOM 9046 C C . VAL B 1 367 ? -17.484 -22.922 -10.094 1 85.31 367 VAL B C 1
ATOM 9048 O O . VAL B 1 367 ? -18.312 -23.766 -9.75 1 85.31 367 VAL B O 1
ATOM 9051 N N . ASP B 1 368 ? -16.734 -22.344 -9.273 1 89.88 368 ASP B N 1
ATOM 9052 C CA . ASP B 1 368 ? -16.922 -22.516 -7.832 1 89.88 368 ASP B CA 1
ATOM 9053 C C . ASP B 1 368 ? -18.234 -21.875 -7.363 1 89.88 368 ASP B C 1
ATOM 9055 O O . ASP B 1 368 ? -18.469 -20.688 -7.609 1 89.88 368 ASP B O 1
ATOM 9059 N N . PRO B 1 369 ? -19.031 -22.594 -6.758 1 92.31 369 PRO B N 1
ATOM 9060 C CA . PRO B 1 369 ? -20.297 -22.062 -6.289 1 92.31 369 PRO B CA 1
ATOM 9061 C C . PRO B 1 369 ? -20.125 -20.844 -5.375 1 92.31 369 PRO B C 1
ATOM 9063 O O . PRO B 1 369 ? -20.969 -19.938 -5.375 1 92.31 369 PRO B O 1
ATOM 9066 N N . LEU B 1 370 ? -19.125 -20.844 -4.586 1 93.94 370 LEU B N 1
ATOM 9067 C CA . LEU B 1 370 ? -18.891 -19.719 -3.688 1 93.94 370 LEU B CA 1
ATOM 9068 C C . LEU B 1 370 ? -18.609 -18.438 -4.477 1 93.94 370 LEU B C 1
ATOM 9070 O O . LEU B 1 370 ? -18.984 -17.344 -4.047 1 93.94 370 LEU B O 1
ATOM 9074 N N . GLU B 1 371 ? -17.938 -18.562 -5.602 1 93.5 371 GLU B N 1
ATOM 9075 C CA . GLU B 1 371 ? -17.703 -17.406 -6.469 1 93.5 371 GLU B CA 1
ATOM 9076 C C . GLU B 1 371 ? -19.016 -16.828 -6.992 1 93.5 371 GLU B C 1
ATOM 9078 O O . GLU B 1 371 ? -19.172 -15.609 -7.062 1 93.5 371 GLU B O 1
ATOM 9083 N N . THR B 1 372 ? -19.844 -17.703 -7.348 1 93.06 372 THR B N 1
ATOM 9084 C CA . THR B 1 372 ? -21.141 -17.281 -7.855 1 93.06 372 THR B CA 1
ATOM 9085 C C . THR B 1 372 ? -21.953 -16.578 -6.77 1 93.06 372 THR B C 1
ATOM 9087 O O . THR B 1 372 ? -22.562 -15.539 -7.023 1 93.06 372 THR B O 1
ATOM 9090 N N . GLU B 1 373 ? -21.875 -17.156 -5.594 1 93.75 373 GLU B N 1
ATOM 9091 C CA . GLU B 1 373 ? -22.594 -16.578 -4.465 1 93.75 373 GLU B CA 1
ATOM 9092 C C . GLU B 1 373 ? -22.062 -15.188 -4.121 1 93.75 373 GLU B C 1
ATOM 9094 O O . GLU B 1 373 ? -22.844 -14.273 -3.834 1 93.75 373 GLU B O 1
ATOM 9099 N N . LEU B 1 374 ? -20.828 -15.023 -4.199 1 93.75 374 LEU B N 1
ATOM 9100 C CA . LEU B 1 374 ? -20.172 -13.781 -3.797 1 93.75 374 LEU B CA 1
ATOM 9101 C C . LEU B 1 374 ? -20.172 -12.773 -4.938 1 93.75 374 LEU B C 1
ATOM 9103 O O . LEU B 1 374 ? -20.047 -11.57 -4.707 1 93.75 374 LEU B O 1
ATOM 9107 N N . GLY B 1 375 ? -20.266 -13.258 -6.18 1 91.69 375 GLY B N 1
ATOM 9108 C CA . GLY B 1 375 ? -20.156 -12.391 -7.348 1 91.69 375 GLY B CA 1
ATOM 9109 C C . GLY B 1 375 ? -18.75 -11.922 -7.621 1 91.69 375 GLY B C 1
ATOM 9110 O O . GLY B 1 375 ? -18.547 -10.852 -8.203 1 91.69 375 GLY B O 1
ATOM 9111 N N . VAL B 1 376 ? -17.766 -12.531 -7.039 1 93.31 376 VAL B N 1
ATOM 9112 C CA . VAL B 1 376 ? -16.359 -12.188 -7.203 1 93.31 376 VAL B CA 1
ATOM 9113 C C . VAL B 1 376 ? -15.562 -13.445 -7.543 1 93.31 376 VAL B C 1
ATOM 9115 O O . VAL B 1 376 ? -15.664 -14.461 -6.855 1 93.31 376 VAL B O 1
ATOM 9118 N N . LYS B 1 377 ? -14.812 -13.375 -8.641 1 91.5 377 LYS B N 1
ATOM 9119 C CA . LYS B 1 377 ? -13.891 -14.445 -9.016 1 91.5 377 LYS B CA 1
ATOM 9120 C C . LYS B 1 377 ? -12.5 -14.203 -8.438 1 91.5 377 LYS B C 1
ATOM 9122 O O . LYS B 1 377 ? -12.125 -13.062 -8.172 1 91.5 377 LYS B O 1
ATOM 9127 N N . THR B 1 378 ? -11.812 -15.227 -8.219 1 91.12 378 THR B N 1
ATOM 9128 C CA . THR B 1 378 ? -10.445 -15.102 -7.715 1 91.12 378 THR B CA 1
ATOM 9129 C C . THR B 1 378 ? -9.602 -14.258 -8.656 1 91.12 378 THR B C 1
ATOM 9131 O O . THR B 1 378 ? -8.734 -13.5 -8.219 1 91.12 378 THR B O 1
ATOM 9134 N N . LEU B 1 379 ? -9.938 -14.305 -9.953 1 89.81 379 LEU B N 1
ATOM 9135 C CA . LEU B 1 379 ? -9.203 -13.57 -10.977 1 89.81 379 LEU B CA 1
ATOM 9136 C C . LEU B 1 379 ? -9.438 -12.07 -10.844 1 89.81 379 LEU B C 1
ATOM 9138 O O . LEU B 1 379 ? -8.648 -11.266 -11.344 1 89.81 379 LEU B O 1
ATOM 9142 N N . ASP B 1 380 ? -10.469 -11.703 -10.203 1 91.94 380 ASP B N 1
ATOM 9143 C CA . ASP B 1 380 ? -10.812 -10.289 -10.031 1 91.94 380 ASP B CA 1
ATOM 9144 C C . ASP B 1 380 ? -9.891 -9.617 -9.023 1 91.94 380 ASP B C 1
ATOM 9146 O O . ASP B 1 380 ? -9.812 -8.391 -8.961 1 91.94 380 ASP B O 1
ATOM 9150 N N . CYS B 1 381 ? -9.258 -10.453 -8.227 1 91.25 381 CYS B N 1
ATOM 9151 C CA . CYS B 1 381 ? -8.438 -9.906 -7.156 1 91.25 381 CYS B CA 1
ATOM 9152 C C . CYS B 1 381 ? -7.004 -9.695 -7.625 1 91.25 381 CYS B C 1
ATOM 9154 O O . CYS B 1 381 ? -6.32 -10.656 -7.988 1 91.25 381 CYS B O 1
ATOM 9156 N N . ARG B 1 382 ? -6.535 -8.516 -7.602 1 83.44 382 ARG B N 1
ATOM 9157 C CA . ARG B 1 382 ? -5.18 -8.195 -8.023 1 83.44 382 ARG B CA 1
ATOM 9158 C C . ARG B 1 382 ? -4.199 -8.305 -6.859 1 83.44 382 ARG B C 1
ATOM 9160 O O . ARG B 1 382 ? -3.082 -8.797 -7.023 1 83.44 382 ARG B O 1
ATOM 9167 N N . LYS B 1 383 ? -4.656 -7.762 -5.785 1 86.88 383 LYS B N 1
ATOM 9168 C CA . LYS B 1 383 ? -3.842 -7.805 -4.57 1 86.88 383 LYS B CA 1
ATOM 9169 C C . LYS B 1 383 ? -4.668 -8.258 -3.371 1 86.88 383 LYS B C 1
ATOM 9171 O O . LYS B 1 383 ? -5.434 -7.473 -2.807 1 86.88 383 LYS B O 1
ATOM 9176 N N . PRO B 1 384 ? -4.48 -9.516 -2.965 1 92.56 384 PRO B N 1
ATOM 9177 C CA . PRO B 1 384 ? -5.219 -10.008 -1.795 1 92.56 384 PRO B CA 1
ATOM 9178 C C . PRO B 1 384 ? -4.707 -9.414 -0.486 1 92.56 384 PRO B C 1
ATOM 9180 O O . PRO B 1 384 ? -3.676 -8.727 -0.473 1 92.56 384 PRO B O 1
ATOM 9183 N N . LEU B 1 385 ? -5.453 -9.609 0.618 1 90.88 385 LEU B N 1
ATOM 9184 C CA . LEU B 1 385 ? -5.023 -9.125 1.924 1 90.88 385 LEU B CA 1
ATOM 9185 C C . LEU B 1 385 ? -3.719 -9.789 2.352 1 90.88 385 LEU B C 1
ATOM 9187 O O . LEU B 1 385 ? -2.814 -9.125 2.859 1 90.88 385 LEU B O 1
ATOM 9191 N N . ILE B 1 386 ? -3.732 -11.102 2.168 1 92.88 386 ILE B N 1
ATOM 9192 C CA . ILE B 1 386 ? -2.545 -11.922 2.373 1 92.88 386 ILE B CA 1
ATOM 9193 C C . ILE B 1 386 ? -2.15 -12.594 1.062 1 92.88 386 ILE B C 1
ATOM 9195 O O . ILE B 1 386 ? -3.016 -12.977 0.271 1 92.88 386 ILE B O 1
ATOM 9199 N N . PRO B 1 387 ? -0.809 -12.742 0.864 1 91 387 PRO B N 1
ATOM 9200 C CA . PRO B 1 387 ? -0.381 -13.352 -0.401 1 91 387 PRO B CA 1
ATOM 9201 C C . PRO B 1 387 ? -0.985 -14.734 -0.628 1 91 387 PRO B C 1
ATOM 9203 O O . PRO B 1 387 ? -1.115 -15.516 0.316 1 91 387 PRO B O 1
ATOM 9206 N N . PHE B 1 388 ? -1.324 -15.008 -1.881 1 93.5 388 PHE B N 1
ATOM 9207 C CA . PHE B 1 388 ? -1.956 -16.266 -2.275 1 93.5 388 PHE B CA 1
ATOM 9208 C C . PHE B 1 388 ? -1.096 -17.453 -1.869 1 93.5 388 PHE B C 1
ATOM 9210 O O . PHE B 1 388 ? -1.618 -18.484 -1.454 1 93.5 388 PHE B O 1
ATOM 9217 N N . GLU B 1 389 ? 0.2 -17.375 -1.919 1 89.62 389 GLU B N 1
ATOM 9218 C CA . GLU B 1 389 ? 1.146 -18.453 -1.702 1 89.62 389 GLU B CA 1
ATOM 9219 C C . GLU B 1 389 ? 1.084 -18.969 -0.264 1 89.62 389 GLU B C 1
ATOM 9221 O O . GLU B 1 389 ? 1.447 -20.109 0.012 1 89.62 389 GLU B O 1
ATOM 9226 N N . GLU B 1 390 ? 0.564 -18.109 0.603 1 92.94 390 GLU B N 1
ATOM 9227 C CA . GLU B 1 390 ? 0.515 -18.484 2.012 1 92.94 390 GLU B CA 1
ATOM 9228 C C . GLU B 1 390 ? -0.588 -19.516 2.27 1 92.94 390 GLU B C 1
ATOM 9230 O O . GLU B 1 390 ? -0.6 -20.172 3.312 1 92.94 390 GLU B O 1
ATOM 9235 N N . PHE B 1 391 ? -1.449 -19.688 1.396 1 96.88 391 PHE B N 1
ATOM 9236 C CA . PHE B 1 391 ? -2.551 -20.641 1.566 1 96.88 391 PHE B CA 1
ATOM 9237 C C . PHE B 1 391 ? -2.143 -22.031 1.116 1 96.88 391 PHE B C 1
ATOM 9239 O O . PHE B 1 391 ? -2.842 -23 1.398 1 96.88 391 PHE B O 1
ATOM 9246 N N . ILE B 1 392 ? -1.015 -22.141 0.465 1 95.25 392 ILE B N 1
ATOM 9247 C CA . ILE B 1 392 ? -0.534 -23.438 -0.014 1 95.25 392 ILE B CA 1
ATOM 9248 C C . ILE B 1 392 ? -0.052 -24.281 1.166 1 95.25 392 ILE B C 1
ATOM 9250 O O . ILE B 1 392 ? 0.658 -23.781 2.043 1 95.25 392 ILE B O 1
ATOM 9254 N N . ASN B 1 393 ? -0.542 -25.469 1.269 1 96.69 393 ASN B N 1
ATOM 9255 C CA . ASN B 1 393 ? -0.095 -26.391 2.307 1 96.69 393 ASN B CA 1
ATOM 9256 C C . ASN B 1 393 ? 0.873 -27.438 1.754 1 96.69 393 ASN B C 1
ATOM 9258 O O . ASN B 1 393 ? 0.448 -28.469 1.223 1 96.69 393 ASN B O 1
ATOM 9262 N N . GLU B 1 394 ? 2.133 -27.312 1.96 1 92.06 394 GLU B N 1
ATOM 9263 C CA . GLU B 1 394 ? 3.172 -28.141 1.347 1 92.06 394 GLU B CA 1
ATOM 9264 C C . GLU B 1 394 ? 3.113 -29.578 1.857 1 92.06 394 GLU B C 1
ATOM 9266 O O . GLU B 1 394 ? 3.18 -30.516 1.071 1 92.06 394 GLU B O 1
ATOM 9271 N N . PRO B 1 395 ? 2.896 -29.766 3.172 1 93 395 PRO B N 1
ATOM 9272 C CA . PRO B 1 395 ? 2.779 -31.156 3.646 1 93 395 PRO B CA 1
ATOM 9273 C C . PRO B 1 395 ? 1.634 -31.906 2.98 1 93 395 PRO B C 1
ATOM 9275 O O . PRO B 1 395 ? 1.781 -33.094 2.643 1 93 395 PRO B O 1
ATOM 9278 N N . LEU B 1 396 ? 0.565 -31.266 2.805 1 96.69 396 LEU B N 1
ATOM 9279 C CA . LEU B 1 396 ? -0.567 -31.891 2.131 1 96.69 396 LEU B CA 1
ATOM 9280 C C . LEU B 1 396 ? -0.209 -32.25 0.694 1 96.69 396 LEU B C 1
ATOM 9282 O O . LEU B 1 396 ? -0.55 -33.344 0.224 1 96.69 396 LEU B O 1
ATOM 9286 N N . ASN B 1 397 ? 0.485 -31.391 -0.016 1 95.19 397 ASN B N 1
ATOM 9287 C CA . ASN B 1 397 ? 0.887 -31.625 -1.4 1 95.19 397 ASN B CA 1
ATOM 9288 C C . ASN B 1 397 ? 1.826 -32.812 -1.524 1 95.19 397 ASN B C 1
ATOM 9290 O O . ASN B 1 397 ? 1.821 -33.5 -2.541 1 95.19 397 ASN B O 1
ATOM 9294 N N . ASP B 1 398 ? 2.518 -33.156 -0.512 1 90.62 398 ASP B N 1
ATOM 9295 C CA . ASP B 1 398 ? 3.498 -34.25 -0.531 1 90.62 398 ASP B CA 1
ATOM 9296 C C . ASP B 1 398 ? 2.814 -35.594 -0.453 1 90.62 398 ASP B C 1
ATOM 9298 O O . ASP B 1 398 ? 3.332 -36.594 -0.975 1 90.62 398 ASP B O 1
ATOM 9302 N N . VAL B 1 399 ? 1.699 -35.688 0.18 1 94.25 399 VAL B N 1
ATOM 9303 C CA . VAL B 1 399 ? 1.081 -36.969 0.424 1 94.25 399 VAL B CA 1
ATOM 9304 C C . VAL B 1 399 ? -0.099 -37.156 -0.524 1 94.25 399 VAL B C 1
ATOM 9306 O O . VAL B 1 399 ? -0.626 -38.281 -0.648 1 94.25 399 VAL B O 1
ATOM 9309 N N . LEU B 1 400 ? -0.448 -36.188 -1.221 1 95.75 400 LEU B N 1
ATOM 9310 C CA . LEU B 1 400 ? -1.621 -36.25 -2.086 1 95.75 400 LEU B CA 1
ATOM 9311 C C . LEU B 1 400 ? -1.343 -37.094 -3.32 1 95.75 400 LEU B C 1
ATOM 9313 O O . LEU B 1 400 ? -0.354 -36.875 -4.023 1 95.75 400 LEU B O 1
ATOM 9317 N N . GLU B 1 401 ? -2.145 -38.094 -3.553 1 94.62 401 GLU B N 1
ATOM 9318 C CA . GLU B 1 401 ? -2.084 -38.875 -4.773 1 94.62 401 GLU B CA 1
ATOM 9319 C C . GLU B 1 401 ? -2.963 -38.281 -5.867 1 94.62 401 GLU B C 1
ATOM 9321 O O . GLU B 1 401 ? -4.16 -38.562 -5.93 1 94.62 401 GLU B O 1
ATOM 9326 N N . MET B 1 402 ? -2.367 -37.656 -6.758 1 92.5 402 MET B N 1
ATOM 9327 C CA . MET B 1 402 ? -3.082 -36.812 -7.707 1 92.5 402 MET B CA 1
ATOM 9328 C C . MET B 1 402 ? -3.867 -37.656 -8.703 1 92.5 402 MET B C 1
ATOM 9330 O O . MET B 1 402 ? -4.887 -37.219 -9.234 1 92.5 402 MET B O 1
ATOM 9334 N N . ASP B 1 403 ? -3.359 -38.875 -9.031 1 91.31 403 ASP B N 1
ATOM 9335 C CA . ASP B 1 403 ? -4.105 -39.719 -9.953 1 91.31 403 ASP B CA 1
ATOM 9336 C C . ASP B 1 403 ? -5.48 -40.062 -9.375 1 91.31 403 ASP B C 1
ATOM 9338 O O . ASP B 1 403 ? -6.48 -40.031 -10.094 1 91.31 403 ASP B O 1
ATOM 9342 N N . LYS B 1 404 ? -5.531 -40.312 -8.078 1 91.69 404 LYS B N 1
ATOM 9343 C CA . LYS B 1 404 ? -6.801 -40.594 -7.414 1 91.69 404 LYS B CA 1
ATOM 9344 C C . LYS B 1 404 ? -7.621 -39.344 -7.223 1 91.69 404 LYS B C 1
ATOM 9346 O O . LYS B 1 404 ? -8.828 -39.312 -7.473 1 91.69 404 LYS B O 1
ATOM 9351 N N . ASP B 1 405 ? -6.938 -38.344 -6.781 1 93.94 405 ASP B N 1
ATOM 9352 C CA . ASP B 1 405 ? -7.637 -37.062 -6.559 1 93.94 405 ASP B CA 1
ATOM 9353 C C . ASP B 1 405 ? -8.32 -36.594 -7.836 1 93.94 405 ASP B C 1
ATOM 9355 O O . ASP B 1 405 ? -9.461 -36.125 -7.801 1 93.94 405 ASP B O 1
ATOM 9359 N N . TYR B 1 406 ? -7.641 -36.688 -9 1 92.44 406 TYR B N 1
ATOM 9360 C CA . TYR B 1 406 ? -8.203 -36.25 -10.281 1 92.44 406 TYR B CA 1
ATOM 9361 C C . TYR B 1 406 ? -9.453 -37.062 -10.609 1 92.44 406 TYR B C 1
ATOM 9363 O O . TYR B 1 406 ? -10.43 -36.531 -11.141 1 92.44 406 TYR B O 1
ATOM 9371 N N . THR B 1 407 ? -9.344 -38.312 -10.32 1 90.56 407 THR B N 1
ATOM 9372 C CA . THR B 1 407 ? -10.5 -39.156 -10.562 1 90.56 407 THR B CA 1
ATOM 9373 C C . THR B 1 407 ? -11.711 -38.688 -9.773 1 90.56 407 THR B C 1
ATOM 9375 O O . THR B 1 407 ? -12.828 -38.656 -10.297 1 90.56 407 THR B O 1
ATOM 9378 N N . PHE B 1 408 ? -11.43 -38.344 -8.5 1 91.38 408 PHE B N 1
ATOM 9379 C CA . PHE B 1 408 ? -12.516 -37.812 -7.676 1 91.38 408 PHE B CA 1
ATOM 9380 C C . PHE B 1 408 ? -13.055 -36.5 -8.234 1 91.38 408 PHE B C 1
ATOM 9382 O O . PHE B 1 408 ? -14.25 -36.25 -8.156 1 91.38 408 PHE B O 1
ATOM 9389 N N . PHE B 1 409 ? -12.258 -35.719 -8.766 1 90.5 409 PHE B N 1
ATOM 9390 C CA . PHE B 1 409 ? -12.602 -34.438 -9.32 1 90.5 409 PHE B CA 1
ATOM 9391 C C . PHE B 1 409 ? -13.477 -34.594 -10.555 1 90.5 409 PHE B C 1
ATOM 9393 O O . PHE B 1 409 ? -14.43 -33.844 -10.742 1 90.5 409 PHE B O 1
ATOM 9400 N N . LYS B 1 410 ? -13.117 -35.5 -11.414 1 85.81 410 LYS B N 1
ATOM 9401 C CA . LYS B 1 410 ? -13.789 -35.688 -12.695 1 85.81 410 LYS B CA 1
ATOM 9402 C C . LYS B 1 410 ? -15.141 -36.375 -12.508 1 85.81 410 LYS B C 1
ATOM 9404 O O . LYS B 1 410 ? -16.125 -36 -13.164 1 85.81 410 LYS B O 1
ATOM 9409 N N . VAL B 1 411 ? -15.234 -37.438 -11.789 1 81.12 411 VAL B N 1
ATOM 9410 C CA . VAL B 1 411 ? -16.438 -38.25 -11.641 1 81.12 411 VAL B CA 1
ATOM 9411 C C . VAL B 1 411 ? -17.438 -37.5 -10.75 1 81.12 411 VAL B C 1
ATOM 9413 O O . VAL B 1 411 ? -18.656 -37.688 -10.867 1 81.12 411 VAL B O 1
ATOM 9416 N N . GLU B 1 412 ? -17.156 -36.375 -10.305 1 68.25 412 GLU B N 1
ATOM 9417 C CA . GLU B 1 412 ? -17.969 -35.531 -9.43 1 68.25 412 GLU B CA 1
ATOM 9418 C C . GLU B 1 412 ? -18.922 -36.375 -8.586 1 68.25 412 GLU B C 1
ATOM 9420 O O . GLU B 1 412 ? -20.141 -36.188 -8.617 1 68.25 412 GLU B O 1
ATOM 9425 N N . THR B 1 413 ? -18.484 -37.469 -8.141 1 63.28 413 THR B N 1
ATOM 9426 C CA . THR B 1 413 ? -19.375 -38.25 -7.277 1 63.28 413 THR B CA 1
ATOM 9427 C C . THR B 1 413 ? -19.531 -37.562 -5.922 1 63.28 413 THR B C 1
ATOM 9429 O O . THR B 1 413 ? -18.625 -36.875 -5.457 1 63.28 413 THR B O 1
ATOM 9432 N N . GLU B 1 414 ? -20.75 -37.531 -5.414 1 65.69 414 GLU B N 1
ATOM 9433 C CA . GLU B 1 414 ? -21.109 -36.875 -4.168 1 65.69 414 GLU B CA 1
ATOM 9434 C C . GLU B 1 414 ? -20.328 -37.406 -2.988 1 65.69 414 GLU B C 1
ATOM 9436 O O . GLU B 1 414 ? -20.141 -36.75 -1.979 1 65.69 414 GLU B O 1
ATOM 9441 N N . ASN B 1 415 ? -19.609 -38.531 -3.166 1 75.44 415 ASN B N 1
ATOM 9442 C CA . ASN B 1 415 ? -19.141 -39.188 -1.943 1 75.44 415 ASN B CA 1
ATOM 9443 C C . ASN B 1 415 ? -17.641 -39 -1.749 1 75.44 415 ASN B C 1
ATOM 9445 O O . ASN B 1 415 ? -17.109 -39.312 -0.684 1 75.44 415 ASN B O 1
ATOM 9449 N N . LYS B 1 416 ? -16.906 -38.5 -2.734 1 88.38 416 LYS B N 1
ATOM 9450 C CA . LYS B 1 416 ? -15.469 -38.406 -2.543 1 88.38 416 LYS B CA 1
ATOM 9451 C C . LYS B 1 416 ? -15.008 -36.969 -2.766 1 88.38 416 LYS B C 1
ATOM 9453 O O . LYS B 1 416 ? -15.43 -36.312 -3.723 1 88.38 416 LYS B O 1
ATOM 9458 N N . PHE B 1 417 ? -14.188 -36.531 -1.816 1 94.19 417 PHE B N 1
ATOM 9459 C CA . PHE B 1 417 ? -13.672 -35.188 -1.867 1 94.19 417 PHE B CA 1
ATOM 9460 C C . PHE B 1 417 ? -12.406 -35.125 -2.707 1 94.19 417 PHE B C 1
ATOM 9462 O O . PHE B 1 417 ? -11.547 -36 -2.621 1 94.19 417 PHE B O 1
ATOM 9469 N N . SER B 1 418 ? -12.312 -34.094 -3.6 1 95.19 418 SER B N 1
ATOM 9470 C CA . SER B 1 418 ? -11.094 -33.812 -4.348 1 95.19 418 SER B CA 1
ATOM 9471 C C . SER B 1 418 ? -10.484 -32.469 -3.936 1 95.19 418 SER B C 1
ATOM 9473 O O . SER B 1 418 ? -11.188 -31.469 -3.883 1 95.19 418 SER B O 1
ATOM 9475 N N . PHE B 1 419 ? -9.219 -32.469 -3.67 1 96.25 419 PHE B N 1
ATOM 9476 C CA . PHE B 1 419 ? -8.531 -31.25 -3.287 1 96.25 419 PHE B CA 1
ATOM 9477 C C . PHE B 1 419 ? -8.406 -30.297 -4.473 1 96.25 419 PHE B C 1
ATOM 9479 O O . PHE B 1 419 ? -8.125 -29.109 -4.301 1 96.25 419 PHE B O 1
ATOM 9486 N N . MET B 1 420 ? -8.625 -30.734 -5.656 1 94.56 420 MET B N 1
ATOM 9487 C CA . MET B 1 420 ? -8.633 -29.859 -6.828 1 94.56 420 MET B CA 1
ATOM 9488 C C . MET B 1 420 ? -9.805 -28.891 -6.773 1 94.56 420 MET B C 1
ATOM 9490 O O . MET B 1 420 ? -9.836 -27.906 -7.504 1 94.56 420 MET B O 1
ATOM 9494 N N . THR B 1 421 ? -10.781 -29.172 -5.914 1 94.06 421 THR B N 1
ATOM 9495 C CA . THR B 1 421 ? -11.883 -28.234 -5.715 1 94.06 421 THR B CA 1
ATOM 9496 C C . THR B 1 421 ? -11.461 -27.078 -4.824 1 94.06 421 THR B C 1
ATOM 9498 O O . THR B 1 421 ? -12.18 -26.094 -4.699 1 94.06 421 THR B O 1
ATOM 9501 N N . CYS B 1 422 ? -10.344 -27.219 -4.18 1 95.25 422 CYS B N 1
ATOM 9502 C CA . CYS B 1 422 ? -9.688 -26.172 -3.414 1 95.25 422 CYS B CA 1
ATOM 9503 C C . CYS B 1 422 ? -8.289 -25.891 -3.953 1 95.25 422 CYS B C 1
ATOM 9505 O O . CYS B 1 422 ? -7.301 -26.062 -3.244 1 95.25 422 CYS B O 1
ATOM 9507 N N . PRO B 1 423 ? -8.273 -25.328 -5.121 1 94.75 423 PRO B N 1
ATOM 9508 C CA . PRO B 1 423 ? -6.98 -25.188 -5.789 1 94.75 423 PRO B CA 1
ATOM 9509 C C . PRO B 1 423 ? -6.012 -24.281 -5.027 1 94.75 423 PRO B C 1
ATOM 9511 O O . PRO B 1 423 ? -4.793 -24.422 -5.172 1 94.75 423 PRO B O 1
ATOM 9514 N N . PHE B 1 424 ? -6.535 -23.453 -4.109 1 95.62 424 PHE B N 1
ATOM 9515 C CA . PHE B 1 424 ? -5.684 -22.516 -3.395 1 95.62 424 PHE B CA 1
ATOM 9516 C C . PHE B 1 424 ? -4.723 -23.234 -2.463 1 95.62 424 PHE B C 1
ATOM 9518 O O . PHE B 1 424 ? -3.689 -22.688 -2.076 1 95.62 424 PHE B O 1
ATOM 9525 N N . ILE B 1 425 ? -5.031 -24.438 -2.082 1 97.19 425 ILE B N 1
ATOM 9526 C CA . ILE B 1 425 ? -4.219 -25.156 -1.11 1 97.19 425 ILE B CA 1
ATOM 9527 C C . ILE B 1 425 ? -3.105 -25.922 -1.83 1 97.19 425 ILE B C 1
ATOM 9529 O O . ILE B 1 425 ? -2.141 -26.359 -1.201 1 97.19 425 ILE B O 1
ATOM 9533 N N . LEU B 1 426 ? -3.232 -26.094 -3.162 1 96.75 426 LEU B N 1
ATOM 9534 C CA . LEU B 1 426 ? -2.293 -26.859 -3.967 1 96.75 426 LEU B CA 1
ATOM 9535 C C . LEU B 1 426 ? -1.201 -25.969 -4.539 1 96.75 426 LEU B C 1
ATOM 9537 O O . LEU B 1 426 ? -1.455 -24.812 -4.871 1 96.75 426 LEU B O 1
ATOM 9541 N N . ASN B 1 427 ? -0.007 -26.469 -4.617 1 92.12 427 ASN B N 1
ATOM 9542 C CA . ASN B 1 427 ? 1.05 -25.734 -5.289 1 92.12 427 ASN B CA 1
ATOM 9543 C C . ASN B 1 427 ? 1.016 -25.938 -6.801 1 92.12 427 ASN B C 1
ATOM 9545 O O . ASN B 1 427 ? 0.231 -26.75 -7.297 1 92.12 427 ASN B O 1
ATOM 9549 N N . ALA B 1 428 ? 1.809 -25.281 -7.555 1 89.19 428 ALA B N 1
ATOM 9550 C CA . ALA B 1 428 ? 1.772 -25.266 -9.016 1 89.19 428 ALA B CA 1
ATOM 9551 C C . ALA B 1 428 ? 2.127 -26.641 -9.586 1 89.19 428 ALA B C 1
ATOM 9553 O O . ALA B 1 428 ? 1.584 -27.047 -10.609 1 89.19 428 ALA B O 1
ATOM 9554 N N . VAL B 1 429 ? 3.018 -27.406 -8.938 1 88.88 429 VAL B N 1
ATOM 9555 C CA . VAL B 1 429 ? 3.449 -28.719 -9.406 1 88.88 429 VAL B CA 1
ATOM 9556 C C . VAL B 1 429 ? 2.279 -29.703 -9.344 1 88.88 429 VAL B C 1
ATOM 9558 O O . VAL B 1 429 ? 2.01 -30.422 -10.312 1 88.88 429 VAL B O 1
ATOM 9561 N N . THR B 1 430 ? 1.634 -29.688 -8.195 1 92.94 430 THR B N 1
ATOM 9562 C CA . THR B 1 430 ? 0.5 -30.578 -7.996 1 92.94 430 THR B CA 1
ATOM 9563 C C . THR B 1 430 ? -0.645 -30.219 -8.938 1 92.94 430 THR B C 1
ATOM 9565 O O . THR B 1 430 ? -1.284 -31.109 -9.508 1 92.94 430 THR B O 1
ATOM 9568 N N . LYS B 1 431 ? -0.896 -28.953 -9.109 1 93.88 431 LYS B N 1
ATOM 9569 C CA . LYS B 1 431 ? -1.919 -28.516 -10.055 1 93.88 431 LYS B CA 1
ATOM 9570 C C . LYS B 1 431 ? -1.575 -28.938 -11.477 1 93.88 431 LYS B C 1
ATOM 9572 O O . LYS B 1 431 ? -2.445 -29.406 -12.219 1 93.88 431 LYS B O 1
ATOM 9577 N N . ASN B 1 432 ? -0.308 -28.734 -11.828 1 91.19 432 ASN B N 1
ATOM 9578 C CA . ASN B 1 432 ? 0.151 -29.125 -13.156 1 91.19 432 ASN B CA 1
ATOM 9579 C C . ASN B 1 432 ? -0.016 -30.625 -13.398 1 91.19 432 ASN B C 1
ATOM 9581 O O . ASN B 1 432 ? -0.327 -31.047 -14.516 1 91.19 432 ASN B O 1
ATOM 9585 N N . LEU B 1 433 ? 0.233 -31.422 -12.383 1 90.94 433 LEU B N 1
ATOM 9586 C CA . LEU B 1 433 ? 0.034 -32.844 -12.492 1 90.94 433 LEU B CA 1
ATOM 9587 C C . LEU B 1 433 ? -1.433 -33.188 -12.75 1 90.94 433 LEU B C 1
ATOM 9589 O O . LEU B 1 433 ? -1.744 -34.062 -13.539 1 90.94 433 LEU B O 1
ATOM 9593 N N . GLY B 1 434 ? -2.295 -32.469 -12.016 1 91.25 434 GLY B N 1
ATOM 9594 C CA . GLY B 1 434 ? -3.715 -32.625 -12.297 1 91.25 434 GLY B CA 1
ATOM 9595 C C . GLY B 1 434 ? -4.082 -32.281 -13.727 1 91.25 434 GLY B C 1
ATOM 9596 O O . GLY B 1 434 ? -4.848 -33.031 -14.367 1 91.25 434 GLY B O 1
ATOM 9597 N N . LEU B 1 435 ? -3.545 -31.234 -14.18 1 90.69 435 LEU B N 1
ATOM 9598 C CA . LEU B 1 435 ? -3.779 -30.812 -15.562 1 90.69 435 LEU B CA 1
ATOM 9599 C C . LEU B 1 435 ? -3.203 -31.844 -16.531 1 90.69 435 LEU B C 1
ATOM 9601 O O . LEU B 1 435 ? -3.816 -32.125 -17.562 1 90.69 435 LEU B O 1
ATOM 9605 N N . TYR B 1 436 ? -2.023 -32.375 -16.234 1 89.12 436 TYR B N 1
ATOM 9606 C CA . TYR B 1 436 ? -1.381 -33.406 -17.047 1 89.12 436 TYR B CA 1
ATOM 9607 C C . TYR B 1 436 ? -2.281 -34.625 -17.203 1 89.12 436 TYR B C 1
ATOM 9609 O O . TYR B 1 436 ? -2.453 -35.156 -18.297 1 89.12 436 TYR B O 1
ATOM 9617 N N . TYR B 1 437 ? -2.861 -35.125 -16.141 1 88.94 437 TYR B N 1
ATOM 9618 C CA . TYR B 1 437 ? -3.768 -36.25 -16.203 1 88.94 437 TYR B CA 1
ATOM 9619 C C . TYR B 1 437 ? -5 -35.938 -17.031 1 88.94 437 TYR B C 1
ATOM 9621 O O . TYR B 1 437 ? -5.453 -36.781 -17.828 1 88.94 437 TYR B O 1
ATOM 9629 N N . ASP B 1 438 ? -5.477 -34.75 -16.828 1 89.19 438 ASP B N 1
ATOM 9630 C CA . ASP B 1 438 ? -6.637 -34.344 -17.609 1 89.19 438 ASP B CA 1
ATOM 9631 C C . ASP B 1 438 ? -6.328 -34.375 -19.109 1 89.19 438 ASP B C 1
ATOM 9633 O O . ASP B 1 438 ? -7.105 -34.906 -19.906 1 89.19 438 ASP B O 1
ATOM 9637 N N . ASN B 1 439 ? -5.215 -33.844 -19.484 1 87.19 439 ASN B N 1
ATOM 9638 C CA . ASN B 1 439 ? -4.801 -33.781 -20.891 1 87.19 439 ASN B CA 1
ATOM 9639 C C . ASN B 1 439 ? -4.547 -35.156 -21.453 1 87.19 439 ASN B C 1
ATOM 9641 O O . ASN B 1 439 ? -4.992 -35.469 -22.562 1 87.19 439 ASN B O 1
ATOM 9645 N N . ARG B 1 440 ? -3.902 -36.031 -20.734 1 86.38 440 ARG B N 1
ATOM 9646 C CA . ARG B 1 440 ? -3.578 -37.375 -21.203 1 86.38 440 ARG B CA 1
ATOM 9647 C C . ARG B 1 440 ? -4.844 -38.219 -21.391 1 86.38 440 ARG B C 1
ATOM 9649 O O . ARG B 1 440 ? -4.98 -38.906 -22.391 1 86.38 440 ARG B O 1
ATOM 9656 N N . ILE B 1 441 ? -5.727 -38.125 -20.438 1 83.94 441 ILE B N 1
ATOM 9657 C CA . ILE B 1 441 ? -6.984 -38.844 -20.516 1 83.94 441 ILE B CA 1
ATOM 9658 C C . ILE B 1 441 ? -7.793 -38.375 -21.719 1 83.94 441 ILE B C 1
ATOM 9660 O O . ILE B 1 441 ? -8.398 -39.156 -22.438 1 83.94 441 ILE B O 1
ATOM 9664 N N . ARG B 1 442 ? -7.754 -37.125 -21.938 1 83.94 442 ARG B N 1
ATOM 9665 C CA . ARG B 1 442 ? -8.453 -36.562 -23.078 1 83.94 442 ARG B CA 1
ATOM 9666 C C . ARG B 1 442 ? -7.824 -37.031 -24.391 1 83.94 442 ARG B C 1
ATOM 9668 O O . ARG B 1 442 ? -8.531 -37.344 -25.359 1 83.94 442 ARG B O 1
ATOM 9675 N N . MET B 1 443 ? -6.539 -37.094 -24.484 1 84 443 MET B N 1
ATOM 9676 C CA . MET B 1 443 ? -5.828 -37.562 -25.672 1 84 443 MET B CA 1
ATOM 9677 C C . MET B 1 443 ? -6.211 -39.031 -26 1 84 443 MET B C 1
ATOM 9679 O O . MET B 1 443 ? -6.488 -39.344 -27.141 1 84 443 MET B O 1
ATOM 9683 N N . TYR B 1 444 ? -6.242 -39.781 -24.953 1 80.38 444 TYR B N 1
ATOM 9684 C CA . TYR B 1 444 ? -6.566 -41.188 -25.141 1 80.38 444 TYR B CA 1
ATOM 9685 C C . TYR B 1 444 ? -8.023 -41.375 -25.562 1 80.38 444 TYR B C 1
ATOM 9687 O O . TYR B 1 444 ? -8.336 -42.188 -26.406 1 80.38 444 TYR B O 1
ATOM 9695 N N . SER B 1 445 ? -8.844 -40.562 -24.891 1 80.5 445 SER B N 1
ATOM 9696 C CA . SER B 1 445 ? -10.258 -40.625 -25.25 1 80.5 445 SER B CA 1
ATOM 9697 C C . SER B 1 445 ? -10.484 -40.219 -26.703 1 80.5 445 SER B C 1
ATOM 9699 O O . SER B 1 445 ? -11.219 -40.906 -27.438 1 80.5 445 SER B O 1
ATOM 9701 N N . GLU B 1 446 ? -9.82 -39.219 -27.156 1 79.56 446 GLU B N 1
ATOM 9702 C CA . GLU B 1 446 ? -9.945 -38.75 -28.547 1 79.56 446 GLU B CA 1
ATOM 9703 C C . GLU B 1 446 ? -9.375 -39.781 -29.516 1 79.56 446 GLU B C 1
ATOM 9705 O O . GLU B 1 446 ? -9.922 -39.969 -30.609 1 79.56 446 GLU B O 1
ATOM 9710 N N . ARG B 1 447 ? -8.344 -40.406 -29.125 1 78.75 447 ARG B N 1
ATOM 9711 C CA . ARG B 1 447 ? -7.75 -41.469 -29.938 1 78.75 447 ARG B CA 1
ATOM 9712 C C . ARG B 1 447 ? -8.703 -42.625 -30.078 1 78.75 447 ARG B C 1
ATOM 9714 O O . ARG B 1 447 ? -8.898 -43.156 -31.188 1 78.75 447 ARG B O 1
ATOM 9721 N N . ARG B 1 448 ? -9.281 -43.031 -28.984 1 76.19 448 ARG B N 1
ATOM 9722 C CA . ARG B 1 448 ? -10.219 -44.156 -28.984 1 76.19 448 ARG B CA 1
ATOM 9723 C C . ARG B 1 448 ? -11.438 -43.844 -29.859 1 76.19 448 ARG B C 1
ATOM 9725 O O . ARG B 1 448 ? -11.867 -44.688 -30.641 1 76.19 448 ARG B O 1
ATOM 9732 N N . ILE B 1 449 ? -11.867 -42.625 -29.719 1 76.56 449 ILE B N 1
ATOM 9733 C CA . ILE B 1 449 ? -13.039 -42.219 -30.484 1 76.56 449 ILE B CA 1
ATOM 9734 C C . ILE B 1 449 ? -12.711 -42.219 -31.984 1 76.56 449 ILE B C 1
ATOM 9736 O O . ILE B 1 449 ? -13.516 -42.656 -32.781 1 76.56 449 ILE B O 1
ATOM 9740 N N . THR B 1 450 ? -11.57 -41.781 -32.344 1 78.5 450 THR B N 1
ATOM 9741 C CA . THR B 1 450 ? -11.148 -41.719 -33.75 1 78.5 450 THR B CA 1
ATOM 9742 C C . THR B 1 450 ? -11.008 -43.125 -34.312 1 78.5 450 THR B C 1
ATOM 9744 O O . THR B 1 450 ? -11.414 -43.375 -35.438 1 78.5 450 THR B O 1
ATOM 9747 N N . VAL B 1 451 ? -10.492 -44 -33.562 1 78.06 451 VAL B N 1
ATOM 9748 C CA . VAL B 1 451 ? -10.32 -45.406 -34 1 78.06 451 VAL B CA 1
ATOM 9749 C C . VAL B 1 451 ? -11.68 -46.062 -34.188 1 78.06 451 VAL B C 1
ATOM 9751 O O . VAL B 1 451 ? -11.914 -46.75 -35.188 1 78.06 451 VAL B O 1
ATOM 9754 N N . LEU B 1 452 ? -12.453 -45.781 -33.219 1 76.75 452 LEU B N 1
ATOM 9755 C CA . LEU B 1 452 ? -13.797 -46.344 -33.281 1 76.75 452 LEU B CA 1
ATOM 9756 C C . LEU B 1 452 ? -14.531 -45.812 -34.531 1 76.75 452 LEU B C 1
ATOM 9758 O O . LEU B 1 452 ? -15.203 -46.562 -35.219 1 76.75 452 LEU B O 1
ATOM 9762 N N . TYR B 1 453 ? -14.336 -44.531 -34.719 1 74 453 TYR B N 1
ATOM 9763 C CA . TYR B 1 453 ? -14.961 -43.906 -35.875 1 74 453 TYR B CA 1
ATOM 9764 C C . TYR B 1 453 ? -14.391 -44.469 -37.188 1 74 453 TYR B C 1
ATOM 9766 O O . TYR B 1 453 ? -15.125 -44.656 -38.156 1 74 453 TYR B O 1
ATOM 9774 N N . SER B 1 454 ? -13.164 -44.656 -37.281 1 77.69 454 SER B N 1
ATOM 9775 C CA . SER B 1 454 ? -12.508 -45.219 -38.438 1 77.69 454 SER B CA 1
ATOM 9776 C C . SER B 1 454 ? -13.039 -46.625 -38.75 1 77.69 454 SER B C 1
ATOM 9778 O O . SER B 1 454 ? -13.258 -46.969 -39.906 1 77.69 454 SER B O 1
ATOM 9780 N N . LEU B 1 455 ? -13.266 -47.312 -37.719 1 74.75 455 LEU B N 1
ATOM 9781 C CA . LEU B 1 455 ? -13.758 -48.688 -37.875 1 74.75 455 LEU B CA 1
ATOM 9782 C C . LEU B 1 455 ? -15.203 -48.688 -38.375 1 74.75 455 LEU B C 1
ATOM 9784 O O . LEU B 1 455 ? -15.57 -49.5 -39.219 1 74.75 455 LEU B O 1
ATOM 9788 N N . VAL B 1 456 ? -15.898 -47.719 -37.875 1 72.38 456 VAL B N 1
ATOM 9789 C CA . VAL B 1 456 ? -17.328 -47.688 -38.188 1 72.38 456 VAL B CA 1
ATOM 9790 C C . VAL B 1 456 ? -17.516 -47.125 -39.594 1 72.38 456 VAL B C 1
ATOM 9792 O O . VAL B 1 456 ? -18.344 -47.625 -40.344 1 72.38 456 VAL B O 1
ATOM 9795 N N . GLN B 1 457 ? -16.812 -46.062 -39.906 1 72.56 457 GLN B N 1
ATOM 9796 C CA . GLN B 1 457 ? -17.016 -45.375 -41.156 1 72.56 457 GLN B CA 1
ATOM 9797 C C . GLN B 1 457 ? -16.141 -45.969 -42.25 1 72.56 457 GLN B C 1
ATOM 9799 O O . GLN B 1 457 ? -16.359 -45.719 -43.438 1 72.56 457 GLN B O 1
ATOM 9804 N N . GLY B 1 458 ? -15.211 -46.812 -41.969 1 71 458 GLY B N 1
ATOM 9805 C CA . GLY B 1 458 ? -14.32 -47.438 -42.938 1 71 458 GLY B CA 1
ATOM 9806 C C . GLY B 1 458 ? -13.266 -46.469 -43.469 1 71 458 GLY B C 1
ATOM 9807 O O . GLY B 1 458 ? -12.734 -46.656 -44.562 1 71 458 GLY B O 1
ATOM 9808 N N . GLN B 1 459 ? -13.18 -45.25 -42.844 1 73.06 459 GLN B N 1
ATOM 9809 C CA . GLN B 1 459 ? -12.172 -44.281 -43.25 1 73.06 459 GLN B CA 1
ATOM 9810 C C . GLN B 1 459 ? -10.953 -44.344 -42.344 1 73.06 459 GLN B C 1
ATOM 9812 O O . GLN B 1 459 ? -11.078 -44.656 -41.156 1 73.06 459 GLN B O 1
ATOM 9817 N N . GLN B 1 460 ? -9.836 -44.312 -43 1 70.44 460 GLN B N 1
ATOM 9818 C CA . GLN B 1 460 ? -8.617 -44.312 -42.219 1 70.44 460 GLN B CA 1
ATOM 9819 C C . GLN B 1 460 ? -8.328 -42.938 -41.625 1 70.44 460 GLN B C 1
ATOM 9821 O O . GLN B 1 460 ? -7.852 -42.031 -42.344 1 70.44 460 GLN B O 1
ATOM 9826 N N . LEU B 1 461 ? -8.883 -42.656 -40.438 1 76.5 461 LEU B N 1
ATOM 9827 C CA . LEU B 1 461 ? -8.594 -41.406 -39.75 1 76.5 461 LEU B CA 1
ATOM 9828 C C . LEU B 1 461 ? -7.348 -41.531 -38.875 1 76.5 461 LEU B C 1
ATOM 9830 O O . LEU B 1 461 ? -7.051 -42.625 -38.375 1 76.5 461 LEU B O 1
ATOM 9834 N N . ASN B 1 462 ? -6.562 -40.531 -38.812 1 79.12 462 ASN B N 1
ATOM 9835 C CA . ASN B 1 462 ? -5.344 -40.5 -38.031 1 79.12 462 ASN B CA 1
ATOM 9836 C C . ASN B 1 462 ? -5.641 -40.281 -36.562 1 79.12 462 ASN B C 1
ATOM 9838 O O . ASN B 1 462 ? -6.25 -39.281 -36.188 1 79.12 462 ASN B O 1
ATOM 9842 N N . PRO B 1 463 ? -5.25 -41.219 -35.75 1 81.12 463 PRO B N 1
ATOM 9843 C CA . PRO B 1 463 ? -5.523 -41.094 -34.312 1 81.12 463 PRO B CA 1
ATOM 9844 C C . PRO B 1 463 ? -4.66 -40.031 -33.656 1 81.12 463 PRO B C 1
ATOM 9846 O O . PRO B 1 463 ? -4.949 -39.594 -32.531 1 81.12 463 PRO B O 1
ATOM 9849 N N . TYR B 1 464 ? -3.717 -39.531 -34.344 1 84.12 464 TYR B N 1
ATOM 9850 C CA . TYR B 1 464 ? -2.803 -38.531 -33.812 1 84.12 464 TYR B CA 1
ATOM 9851 C C . TYR B 1 464 ? -2.967 -37.188 -34.562 1 84.12 464 TYR B C 1
ATOM 9853 O O . TYR B 1 464 ? -3.508 -37.156 -35.656 1 84.12 464 TYR B O 1
ATOM 9861 N N . LEU B 1 465 ? -2.742 -36.094 -33.812 1 87.94 465 LEU B N 1
ATOM 9862 C CA . LEU B 1 465 ? -2.533 -34.812 -34.5 1 87.94 465 LEU B CA 1
ATOM 9863 C C . LEU B 1 465 ? -1.172 -34.812 -35.188 1 87.94 465 LEU B C 1
ATOM 9865 O O . LEU B 1 465 ? -0.174 -34.406 -34.594 1 87.94 465 LEU B O 1
ATOM 9869 N N . ARG B 1 466 ? -1.244 -35.188 -36.344 1 87.69 466 ARG B N 1
ATOM 9870 C CA . ARG B 1 466 ? 0.001 -35.312 -37.094 1 87.69 466 ARG B CA 1
ATOM 9871 C C . ARG B 1 466 ? 0.337 -34.062 -37.875 1 87.69 466 ARG B C 1
ATOM 9873 O O . ARG B 1 466 ? -0.466 -33.562 -38.656 1 87.69 466 ARG B O 1
ATOM 9880 N N . LEU B 1 467 ? 1.462 -33.469 -37.531 1 89.75 467 LEU B N 1
ATOM 9881 C CA . LEU B 1 467 ? 1.947 -32.281 -38.219 1 89.75 467 LEU B CA 1
ATOM 9882 C C . LEU B 1 467 ? 3.219 -32.594 -39.031 1 89.75 467 LEU B C 1
ATOM 9884 O O . LEU B 1 467 ? 4.293 -32.75 -38.438 1 89.75 467 LEU B O 1
ATOM 9888 N N . LYS B 1 468 ? 3.018 -32.688 -40.25 1 89.88 468 LYS B N 1
ATOM 9889 C CA . LYS B 1 468 ? 4.172 -32.812 -41.156 1 89.88 468 LYS B CA 1
ATOM 9890 C C . LYS B 1 468 ? 4.641 -31.469 -41.656 1 89.88 468 LYS B C 1
ATOM 9892 O O . LYS B 1 468 ? 3.938 -30.812 -42.438 1 89.88 468 LYS B O 1
ATOM 9897 N N . VAL B 1 469 ? 5.793 -30.984 -41.125 1 89.88 469 VAL B N 1
ATOM 9898 C CA . VAL B 1 469 ? 6.234 -29.625 -41.438 1 89.88 469 VAL B CA 1
ATOM 9899 C C . VAL B 1 469 ? 7.68 -29.641 -41.906 1 89.88 469 VAL B C 1
ATOM 9901 O O . VAL B 1 469 ? 8.438 -30.547 -41.594 1 89.88 469 VAL B O 1
ATOM 9904 N N . ARG B 1 470 ? 8.078 -28.594 -42.75 1 83.88 470 ARG B N 1
ATOM 9905 C CA . ARG B 1 470 ? 9.453 -28.344 -43.156 1 83.88 470 ARG B CA 1
ATOM 9906 C C . ARG B 1 470 ? 10.164 -27.422 -42.188 1 83.88 470 ARG B C 1
ATOM 9908 O O . ARG B 1 470 ? 9.617 -26.391 -41.781 1 83.88 470 ARG B O 1
ATOM 9915 N N . ARG B 1 471 ? 11.359 -27.844 -41.781 1 83.75 471 ARG B N 1
ATOM 9916 C CA . ARG B 1 471 ? 12.125 -27.094 -40.812 1 83.75 471 ARG B CA 1
ATOM 9917 C C . ARG B 1 471 ? 12.336 -25.656 -41.25 1 83.75 471 ARG B C 1
ATOM 9919 O O . ARG B 1 471 ? 12.289 -24.734 -40.406 1 83.75 471 ARG B O 1
ATOM 9926 N N . ASP B 1 472 ? 12.57 -25.391 -42.562 1 83.44 472 ASP B N 1
ATOM 9927 C CA . ASP B 1 472 ? 12.891 -24.062 -43.094 1 83.44 472 ASP B CA 1
ATOM 9928 C C . ASP B 1 472 ? 11.625 -23.25 -43.312 1 83.44 472 ASP B C 1
ATOM 9930 O O . ASP B 1 472 ? 11.703 -22.031 -43.562 1 83.44 472 ASP B O 1
ATOM 9934 N N . HIS B 1 473 ? 10.43 -23.859 -43.25 1 88 473 HIS B N 1
ATOM 9935 C CA . HIS B 1 473 ? 9.156 -23.172 -43.438 1 88 473 HIS B CA 1
ATOM 9936 C C . HIS B 1 473 ? 8.164 -23.562 -42.344 1 88 473 HIS B C 1
ATOM 9938 O O . HIS B 1 473 ? 6.996 -23.844 -42.625 1 88 473 HIS B O 1
ATOM 9944 N N . ILE B 1 474 ? 8.695 -23.578 -41.188 1 86.56 474 ILE B N 1
ATOM 9945 C CA . ILE B 1 474 ? 7.969 -24.172 -40.062 1 86.56 474 ILE B CA 1
ATOM 9946 C C . ILE B 1 474 ? 6.695 -23.391 -39.781 1 86.56 474 ILE B C 1
ATOM 9948 O O . ILE B 1 474 ? 5.637 -23.969 -39.531 1 86.56 474 ILE B O 1
ATOM 9952 N N . ILE B 1 475 ? 6.738 -22.094 -39.812 1 83.19 475 ILE B N 1
ATOM 9953 C CA . ILE B 1 475 ? 5.586 -21.266 -39.5 1 83.19 475 ILE B CA 1
ATOM 9954 C C . ILE B 1 475 ? 4.512 -21.406 -40.562 1 83.19 475 ILE B C 1
ATOM 9956 O O . ILE B 1 475 ? 3.344 -21.656 -40.25 1 83.19 475 ILE B O 1
ATOM 9960 N N . ASP B 1 476 ? 4.914 -21.297 -41.844 1 83.94 476 ASP B N 1
ATOM 9961 C CA . ASP B 1 476 ? 3.975 -21.391 -42.969 1 83.94 476 ASP B CA 1
ATOM 9962 C C . ASP B 1 476 ? 3.268 -22.75 -42.969 1 83.94 476 ASP B C 1
ATOM 9964 O O . ASP B 1 476 ? 2.047 -22.812 -43.125 1 83.94 476 ASP B O 1
ATOM 9968 N N . ASP B 1 477 ? 4.105 -23.797 -42.812 1 88.81 477 ASP B N 1
ATOM 9969 C CA . ASP B 1 477 ? 3.533 -25.141 -42.844 1 88.81 477 ASP B CA 1
ATOM 9970 C C . ASP B 1 477 ? 2.602 -25.359 -41.656 1 88.81 477 ASP B C 1
ATOM 9972 O O . ASP B 1 477 ? 1.52 -25.938 -41.812 1 88.81 477 ASP B O 1
ATOM 9976 N N . ALA B 1 478 ? 3.094 -24.938 -40.469 1 87 478 ALA B N 1
ATOM 9977 C CA . ALA B 1 478 ? 2.289 -25.125 -39.25 1 87 478 ALA B CA 1
ATOM 9978 C C . ALA B 1 478 ? 0.987 -24.344 -39.344 1 87 478 ALA B C 1
ATOM 9980 O O . ALA B 1 478 ? -0.071 -24.828 -38.938 1 87 478 ALA B O 1
ATOM 9981 N N . LEU B 1 479 ? 1.087 -23.156 -39.844 1 82.06 479 LEU B N 1
ATOM 9982 C CA . LEU B 1 479 ? -0.08 -22.297 -39.969 1 82.06 479 LEU B CA 1
ATOM 9983 C C . LEU B 1 479 ? -1.149 -22.922 -40.844 1 82.06 479 LEU B C 1
ATOM 9985 O O . LEU B 1 479 ? -2.316 -23 -40.469 1 82.06 479 LEU B O 1
ATOM 9989 N N . VAL B 1 480 ? -0.741 -23.328 -42 1 81.31 480 VAL B N 1
ATOM 9990 C CA . VAL B 1 480 ? -1.679 -23.922 -42.969 1 81.31 480 VAL B CA 1
ATOM 9991 C C . VAL B 1 480 ? -2.305 -25.172 -42.375 1 81.31 480 VAL B C 1
ATOM 9993 O O . VAL B 1 480 ? -3.527 -25.328 -42.375 1 81.31 480 VAL B O 1
ATOM 9996 N N . ARG B 1 481 ? -1.519 -26 -41.781 1 87 481 ARG B N 1
ATOM 9997 C CA . ARG B 1 481 ? -2.004 -27.281 -41.281 1 87 481 ARG B CA 1
ATOM 9998 C C . ARG B 1 481 ? -2.908 -27.078 -40.062 1 87 481 ARG B C 1
ATOM 10000 O O . ARG B 1 481 ? -3.982 -27.688 -39.969 1 87 481 ARG B O 1
ATOM 10007 N N . LEU B 1 482 ? -2.467 -26.312 -39.125 1 85.19 482 LEU B N 1
ATOM 10008 C CA . LEU B 1 482 ? -3.23 -26.109 -37.906 1 85.19 482 LEU B CA 1
ATOM 10009 C C . LEU B 1 482 ? -4.516 -25.344 -38.188 1 85.19 482 LEU B C 1
ATOM 10011 O O . LEU B 1 482 ? -5.555 -25.609 -37.562 1 85.19 482 LEU B O 1
ATOM 10015 N N . GLU B 1 483 ? -4.391 -24.359 -39.031 1 77.56 483 GLU B N 1
ATOM 10016 C CA . GLU B 1 483 ? -5.605 -23.641 -39.438 1 77.56 483 GLU B CA 1
ATOM 10017 C C . GLU B 1 483 ? -6.621 -24.594 -40.062 1 77.56 483 GLU B C 1
ATOM 10019 O O . GLU B 1 483 ? -7.812 -24.516 -39.75 1 77.56 483 GLU B O 1
ATOM 10024 N N . MET B 1 484 ? -6.113 -25.438 -40.969 1 80.69 484 MET B N 1
ATOM 10025 C CA . MET B 1 484 ? -6.988 -26.406 -41.625 1 80.69 484 MET B CA 1
ATOM 10026 C C . MET B 1 484 ? -7.641 -27.328 -40.625 1 80.69 484 MET B C 1
ATOM 10028 O O . MET B 1 484 ? -8.836 -27.609 -40.688 1 80.69 484 MET B O 1
ATOM 10032 N N . ILE B 1 485 ? -6.91 -27.781 -39.688 1 83.5 485 ILE B N 1
ATOM 10033 C CA . ILE B 1 485 ? -7.402 -28.703 -38.688 1 83.5 485 ILE B CA 1
ATOM 10034 C C . ILE B 1 485 ? -8.438 -27.984 -37.812 1 83.5 485 ILE B C 1
ATOM 10036 O O . ILE B 1 485 ? -9.5 -28.547 -37.5 1 83.5 485 ILE B O 1
ATOM 10040 N N . ALA B 1 486 ? -8.102 -26.781 -37.406 1 77.38 486 ALA B N 1
ATOM 10041 C CA . ALA B 1 486 ? -9 -26 -36.562 1 77.38 486 ALA B CA 1
ATOM 10042 C C . ALA B 1 486 ? -10.328 -25.75 -37.25 1 77.38 486 ALA B C 1
ATOM 10044 O O . ALA B 1 486 ? -11.383 -25.75 -36.594 1 77.38 486 ALA B O 1
ATOM 10045 N N . MET B 1 487 ? -10.266 -25.562 -38.562 1 73.12 487 MET B N 1
ATOM 10046 C CA . MET B 1 487 ? -11.461 -25.266 -39.344 1 73.12 487 MET B CA 1
ATOM 10047 C C . MET B 1 487 ? -12.281 -26.547 -39.562 1 73.12 487 MET B C 1
ATOM 10049 O O . MET B 1 487 ? -13.516 -26.5 -39.562 1 73.12 487 MET B O 1
ATOM 10053 N N . GLU B 1 488 ? -11.555 -27.641 -39.812 1 77 488 GLU B N 1
ATOM 10054 C CA . GLU B 1 488 ? -12.242 -28.906 -40.094 1 77 488 GLU B CA 1
ATOM 10055 C C . GLU B 1 488 ? -12.82 -29.516 -38.844 1 77 488 GLU B C 1
ATOM 10057 O O . GLU B 1 488 ? -14.016 -29.828 -38.781 1 77 488 GLU B O 1
ATOM 10062 N N . ASN B 1 489 ? -11.969 -29.75 -37.875 1 78.12 489 ASN B N 1
ATOM 10063 C CA . ASN B 1 489 ? -12.383 -30.328 -36.625 1 78.12 489 ASN B CA 1
ATOM 10064 C C . ASN B 1 489 ? -11.469 -29.875 -35.469 1 78.12 489 ASN B C 1
ATOM 10066 O O . ASN B 1 489 ? -10.461 -30.516 -35.188 1 78.12 489 ASN B O 1
ATOM 10070 N N . PRO B 1 490 ? -11.93 -28.891 -34.75 1 75.69 490 PRO B N 1
ATOM 10071 C CA . PRO B 1 490 ? -11.109 -28.375 -33.656 1 75.69 490 PRO B CA 1
ATOM 10072 C C . PRO B 1 490 ? -10.781 -29.422 -32.594 1 75.69 490 PRO B C 1
ATOM 10074 O O . PRO B 1 490 ? -9.773 -29.312 -31.906 1 75.69 490 PRO B O 1
ATOM 10077 N N . ALA B 1 491 ? -11.578 -30.406 -32.5 1 76.88 491 ALA B N 1
ATOM 10078 C CA . ALA B 1 491 ? -11.344 -31.453 -31.5 1 76.88 491 ALA B CA 1
ATOM 10079 C C . ALA B 1 491 ? -10.047 -32.219 -31.797 1 76.88 491 ALA B C 1
ATOM 10081 O O . ALA B 1 491 ? -9.453 -32.812 -30.891 1 76.88 491 ALA B O 1
ATOM 10082 N N . ASP B 1 492 ? -9.641 -32.156 -33.062 1 83.19 492 ASP B N 1
ATOM 10083 C CA . ASP B 1 492 ? -8.414 -32.844 -33.469 1 83.19 492 ASP B CA 1
ATOM 10084 C C . ASP B 1 492 ? -7.191 -32.219 -32.812 1 83.19 492 ASP B C 1
ATOM 10086 O O . ASP B 1 492 ? -6.148 -32.875 -32.688 1 83.19 492 ASP B O 1
ATOM 10090 N N . LEU B 1 493 ? -7.344 -30.984 -32.375 1 83.69 493 LEU B N 1
ATOM 10091 C CA . LEU B 1 493 ? -6.238 -30.312 -31.688 1 83.69 493 LEU B CA 1
ATOM 10092 C C . LEU B 1 493 ? -5.973 -30.953 -30.328 1 83.69 493 LEU B C 1
ATOM 10094 O O . LEU B 1 493 ? -4.906 -30.766 -29.75 1 83.69 493 LEU B O 1
ATOM 10098 N N . LYS B 1 494 ? -6.902 -31.656 -29.875 1 84.31 494 LYS B N 1
ATOM 10099 C CA . LYS B 1 494 ? -6.793 -32.281 -28.562 1 84.31 494 LYS B CA 1
ATOM 10100 C C . LYS B 1 494 ? -6.223 -33.688 -28.656 1 84.31 494 LYS B C 1
ATOM 10102 O O . LYS B 1 494 ? -6.039 -34.344 -27.625 1 84.31 494 LYS B O 1
ATOM 10107 N N . LYS B 1 495 ? -5.977 -34.125 -29.891 1 84.19 495 LYS B N 1
ATOM 10108 C CA . LYS B 1 495 ? -5.289 -35.375 -30.078 1 84.19 495 LYS B CA 1
ATOM 10109 C C . LYS B 1 495 ? -3.814 -35.281 -29.703 1 84.19 495 LYS B C 1
ATOM 10111 O O . LYS B 1 495 ? -3.299 -34.188 -29.516 1 84.19 495 LYS B O 1
ATOM 10116 N N . GLN B 1 496 ? -3.275 -36.5 -29.531 1 84.31 496 GLN B N 1
ATOM 10117 C CA . GLN B 1 496 ? -1.851 -36.531 -29.219 1 84.31 496 GLN B CA 1
ATOM 10118 C C . GLN B 1 496 ? -1.02 -36 -30.375 1 84.31 496 GLN B C 1
ATOM 10120 O O . GLN B 1 496 ? -1.207 -36.406 -31.516 1 84.31 496 GLN B O 1
ATOM 10125 N N . LEU B 1 497 ? -0.167 -35.062 -30.062 1 86.75 497 LEU B N 1
ATOM 10126 C CA . LEU B 1 497 ? 0.639 -34.375 -31.078 1 86.75 497 LEU B CA 1
ATOM 10127 C C . LEU B 1 497 ? 1.758 -35.281 -31.562 1 86.75 497 LEU B C 1
ATOM 10129 O O . LEU B 1 497 ? 2.404 -35.969 -30.781 1 86.75 497 LEU B O 1
ATOM 10133 N N . TYR B 1 498 ? 1.821 -35.406 -32.812 1 87.5 498 TYR B N 1
ATOM 10134 C CA . TYR B 1 498 ? 2.889 -36.125 -33.5 1 87.5 498 TYR B CA 1
ATOM 10135 C C . TYR B 1 498 ? 3.496 -35.281 -34.594 1 87.5 498 TYR B C 1
ATOM 10137 O O . TYR B 1 498 ? 2.838 -35 -35.594 1 87.5 498 TYR B O 1
ATOM 10145 N N . VAL B 1 499 ? 4.762 -34.844 -34.375 1 89.12 499 VAL B N 1
ATOM 10146 C CA . VAL B 1 499 ? 5.402 -33.969 -35.344 1 89.12 499 VAL B CA 1
ATOM 10147 C C . VAL B 1 499 ? 6.418 -34.719 -36.156 1 89.12 499 VAL B C 1
ATOM 10149 O O . VAL B 1 499 ? 7.137 -35.594 -35.656 1 89.12 499 VAL B O 1
ATOM 10152 N N . GLU B 1 500 ? 6.375 -34.5 -37.469 1 90 500 GLU B N 1
ATOM 10153 C CA . GLU B 1 500 ? 7.328 -35.094 -38.406 1 90 500 GLU B CA 1
ATOM 10154 C C . GLU B 1 500 ? 7.973 -34 -39.281 1 90 500 GLU B C 1
ATOM 10156 O O . GLU B 1 500 ? 7.27 -33.219 -39.906 1 90 500 GLU B O 1
ATOM 10161 N N . PHE B 1 501 ? 9.336 -33.969 -39.188 1 89.38 501 PHE B N 1
ATOM 10162 C CA . PHE B 1 501 ? 10.047 -33.062 -40.094 1 89.38 501 PHE B CA 1
ATOM 10163 C C . PHE B 1 501 ? 10.289 -33.75 -41.438 1 89.38 501 PHE B C 1
ATOM 10165 O O . PHE B 1 501 ? 10.82 -34.844 -41.5 1 89.38 501 PHE B O 1
ATOM 10172 N N . GLU B 1 502 ? 9.883 -33.062 -42.438 1 89.44 502 GLU B N 1
ATOM 10173 C CA . GLU B 1 502 ? 10.008 -33.625 -43.75 1 89.44 502 GLU B CA 1
ATOM 10174 C C . GLU B 1 502 ? 11.461 -33.906 -44.125 1 89.44 502 GLU B C 1
ATOM 10176 O O . GLU B 1 502 ? 12.328 -33.062 -43.938 1 89.44 502 GLU B O 1
ATOM 10181 N N . GLY B 1 503 ? 11.742 -35.156 -44.562 1 83.31 503 GLY B N 1
ATOM 10182 C CA . GLY B 1 503 ? 13.078 -35.531 -45 1 83.31 503 GLY B CA 1
ATOM 10183 C C . GLY B 1 503 ? 13.953 -36.031 -43.844 1 83.31 503 GLY B C 1
ATOM 10184 O O . GLY B 1 503 ? 15.102 -36.438 -44.094 1 83.31 503 GLY B O 1
ATOM 10185 N N . GLU B 1 504 ? 13.422 -35.969 -42.562 1 82.81 504 GLU B N 1
ATOM 10186 C CA . GLU B 1 504 ? 14.211 -36.406 -41.438 1 82.81 504 GLU B CA 1
ATOM 10187 C C . GLU B 1 504 ? 13.648 -37.719 -40.844 1 82.81 504 GLU B C 1
ATOM 10189 O O . GLU B 1 504 ? 12.445 -37.969 -40.938 1 82.81 504 GLU B O 1
ATOM 10194 N N . GLN B 1 505 ? 14.469 -38.688 -40.469 1 72.94 505 GLN B N 1
ATOM 10195 C CA . GLN B 1 505 ? 14.047 -39.969 -39.969 1 72.94 505 GLN B CA 1
ATOM 10196 C C . GLN B 1 505 ? 13.734 -39.875 -38.469 1 72.94 505 GLN B C 1
ATOM 10198 O O . GLN B 1 505 ? 13.18 -40.812 -37.875 1 72.94 505 GLN B O 1
ATOM 10203 N N . GLY B 1 506 ? 13.562 -38.844 -37.969 1 73.5 506 GLY B N 1
ATOM 10204 C CA . GLY B 1 506 ? 13.336 -38.719 -36.531 1 73.5 506 GLY B CA 1
ATOM 10205 C C . GLY B 1 506 ? 11.93 -39.125 -36.094 1 73.5 506 GLY B C 1
ATOM 10206 O O . GLY B 1 506 ? 10.961 -38.781 -36.781 1 73.5 506 GLY B O 1
ATOM 10207 N N . VAL B 1 507 ? 11.75 -40.188 -35.156 1 75.12 507 VAL B N 1
ATOM 10208 C CA . VAL B 1 507 ? 10.461 -40.531 -34.562 1 75.12 507 VAL B CA 1
ATOM 10209 C C . VAL B 1 507 ? 10.164 -39.656 -33.375 1 75.12 507 VAL B C 1
ATOM 10211 O O . VAL B 1 507 ? 11.031 -39.438 -32.531 1 75.12 507 VAL B O 1
ATOM 10214 N N . ASP B 1 508 ? 8.906 -39.062 -33.375 1 78.25 508 ASP B N 1
ATOM 10215 C CA . ASP B 1 508 ? 8.539 -38.125 -32.312 1 78.25 508 ASP B CA 1
ATOM 10216 C C . ASP B 1 508 ? 8.211 -38.875 -31.031 1 78.25 508 ASP B C 1
ATOM 10218 O O . ASP B 1 508 ? 7.102 -39.375 -30.859 1 78.25 508 ASP B O 1
ATOM 10222 N N . GLU B 1 509 ? 9.078 -39.031 -30.172 1 69.5 509 GLU B N 1
ATOM 10223 C CA . GLU B 1 509 ? 8.867 -39.562 -28.828 1 69.5 509 GLU B CA 1
ATOM 10224 C C . GLU B 1 509 ? 8.898 -38.438 -27.781 1 69.5 509 GLU B C 1
ATOM 10226 O O . GLU B 1 509 ? 9.289 -38.656 -26.641 1 69.5 509 GLU B O 1
ATOM 10231 N N . GLY B 1 510 ? 8.562 -37.25 -28.234 1 72.88 510 GLY B N 1
ATOM 10232 C CA . GLY B 1 510 ? 8.57 -36.094 -27.359 1 72.88 510 GLY B CA 1
ATOM 10233 C C . GLY B 1 510 ? 9.633 -35.062 -27.734 1 72.88 510 GLY B C 1
ATOM 10234 O O . GLY B 1 510 ? 9.414 -33.875 -27.594 1 72.88 510 GLY B O 1
ATOM 10235 N N . GLY B 1 511 ? 10.789 -35.5 -28.234 1 73.69 511 GLY B N 1
ATOM 10236 C CA . GLY B 1 511 ? 11.891 -34.625 -28.594 1 73.69 511 GLY B CA 1
ATOM 10237 C C . GLY B 1 511 ? 11.602 -33.75 -29.812 1 73.69 511 GLY B C 1
ATOM 10238 O O . GLY B 1 511 ? 11.875 -32.562 -29.812 1 73.69 511 GLY B O 1
ATOM 10239 N N . VAL B 1 512 ? 11.086 -34.406 -30.797 1 79.81 512 VAL B N 1
ATOM 10240 C CA . VAL B 1 512 ? 10.82 -33.688 -32.031 1 79.81 512 VAL B CA 1
ATOM 10241 C C . VAL B 1 512 ? 9.75 -32.625 -31.828 1 79.81 512 VAL B C 1
ATOM 10243 O O . VAL B 1 512 ? 9.852 -31.516 -32.344 1 79.81 512 VAL B O 1
ATOM 10246 N N . SER B 1 513 ? 8.734 -32.969 -31.016 1 83.56 513 SER B N 1
ATOM 10247 C CA . SER B 1 513 ? 7.691 -32.031 -30.703 1 83.56 513 SER B CA 1
ATOM 10248 C C . SER B 1 513 ? 8.258 -30.828 -29.938 1 83.56 513 SER B C 1
ATOM 10250 O O . SER B 1 513 ? 7.875 -29.672 -30.203 1 83.56 513 SER B O 1
ATOM 10252 N N . LYS B 1 514 ? 9.086 -31.078 -28.984 1 79.75 514 LYS B N 1
ATOM 10253 C CA . LYS B 1 514 ? 9.727 -30 -28.234 1 79.75 514 LYS B CA 1
ATOM 10254 C C . LYS B 1 514 ? 10.523 -29.078 -29.156 1 79.75 514 LYS B C 1
ATOM 10256 O O . LYS B 1 514 ? 10.477 -27.859 -29.016 1 79.75 514 LYS B O 1
ATOM 10261 N N . GLU B 1 515 ? 11.258 -29.703 -30 1 80.62 515 GLU B N 1
ATOM 10262 C CA . GLU B 1 515 ? 12.031 -28.922 -30.969 1 80.62 515 GLU B CA 1
ATOM 10263 C C . GLU B 1 515 ? 11.125 -28.094 -31.859 1 80.62 515 GLU B C 1
ATOM 10265 O O . GLU B 1 515 ? 11.445 -26.953 -32.188 1 80.62 515 GLU B O 1
ATOM 10270 N N . PHE B 1 516 ? 10.109 -28.703 -32.312 1 86.81 516 PHE B N 1
ATOM 10271 C CA . PHE B 1 516 ? 9.117 -28 -33.125 1 86.81 516 PHE B CA 1
ATOM 10272 C C . PHE B 1 516 ? 8.648 -26.734 -32.438 1 86.81 516 PHE B C 1
ATOM 10274 O O . PHE B 1 516 ? 8.633 -25.656 -33.031 1 86.81 516 PHE B O 1
ATOM 10281 N N . PHE B 1 517 ? 8.242 -26.828 -31.125 1 85.5 517 PHE B N 1
ATOM 10282 C CA . PHE B 1 517 ? 7.758 -25.672 -30.375 1 85.5 517 PHE B CA 1
ATOM 10283 C C . PHE B 1 517 ? 8.836 -24.609 -30.266 1 85.5 517 PHE B C 1
ATOM 10285 O O . PHE B 1 517 ? 8.555 -23.422 -30.422 1 85.5 517 PHE B O 1
ATOM 10292 N N . GLN B 1 518 ? 9.992 -25.016 -30.016 1 79.5 518 GLN B N 1
ATOM 10293 C CA . GLN B 1 518 ? 11.094 -24.078 -29.859 1 79.5 518 GLN B CA 1
ATOM 10294 C C . GLN B 1 518 ? 11.359 -23.312 -31.141 1 79.5 518 GLN B C 1
ATOM 10296 O O . GLN B 1 518 ? 11.586 -22.109 -31.125 1 79.5 518 GLN B O 1
ATOM 10301 N N . LEU B 1 519 ? 11.305 -24.016 -32.219 1 83.19 519 LEU B N 1
ATOM 10302 C CA . LEU B 1 519 ? 11.562 -23.406 -33.531 1 83.19 519 LEU B CA 1
ATOM 10303 C C . LEU B 1 519 ? 10.445 -22.422 -33.875 1 83.19 519 LEU B C 1
ATOM 10305 O O . LEU B 1 519 ? 10.719 -21.344 -34.406 1 83.19 519 LEU B O 1
ATOM 10309 N N . VAL B 1 520 ? 9.266 -22.797 -33.594 1 84.94 520 VAL B N 1
ATOM 10310 C CA . VAL B 1 520 ? 8.125 -21.938 -33.906 1 84.94 520 VAL B CA 1
ATOM 10311 C C . VAL B 1 520 ? 8.234 -20.641 -33.094 1 84.94 520 VAL B C 1
ATOM 10313 O O . VAL B 1 520 ? 8.047 -19.547 -33.625 1 84.94 520 VAL B O 1
ATOM 10316 N N . VAL B 1 521 ? 8.562 -20.766 -31.812 1 83.38 521 VAL B N 1
ATOM 10317 C CA . VAL B 1 521 ? 8.656 -19.609 -30.938 1 83.38 521 VAL B CA 1
ATOM 10318 C C . VAL B 1 521 ? 9.812 -18.719 -31.375 1 83.38 521 VAL B C 1
ATOM 10320 O O . VAL B 1 521 ? 9.695 -17.484 -31.375 1 83.38 521 VAL B O 1
ATOM 10323 N N . GLU B 1 522 ? 10.867 -19.281 -31.703 1 81.62 522 GLU B N 1
ATOM 10324 C CA . GLU B 1 522 ? 12.023 -18.516 -32.156 1 81.62 522 GLU B CA 1
ATOM 10325 C C . GLU B 1 522 ? 11.688 -17.703 -33.438 1 81.62 522 GLU B C 1
ATOM 10327 O O . GLU B 1 522 ? 12.125 -16.562 -33.562 1 81.62 522 GLU B O 1
ATOM 10332 N N . GLU B 1 523 ? 10.945 -18.281 -34.25 1 83.25 523 GLU B N 1
ATOM 10333 C CA . GLU B 1 523 ? 10.609 -17.609 -35.5 1 83.25 523 GLU B CA 1
ATOM 10334 C C . GLU B 1 523 ? 9.555 -16.531 -35.281 1 83.25 523 GLU B C 1
ATOM 10336 O O . GLU B 1 523 ? 9.672 -15.43 -35.812 1 83.25 523 GLU B O 1
ATOM 10341 N N . ILE B 1 524 ? 8.578 -16.812 -34.531 1 80.94 524 ILE B N 1
ATOM 10342 C CA . ILE B 1 524 ? 7.449 -15.906 -34.344 1 80.94 524 ILE B CA 1
ATOM 10343 C C . ILE B 1 524 ? 7.902 -14.672 -33.562 1 80.94 524 ILE B C 1
ATOM 10345 O O . ILE B 1 524 ? 7.426 -13.57 -33.812 1 80.94 524 ILE B O 1
ATOM 10349 N N . PHE B 1 525 ? 8.828 -14.766 -32.688 1 82.25 525 PHE B N 1
ATOM 10350 C CA . PHE B 1 525 ? 9.242 -13.648 -31.859 1 82.25 525 PHE B CA 1
ATOM 10351 C C . PHE B 1 525 ? 10.477 -12.969 -32.438 1 82.25 525 PHE B C 1
ATOM 10353 O O . PHE B 1 525 ? 11.07 -12.102 -31.797 1 82.25 525 PHE B O 1
ATOM 10360 N N . ASN B 1 526 ? 10.75 -13.375 -33.562 1 80.31 526 ASN B N 1
ATOM 10361 C CA . ASN B 1 526 ? 11.742 -12.609 -34.312 1 80.31 526 ASN B CA 1
ATOM 10362 C C . ASN B 1 526 ? 11.242 -11.211 -34.656 1 80.31 526 ASN B C 1
ATOM 10364 O O . ASN B 1 526 ? 10.211 -11.062 -35.312 1 80.31 526 ASN B O 1
ATOM 10368 N N . PRO B 1 527 ? 11.914 -10.242 -34.188 1 76.94 527 PRO B N 1
ATOM 10369 C CA . PRO B 1 527 ? 11.461 -8.867 -34.406 1 76.94 527 PRO B CA 1
ATOM 10370 C C . PRO B 1 527 ? 11.305 -8.531 -35.906 1 76.94 527 PRO B C 1
ATOM 10372 O O . PRO B 1 527 ? 10.523 -7.648 -36.25 1 76.94 527 PRO B O 1
ATOM 10375 N N . ASP B 1 528 ? 11.969 -9.195 -36.75 1 77.69 528 ASP B N 1
ATOM 10376 C CA . ASP B 1 528 ? 11.906 -8.93 -38.188 1 77.69 528 ASP B CA 1
ATOM 10377 C C . ASP B 1 528 ? 10.539 -9.297 -38.781 1 77.69 528 ASP B C 1
ATOM 10379 O O . ASP B 1 528 ? 10.109 -8.734 -39.781 1 77.69 528 ASP B O 1
ATOM 10383 N N . ILE B 1 529 ? 9.867 -10.195 -38.156 1 77.69 529 ILE B N 1
ATOM 10384 C CA . ILE B 1 529 ? 8.547 -10.617 -38.625 1 77.69 529 ILE B CA 1
ATOM 10385 C C . ILE B 1 529 ? 7.512 -9.555 -38.25 1 77.69 529 ILE B C 1
ATOM 10387 O O . ILE B 1 529 ? 6.496 -9.398 -38.938 1 77.69 529 ILE B O 1
ATOM 10391 N N . GLY B 1 530 ? 7.801 -8.773 -37.156 1 78.88 530 GLY B N 1
ATOM 10392 C CA . GLY B 1 530 ? 7.02 -7.586 -36.844 1 78.88 530 GLY B CA 1
ATOM 10393 C C . GLY B 1 530 ? 5.727 -7.898 -36.125 1 78.88 530 GLY B C 1
ATOM 10394 O O . GLY B 1 530 ? 4.848 -7.043 -36 1 78.88 530 GLY B O 1
ATOM 10395 N N . MET B 1 531 ? 5.43 -9.156 -35.719 1 84.44 531 MET B N 1
ATOM 10396 C CA . MET B 1 531 ? 4.215 -9.484 -34.969 1 84.44 531 MET B CA 1
ATOM 10397 C C . MET B 1 531 ? 4.266 -8.914 -33.562 1 84.44 531 MET B C 1
ATOM 10399 O O . MET B 1 531 ? 3.248 -8.453 -33.031 1 84.44 531 MET B O 1
ATOM 10403 N N . PHE B 1 532 ? 5.434 -8.953 -33 1 86.81 532 PHE B N 1
ATOM 10404 C CA . PHE B 1 532 ? 5.645 -8.43 -31.672 1 86.81 532 PHE B CA 1
ATOM 10405 C C . PHE B 1 532 ? 6.797 -7.434 -31.656 1 86.81 532 PHE B C 1
ATOM 10407 O O . PHE B 1 532 ? 7.66 -7.457 -32.531 1 86.81 532 PHE B O 1
ATOM 10414 N N . THR B 1 533 ? 6.648 -6.465 -30.75 1 80.44 533 THR B N 1
ATOM 10415 C CA . THR B 1 533 ? 7.73 -5.523 -30.5 1 80.44 533 THR B CA 1
ATOM 10416 C C . THR B 1 533 ? 8.469 -5.887 -29.219 1 80.44 533 THR B C 1
ATOM 10418 O O . THR B 1 533 ? 7.852 -6.262 -28.219 1 80.44 533 THR B O 1
ATOM 10421 N N . TYR B 1 534 ? 9.805 -5.871 -29.375 1 80.56 534 TYR B N 1
ATOM 10422 C CA . TYR B 1 534 ? 10.633 -6.223 -28.219 1 80.56 534 TYR B CA 1
ATOM 10423 C C . TYR B 1 534 ? 11.07 -4.977 -27.453 1 80.56 534 TYR B C 1
ATOM 10425 O O . TYR B 1 534 ? 11.562 -4.016 -28.062 1 80.56 534 TYR B O 1
ATOM 10433 N N . ASP B 1 535 ? 10.758 -4.965 -26.125 1 71.19 535 ASP B N 1
ATOM 10434 C CA . ASP B 1 535 ? 11.242 -3.904 -25.25 1 71.19 535 ASP B CA 1
ATOM 10435 C C . ASP B 1 535 ? 12.562 -4.297 -24.594 1 71.19 535 ASP B C 1
ATOM 10437 O O . ASP B 1 535 ? 12.602 -5.164 -23.719 1 71.19 535 ASP B O 1
ATOM 10441 N N . GLU B 1 536 ? 13.602 -3.713 -24.922 1 68.5 536 GLU B N 1
ATOM 10442 C CA . GLU B 1 536 ? 14.938 -4.07 -24.469 1 68.5 536 GLU B CA 1
ATOM 10443 C C . GLU B 1 536 ? 15.102 -3.822 -22.984 1 68.5 536 GLU B C 1
ATOM 10445 O O . GLU B 1 536 ? 15.875 -4.512 -22.312 1 68.5 536 GLU B O 1
ATOM 10450 N N . SER B 1 537 ? 14.367 -2.863 -22.547 1 62.69 537 SER B N 1
ATOM 10451 C CA . SER B 1 537 ? 14.508 -2.506 -21.141 1 62.69 537 SER B CA 1
ATOM 10452 C C . SER B 1 537 ? 13.875 -3.559 -20.234 1 62.69 537 SER B C 1
ATOM 10454 O O . SER B 1 537 ? 14.477 -3.971 -19.234 1 62.69 537 SER B O 1
ATOM 10456 N N . THR B 1 538 ? 12.75 -3.984 -20.641 1 65.5 538 THR B N 1
ATOM 10457 C CA . THR B 1 538 ? 12.031 -4.938 -19.797 1 65.5 538 THR B CA 1
ATOM 10458 C C . THR B 1 538 ? 12.266 -6.367 -20.297 1 65.5 538 THR B C 1
ATOM 10460 O O . THR B 1 538 ? 11.984 -7.328 -19.562 1 65.5 538 THR B O 1
ATOM 10463 N N . LYS B 1 539 ? 12.789 -6.492 -21.516 1 75.62 539 LYS B N 1
ATOM 10464 C CA . LYS B 1 539 ? 13.039 -7.777 -22.172 1 75.62 539 LYS B CA 1
ATOM 10465 C C . LYS B 1 539 ? 11.734 -8.539 -22.406 1 75.62 539 LYS B C 1
ATOM 10467 O O . LYS B 1 539 ? 11.688 -9.758 -22.234 1 75.62 539 LYS B O 1
ATOM 10472 N N . LEU B 1 540 ? 10.648 -7.77 -22.609 1 81.31 540 LEU B N 1
ATOM 10473 C CA . LEU B 1 540 ? 9.328 -8.336 -22.844 1 81.31 540 LEU B CA 1
ATOM 10474 C C . LEU B 1 540 ? 8.867 -8.047 -24.281 1 81.31 540 LEU B C 1
ATOM 10476 O O . LEU B 1 540 ? 9.336 -7.094 -24.906 1 81.31 540 LEU B O 1
ATOM 10480 N N . PHE B 1 541 ? 8.055 -8.945 -24.766 1 82.25 541 PHE B N 1
ATOM 10481 C CA . PHE B 1 541 ? 7.465 -8.781 -26.094 1 82.25 541 PHE B CA 1
ATOM 10482 C C . PHE B 1 541 ? 6.039 -8.258 -25.984 1 82.25 541 PHE B C 1
ATOM 10484 O O . PHE B 1 541 ? 5.266 -8.711 -25.141 1 82.25 541 PHE B O 1
ATOM 10491 N N . TRP B 1 542 ? 5.75 -7.242 -26.797 1 81.62 542 TRP B N 1
ATOM 10492 C CA . TRP B 1 542 ? 4.414 -6.664 -26.859 1 81.62 542 TRP B CA 1
ATOM 10493 C C . TRP B 1 542 ? 3.803 -6.863 -28.25 1 81.62 542 TRP B C 1
ATOM 10495 O O . TRP B 1 542 ? 4.523 -6.945 -29.234 1 81.62 542 TRP B O 1
ATOM 10505 N N . PHE B 1 543 ? 2.465 -6.996 -28.281 1 85.5 543 PHE B N 1
ATOM 10506 C CA . PHE B 1 543 ? 1.787 -7.051 -29.562 1 85.5 543 PHE B CA 1
ATOM 10507 C C . PHE B 1 543 ? 2.062 -5.789 -30.375 1 85.5 543 PHE B C 1
ATOM 10509 O O . PHE B 1 543 ? 1.983 -4.68 -29.844 1 85.5 543 PHE B O 1
ATOM 10516 N N . ASN B 1 544 ? 2.467 -5.957 -31.5 1 78.69 544 ASN B N 1
ATOM 10517 C CA . ASN B 1 544 ? 2.686 -4.824 -32.375 1 78.69 544 ASN B CA 1
ATOM 10518 C C . ASN B 1 544 ? 1.372 -4.309 -32.969 1 78.69 544 ASN B C 1
ATOM 10520 O O . ASN B 1 544 ? 0.751 -4.977 -33.812 1 78.69 544 ASN B O 1
ATOM 10524 N N . PRO B 1 545 ? 0.925 -3.135 -32.562 1 77.38 545 PRO B N 1
ATOM 10525 C CA . PRO B 1 545 ? -0.348 -2.611 -33.062 1 77.38 545 PRO B CA 1
ATOM 10526 C C . PRO B 1 545 ? -0.321 -2.338 -34.594 1 77.38 545 PRO B C 1
ATOM 10528 O O . PRO B 1 545 ? -1.371 -2.332 -35.219 1 77.38 545 PRO B O 1
ATOM 10531 N N . SER B 1 546 ? 0.845 -2.158 -35.125 1 72.38 546 SER B N 1
ATOM 10532 C CA . SER B 1 546 ? 0.985 -1.835 -36.562 1 72.38 546 SER B CA 1
ATOM 10533 C C . SER B 1 546 ? 1.465 -3.043 -37.344 1 72.38 546 SER B C 1
ATOM 10535 O O . SER B 1 546 ? 2.125 -2.891 -38.375 1 72.38 546 SER B O 1
ATOM 10537 N N . SER B 1 547 ? 1.227 -4.258 -36.781 1 79.12 547 SER B N 1
ATOM 10538 C CA . SER B 1 547 ? 1.667 -5.461 -37.469 1 79.12 547 SER B CA 1
ATOM 10539 C C . SER B 1 547 ? 0.913 -5.641 -38.781 1 79.12 547 SER B C 1
ATOM 10541 O O . SER B 1 547 ? -0.289 -5.379 -38.875 1 79.12 547 SER B O 1
ATOM 10543 N N . PHE B 1 548 ? 1.618 -6.086 -39.875 1 73.69 548 PHE B N 1
ATOM 10544 C CA . PHE B 1 548 ? 1.011 -6.324 -41.188 1 73.69 548 PHE B CA 1
ATOM 10545 C C . PHE B 1 548 ? 0.588 -7.781 -41.344 1 73.69 548 PHE B C 1
ATOM 10547 O O . PHE B 1 548 ? 0.007 -8.172 -42.344 1 73.69 548 PHE B O 1
ATOM 10554 N N . GLU B 1 549 ? 0.918 -8.531 -40.344 1 76.88 549 GLU B N 1
ATOM 10555 C CA . GLU B 1 549 ? 0.568 -9.953 -40.375 1 76.88 549 GLU B CA 1
ATOM 10556 C C . GLU B 1 549 ? -0.929 -10.156 -40.156 1 76.88 549 GLU B C 1
ATOM 10558 O O . GLU B 1 549 ? -1.591 -9.312 -39.531 1 76.88 549 GLU B O 1
ATOM 10563 N N . THR B 1 550 ? -1.432 -11.203 -40.719 1 77.5 550 THR B N 1
ATOM 10564 C CA . THR B 1 550 ? -2.859 -11.492 -40.625 1 77.5 550 THR B CA 1
ATOM 10565 C C . THR B 1 550 ? -3.244 -12.008 -39.25 1 77.5 550 THR B C 1
ATOM 10567 O O . THR B 1 550 ? -2.377 -12.383 -38.469 1 77.5 550 THR B O 1
ATOM 10570 N N . GLU B 1 551 ? -4.508 -12.094 -39 1 83.12 551 GLU B N 1
ATOM 10571 C CA . GLU B 1 551 ? -5.059 -12.625 -37.75 1 83.12 551 GLU B CA 1
ATOM 10572 C C . GLU B 1 551 ? -4.734 -14.109 -37.594 1 83.12 551 GLU B C 1
ATOM 10574 O O . GLU B 1 551 ? -4.609 -14.602 -36.469 1 83.12 551 GLU B O 1
ATOM 10579 N N . GLY B 1 552 ? -4.535 -14.75 -38.75 1 82.12 552 GLY B N 1
ATOM 10580 C CA . GLY B 1 552 ? -4.227 -16.172 -38.719 1 82.12 552 GLY B CA 1
ATOM 10581 C C . GLY B 1 552 ? -2.934 -16.484 -38 1 82.12 552 GLY B C 1
ATOM 10582 O O . GLY B 1 552 ? -2.859 -17.469 -37.25 1 82.12 552 GLY B O 1
ATOM 10583 N N . GLN B 1 553 ? -1.956 -15.68 -38.219 1 82.94 553 GLN B N 1
ATOM 10584 C CA . GLN B 1 553 ? -0.672 -15.906 -37.562 1 82.94 553 GLN B CA 1
ATOM 10585 C C . GLN B 1 553 ? -0.789 -15.742 -36.031 1 82.94 553 GLN B C 1
ATOM 10587 O O . GLN B 1 553 ? -0.182 -16.5 -35.281 1 82.94 553 GLN B O 1
ATOM 10592 N N . PHE B 1 554 ? -1.542 -14.766 -35.656 1 87.88 554 PHE B N 1
ATOM 10593 C CA . PHE B 1 554 ? -1.745 -14.578 -34.219 1 87.88 554 PHE B CA 1
ATOM 10594 C C . PHE B 1 554 ? -2.541 -15.742 -33.625 1 87.88 554 PHE B C 1
ATOM 10596 O O . PHE B 1 554 ? -2.268 -16.188 -32.531 1 87.88 554 PHE B O 1
ATOM 10603 N N . THR B 1 555 ? -3.543 -16.234 -34.375 1 87.44 555 THR B N 1
ATOM 10604 C CA . THR B 1 555 ? -4.277 -17.422 -33.938 1 87.44 555 THR B CA 1
ATOM 10605 C C . THR B 1 555 ? -3.338 -18.609 -33.781 1 87.44 555 THR B C 1
ATOM 10607 O O . THR B 1 555 ? -3.461 -19.391 -32.844 1 87.44 555 THR B O 1
ATOM 10610 N N . LEU B 1 556 ? -2.424 -18.703 -34.75 1 85.75 556 LEU B N 1
ATOM 10611 C CA . LEU B 1 556 ? -1.449 -19.797 -34.688 1 85.75 556 LEU B CA 1
ATOM 10612 C C . LEU B 1 556 ? -0.631 -19.734 -33.406 1 85.75 556 LEU B C 1
ATOM 10614 O O . LEU B 1 556 ? -0.374 -20.766 -32.781 1 85.75 556 LEU B O 1
ATOM 10618 N N . ILE B 1 557 ? -0.243 -18.594 -33.031 1 87.44 557 ILE B N 1
ATOM 10619 C CA . ILE B 1 557 ? 0.556 -18.453 -31.812 1 87.44 557 ILE B CA 1
ATOM 10620 C C . ILE B 1 557 ? -0.266 -18.891 -30.609 1 87.44 557 ILE B C 1
ATOM 10622 O O . ILE B 1 557 ? 0.246 -19.562 -29.703 1 87.44 557 ILE B O 1
ATOM 10626 N N . GLY B 1 558 ? -1.518 -18.453 -30.625 1 89.75 558 GLY B N 1
ATOM 10627 C CA . GLY B 1 558 ? -2.4 -18.906 -29.547 1 89.75 558 GLY B CA 1
ATOM 10628 C C . GLY B 1 558 ? -2.52 -20.406 -29.469 1 89.75 558 GLY B C 1
ATOM 10629 O O . GLY B 1 558 ? -2.436 -20.984 -28.375 1 89.75 558 GLY B O 1
ATOM 10630 N N . ILE B 1 559 ? -2.676 -21.047 -30.578 1 88.56 559 ILE B N 1
ATOM 10631 C CA . ILE B 1 559 ? -2.779 -22.5 -30.656 1 88.56 559 ILE B CA 1
ATOM 10632 C C . ILE B 1 559 ? -1.491 -23.141 -30.125 1 88.56 559 ILE B C 1
ATOM 10634 O O . ILE B 1 559 ? -1.533 -24.094 -29.359 1 88.56 559 ILE B O 1
ATOM 10638 N N . VAL B 1 560 ? -0.392 -22.578 -30.562 1 87.81 560 VAL B N 1
ATOM 10639 C CA . VAL B 1 560 ? 0.909 -23.125 -30.188 1 87.81 560 VAL B CA 1
ATOM 10640 C C . VAL B 1 560 ? 1.072 -23.062 -28.672 1 87.81 560 VAL B C 1
ATOM 10642 O O . VAL B 1 560 ? 1.539 -24.016 -28.047 1 87.81 560 VAL B O 1
ATOM 10645 N N . LEU B 1 561 ? 0.705 -21.984 -28.047 1 90.19 561 LEU B N 1
ATOM 10646 C CA . LEU B 1 561 ? 0.786 -21.859 -26.594 1 90.19 561 LEU B CA 1
ATOM 10647 C C . LEU B 1 561 ? -0.137 -22.859 -25.922 1 90.19 561 LEU B C 1
ATOM 10649 O O . LEU B 1 561 ? 0.252 -23.5 -24.938 1 90.19 561 LEU B O 1
ATOM 10653 N N . GLY B 1 562 ? -1.327 -22.969 -26.422 1 90.62 562 GLY B N 1
ATOM 10654 C CA . GLY B 1 562 ? -2.25 -23.953 -25.891 1 90.62 562 GLY B CA 1
ATOM 10655 C C . GLY B 1 562 ? -1.725 -25.375 -25.984 1 90.62 562 GLY B C 1
ATOM 10656 O O . GLY B 1 562 ? -1.826 -26.156 -25.031 1 90.62 562 GLY B O 1
ATOM 10657 N N . LEU B 1 563 ? -1.171 -25.672 -27.156 1 89.94 563 LEU B N 1
ATOM 10658 C CA . LEU B 1 563 ? -0.62 -27 -27.375 1 89.94 563 LEU B CA 1
ATOM 10659 C C . LEU B 1 563 ? 0.571 -27.25 -26.453 1 89.94 563 LEU B C 1
ATOM 10661 O O . LEU B 1 563 ? 0.779 -28.391 -26 1 89.94 563 LEU B O 1
ATOM 10665 N N . ALA B 1 564 ? 1.344 -26.266 -26.25 1 87.75 564 ALA B N 1
ATOM 10666 C CA . ALA B 1 564 ? 2.49 -26.406 -25.359 1 87.75 564 ALA B CA 1
ATOM 10667 C C . ALA B 1 564 ? 2.043 -26.781 -23.938 1 87.75 564 ALA B C 1
ATOM 10669 O O . ALA B 1 564 ? 2.621 -27.672 -23.312 1 87.75 564 ALA B O 1
ATOM 10670 N N . ILE B 1 565 ? 1.045 -26.094 -23.438 1 88.88 565 ILE B N 1
ATOM 10671 C CA . ILE B 1 565 ? 0.494 -26.422 -22.125 1 88.88 565 ILE B CA 1
ATOM 10672 C C . ILE B 1 565 ? -0.078 -27.828 -22.141 1 88.88 565 ILE B C 1
ATOM 10674 O O . ILE B 1 565 ? 0.182 -28.625 -21.219 1 88.88 565 ILE B O 1
ATOM 10678 N N . TYR B 1 566 ? -0.827 -28.109 -23.234 1 88.81 566 TYR B N 1
ATOM 10679 C CA . TYR B 1 566 ? -1.51 -29.391 -23.375 1 88.81 566 TYR B CA 1
ATOM 10680 C C . TYR B 1 566 ? -0.51 -30.531 -23.406 1 88.81 566 TYR B C 1
ATOM 10682 O O . TYR B 1 566 ? -0.81 -31.641 -22.953 1 88.81 566 TYR B O 1
ATOM 10690 N N . ASN B 1 567 ? 0.668 -30.297 -23.906 1 84.5 567 ASN B N 1
ATOM 10691 C CA . ASN B 1 567 ? 1.693 -31.328 -24.016 1 84.5 567 ASN B CA 1
ATOM 10692 C C . ASN B 1 567 ? 2.787 -31.156 -22.969 1 84.5 567 ASN B C 1
ATOM 10694 O O . ASN B 1 567 ? 3.82 -31.828 -23.016 1 84.5 567 ASN B O 1
ATOM 10698 N N . ASN B 1 568 ? 2.582 -30.281 -22.031 1 82.25 568 ASN B N 1
ATOM 10699 C CA . ASN B 1 568 ? 3.486 -30.062 -20.906 1 82.25 568 ASN B CA 1
ATOM 10700 C C . ASN B 1 568 ? 4.883 -29.672 -21.375 1 82.25 568 ASN B C 1
ATOM 10702 O O . ASN B 1 568 ? 5.875 -30.266 -20.938 1 82.25 568 ASN B O 1
ATOM 10706 N N . CYS B 1 569 ? 4.949 -28.797 -22.359 1 81.12 569 CYS B N 1
ATOM 10707 C CA . CYS B 1 569 ? 6.199 -28.281 -22.891 1 81.12 569 CYS B CA 1
ATOM 10708 C C . CYS B 1 569 ? 6.367 -26.797 -22.547 1 81.12 569 CYS B C 1
ATOM 10710 O O . CYS B 1 569 ? 5.426 -26.016 -22.688 1 81.12 569 CYS B O 1
ATOM 10712 N N . ILE B 1 570 ? 7.527 -26.438 -22.094 1 82.88 570 ILE B N 1
ATOM 10713 C CA . ILE B 1 570 ? 7.797 -25.047 -21.75 1 82.88 570 ILE B CA 1
ATOM 10714 C C . ILE B 1 570 ? 8.336 -24.297 -22.984 1 82.88 570 ILE B C 1
ATOM 10716 O O . ILE B 1 570 ? 9.039 -24.891 -23.797 1 82.88 570 ILE B O 1
ATOM 10720 N N . LEU B 1 571 ? 7.93 -23.062 -23.125 1 85.69 571 LEU B N 1
ATOM 10721 C CA . LEU B 1 571 ? 8.328 -22.234 -24.25 1 85.69 571 LEU B CA 1
ATOM 10722 C C . LEU B 1 571 ? 9.148 -21.031 -23.781 1 85.69 571 LEU B C 1
ATOM 10724 O O . LEU B 1 571 ? 8.992 -20.562 -22.656 1 85.69 571 LEU B O 1
ATOM 10728 N N . ASP B 1 572 ? 10.031 -20.578 -24.609 1 80.88 572 ASP B N 1
ATOM 10729 C CA . ASP B 1 572 ? 10.805 -19.375 -24.312 1 80.88 572 ASP B CA 1
ATOM 10730 C C . ASP B 1 572 ? 10.07 -18.125 -24.781 1 80.88 572 ASP B C 1
ATOM 10732 O O . ASP B 1 572 ? 10.5 -17.469 -25.734 1 80.88 572 ASP B O 1
ATOM 10736 N N . VAL B 1 573 ? 8.953 -17.859 -24.125 1 83.38 573 VAL B N 1
ATOM 10737 C CA . VAL B 1 573 ? 8.125 -16.688 -24.422 1 83.38 573 VAL B CA 1
ATOM 10738 C C . VAL B 1 573 ? 8.172 -15.719 -23.25 1 83.38 573 VAL B C 1
ATOM 10740 O O . VAL B 1 573 ? 8.211 -16.125 -22.094 1 83.38 573 VAL B O 1
ATOM 10743 N N . HIS B 1 574 ? 8.336 -14.414 -23.625 1 82.19 574 HIS B N 1
ATOM 10744 C CA . HIS B 1 574 ? 8.445 -13.383 -22.594 1 82.19 574 HIS B CA 1
ATOM 10745 C C . HIS B 1 574 ? 7.352 -12.336 -22.75 1 82.19 574 HIS B C 1
ATOM 10747 O O . HIS B 1 574 ? 7.641 -11.172 -23.031 1 82.19 574 HIS B O 1
ATOM 10753 N N . PHE B 1 575 ? 6.148 -12.711 -22.5 1 86.12 575 PHE B N 1
ATOM 10754 C CA . PHE B 1 575 ? 5.035 -11.766 -22.516 1 86.12 575 PHE B CA 1
ATOM 10755 C C . PHE B 1 575 ? 4.879 -11.094 -21.156 1 86.12 575 PHE B C 1
ATOM 10757 O O . PHE B 1 575 ? 5.23 -11.672 -20.125 1 86.12 575 PHE B O 1
ATOM 10764 N N . PRO B 1 576 ? 4.406 -9.891 -21.203 1 83.19 576 PRO B N 1
ATOM 10765 C CA . PRO B 1 576 ? 4.086 -9.273 -19.922 1 83.19 576 PRO B CA 1
ATOM 10766 C C . PRO B 1 576 ? 2.895 -9.93 -19.234 1 83.19 576 PRO B C 1
ATOM 10768 O O . PRO B 1 576 ? 2.082 -10.586 -19.891 1 83.19 576 PRO B O 1
ATOM 10771 N N . MET B 1 577 ? 2.768 -9.742 -17.922 1 85.94 577 MET B N 1
ATOM 10772 C CA . MET B 1 577 ? 1.747 -10.375 -17.094 1 85.94 577 MET B CA 1
ATOM 10773 C C . MET B 1 577 ? 0.348 -10.008 -17.562 1 85.94 577 MET B C 1
ATOM 10775 O O . MET B 1 577 ? -0.584 -10.805 -17.453 1 85.94 577 MET B O 1
ATOM 10779 N N . VAL B 1 578 ? 0.196 -8.844 -18.141 1 87.19 578 VAL B N 1
ATOM 10780 C CA . VAL B 1 578 ? -1.12 -8.391 -18.578 1 87.19 578 VAL B CA 1
ATOM 10781 C C . VAL B 1 578 ? -1.657 -9.32 -19.656 1 87.19 578 VAL B C 1
ATOM 10783 O O . VAL B 1 578 ? -2.867 -9.547 -19.75 1 87.19 578 VAL B O 1
ATOM 10786 N N . VAL B 1 579 ? -0.753 -9.93 -20.484 1 88.69 579 VAL B N 1
ATOM 10787 C CA . VAL B 1 579 ? -1.174 -10.844 -21.547 1 88.69 579 VAL B CA 1
ATOM 10788 C C . VAL B 1 579 ? -1.822 -12.078 -20.938 1 88.69 579 VAL B C 1
ATOM 10790 O O . VAL B 1 579 ? -2.873 -12.531 -21.406 1 88.69 579 VAL B O 1
ATOM 10793 N N . TYR B 1 580 ? -1.244 -12.602 -19.922 1 89.25 580 TYR B N 1
ATOM 10794 C CA . TYR B 1 580 ? -1.777 -13.781 -19.25 1 89.25 580 TYR B CA 1
ATOM 10795 C C . TYR B 1 580 ? -3.09 -13.469 -18.547 1 89.25 580 TYR B C 1
ATOM 10797 O O . TYR B 1 580 ? -4.012 -14.289 -18.547 1 89.25 580 TYR B O 1
ATOM 10805 N N . ARG B 1 581 ? -3.184 -12.328 -17.891 1 89.5 581 ARG B N 1
ATOM 10806 C CA . ARG B 1 581 ? -4.438 -11.906 -17.281 1 89.5 581 ARG B CA 1
ATOM 10807 C C . ARG B 1 581 ? -5.551 -11.789 -18.312 1 89.5 581 ARG B C 1
ATOM 10809 O O . ARG B 1 581 ? -6.68 -12.211 -18.062 1 89.5 581 ARG B O 1
ATOM 10816 N N . LYS B 1 582 ? -5.152 -11.156 -19.406 1 90.38 582 LYS B N 1
ATOM 10817 C CA . LYS B 1 582 ? -6.129 -11 -20.484 1 90.38 582 LYS B CA 1
ATOM 10818 C C . LYS B 1 582 ? -6.547 -12.352 -21.047 1 90.38 582 LYS B C 1
ATOM 10820 O O . LYS B 1 582 ? -7.715 -12.555 -21.391 1 90.38 582 LYS B O 1
ATOM 10825 N N . LEU B 1 583 ? -5.605 -13.289 -21.141 1 88.25 583 LEU B N 1
ATOM 10826 C CA . LEU B 1 583 ? -5.902 -14.641 -21.609 1 88.25 583 LEU B CA 1
ATOM 10827 C C . LEU B 1 583 ? -6.922 -15.32 -20.688 1 88.25 583 LEU B C 1
ATOM 10829 O O . LEU B 1 583 ? -7.719 -16.141 -21.156 1 88.25 583 LEU B O 1
ATOM 10833 N N . MET B 1 584 ? -6.867 -14.977 -19.453 1 89.25 584 MET B N 1
ATOM 10834 C CA . MET B 1 584 ? -7.77 -15.578 -18.469 1 89.25 584 MET B CA 1
ATOM 10835 C C . MET B 1 584 ? -9.094 -14.828 -18.422 1 89.25 584 MET B C 1
ATOM 10837 O O . MET B 1 584 ? -9.984 -15.18 -17.656 1 89.25 584 MET B O 1
ATOM 10841 N N . GLY B 1 585 ? -9.211 -13.75 -19.156 1 86.5 585 GLY B N 1
ATOM 10842 C CA . GLY B 1 585 ? -10.516 -13.133 -19.312 1 86.5 585 GLY B CA 1
ATOM 10843 C C . GLY B 1 585 ? -10.586 -11.734 -18.734 1 86.5 585 GLY B C 1
ATOM 10844 O O . GLY B 1 585 ? -11.664 -11.141 -18.656 1 86.5 585 GLY B O 1
ATOM 10845 N N . LYS B 1 586 ? -9.445 -11.141 -18.375 1 89.62 586 LYS B N 1
ATOM 10846 C CA . LYS B 1 586 ? -9.438 -9.781 -17.828 1 89.62 586 LYS B CA 1
ATOM 10847 C C . LYS B 1 586 ? -8.961 -8.781 -18.875 1 89.62 586 LYS B C 1
ATOM 10849 O O . LYS B 1 586 ? -8.297 -9.156 -19.859 1 89.62 586 LYS B O 1
ATOM 10854 N N . LYS B 1 587 ? -9.32 -7.512 -18.719 1 88.19 587 LYS B N 1
ATOM 10855 C CA . LYS B 1 587 ? -8.789 -6.43 -19.562 1 88.19 587 LYS B CA 1
ATOM 10856 C C . LYS B 1 587 ? -7.559 -5.797 -18.922 1 88.19 587 LYS B C 1
ATOM 10858 O O . LYS B 1 587 ? -7.391 -5.848 -17.703 1 88.19 587 LYS B O 1
ATOM 10863 N N . GLY B 1 588 ? -6.727 -5.312 -19.812 1 85.69 588 GLY B N 1
ATOM 10864 C CA . GLY B 1 588 ? -5.609 -4.547 -19.297 1 85.69 588 GLY B CA 1
ATOM 10865 C C . GLY B 1 588 ? -6.027 -3.225 -18.672 1 85.69 588 GLY B C 1
ATOM 10866 O O . GLY B 1 588 ? -6.934 -2.559 -19.188 1 85.69 588 GLY B O 1
ATOM 10867 N N . THR B 1 589 ? -5.469 -2.85 -17.562 1 79.25 589 THR B N 1
ATOM 10868 C CA . THR B 1 589 ? -5.762 -1.602 -16.875 1 79.25 589 THR B CA 1
ATOM 10869 C C . THR B 1 589 ? -4.477 -0.821 -16.609 1 79.25 589 THR B C 1
ATOM 10871 O O . THR B 1 589 ? -3.383 -1.286 -16.922 1 79.25 589 THR B O 1
ATOM 10874 N N . PHE B 1 590 ? -4.688 0.353 -16 1 71.44 590 PHE B N 1
ATOM 10875 C CA . PHE B 1 590 ? -3.572 1.236 -15.672 1 71.44 590 PHE B CA 1
ATOM 10876 C C . PHE B 1 590 ? -2.566 0.533 -14.773 1 71.44 590 PHE B C 1
ATOM 10878 O O . PHE B 1 590 ? -1.359 0.761 -14.875 1 71.44 590 PHE B O 1
ATOM 10885 N N . ARG B 1 591 ? -3.037 -0.237 -14.016 1 72.62 591 ARG B N 1
ATOM 10886 C CA . ARG B 1 591 ? -2.172 -0.953 -13.078 1 72.62 591 ARG B CA 1
ATOM 10887 C C . ARG B 1 591 ? -1.19 -1.853 -13.828 1 72.62 591 ARG B C 1
ATOM 10889 O O . ARG B 1 591 ? -0.079 -2.094 -13.352 1 72.62 591 ARG B O 1
ATOM 10896 N N . ASP B 1 592 ? -1.601 -2.346 -14.984 1 75.94 592 ASP B N 1
ATOM 10897 C CA . ASP B 1 592 ? -0.774 -3.238 -15.789 1 75.94 592 ASP B CA 1
ATOM 10898 C C . ASP B 1 592 ? 0.307 -2.461 -16.531 1 75.94 592 ASP B C 1
ATOM 10900 O O . ASP B 1 592 ? 1.333 -3.025 -16.922 1 75.94 592 ASP B O 1
ATOM 10904 N N . LEU B 1 593 ? 0.017 -1.242 -16.828 1 67.81 593 LEU B N 1
ATOM 10905 C CA . LEU B 1 593 ? 0.977 -0.433 -17.562 1 67.81 593 LEU B CA 1
ATOM 10906 C C . LEU B 1 593 ? 2.229 -0.172 -16.734 1 67.81 593 LEU B C 1
ATOM 10908 O O . LEU B 1 593 ? 3.33 -0.071 -17.281 1 67.81 593 LEU B O 1
ATOM 10912 N N . GLY B 1 594 ? 2.068 0.077 -15.492 1 60.69 594 GLY B N 1
ATOM 10913 C CA . GLY B 1 594 ? 3.221 0.258 -14.617 1 60.69 594 GLY B CA 1
ATOM 10914 C C . GLY B 1 594 ? 4.184 -0.914 -14.656 1 60.69 594 GLY B C 1
ATOM 10915 O O . GLY B 1 594 ? 5.402 -0.724 -14.641 1 60.69 594 GLY B O 1
ATOM 10916 N N . ASP B 1 595 ? 3.633 -1.994 -14.883 1 55.59 595 ASP B N 1
ATOM 10917 C CA . ASP B 1 595 ? 4.449 -3.203 -14.922 1 55.59 595 ASP B CA 1
ATOM 10918 C C . ASP B 1 595 ? 5.043 -3.42 -16.312 1 55.59 595 ASP B C 1
ATOM 10920 O O . ASP B 1 595 ? 6.191 -3.838 -16.453 1 55.59 595 ASP B O 1
ATOM 10924 N N . SER B 1 596 ? 4.246 -3.004 -17.297 1 53.09 596 SER B N 1
ATOM 10925 C CA . SER B 1 596 ? 4.562 -3.422 -18.656 1 53.09 596 SER B CA 1
ATOM 10926 C C . SER B 1 596 ? 5.434 -2.391 -19.375 1 53.09 596 SER B C 1
ATOM 10928 O O . SER B 1 596 ? 6.371 -2.748 -20.078 1 53.09 596 SER B O 1
ATOM 10930 N N . HIS B 1 597 ? 4.961 -1.079 -19.234 1 56.5 597 HIS B N 1
ATOM 10931 C CA . HIS B 1 597 ? 5.652 -0.034 -19.984 1 56.5 597 HIS B CA 1
ATOM 10932 C C . HIS B 1 597 ? 6.148 1.071 -19.047 1 56.5 597 HIS B C 1
ATOM 10934 O O . HIS B 1 597 ? 5.762 2.232 -19.203 1 56.5 597 HIS B O 1
ATOM 10940 N N . PRO B 1 598 ? 6.996 0.569 -18.141 1 58.94 598 PRO B N 1
ATOM 10941 C CA . PRO B 1 598 ? 7.387 1.599 -17.172 1 58.94 598 PRO B CA 1
ATOM 10942 C C . PRO B 1 598 ? 8.008 2.824 -17.828 1 58.94 598 PRO B C 1
ATOM 10944 O O . PRO B 1 598 ? 7.738 3.957 -17.438 1 58.94 598 PRO B O 1
ATOM 10947 N N . GLU B 1 599 ? 8.797 2.574 -18.953 1 60.59 599 GLU B N 1
ATOM 10948 C CA . GLU B 1 599 ? 9.484 3.689 -19.594 1 60.59 599 GLU B CA 1
ATOM 10949 C C . GLU B 1 599 ? 8.492 4.598 -20.328 1 60.59 599 GLU B C 1
ATOM 10951 O O . GLU B 1 599 ? 8.609 5.824 -20.266 1 60.59 599 GLU B O 1
ATOM 10956 N N . PHE B 1 600 ? 7.578 3.961 -21.094 1 57.22 600 PHE B N 1
ATOM 10957 C CA . PHE B 1 600 ? 6.586 4.766 -21.797 1 57.22 600 PHE B CA 1
ATOM 10958 C C . PHE B 1 600 ? 5.77 5.598 -20.812 1 57.22 600 PHE B C 1
ATOM 10960 O O . PHE B 1 600 ? 5.539 6.785 -21.047 1 57.22 600 PHE B O 1
ATOM 10967 N N . VAL B 1 601 ? 5.363 4.832 -19.75 1 63.38 601 VAL B N 1
ATOM 10968 C CA . VAL B 1 601 ? 4.551 5.523 -18.75 1 63.38 601 VAL B CA 1
ATOM 10969 C C . VAL B 1 601 ? 5.324 6.711 -18.172 1 63.38 601 VAL B C 1
ATOM 10971 O O . VAL B 1 601 ? 4.77 7.797 -18 1 63.38 601 VAL B O 1
ATOM 10974 N N . ASN B 1 602 ? 6.574 6.367 -18 1 69.38 602 ASN B N 1
ATOM 10975 C CA . ASN B 1 602 ? 7.41 7.434 -17.469 1 69.38 602 ASN B CA 1
ATOM 10976 C C . ASN B 1 602 ? 7.59 8.57 -18.469 1 69.38 602 ASN B C 1
ATOM 10978 O O . ASN B 1 602 ? 7.504 9.742 -18.094 1 69.38 602 ASN B O 1
ATOM 10982 N N . LEU B 1 603 ? 7.797 8.203 -19.766 1 69.94 603 LEU B N 1
ATOM 10983 C CA . LEU B 1 603 ? 8.008 9.219 -20.781 1 69.94 603 LEU B CA 1
ATOM 10984 C C . LEU B 1 603 ? 6.723 10 -21.047 1 69.94 603 LEU B C 1
ATOM 10986 O O . LEU B 1 603 ? 6.762 11.227 -21.203 1 69.94 603 LEU B O 1
ATOM 10990 N N . TYR B 1 604 ? 5.734 9.258 -21.062 1 69.81 604 TYR B N 1
ATOM 10991 C CA . TYR B 1 604 ? 4.449 9.906 -21.297 1 69.81 604 TYR B CA 1
ATOM 10992 C C . TYR B 1 604 ? 4.082 10.812 -20.125 1 69.81 604 TYR B C 1
ATOM 10994 O O . TYR B 1 604 ? 3.596 11.93 -20.328 1 69.81 604 TYR B O 1
ATOM 11002 N N . SER B 1 605 ? 4.258 10.328 -18.906 1 73.44 605 SER B N 1
ATOM 11003 C CA . SER B 1 605 ? 4.008 11.156 -17.734 1 73.44 605 SER B CA 1
ATOM 11004 C C . SER B 1 605 ? 4.867 12.414 -17.75 1 73.44 605 SER B C 1
ATOM 11006 O O . SER B 1 605 ? 4.383 13.508 -17.453 1 73.44 605 SER B O 1
ATOM 11008 N N . ASP B 1 606 ? 6.074 12.195 -18.109 1 78.69 606 ASP B N 1
ATOM 11009 C CA . ASP B 1 606 ? 6.984 13.328 -18.172 1 78.69 606 ASP B CA 1
ATOM 11010 C C . ASP B 1 606 ? 6.527 14.328 -19.234 1 78.69 606 ASP B C 1
ATOM 11012 O O . ASP B 1 606 ? 6.621 15.547 -19.031 1 78.69 606 ASP B O 1
ATOM 11016 N N . TYR B 1 607 ? 6.082 13.75 -20.375 1 77.19 607 TYR B N 1
ATOM 11017 C CA . TYR B 1 607 ? 5.625 14.625 -21.453 1 77.19 607 TYR B CA 1
ATOM 11018 C C . TYR B 1 607 ? 4.406 15.438 -21.016 1 77.19 607 TYR B C 1
ATOM 11020 O O . TYR B 1 607 ? 4.371 16.656 -21.172 1 77.19 607 TYR B O 1
ATOM 11028 N N . ILE B 1 608 ? 3.412 14.844 -20.359 1 74.75 608 ILE B N 1
ATOM 11029 C CA . ILE B 1 608 ? 2.143 15.477 -20.031 1 74.75 608 ILE B CA 1
ATOM 11030 C C . ILE B 1 608 ? 2.342 16.438 -18.859 1 74.75 608 ILE B C 1
ATOM 11032 O O . ILE B 1 608 ? 1.81 17.547 -18.859 1 74.75 608 ILE B O 1
ATOM 11036 N N . LEU B 1 609 ? 3.08 16.031 -17.844 1 79.38 609 LEU B N 1
ATOM 11037 C CA . LEU B 1 609 ? 3.113 16.75 -16.594 1 79.38 609 LEU B CA 1
ATOM 11038 C C . LEU B 1 609 ? 4.242 17.781 -16.578 1 79.38 609 LEU B C 1
ATOM 11040 O O . LEU B 1 609 ? 4.227 18.719 -15.789 1 79.38 609 LEU B O 1
ATOM 11044 N N . ASN B 1 610 ? 5.234 17.531 -17.453 1 84.25 610 ASN B N 1
ATOM 11045 C CA . ASN B 1 610 ? 6.402 18.406 -17.375 1 84.25 610 ASN B CA 1
ATOM 11046 C C . ASN B 1 610 ? 6.703 19.062 -18.734 1 84.25 610 ASN B C 1
ATOM 11048 O O . ASN B 1 610 ? 6.641 20.281 -18.859 1 84.25 610 ASN B O 1
ATOM 11052 N N . LYS B 1 611 ? 6.84 18.297 -19.812 1 82.94 611 LYS B N 1
ATOM 11053 C CA . LYS B 1 611 ? 7.375 18.797 -21.078 1 82.94 611 LYS B CA 1
ATOM 11054 C C . LYS B 1 611 ? 6.32 19.594 -21.844 1 82.94 611 LYS B C 1
ATOM 11056 O O . LYS B 1 611 ? 6.605 20.672 -22.359 1 82.94 611 LYS B O 1
ATOM 11061 N N . SER B 1 612 ? 5.055 19.438 -22.016 1 76.94 612 SER B N 1
ATOM 11062 C CA . SER B 1 612 ? 4.004 20.078 -22.812 1 76.94 612 SER B CA 1
ATOM 11063 C C . SER B 1 612 ? 3.621 21.438 -22.234 1 76.94 612 SER B C 1
ATOM 11065 O O . SER B 1 612 ? 3.139 22.312 -22.969 1 76.94 612 SER B O 1
ATOM 11067 N N . VAL B 1 613 ? 3.988 21.328 -20.891 1 84.44 613 VAL B N 1
ATOM 11068 C CA . VAL B 1 613 ? 3.566 22.562 -20.25 1 84.44 613 VAL B CA 1
ATOM 11069 C C . VAL B 1 613 ? 4.773 23.266 -19.625 1 84.44 613 VAL B C 1
ATOM 11071 O O . VAL B 1 613 ? 4.621 24.062 -18.688 1 84.44 613 VAL B O 1
ATOM 11074 N N . GLU B 1 614 ? 5.922 22.859 -20.031 1 86.38 614 GLU B N 1
ATOM 11075 C CA . GLU B 1 614 ? 7.156 23.344 -19.422 1 86.38 614 GLU B CA 1
ATOM 11076 C C . GLU B 1 614 ? 7.234 24.859 -19.469 1 86.38 614 GLU B C 1
ATOM 11078 O O . GLU B 1 614 ? 7.559 25.5 -18.469 1 86.38 614 GLU B O 1
ATOM 11083 N N . LYS B 1 615 ? 6.902 25.453 -20.594 1 85.5 615 LYS B N 1
ATOM 11084 C CA . LYS B 1 615 ? 6.992 26.906 -20.766 1 85.5 615 LYS B CA 1
ATOM 11085 C C . LYS B 1 615 ? 6.008 27.625 -19.859 1 85.5 615 LYS B C 1
ATOM 11087 O O . LYS B 1 615 ? 6.371 28.594 -19.172 1 85.5 615 LYS B O 1
ATOM 11092 N N . GLN B 1 616 ? 4.789 27.172 -19.906 1 87.75 616 GLN B N 1
ATOM 11093 C CA . GLN B 1 616 ? 3.742 27.766 -19.094 1 87.75 616 GLN B CA 1
ATOM 11094 C C . GLN B 1 616 ? 4.066 27.641 -17.594 1 87.75 616 GLN B C 1
ATOM 11096 O O . GLN B 1 616 ? 3.971 28.625 -16.859 1 87.75 616 GLN B O 1
ATOM 11101 N N . PHE B 1 617 ? 4.578 26.469 -17.219 1 90.06 617 PHE B N 1
ATOM 11102 C CA . PHE B 1 617 ? 4.816 26.234 -15.789 1 90.06 617 PHE B CA 1
ATOM 11103 C C . PHE B 1 617 ? 6.039 27 -15.305 1 90.06 617 PHE B C 1
ATOM 11105 O O . PHE B 1 617 ? 6.055 27.516 -14.188 1 90.06 617 PHE B O 1
ATOM 11112 N N . LYS B 1 618 ? 6.996 27 -16.031 1 89.25 618 LYS B N 1
ATOM 11113 C CA . LYS B 1 618 ? 8.195 27.75 -15.648 1 89.25 618 LYS B CA 1
ATOM 11114 C C . LYS B 1 618 ? 7.867 29.219 -15.391 1 89.25 618 LYS B C 1
ATOM 11116 O O . LYS B 1 618 ? 8.367 29.797 -14.43 1 89.25 618 LYS B O 1
ATOM 11121 N N . ALA B 1 619 ? 7.102 29.844 -16.312 1 86.69 619 ALA B N 1
ATOM 11122 C CA . ALA B 1 619 ? 6.676 31.234 -16.125 1 86.69 619 ALA B CA 1
ATOM 11123 C C . ALA B 1 619 ? 5.848 31.375 -14.852 1 86.69 619 ALA B C 1
ATOM 11125 O O . ALA B 1 619 ? 6.078 32.281 -14.055 1 86.69 619 ALA B O 1
ATOM 11126 N N . PHE B 1 620 ? 4.961 30.484 -14.648 1 90.31 620 PHE B N 1
ATOM 11127 C CA . PHE B 1 620 ? 4.098 30.438 -13.469 1 90.31 620 PHE B CA 1
ATOM 11128 C C . PHE B 1 620 ? 4.926 30.328 -12.195 1 90.31 620 PHE B C 1
ATOM 11130 O O . PHE B 1 620 ? 4.715 31.078 -11.242 1 90.31 620 PHE B O 1
ATOM 11137 N N . ARG B 1 621 ? 5.789 29.375 -12.227 1 90.94 621 A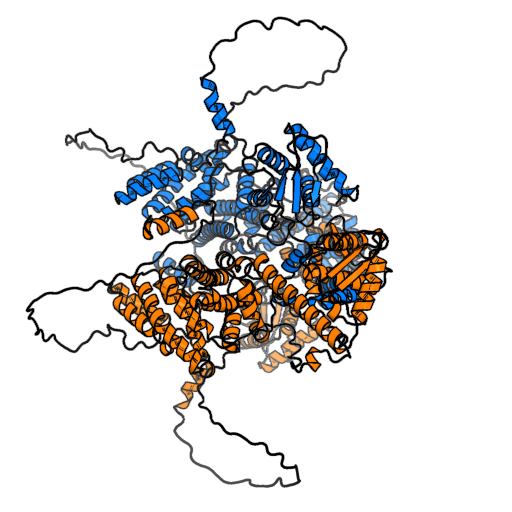RG B N 1
ATOM 11138 C CA . ARG B 1 621 ? 6.656 29.109 -11.078 1 90.94 621 ARG B CA 1
ATOM 11139 C C . ARG B 1 621 ? 7.531 30.328 -10.773 1 90.94 621 ARG B C 1
ATOM 11141 O O . ARG B 1 621 ? 7.727 30.688 -9.609 1 90.94 621 ARG B O 1
ATOM 11148 N N . ARG B 1 622 ? 8.07 30.938 -11.789 1 87.25 622 ARG B N 1
ATOM 11149 C CA . ARG B 1 622 ? 8.883 32.125 -11.625 1 87.25 622 ARG B CA 1
ATOM 11150 C C . ARG B 1 622 ? 8.102 33.219 -10.914 1 87.25 622 ARG B C 1
ATOM 11152 O O . ARG B 1 622 ? 8.609 33.875 -9.992 1 87.25 622 ARG B O 1
ATOM 11159 N N . GLY B 1 623 ? 6.91 33.562 -11.406 1 86.5 623 GLY B N 1
ATOM 11160 C CA . GLY B 1 623 ? 6.066 34.531 -10.75 1 86.5 623 GLY B CA 1
ATOM 11161 C C . GLY B 1 623 ? 5.836 34.25 -9.281 1 86.5 623 GLY B C 1
ATOM 11162 O O . GLY B 1 623 ? 5.945 35.156 -8.438 1 86.5 623 GLY B O 1
ATOM 11163 N N . PHE B 1 624 ? 5.648 33.031 -8.969 1 89.56 624 PHE B N 1
ATOM 11164 C CA . PHE B 1 624 ? 5.406 32.594 -7.602 1 89.56 624 PHE B CA 1
ATOM 11165 C C . PHE B 1 624 ? 6.633 32.844 -6.73 1 89.56 624 PHE B C 1
ATOM 11167 O O . PHE B 1 624 ? 6.52 33.344 -5.617 1 89.56 624 PHE B O 1
ATOM 11174 N N . HIS B 1 625 ? 7.742 32.5 -7.227 1 87.81 625 HIS B N 1
ATOM 11175 C CA . HIS B 1 625 ? 8.977 32.594 -6.461 1 87.81 625 HIS B CA 1
ATOM 11176 C C . HIS B 1 625 ? 9.43 34.031 -6.277 1 87.81 625 HIS B C 1
ATOM 11178 O O . HIS B 1 625 ? 10.195 34.344 -5.363 1 87.81 625 HIS B O 1
ATOM 11184 N N . MET B 1 626 ? 8.984 34.938 -7.215 1 85.5 626 MET B N 1
ATOM 11185 C CA . MET B 1 626 ? 9.312 36.344 -7.07 1 85.5 626 MET B CA 1
ATOM 11186 C C . MET B 1 626 ? 8.781 36.875 -5.75 1 85.5 626 MET B C 1
ATOM 11188 O O . MET B 1 626 ? 9.375 37.781 -5.164 1 85.5 626 MET B O 1
ATOM 11192 N N . VAL B 1 627 ? 7.773 36.281 -5.305 1 86 627 VAL B N 1
ATOM 11193 C CA . VAL B 1 627 ? 7.145 36.75 -4.078 1 86 627 VAL B CA 1
ATOM 11194 C C . VAL B 1 627 ? 7.605 35.906 -2.896 1 86 627 VAL B C 1
ATOM 11196 O O . VAL B 1 627 ? 7.867 36.438 -1.812 1 86 627 VAL B O 1
ATOM 11199 N N . THR B 1 628 ? 7.844 34.562 -3.082 1 86.19 628 THR B N 1
ATOM 11200 C CA . THR B 1 628 ? 7.969 33.656 -1.958 1 86.19 628 THR B CA 1
ATOM 11201 C C . THR B 1 628 ? 9.422 33.219 -1.772 1 86.19 628 THR B C 1
ATOM 11203 O O . THR B 1 628 ? 9.734 32.469 -0.834 1 86.19 628 THR B O 1
ATOM 11206 N N . ASN B 1 629 ? 10.336 33.531 -2.553 1 80.75 629 ASN B N 1
ATOM 11207 C CA . ASN B 1 629 ? 11.688 33 -2.562 1 80.75 629 ASN B CA 1
ATOM 11208 C C . ASN B 1 629 ? 12.375 33.188 -1.213 1 80.75 629 ASN B C 1
ATOM 11210 O O . ASN B 1 629 ? 13.148 32.312 -0.783 1 80.75 629 ASN B O 1
ATOM 11214 N N . GLU B 1 630 ? 12.133 34.281 -0.496 1 79.38 630 GLU B N 1
ATOM 11215 C CA . GLU B 1 630 ? 12.805 34.5 0.779 1 79.38 630 GLU B CA 1
ATOM 11216 C C . GLU B 1 630 ? 11.93 34.062 1.952 1 79.38 630 GLU B C 1
ATOM 11218 O O . GLU B 1 630 ? 12.328 34.219 3.111 1 79.38 630 GLU B O 1
ATOM 11223 N N . SER B 1 631 ? 10.836 33.531 1.638 1 85.62 631 SER B N 1
ATOM 11224 C CA . SER B 1 631 ? 9.891 33.125 2.662 1 85.62 631 SER B CA 1
ATOM 11225 C C . SER B 1 631 ? 10.211 31.719 3.164 1 85.62 631 SER B C 1
ATOM 11227 O O . SER B 1 631 ? 10.789 30.906 2.436 1 85.62 631 SER B O 1
ATOM 11229 N N . PRO B 1 632 ? 10.039 31.438 4.41 1 88.44 632 PRO B N 1
ATOM 11230 C CA . PRO B 1 632 ? 10.242 30.078 4.93 1 88.44 632 PRO B CA 1
ATOM 11231 C C . PRO B 1 632 ? 9.164 29.109 4.473 1 88.44 632 PRO B C 1
ATOM 11233 O O . PRO B 1 632 ? 9.008 28.031 5.059 1 88.44 632 PRO B O 1
ATOM 11236 N N . LEU B 1 633 ? 8.445 29.469 3.486 1 89.62 633 LEU B N 1
ATOM 11237 C CA . LEU B 1 633 ? 7.32 28.688 2.98 1 89.62 633 LEU B CA 1
ATOM 11238 C C . LEU B 1 633 ? 7.758 27.266 2.635 1 89.62 633 LEU B C 1
ATOM 11240 O O . LEU B 1 633 ? 7.156 26.297 3.105 1 89.62 633 LEU B O 1
ATOM 11244 N N . LYS B 1 634 ? 8.82 27.062 1.893 1 86.44 634 LYS B N 1
ATOM 11245 C CA . LYS B 1 634 ? 9.281 25.766 1.428 1 86.44 634 LYS B CA 1
ATOM 11246 C C . LYS B 1 634 ? 9.82 24.922 2.586 1 86.44 634 LYS B C 1
ATOM 11248 O O . LYS B 1 634 ? 9.758 23.703 2.553 1 86.44 634 LYS B O 1
ATOM 11253 N N . TYR B 1 635 ? 10.352 25.625 3.553 1 89.62 635 TYR B N 1
ATOM 11254 C CA . TYR B 1 635 ? 10.922 24.953 4.711 1 89.62 635 TYR B CA 1
ATOM 11255 C C . TYR B 1 635 ? 9.82 24.438 5.633 1 89.62 635 TYR B C 1
ATOM 11257 O O . TYR B 1 635 ? 9.93 23.328 6.172 1 89.62 635 TYR B O 1
ATOM 11265 N N . LEU B 1 636 ? 8.758 25.188 5.746 1 91.19 636 LEU B N 1
ATOM 11266 C CA . LEU B 1 636 ? 7.766 24.938 6.789 1 91.19 636 LEU B CA 1
ATOM 11267 C C . LEU B 1 636 ? 6.656 24.031 6.277 1 91.19 636 LEU B C 1
ATOM 11269 O O . LEU B 1 636 ? 6.047 23.281 7.055 1 91.19 636 LEU B O 1
ATOM 11273 N N . PHE B 1 637 ? 6.352 24.078 5 1 91.44 637 PHE B N 1
ATOM 11274 C CA . PHE B 1 637 ? 5.098 23.484 4.559 1 91.44 637 PHE B CA 1
ATOM 11275 C C . PHE B 1 637 ? 5.363 22.359 3.553 1 91.44 637 PHE B C 1
ATOM 11277 O O . PHE B 1 637 ? 6.312 22.438 2.768 1 91.44 637 PHE B O 1
ATOM 11284 N N . ARG B 1 638 ? 4.492 21.359 3.631 1 90.75 638 ARG B N 1
ATOM 11285 C CA . ARG B 1 638 ? 4.414 20.328 2.598 1 90.75 638 ARG B CA 1
ATOM 11286 C C . ARG B 1 638 ? 3.475 20.75 1.474 1 90.75 638 ARG B C 1
ATOM 11288 O O . ARG B 1 638 ? 2.656 21.656 1.651 1 90.75 638 ARG B O 1
ATOM 11295 N N . PRO B 1 639 ? 3.568 20.125 0.271 1 87.94 639 PRO B N 1
ATOM 11296 C CA . PRO B 1 639 ? 2.717 20.516 -0.857 1 87.94 639 PRO B CA 1
ATOM 11297 C C . PRO B 1 639 ? 1.229 20.484 -0.509 1 87.94 639 PRO B C 1
ATOM 11299 O O . PRO B 1 639 ? 0.482 21.375 -0.924 1 87.94 639 PRO B O 1
ATOM 11302 N N . GLU B 1 640 ? 0.828 19.531 0.318 1 87.69 640 GLU B N 1
ATOM 11303 C CA . GLU B 1 640 ? -0.577 19.453 0.706 1 87.69 640 GLU B CA 1
ATOM 11304 C C . GLU B 1 640 ? -0.988 20.656 1.549 1 87.69 640 GLU B C 1
ATOM 11306 O O . GLU B 1 640 ? -2.121 21.125 1.448 1 87.69 640 GLU B O 1
ATOM 11311 N N . GLU B 1 641 ? -0.018 21.078 2.316 1 89.94 641 GLU B N 1
ATOM 11312 C CA . GLU B 1 641 ? -0.293 22.219 3.178 1 89.94 641 GLU B CA 1
ATOM 11313 C C . GLU B 1 641 ? -0.276 23.531 2.383 1 89.94 641 GLU B C 1
ATOM 11315 O O . GLU B 1 641 ? -0.98 24.484 2.727 1 89.94 641 GLU B O 1
ATOM 11320 N N . ILE B 1 642 ? 0.518 23.625 1.345 1 91 642 ILE B N 1
ATOM 11321 C CA . ILE B 1 642 ? 0.53 24.797 0.475 1 91 642 ILE B CA 1
ATOM 11322 C C . ILE B 1 642 ? -0.821 24.938 -0.224 1 91 642 ILE B C 1
ATOM 11324 O O . ILE B 1 642 ? -1.349 26.047 -0.356 1 91 642 ILE B O 1
ATOM 11328 N N . GLU B 1 643 ? -1.33 23.766 -0.678 1 88.62 643 GLU B N 1
ATOM 11329 C CA . GLU B 1 643 ? -2.676 23.766 -1.242 1 88.62 643 GLU B CA 1
ATOM 11330 C C . GLU B 1 643 ? -3.686 24.344 -0.251 1 88.62 643 GLU B C 1
ATOM 11332 O O . GLU B 1 643 ? -4.559 25.125 -0.628 1 88.62 643 GLU B O 1
ATOM 11337 N N . LEU B 1 644 ? -3.498 23.984 0.99 1 87.75 644 LEU B N 1
ATOM 11338 C CA . LEU B 1 644 ? -4.391 24.453 2.041 1 87.75 644 LEU B CA 1
ATOM 11339 C C . LEU B 1 644 ? -4.246 25.969 2.234 1 87.75 644 LEU B C 1
ATOM 11341 O O . LEU B 1 644 ? -5.234 26.656 2.457 1 87.75 644 LEU B O 1
ATOM 11345 N N . LEU B 1 645 ? -3.02 26.5 2.145 1 90.5 645 LEU B N 1
ATOM 11346 C CA . LEU B 1 645 ? -2.754 27.922 2.299 1 90.5 645 LEU B CA 1
ATOM 11347 C C . LEU B 1 645 ? -3.41 28.719 1.18 1 90.5 645 LEU B C 1
ATOM 11349 O O . LEU B 1 645 ? -3.941 29.812 1.417 1 90.5 645 LEU B O 1
ATOM 11353 N N . ILE B 1 646 ? -3.361 28.078 0.003 1 88.25 646 ILE B N 1
ATOM 11354 C CA . ILE B 1 646 ? -3.83 28.797 -1.175 1 88.25 646 ILE B CA 1
ATOM 11355 C C . ILE B 1 646 ? -5.344 28.641 -1.307 1 88.25 646 ILE B C 1
ATOM 11357 O O . ILE B 1 646 ? -6.059 29.625 -1.521 1 88.25 646 ILE B O 1
ATOM 11361 N N . CYS B 1 647 ? -5.809 27.438 -1.166 1 85.56 647 CYS B N 1
ATOM 11362 C CA . CYS B 1 647 ? -7.199 27.141 -1.489 1 85.56 647 CYS B CA 1
ATOM 11363 C C . CYS B 1 647 ? -8.055 27.094 -0.229 1 85.56 647 CYS B C 1
ATOM 11365 O O . CYS B 1 647 ? -9.281 27.172 -0.307 1 85.56 647 CYS B O 1
ATOM 11367 N N . GLY B 1 648 ? -7.496 27.031 0.943 1 84.38 648 GLY B N 1
ATOM 11368 C CA . GLY B 1 648 ? -8.281 26.828 2.152 1 84.38 648 GLY B CA 1
ATOM 11369 C C . GLY B 1 648 ? -8.742 25.406 2.33 1 84.38 648 GLY B C 1
ATOM 11370 O O . GLY B 1 648 ? -8.273 24.5 1.631 1 84.38 648 GLY B O 1
ATOM 11371 N N . SER B 1 649 ? -9.531 25.203 3.289 1 81.75 649 SER B N 1
ATOM 11372 C CA . SER B 1 649 ? -10.031 23.875 3.594 1 81.75 649 SER B CA 1
ATOM 11373 C C . SER B 1 649 ? -11.414 23.641 2.984 1 81.75 649 SER B C 1
ATOM 11375 O O . SER B 1 649 ? -12.25 24.547 2.979 1 81.75 649 SER B O 1
ATOM 11377 N N . ARG B 1 650 ? -11.656 22.453 2.441 1 76.5 650 ARG B N 1
ATOM 11378 C CA . ARG B 1 650 ? -12.945 22.094 1.858 1 76.5 650 ARG B CA 1
ATOM 11379 C C . ARG B 1 650 ? -13.883 21.516 2.914 1 76.5 650 ARG B C 1
ATOM 11381 O O . ARG B 1 650 ? -15.078 21.359 2.672 1 76.5 650 ARG B O 1
ATOM 11388 N N . ASN B 1 651 ? -13.266 21.234 4.051 1 79 651 ASN B N 1
ATOM 11389 C CA . ASN B 1 651 ? -14.07 20.719 5.152 1 79 651 ASN B CA 1
ATOM 11390 C C . ASN B 1 651 ? -14.703 21.844 5.969 1 79 651 ASN B C 1
ATOM 11392 O O . ASN B 1 651 ? -14 22.547 6.691 1 79 651 ASN B O 1
ATOM 11396 N N . LEU B 1 652 ? -16.031 22.016 5.777 1 88.62 652 LEU B N 1
ATOM 11397 C CA . LEU B 1 652 ? -16.75 23.109 6.406 1 88.62 652 LEU B CA 1
ATOM 11398 C C . LEU B 1 652 ? -17.484 22.641 7.656 1 88.62 652 LEU B C 1
ATOM 11400 O O . LEU B 1 652 ? -18.578 22.094 7.562 1 88.62 652 LEU B O 1
ATOM 11404 N N . ASP B 1 653 ? -16.875 22.766 8.758 1 89.69 653 ASP B N 1
ATOM 11405 C CA . ASP B 1 653 ? -17.469 22.422 10.047 1 89.69 653 ASP B CA 1
ATOM 11406 C C . ASP B 1 653 ? -18.281 23.594 10.609 1 89.69 653 ASP B C 1
ATOM 11408 O O . ASP B 1 653 ? -17.75 24.422 11.359 1 89.69 653 ASP B O 1
ATOM 11412 N N . PHE B 1 654 ? -19.594 23.641 10.367 1 93.44 654 PHE B N 1
ATOM 11413 C CA . PHE B 1 654 ? -20.438 24.75 10.758 1 93.44 654 PHE B CA 1
ATOM 11414 C C . PHE B 1 654 ? -20.719 24.719 12.258 1 93.44 654 PHE B C 1
ATOM 11416 O O . PHE B 1 654 ? -21.109 25.734 12.844 1 93.44 654 PHE B O 1
ATOM 11423 N N . GLN B 1 655 ? -20.531 23.531 12.828 1 91.81 655 GLN B N 1
ATOM 11424 C CA . GLN B 1 655 ? -20.625 23.484 14.281 1 91.81 655 GLN B CA 1
ATOM 11425 C C . GLN B 1 655 ? -19.516 24.281 14.938 1 91.81 655 GLN B C 1
ATOM 11427 O O . GLN B 1 655 ? -19.75 25.016 15.906 1 91.81 655 GLN B O 1
ATOM 11432 N N . ALA B 1 656 ? -18.406 24.141 14.367 1 91.94 656 ALA B N 1
ATOM 11433 C CA . ALA B 1 656 ? -17.266 24.906 14.867 1 91.94 656 ALA B CA 1
ATOM 11434 C C . ALA B 1 656 ? -17.484 26.406 14.633 1 91.94 656 ALA B C 1
ATOM 11436 O O . ALA B 1 656 ? -17.094 27.234 15.469 1 91.94 656 ALA B O 1
ATOM 11437 N N . LEU B 1 657 ? -18.078 26.766 13.523 1 93.81 657 LEU B N 1
ATOM 11438 C CA . LEU B 1 657 ? -18.375 28.156 13.219 1 93.81 657 LEU B CA 1
ATOM 11439 C C . LEU B 1 657 ? -19.344 28.75 14.227 1 93.81 657 LEU B C 1
ATOM 11441 O O . LEU B 1 657 ? -19.141 29.859 14.719 1 93.81 657 LEU B O 1
ATOM 11445 N N . GLU B 1 658 ? -20.375 28.016 14.539 1 94.38 658 GLU B N 1
ATOM 11446 C CA . GLU B 1 658 ? -21.375 28.469 15.508 1 94.38 658 GLU B CA 1
ATOM 11447 C C . GLU B 1 658 ? -20.734 28.703 16.875 1 94.38 658 GLU B C 1
ATOM 11449 O O . GLU B 1 658 ? -21.047 29.703 17.547 1 94.38 658 GLU B O 1
ATOM 11454 N N . GLU B 1 659 ? -19.859 27.844 17.25 1 92.31 659 GLU B N 1
ATOM 11455 C CA . GLU B 1 659 ? -19.25 27.906 18.578 1 92.31 659 GLU B CA 1
ATOM 11456 C C . GLU B 1 659 ? -18.328 29.125 18.703 1 92.31 659 GLU B C 1
ATOM 11458 O O . GLU B 1 659 ? -18.141 29.656 19.797 1 92.31 659 GLU B O 1
ATOM 11463 N N . THR B 1 660 ? -17.812 29.578 17.609 1 91.94 660 THR B N 1
ATOM 11464 C CA . THR B 1 660 ? -16.812 30.641 17.688 1 91.94 660 THR B CA 1
ATOM 11465 C C . THR B 1 660 ? -17.406 31.969 17.25 1 91.94 660 THR B C 1
ATOM 11467 O O . THR B 1 660 ? -16.734 33 17.328 1 91.94 660 THR B O 1
ATOM 11470 N N . THR B 1 661 ? -18.609 31.969 16.75 1 94.75 661 THR B N 1
ATOM 11471 C CA . THR B 1 661 ? -19.25 33.188 16.297 1 94.75 661 THR B CA 1
ATOM 11472 C C . THR B 1 661 ? -19.531 34.125 17.484 1 94.75 661 THR B C 1
ATOM 11474 O O . THR B 1 661 ? -19.984 33.656 18.531 1 94.75 661 THR B O 1
ATOM 11477 N N . GLU B 1 662 ? -19.203 35.375 17.25 1 94.81 662 GLU B N 1
ATOM 11478 C CA . GLU B 1 662 ? -19.484 36.375 18.266 1 94.81 662 GLU B CA 1
ATOM 11479 C C . GLU B 1 662 ? -20.734 37.188 17.906 1 94.81 662 GLU B C 1
ATOM 11481 O O . GLU B 1 662 ? -21.078 37.312 16.734 1 94.81 662 GLU B O 1
ATOM 11486 N N . TYR B 1 663 ? -21.406 37.719 18.938 1 95.38 663 TYR B N 1
ATOM 11487 C CA . TYR B 1 663 ? -22.656 38.438 18.75 1 95.38 663 TYR B CA 1
ATOM 11488 C C . TYR B 1 663 ? -22.562 39.875 19.281 1 95.38 663 TYR B C 1
ATOM 11490 O O . TYR B 1 663 ? -21.938 40.094 20.328 1 95.38 663 TYR B O 1
ATOM 11498 N N . ASP B 1 664 ? -23.047 40.75 18.453 1 93.5 664 ASP B N 1
ATOM 11499 C CA . ASP B 1 664 ? -22.953 42.156 18.781 1 93.5 664 ASP B CA 1
ATOM 11500 C C . ASP B 1 664 ? -24.281 42.875 18.547 1 93.5 664 ASP B C 1
ATOM 11502 O O . ASP B 1 664 ? -25.203 42.312 17.953 1 93.5 664 ASP B O 1
ATOM 11506 N N . GLY B 1 665 ? -24.406 44.188 19.094 1 90.75 665 GLY B N 1
ATOM 11507 C CA . GLY B 1 665 ? -25.547 45.031 18.828 1 90.75 665 GLY B CA 1
ATOM 11508 C C . GLY B 1 665 ? -26.812 44.625 19.562 1 90.75 665 GLY B C 1
ATOM 11509 O O . GLY B 1 665 ? -27.922 44.938 19.141 1 90.75 665 GLY B O 1
ATOM 11510 N N . GLY B 1 666 ? -26.719 43.812 20.547 1 90.88 666 GLY B N 1
ATOM 11511 C CA . GLY B 1 666 ? -27.859 43.375 21.328 1 90.88 666 GLY B CA 1
ATOM 11512 C C . GLY B 1 666 ? -28.156 41.906 21.203 1 90.88 666 GLY B C 1
ATOM 11513 O O . GLY B 1 666 ? -28.984 41.375 21.938 1 90.88 666 GLY B O 1
ATOM 11514 N N . TYR B 1 667 ? -27.562 41.281 20.266 1 94 667 TYR B N 1
ATOM 11515 C CA . TYR B 1 667 ? -27.734 39.844 20.125 1 94 667 TYR B CA 1
ATOM 11516 C C . TYR B 1 667 ? -26.812 39.094 21.078 1 94 667 TYR B C 1
ATOM 11518 O O . TYR B 1 667 ? -25.719 39.562 21.391 1 94 667 TYR B O 1
ATOM 11526 N N . THR B 1 668 ? -27.281 38 21.609 1 93.75 668 THR B N 1
ATOM 11527 C CA . THR B 1 668 ? -26.484 37.031 22.391 1 93.75 668 THR B CA 1
ATOM 11528 C C . THR B 1 668 ? -26.703 35.625 21.875 1 93.75 668 THR B C 1
ATOM 11530 O O . THR B 1 668 ? -27.594 35.375 21.062 1 93.75 668 THR B O 1
ATOM 11533 N N . ARG B 1 669 ? -25.891 34.719 22.359 1 92.81 669 ARG B N 1
ATOM 11534 C CA . ARG B 1 669 ? -25.953 33.312 21.938 1 92.81 669 ARG B CA 1
ATOM 11535 C C . ARG B 1 669 ? -27.312 32.719 22.234 1 92.81 669 ARG B C 1
ATOM 11537 O O . ARG B 1 669 ? -27.781 31.859 21.5 1 92.81 669 ARG B O 1
ATOM 11544 N N . ASP B 1 670 ? -27.969 33.312 23.25 1 92.06 670 ASP B N 1
ATOM 11545 C CA . ASP B 1 670 ? -29.219 32.719 23.703 1 92.06 670 ASP B CA 1
ATOM 11546 C C . ASP B 1 670 ? -30.422 33.469 23.109 1 92.06 670 ASP B C 1
ATOM 11548 O O . ASP B 1 670 ? -31.562 33.125 23.359 1 92.06 670 ASP B O 1
ATOM 11552 N N . SER B 1 671 ? -30.172 34.469 22.328 1 93.88 671 SER B N 1
ATOM 11553 C CA . SER B 1 671 ? -31.281 35.156 21.672 1 93.88 671 SER B CA 1
ATOM 11554 C C . SER B 1 671 ? -32.062 34.219 20.766 1 93.88 671 SER B C 1
ATOM 11556 O O . SER B 1 671 ? -31.5 33.375 20.109 1 93.88 671 SER B O 1
ATOM 11558 N N . VAL B 1 672 ? -33.312 34.344 20.812 1 93.56 672 VAL B N 1
ATOM 11559 C CA . VAL B 1 672 ? -34.219 33.438 20.094 1 93.56 672 VAL B CA 1
ATOM 11560 C C . VAL B 1 672 ? -33.875 33.5 18.609 1 93.56 672 VAL B C 1
ATOM 11562 O O . VAL B 1 672 ? -33.812 32.469 17.938 1 93.56 672 VAL B O 1
ATOM 11565 N N . LEU B 1 673 ? -33.719 34.656 18.109 1 94.5 673 LEU B N 1
ATOM 11566 C CA . LEU B 1 673 ? -33.438 34.812 16.688 1 94.5 673 LEU B CA 1
ATOM 11567 C C . LEU B 1 673 ? -32.156 34.094 16.312 1 94.5 673 LEU B C 1
ATOM 11569 O O . LEU B 1 673 ? -32.031 33.5 15.234 1 94.5 673 LEU B O 1
ATOM 11573 N N . ILE B 1 674 ? -31.203 34.156 17.141 1 96.25 674 ILE B N 1
ATOM 11574 C CA . ILE B 1 674 ? -29.906 33.562 16.875 1 96.25 674 ILE B CA 1
ATOM 11575 C C . ILE B 1 674 ? -30.031 32.031 16.891 1 96.25 674 ILE B C 1
ATOM 11577 O O . ILE B 1 674 ? -29.422 31.359 16.062 1 96.25 674 ILE B O 1
ATOM 11581 N N . ARG B 1 675 ? -30.734 31.531 17.781 1 96.12 675 ARG B N 1
ATOM 11582 C CA . ARG B 1 675 ? -30.984 30.094 17.812 1 96.12 675 ARG B CA 1
ATOM 11583 C C . ARG B 1 675 ? -31.672 29.625 16.531 1 96.12 675 ARG B C 1
ATOM 11585 O O . ARG B 1 675 ? -31.297 28.594 15.961 1 96.12 675 ARG B O 1
ATOM 11592 N N . GLU B 1 676 ? -32.656 30.422 16.203 1 95.81 676 GLU B N 1
ATOM 11593 C CA . GLU B 1 676 ? -33.344 30.094 14.969 1 95.81 676 GLU B CA 1
ATOM 11594 C C . GLU B 1 676 ? -32.438 30.203 13.758 1 95.81 676 GLU B C 1
ATOM 11596 O O . GLU B 1 676 ? -32.531 29.406 12.82 1 95.81 676 GLU B O 1
ATOM 11601 N N . PHE B 1 677 ? -31.625 31.172 13.82 1 97 677 PHE B N 1
ATOM 11602 C CA . PHE B 1 677 ? -30.672 31.406 12.75 1 97 677 PHE B CA 1
ATOM 11603 C C . PHE B 1 677 ? -29.781 30.172 12.531 1 97 677 PHE B C 1
ATOM 11605 O O . PHE B 1 677 ? -29.641 29.703 11.406 1 97 677 PHE B O 1
ATOM 11612 N N . TRP B 1 678 ? -29.234 29.688 13.586 1 96.81 678 TRP B N 1
ATOM 11613 C CA . TRP B 1 678 ? -28.312 28.562 13.469 1 96.81 678 TRP B CA 1
ATOM 11614 C C . TRP B 1 678 ? -29.047 27.281 13.109 1 96.81 678 TRP B C 1
ATOM 11616 O O . TRP B 1 678 ? -28.516 26.422 12.391 1 96.81 678 TRP B O 1
ATOM 11626 N N . GLU B 1 679 ? -30.203 27.141 13.539 1 95.88 679 GLU B N 1
ATOM 11627 C CA . GLU B 1 679 ? -31.031 26.016 13.102 1 95.88 679 GLU B CA 1
ATOM 11628 C C . GLU B 1 679 ? -31.219 26.016 11.586 1 95.88 679 GLU B C 1
ATOM 11630 O O . GLU B 1 679 ? -31.156 24.969 10.945 1 95.88 679 GLU B O 1
ATOM 11635 N N . ILE B 1 680 ? -31.438 27.141 11.125 1 96 680 ILE B N 1
ATOM 11636 C CA . ILE B 1 680 ? -31.656 27.297 9.688 1 96 680 ILE B CA 1
ATOM 11637 C C . ILE B 1 680 ? -30.359 27 8.938 1 96 680 ILE B C 1
ATOM 11639 O O . ILE B 1 680 ? -30.359 26.25 7.965 1 96 680 ILE B O 1
ATOM 11643 N N . VAL B 1 681 ? -29.297 27.578 9.422 1 96.12 681 VAL B N 1
ATOM 11644 C CA . VAL B 1 681 ? -28.016 27.422 8.75 1 96.12 681 VAL B CA 1
ATOM 11645 C C . VAL B 1 681 ? -27.578 25.969 8.758 1 96.12 681 VAL B C 1
ATOM 11647 O O . VAL B 1 681 ? -27.047 25.453 7.77 1 96.12 681 VAL B O 1
ATOM 11650 N N . HIS B 1 682 ? -27.812 25.297 9.828 1 95.12 682 HIS B N 1
ATOM 11651 C CA . HIS B 1 682 ? -27.438 23.891 9.938 1 95.12 682 HIS B CA 1
ATOM 11652 C C . HIS B 1 682 ? -28.297 23.031 9.031 1 95.12 682 HIS B C 1
ATOM 11654 O O . HIS B 1 682 ? -27.906 21.922 8.656 1 95.12 682 HIS B O 1
ATOM 11660 N N . SER B 1 683 ? -29.406 23.516 8.648 1 92.75 683 SER B N 1
ATOM 11661 C CA . SER B 1 683 ? -30.312 22.766 7.777 1 92.75 683 SER B CA 1
ATOM 11662 C C . SER B 1 683 ? -30 23.031 6.309 1 92.75 683 SER B C 1
ATOM 11664 O O . SER B 1 683 ? -30.531 22.359 5.426 1 92.75 683 SER B O 1
ATOM 11666 N N . PHE B 1 684 ? -29.125 23.906 6.008 1 93.75 684 PHE B N 1
ATOM 11667 C CA . PHE B 1 684 ? -28.75 24.25 4.645 1 93.75 684 PHE B CA 1
ATOM 11668 C C . PHE B 1 684 ? -28.078 23.062 3.953 1 93.75 684 PHE B C 1
ATOM 11670 O O . PHE B 1 684 ? -27.438 22.234 4.605 1 93.75 684 PHE B O 1
ATOM 11677 N N . THR B 1 685 ? -28.281 22.984 2.691 1 91 685 THR B N 1
ATOM 11678 C CA . THR B 1 685 ? -27.484 22.078 1.881 1 91 685 THR B CA 1
ATOM 11679 C C . THR B 1 685 ? -26.047 22.547 1.798 1 91 685 THR B C 1
ATOM 11681 O O . THR B 1 685 ? -25.734 23.688 2.148 1 91 685 THR B O 1
ATOM 11684 N N . ASP B 1 686 ? -25.172 21.703 1.378 1 88.12 686 ASP B N 1
ATOM 11685 C CA . ASP B 1 686 ? -23.766 22.047 1.243 1 88.12 686 ASP B CA 1
ATOM 11686 C C . ASP B 1 686 ? -23.594 23.25 0.315 1 88.12 686 ASP B C 1
ATOM 11688 O O . ASP B 1 686 ? -22.734 24.109 0.558 1 88.12 686 ASP B O 1
ATOM 11692 N N . GLU B 1 687 ? -24.375 23.266 -0.694 1 87.19 687 GLU B N 1
ATOM 11693 C CA . GLU B 1 687 ? -24.297 24.391 -1.628 1 87.19 687 GLU B CA 1
ATOM 11694 C C . GLU B 1 687 ? -24.75 25.688 -0.966 1 87.19 687 GLU B C 1
ATOM 11696 O O . GLU B 1 687 ? -24.125 26.734 -1.155 1 87.19 687 GLU B O 1
ATOM 11701 N N . GLN B 1 688 ? -25.766 25.562 -0.21 1 90.25 688 GLN B N 1
ATOM 11702 C CA . GLN B 1 688 ? -26.266 26.734 0.49 1 90.25 688 GLN B CA 1
ATOM 11703 C C . GLN B 1 688 ? -25.281 27.219 1.554 1 90.25 688 GLN B C 1
ATOM 11705 O O . GLN B 1 688 ? -25.109 28.422 1.758 1 90.25 688 GLN B O 1
ATOM 11710 N N . LYS B 1 689 ? -24.656 26.281 2.174 1 92.25 689 LYS B N 1
ATOM 11711 C CA . LYS B 1 689 ? -23.656 26.625 3.178 1 92.25 689 LYS B CA 1
ATOM 11712 C C . LYS B 1 689 ? -22.484 27.375 2.553 1 92.25 689 LYS B C 1
ATOM 11714 O O . LYS B 1 689 ? -21.969 28.328 3.131 1 92.25 689 LYS B O 1
ATOM 11719 N N . ARG B 1 690 ? -22.109 26.938 1.439 1 87.81 690 ARG B N 1
ATOM 11720 C CA . ARG B 1 690 ? -21.031 27.609 0.722 1 87.81 690 ARG B CA 1
ATOM 11721 C C . ARG B 1 690 ? -21.438 29.016 0.312 1 87.81 690 ARG B C 1
ATOM 11723 O O . ARG B 1 690 ? -20.641 29.953 0.406 1 87.81 690 ARG B O 1
ATOM 11730 N N . LEU B 1 691 ? -22.656 29.156 -0.126 1 88.75 691 LEU B N 1
ATOM 11731 C CA . LEU B 1 691 ? -23.172 30.469 -0.493 1 88.75 691 LEU B CA 1
ATOM 11732 C C . LEU B 1 691 ? -23.25 31.391 0.725 1 88.75 691 LEU B C 1
ATOM 11734 O O . LEU B 1 691 ? -22.969 32.594 0.626 1 88.75 691 LEU B O 1
ATOM 11738 N N . PHE B 1 692 ? -23.641 30.828 1.835 1 92.88 692 PHE B N 1
ATOM 11739 C CA . PHE B 1 692 ? -23.688 31.578 3.08 1 92.88 692 PHE B CA 1
ATOM 11740 C C . PHE B 1 692 ? -22.312 32.125 3.439 1 92.88 692 PHE B C 1
ATOM 11742 O O . PHE B 1 692 ? -22.172 33.281 3.799 1 92.88 692 PHE B O 1
ATOM 11749 N N . LEU B 1 693 ? -21.312 31.203 3.307 1 89.12 693 LEU B N 1
ATOM 11750 C CA . LEU B 1 693 ? -19.938 31.609 3.615 1 89.12 693 LEU B CA 1
ATOM 11751 C C . LEU B 1 693 ? -19.469 32.719 2.668 1 89.12 693 LEU B C 1
ATOM 11753 O O . LEU B 1 693 ? -18.797 33.656 3.092 1 89.12 693 LEU B O 1
ATOM 11757 N N . GLN B 1 694 ? -19.812 32.5 1.466 1 84.12 694 GLN B N 1
ATOM 11758 C CA . GLN B 1 694 ? -19.453 33.5 0.467 1 84.12 694 GLN B CA 1
ATOM 11759 C C . GLN B 1 694 ? -20.094 34.844 0.786 1 84.12 694 GLN B C 1
ATOM 11761 O O . GLN B 1 694 ? -19.469 35.906 0.625 1 84.12 694 GLN B O 1
ATOM 11766 N N . PHE B 1 695 ? -21.266 34.844 1.246 1 87.44 695 PHE B N 1
ATOM 11767 C CA . PHE B 1 695 ? -22.031 36.062 1.565 1 87.44 695 PHE B CA 1
ATOM 11768 C C . PHE B 1 695 ? -21.469 36.75 2.795 1 87.44 695 PHE B C 1
ATOM 11770 O O . PHE B 1 695 ? -21.422 37.969 2.85 1 87.44 695 PHE B O 1
ATOM 11777 N N . THR B 1 696 ? -21.016 36 3.711 1 88.06 696 THR B N 1
ATOM 11778 C CA . THR B 1 696 ? -20.625 36.562 4.992 1 88.06 696 THR B CA 1
ATOM 11779 C C . THR B 1 696 ? -19.125 36.875 5.012 1 88.06 696 THR B C 1
ATOM 11781 O O . THR B 1 696 ? -18.672 37.781 5.703 1 88.06 696 THR B O 1
ATOM 11784 N N . THR B 1 697 ? -18.312 36.062 4.305 1 82.12 697 THR B N 1
ATOM 11785 C CA . THR B 1 697 ? -16.859 36.219 4.426 1 82.12 697 THR B CA 1
ATOM 11786 C C . THR B 1 697 ? -16.234 36.531 3.072 1 82.12 697 THR B C 1
ATOM 11788 O O . THR B 1 697 ? -15.047 36.844 2.994 1 82.12 697 THR B O 1
ATOM 11791 N N . GLY B 1 698 ? -17 36.438 2.002 1 74.75 698 GLY B N 1
ATOM 11792 C CA . GLY B 1 698 ? -16.484 36.688 0.671 1 74.75 698 GLY B CA 1
ATOM 11793 C C . GLY B 1 698 ? -15.844 35.469 0.029 1 74.75 698 GLY B C 1
ATOM 11794 O O . GLY B 1 698 ? -15.414 35.531 -1.123 1 74.75 698 GLY B O 1
ATOM 11795 N N . THR B 1 699 ? -15.695 34.344 0.796 1 77.12 699 THR B N 1
ATOM 11796 C CA . THR B 1 699 ? -15.133 33.125 0.253 1 77.12 699 THR B CA 1
ATOM 11797 C C . THR B 1 699 ? -16 31.906 0.62 1 77.12 699 THR B C 1
ATOM 11799 O O . THR B 1 699 ? -16.719 31.938 1.618 1 77.12 699 THR B O 1
ATOM 11802 N N . ASP B 1 700 ? -16 30.922 -0.243 1 79.81 700 ASP B N 1
ATOM 11803 C CA . ASP B 1 700 ? -16.812 29.734 0.017 1 79.81 700 ASP B CA 1
ATOM 11804 C C . ASP B 1 700 ? -15.984 28.625 0.659 1 79.81 700 ASP B C 1
ATOM 11806 O O . ASP B 1 700 ? -16.406 27.469 0.675 1 79.81 700 ASP B O 1
ATOM 11810 N N . ARG B 1 701 ? -14.828 29.016 1.141 1 83 701 ARG B N 1
ATOM 11811 C CA . ARG B 1 701 ? -13.945 28.047 1.767 1 83 701 ARG B CA 1
ATOM 11812 C C . ARG B 1 701 ? -13.562 28.469 3.176 1 83 701 ARG B C 1
ATOM 11814 O O . ARG B 1 701 ? -13.789 29.625 3.564 1 83 701 ARG B O 1
ATOM 11821 N N . ALA B 1 702 ? -13.117 27.438 3.895 1 85.88 702 ALA B N 1
ATOM 11822 C CA . ALA B 1 702 ? -12.672 27.75 5.25 1 85.88 702 ALA B CA 1
ATOM 11823 C C . ALA B 1 702 ? -11.172 28.047 5.281 1 85.88 702 ALA B C 1
ATOM 11825 O O . ALA B 1 702 ? -10.406 27.484 4.496 1 85.88 702 ALA B O 1
ATOM 11826 N N . PRO B 1 703 ? -10.82 29.016 6.031 1 83.94 703 PRO B N 1
ATOM 11827 C CA . PRO B 1 703 ? -9.383 29.266 6.188 1 83.94 703 PRO B CA 1
ATOM 11828 C C . PRO B 1 703 ? -8.641 28.078 6.789 1 83.94 703 PRO B C 1
ATOM 11830 O O . PRO B 1 703 ? -9.258 27.078 7.145 1 83.94 703 PRO B O 1
ATOM 11833 N N . VAL B 1 704 ? -7.301 28.297 6.812 1 84.69 704 VAL B N 1
ATOM 11834 C CA . VAL B 1 704 ? -6.461 27.25 7.387 1 84.69 704 VAL B CA 1
ATOM 11835 C C . VAL B 1 704 ? -6.875 27 8.828 1 84.69 704 VAL B C 1
ATOM 11837 O O . VAL B 1 704 ? -6.98 27.922 9.633 1 84.69 704 VAL B O 1
ATOM 11840 N N . GLY B 1 705 ? -7.238 25.828 9.289 1 81.5 705 GLY B N 1
ATOM 11841 C CA . GLY B 1 705 ? -7.707 25.484 10.617 1 81.5 705 GLY B CA 1
ATOM 11842 C C . GLY B 1 705 ? -9.203 25.234 10.68 1 81.5 705 GLY B C 1
ATOM 11843 O O . GLY B 1 705 ? -9.719 24.734 11.688 1 81.5 705 GLY B O 1
ATOM 11844 N N . GLY B 1 706 ? -9.859 25.75 9.656 1 85.25 706 GLY B N 1
ATOM 11845 C CA . GLY B 1 706 ? -11.289 25.469 9.594 1 85.25 706 GLY B CA 1
ATOM 11846 C C . GLY B 1 706 ? -12.141 26.672 9.922 1 85.25 706 GLY B C 1
ATOM 11847 O O . GLY B 1 706 ? -11.625 27.766 10.148 1 85.25 706 GLY B O 1
ATOM 11848 N N . LEU B 1 707 ? -13.438 26.5 9.953 1 89.81 707 LEU B N 1
ATOM 11849 C CA . LEU B 1 707 ? -14.398 27.578 10.141 1 89.81 707 LEU B CA 1
ATOM 11850 C C . LEU B 1 707 ? -14.344 28.125 11.57 1 89.81 707 LEU B C 1
ATOM 11852 O O . LEU B 1 707 ? -14.789 29.234 11.836 1 89.81 707 LEU B O 1
ATOM 11856 N N . GLY B 1 708 ? -13.805 27.25 12.414 1 85.5 708 GLY B N 1
ATOM 11857 C CA . GLY B 1 708 ? -13.656 27.703 13.789 1 85.5 708 GLY B CA 1
ATOM 11858 C C . GLY B 1 708 ? -12.68 28.844 13.938 1 85.5 708 GLY B C 1
ATOM 11859 O O . GLY B 1 708 ? -12.703 29.562 14.945 1 85.5 708 GLY B O 1
ATOM 11860 N N . LYS B 1 709 ? -11.93 29.062 12.93 1 82.44 709 LYS B N 1
ATOM 11861 C CA . LYS B 1 709 ? -10.922 30.125 12.992 1 82.44 709 LYS B CA 1
ATOM 11862 C C . LYS B 1 709 ? -11.391 31.375 12.266 1 82.44 709 LYS B C 1
ATOM 11864 O O . LYS B 1 709 ? -10.68 32.375 12.234 1 82.44 709 LYS B O 1
ATOM 11869 N N . LEU B 1 710 ? -12.547 31.562 11.57 1 82.44 710 LEU B N 1
ATOM 11870 C CA . LEU B 1 710 ? -13.102 32.656 10.805 1 82.44 710 LEU B CA 1
ATOM 11871 C C . LEU B 1 710 ? -13.602 33.781 11.727 1 82.44 710 LEU B C 1
ATOM 11873 O O . LEU B 1 710 ? -13.641 34.938 11.336 1 82.44 710 LEU B O 1
ATOM 11877 N N . LYS B 1 711 ? -13.438 33.906 12.945 1 81.5 711 LYS B N 1
ATOM 11878 C CA . LYS B 1 711 ? -13.977 34.875 13.883 1 81.5 711 LYS B CA 1
ATOM 11879 C C . LYS B 1 711 ? -15.156 35.625 13.281 1 81.5 711 LYS B C 1
ATOM 11881 O O . LYS B 1 711 ? -15.047 36.812 12.953 1 81.5 711 LYS B O 1
ATOM 11886 N N . MET B 1 712 ? -16.328 35.125 13.039 1 92.12 712 MET B N 1
ATOM 11887 C CA . MET B 1 712 ? -17.547 35.719 12.477 1 92.12 712 MET B CA 1
ATOM 11888 C C . MET B 1 712 ? -18.344 36.469 13.555 1 92.12 712 MET B C 1
ATOM 11890 O O . MET B 1 712 ? -18.359 36.031 14.711 1 92.12 712 MET B O 1
ATOM 11894 N N . ILE B 1 713 ? -18.922 37.625 13.188 1 94.06 713 ILE B N 1
ATOM 11895 C CA . ILE B 1 713 ? -19.75 38.406 14.109 1 94.06 713 ILE B CA 1
ATOM 11896 C C . ILE B 1 713 ? -21.141 38.594 13.523 1 94.06 713 ILE B C 1
ATOM 11898 O O . ILE B 1 713 ? -21.281 38.938 12.352 1 94.06 713 ILE B O 1
ATOM 11902 N N . ILE B 1 714 ? -22.109 38.281 14.227 1 95.5 714 ILE B N 1
ATOM 11903 C CA . ILE B 1 714 ? -23.484 38.594 13.852 1 95.5 714 ILE B CA 1
ATOM 11904 C C . ILE B 1 714 ? -24 39.75 14.688 1 95.5 714 ILE B C 1
ATOM 11906 O O . ILE B 1 714 ? -24.062 39.688 15.914 1 95.5 714 ILE B O 1
ATOM 11910 N N . ALA B 1 715 ? -24.281 40.812 14.023 1 95.06 715 ALA B N 1
ATOM 11911 C CA . ALA B 1 715 ? -24.719 42.031 14.711 1 95.06 715 ALA B CA 1
ATOM 11912 C C . ALA B 1 715 ? -26.156 42.375 14.359 1 95.06 715 ALA B C 1
ATOM 11914 O O . ALA B 1 715 ? -26.578 42.219 13.211 1 95.06 715 ALA B O 1
ATOM 11915 N N . LYS B 1 716 ? -26.859 42.875 15.352 1 94.75 716 LYS B N 1
ATOM 11916 C CA . LYS B 1 716 ? -28.25 43.281 15.148 1 94.75 716 LYS B CA 1
ATOM 11917 C C . LYS B 1 716 ? -28.328 44.562 14.305 1 94.75 716 LYS B C 1
ATOM 11919 O O . LYS B 1 716 ? -27.625 45.531 14.578 1 94.75 716 LYS B O 1
ATOM 11924 N N . ASN B 1 717 ? -29.109 44.406 13.258 1 92.94 717 ASN B N 1
ATOM 11925 C CA . ASN B 1 717 ? -29.266 45.531 12.352 1 92.94 717 ASN B CA 1
ATOM 11926 C C . ASN B 1 717 ? -30.688 46.094 12.391 1 92.94 717 ASN B C 1
ATOM 11928 O O . ASN B 1 717 ? -31.359 46.156 11.359 1 92.94 717 ASN B O 1
ATOM 11932 N N . GLY B 1 718 ? -31.188 46.5 13.594 1 90.62 718 GLY B N 1
ATOM 11933 C CA . GLY B 1 718 ? -32.5 47.156 13.703 1 90.62 718 GLY B CA 1
ATOM 11934 C C . GLY B 1 718 ? -33.625 46.188 14 1 90.62 718 GLY B C 1
ATOM 11935 O O . GLY B 1 718 ? -33.406 44.969 14.141 1 90.62 718 GLY B O 1
ATOM 11936 N N . PRO B 1 719 ? -34.781 46.781 14.211 1 92.06 719 PRO B N 1
ATOM 11937 C CA . PRO B 1 719 ? -35.938 45.969 14.492 1 92.06 719 PRO B CA 1
ATOM 11938 C C . PRO B 1 719 ? -36.5 45.281 13.242 1 92.06 719 PRO B C 1
ATOM 11940 O O . PRO B 1 719 ? -35.875 45.344 12.18 1 92.06 719 PRO B O 1
ATOM 11943 N N . ASP B 1 720 ? -37.625 44.625 13.336 1 94 720 ASP B N 1
ATOM 11944 C CA . ASP B 1 720 ? -38.219 43.875 12.227 1 94 720 ASP B CA 1
ATOM 11945 C C . ASP B 1 720 ? -38.344 44.75 10.992 1 94 720 ASP B C 1
ATOM 11947 O O . ASP B 1 720 ? -38.75 45.938 11.102 1 94 720 ASP B O 1
ATOM 11951 N N . THR B 1 721 ? -37.938 44.25 9.852 1 92.94 721 THR B N 1
ATOM 11952 C CA . THR B 1 721 ? -37.938 44.969 8.578 1 92.94 721 THR B CA 1
ATOM 11953 C C . THR B 1 721 ? -38.094 44 7.41 1 92.94 721 THR B C 1
ATOM 11955 O O . THR B 1 721 ? -38 42.781 7.586 1 92.94 721 THR B O 1
ATOM 11958 N N . GLU B 1 722 ? -38.469 44.562 6.266 1 92.25 722 GLU B N 1
ATOM 11959 C CA . GLU B 1 722 ? -38.562 43.75 5.066 1 92.25 722 GLU B CA 1
ATOM 11960 C C . GLU B 1 722 ? -37.219 43.75 4.305 1 92.25 722 GLU B C 1
ATOM 11962 O O . GLU B 1 722 ? -37.094 43.031 3.314 1 92.25 722 GLU B O 1
ATOM 11967 N N . ARG B 1 723 ? -36.281 44.344 4.859 1 92.19 723 ARG B N 1
ATOM 11968 C CA . ARG B 1 723 ? -34.969 44.438 4.191 1 92.19 723 ARG B CA 1
ATOM 11969 C C . ARG B 1 723 ? -34.188 43.156 4.352 1 92.19 723 ARG B C 1
ATOM 11971 O O . ARG B 1 723 ? -34.375 42.406 5.32 1 92.19 723 ARG B O 1
ATOM 11978 N N . LEU B 1 724 ? -33.375 42.938 3.4 1 92.88 724 LEU B N 1
ATOM 11979 C CA . LEU B 1 724 ? -32.531 41.75 3.436 1 92.88 724 LEU B CA 1
ATOM 11980 C C . LEU B 1 724 ? -31.344 41.969 4.359 1 92.88 724 LEU B C 1
ATOM 11982 O O . LEU B 1 724 ? -30.906 43.094 4.574 1 92.88 724 LEU B O 1
ATOM 11986 N N . PRO B 1 725 ? -30.828 40.875 4.988 1 93.69 725 PRO B N 1
ATOM 11987 C CA . PRO B 1 725 ? -29.594 41.031 5.75 1 93.69 725 PRO B CA 1
ATOM 11988 C C . PRO B 1 725 ? -28.406 41.438 4.879 1 93.69 725 PRO B C 1
ATOM 11990 O O . PRO B 1 725 ? -28.406 41.156 3.674 1 93.69 725 PRO B O 1
ATOM 11993 N N . THR B 1 726 ? -27.484 42.188 5.449 1 89.69 726 THR B N 1
ATOM 11994 C CA . THR B 1 726 ? -26.281 42.625 4.746 1 89.69 726 THR B CA 1
ATOM 11995 C C . THR B 1 726 ? -25.031 42.156 5.48 1 89.69 726 THR B C 1
ATOM 11997 O O . THR B 1 726 ? -25.094 41.812 6.66 1 89.69 726 THR B O 1
ATOM 12000 N N . SER B 1 727 ? -23.938 42.062 4.723 1 88 727 SER B N 1
ATOM 12001 C CA . SER B 1 727 ? -22.703 41.594 5.336 1 88 727 SER B CA 1
ATOM 12002 C C . SER B 1 727 ? -21.531 42.5 4.977 1 88 727 SER B C 1
ATOM 12004 O O . SER B 1 727 ? -21.531 43.156 3.934 1 88 727 SER B O 1
ATOM 12006 N N . HIS B 1 728 ? -20.688 42.719 5.949 1 81.38 728 HIS B N 1
ATOM 12007 C CA . HIS B 1 728 ? -19.375 43.281 5.715 1 81.38 728 HIS B CA 1
ATOM 12008 C C . HIS B 1 728 ? -18.312 42.188 5.645 1 81.38 728 HIS B C 1
ATOM 12010 O O . HIS B 1 728 ? -17.75 41.781 6.672 1 81.38 728 HIS B O 1
ATOM 12016 N N . THR B 1 729 ? -17.969 41.75 4.477 1 76.56 729 THR B N 1
ATOM 12017 C CA . THR B 1 729 ? -17.172 40.562 4.25 1 76.56 729 THR B CA 1
ATOM 12018 C C . THR B 1 729 ? -15.734 40.75 4.73 1 76.56 729 THR B C 1
ATOM 12020 O O . THR B 1 729 ? -15.062 39.812 5.121 1 76.56 729 THR B O 1
ATOM 12023 N N . CYS B 1 730 ? -15.266 41.938 4.699 1 68.44 730 CYS B N 1
ATOM 12024 C CA . CYS B 1 730 ? -13.891 42.219 5.113 1 68.44 730 CYS B CA 1
ATOM 12025 C C . CYS B 1 730 ? -13.711 41.938 6.598 1 68.44 730 CYS B C 1
ATOM 12027 O O . CYS B 1 730 ? -12.625 41.531 7.031 1 68.44 730 CYS B O 1
ATOM 12029 N N . PHE B 1 731 ? -14.781 42.188 7.336 1 76.12 731 PHE B N 1
ATOM 12030 C CA . PHE B 1 731 ? -14.703 42 8.781 1 76.12 731 PHE B CA 1
ATOM 12031 C C . PHE B 1 731 ? -15.492 40.781 9.211 1 76.12 731 PHE B C 1
ATOM 12033 O O . PHE B 1 731 ? -15.586 40.469 10.406 1 76.12 731 PHE B O 1
ATOM 12040 N N . ASN B 1 732 ? -16 40.062 8.289 1 85.81 732 ASN B N 1
ATOM 12041 C CA . ASN B 1 732 ? -16.828 38.875 8.547 1 85.81 732 ASN B CA 1
ATOM 12042 C C . ASN B 1 732 ? -17.984 39.219 9.492 1 85.81 732 ASN B C 1
ATOM 12044 O O . ASN B 1 732 ? -18.203 38.5 10.469 1 85.81 732 ASN B O 1
ATOM 12048 N N . VAL B 1 733 ? -18.703 40.281 9.203 1 90.25 733 VAL B N 1
ATOM 12049 C CA . VAL B 1 733 ? -19.812 40.719 10.039 1 90.25 733 VAL B CA 1
ATOM 12050 C C . VAL B 1 733 ? -21.125 40.562 9.273 1 90.25 733 VAL B C 1
ATOM 12052 O O . VAL B 1 733 ? -21.266 41.062 8.156 1 90.25 733 VAL B O 1
ATOM 12055 N N . LEU B 1 734 ? -22.031 39.875 9.836 1 94.12 734 LEU B N 1
ATOM 12056 C CA . LEU B 1 734 ? -23.391 39.75 9.305 1 94.12 734 LEU B CA 1
ATOM 12057 C C . LEU B 1 734 ? -24.344 40.656 10.039 1 94.12 734 LEU B C 1
ATOM 12059 O O . LEU B 1 734 ? -24.484 40.594 11.266 1 94.12 734 LEU B O 1
ATOM 12063 N N . LEU B 1 735 ? -24.906 41.531 9.312 1 94.75 735 LEU B N 1
ATOM 12064 C CA . LEU B 1 735 ? -25.922 42.438 9.867 1 94.75 735 LEU B CA 1
ATOM 12065 C C . LEU B 1 735 ? -27.312 41.844 9.703 1 94.75 735 LEU B C 1
ATOM 12067 O O . LEU B 1 735 ? -27.875 41.875 8.602 1 94.75 735 LEU B O 1
ATOM 12071 N N . LEU B 1 736 ? -27.875 41.438 10.742 1 95.19 736 LEU B N 1
ATOM 12072 C CA . LEU B 1 736 ? -29.125 40.688 10.734 1 95.19 736 LEU B CA 1
ATOM 12073 C C . LEU B 1 736 ? -30.219 41.438 11.461 1 95.19 736 LEU B C 1
ATOM 12075 O O . LEU B 1 736 ? -30.125 41.688 12.672 1 95.19 736 LEU B O 1
ATOM 12079 N N . PRO B 1 737 ? -31.234 41.844 10.766 1 95.19 737 PRO B N 1
ATOM 12080 C CA . PRO B 1 737 ? -32.375 42.469 11.438 1 95.19 737 PRO B CA 1
ATOM 12081 C C . PRO B 1 737 ? -33.125 41.5 12.352 1 95.19 737 PRO B C 1
ATOM 12083 O O . PRO B 1 737 ? -33.062 40.281 12.172 1 95.19 737 PRO B O 1
ATOM 12086 N N . GLU B 1 738 ? -33.781 42.031 13.352 1 95.25 738 GLU B N 1
ATOM 12087 C CA . GLU B 1 738 ? -34.562 41.188 14.25 1 95.25 738 GLU B CA 1
ATOM 12088 C C . GLU B 1 738 ? -35.906 40.812 13.625 1 95.25 738 GLU B C 1
ATOM 12090 O O . GLU B 1 738 ? -36.938 41.344 14 1 95.25 738 GLU B O 1
ATOM 12095 N N . TYR B 1 739 ? -35.844 39.875 12.781 1 94.88 739 TYR B N 1
ATOM 12096 C CA . TYR B 1 739 ? -37.031 39.438 12.07 1 94.88 739 TYR B CA 1
ATOM 12097 C C . TYR B 1 739 ? -38.062 38.875 13.023 1 94.88 739 TYR B C 1
ATOM 12099 O O . TYR B 1 739 ? -37.719 38.25 14.031 1 94.88 739 TYR B O 1
ATOM 12107 N N . SER B 1 740 ? -39.344 38.938 12.594 1 92.19 740 SER B N 1
ATOM 12108 C CA . SER B 1 740 ? -40.438 38.625 13.492 1 92.19 740 SER B CA 1
ATOM 12109 C C . SER B 1 740 ? -40.719 37.125 13.562 1 92.19 740 SER B C 1
ATOM 12111 O O . SER B 1 740 ? -41.312 36.656 14.516 1 92.19 740 SER B O 1
ATOM 12113 N N . SER B 1 741 ? -40.25 36.469 12.477 1 93.19 741 SER B N 1
ATOM 12114 C CA . SER B 1 741 ? -40.531 35.031 12.469 1 93.19 741 SER B CA 1
ATOM 12115 C C . SER B 1 741 ? -39.375 34.25 11.859 1 93.19 741 SER B C 1
ATOM 12117 O O . SER B 1 741 ? -38.562 34.812 11.117 1 93.19 741 SER B O 1
ATOM 12119 N N . LYS B 1 742 ? -39.406 32.969 12.211 1 95 742 LYS B N 1
ATOM 12120 C CA . LYS B 1 742 ? -38.375 32.031 11.68 1 95 742 LYS B CA 1
ATOM 12121 C C . LYS B 1 742 ? -38.531 31.891 10.164 1 95 742 LYS B C 1
ATOM 12123 O O . LYS B 1 742 ? -37.5 31.828 9.453 1 95 742 LYS B O 1
ATOM 12128 N N . GLU B 1 743 ? -39.75 31.859 9.688 1 95.12 743 GLU B N 1
ATOM 12129 C CA . GLU B 1 743 ? -40.031 31.719 8.25 1 95.12 743 GLU B CA 1
ATOM 12130 C C . GLU B 1 743 ? -39.531 32.938 7.484 1 95.12 743 GLU B C 1
ATOM 12132 O O . GLU B 1 743 ? -38.938 32.812 6.406 1 95.12 743 GLU B O 1
ATOM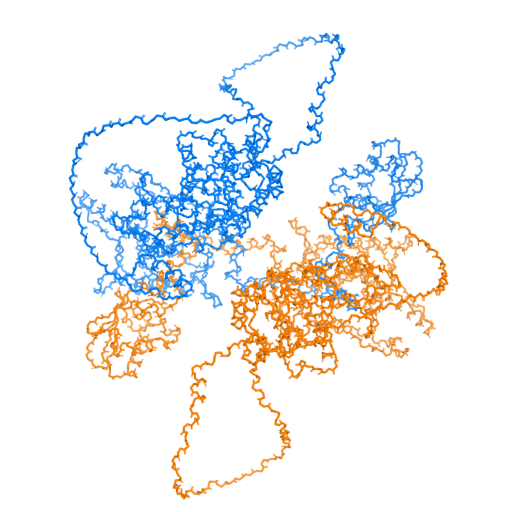 12137 N N . LYS B 1 744 ? -39.781 34.094 8.078 1 95.56 744 LYS B N 1
ATOM 12138 C CA . LYS B 1 744 ? -39.281 35.312 7.461 1 95.56 744 LYS B CA 1
ATOM 12139 C C . LYS B 1 744 ? -37.75 35.344 7.438 1 95.56 744 LYS B C 1
ATOM 12141 O O . LYS B 1 744 ? -37.156 35.75 6.441 1 95.56 744 LYS B O 1
ATOM 12146 N N . LEU B 1 745 ? -37.188 34.969 8.508 1 96.31 745 LEU B N 1
ATOM 12147 C CA . LEU B 1 745 ? -35.719 34.875 8.594 1 96.31 745 LEU B CA 1
ATOM 12148 C C . LEU B 1 745 ? -35.156 33.969 7.52 1 96.31 745 LEU B C 1
ATOM 12150 O O . LEU B 1 745 ? -34.219 34.312 6.82 1 96.31 745 LEU B O 1
ATOM 12154 N N . LYS B 1 746 ? -35.688 32.812 7.426 1 96.25 746 LYS B N 1
ATOM 12155 C CA . LYS B 1 746 ? -35.219 31.812 6.449 1 96.25 746 LYS B CA 1
ATOM 12156 C C . LYS B 1 746 ? -35.375 32.344 5.027 1 96.25 746 LYS B C 1
ATOM 12158 O O . LYS B 1 746 ? -34.438 32.219 4.219 1 96.25 746 LYS B O 1
ATOM 12163 N N . GLU B 1 747 ? -36.469 32.875 4.781 1 94.88 747 GLU B N 1
ATOM 12164 C CA . GLU B 1 747 ? -36.719 33.375 3.443 1 94.88 747 GLU B CA 1
ATOM 12165 C C . GLU B 1 747 ? -35.781 34.531 3.092 1 94.88 747 GLU B C 1
ATOM 12167 O O . GLU B 1 747 ? -35.25 34.594 1.985 1 94.88 747 GLU B O 1
ATOM 12172 N N . ARG B 1 748 ? -35.688 35.5 3.998 1 94.56 748 ARG B N 1
ATOM 12173 C CA . ARG B 1 748 ? -34.844 36.656 3.748 1 94.56 748 ARG B CA 1
ATOM 12174 C C . ARG B 1 748 ? -33.375 36.25 3.646 1 94.56 748 ARG B C 1
ATOM 12176 O O . ARG B 1 748 ? -32.625 36.781 2.826 1 94.56 748 ARG B O 1
ATOM 12183 N N . LEU B 1 749 ? -32.938 35.344 4.484 1 94.75 749 LEU B N 1
ATOM 12184 C CA . LEU B 1 749 ? -31.562 34.875 4.469 1 94.75 749 LEU B CA 1
ATOM 12185 C C . LEU B 1 749 ? -31.25 34.125 3.164 1 94.75 749 LEU B C 1
ATOM 12187 O O . LEU B 1 749 ? -30.203 34.375 2.555 1 94.75 749 LEU B O 1
ATOM 12191 N N . LEU B 1 750 ? -32.094 33.25 2.727 1 94.19 750 LEU B N 1
ATOM 12192 C CA . LEU B 1 750 ? -31.891 32.5 1.494 1 94.19 750 LEU B CA 1
ATOM 12193 C C . LEU B 1 750 ? -31.859 33.438 0.286 1 94.19 750 LEU B C 1
ATOM 12195 O O . LEU B 1 750 ? -31.078 33.219 -0.644 1 94.19 750 LEU B O 1
ATOM 12199 N N . LYS B 1 751 ? -32.719 34.375 0.32 1 92.5 751 LYS B N 1
ATOM 12200 C CA . LYS B 1 751 ? -32.719 35.344 -0.766 1 92.5 751 LYS B CA 1
ATOM 12201 C C . LYS B 1 751 ? -31.438 36.156 -0.797 1 92.5 751 LYS B C 1
ATOM 12203 O O . LYS B 1 751 ? -30.906 36.438 -1.871 1 92.5 751 LYS B O 1
ATOM 12208 N N . ALA B 1 752 ? -30.984 36.5 0.367 1 91.81 752 ALA B N 1
ATOM 12209 C CA . ALA B 1 752 ? -29.766 37.312 0.463 1 91.81 752 ALA B CA 1
ATOM 12210 C C . ALA B 1 752 ? -28.562 36.531 -0.047 1 91.81 752 ALA B C 1
ATOM 12212 O O . ALA B 1 752 ? -27.734 37.062 -0.792 1 91.81 752 ALA B O 1
ATOM 12213 N N . ILE B 1 753 ? -28.438 35.25 0.31 1 90.88 753 ILE B N 1
ATOM 12214 C CA . ILE B 1 753 ? -27.266 34.469 -0.042 1 90.88 753 ILE B CA 1
ATOM 12215 C C . ILE B 1 753 ? -27.312 34.094 -1.521 1 90.88 753 ILE B C 1
ATOM 12217 O O . ILE B 1 753 ? -26.281 34 -2.176 1 90.88 753 ILE B O 1
ATOM 12221 N N . THR B 1 754 ? -28.438 33.875 -2.072 1 86.62 754 THR B N 1
ATOM 12222 C CA . THR B 1 754 ? -28.578 33.5 -3.471 1 86.62 754 THR B CA 1
ATOM 12223 C C . THR B 1 754 ? -28.375 34.688 -4.391 1 86.62 754 THR B C 1
ATOM 12225 O O . THR B 1 754 ? -27.781 34.562 -5.465 1 86.62 754 THR B O 1
ATOM 12228 N N . TYR B 1 755 ? -28.891 35.906 -4.016 1 75.56 755 TYR B N 1
ATOM 12229 C CA . TYR B 1 755 ? -28.828 37.062 -4.879 1 75.56 755 TYR B CA 1
ATOM 12230 C C . TYR B 1 755 ? -27.5 37.781 -4.73 1 75.56 755 TYR B C 1
ATOM 12232 O O . TYR B 1 755 ? -27.172 38.688 -5.523 1 75.56 755 TYR B O 1
ATOM 12240 N N . ALA B 1 756 ? -26.734 37.625 -3.699 1 65.12 756 ALA B N 1
ATOM 12241 C CA . ALA B 1 756 ? -25.453 38.281 -3.475 1 65.12 756 ALA B CA 1
ATOM 12242 C C . ALA B 1 756 ? -24.469 38 -4.609 1 65.12 756 ALA B C 1
ATOM 12244 O O . ALA B 1 756 ? -23.641 38.844 -4.953 1 65.12 756 ALA B O 1
ATOM 12245 N N . LYS B 1 757 ? -24.359 36.875 -5.098 1 55.56 757 LYS B N 1
ATOM 12246 C CA . LYS B 1 757 ? -23.453 36.594 -6.211 1 55.56 757 LYS B CA 1
ATOM 12247 C C . LYS B 1 757 ? -23.719 37.562 -7.375 1 55.56 757 LYS B C 1
ATOM 12249 O O . LYS B 1 757 ? -22.781 38 -8.047 1 55.56 757 LYS B O 1
ATOM 12254 N N . GLY B 1 758 ? -25.016 37.812 -7.73 1 43.09 758 GLY B N 1
ATOM 12255 C CA . GLY B 1 758 ? -25.359 38.594 -8.906 1 43.09 758 GLY B CA 1
ATOM 12256 C C . GLY B 1 758 ? -25.141 40.094 -8.719 1 43.09 758 GLY B C 1
ATOM 12257 O O . GLY B 1 758 ? -24.906 40.812 -9.688 1 43.09 758 GLY B O 1
ATOM 12258 N N . PHE B 1 759 ? -25.594 40.719 -7.605 1 38.31 759 PHE B N 1
ATOM 12259 C CA . PHE B 1 759 ? -25.75 42.188 -7.59 1 38.31 759 PHE B CA 1
ATOM 12260 C C . PHE B 1 759 ? -24.5 42.844 -7.012 1 38.31 759 PHE B C 1
ATOM 12262 O O . PHE B 1 759 ? -24.5 44.031 -6.727 1 38.31 759 PHE B O 1
ATOM 12269 N N . GLY B 1 760 ? -23.281 42.469 -7.18 1 40.88 760 GLY B N 1
ATOM 12270 C CA . GLY B 1 760 ? -22.156 43.312 -6.832 1 40.88 760 GLY B CA 1
ATOM 12271 C C . GLY B 1 760 ? -22.156 43.75 -5.383 1 40.88 760 GLY B C 1
ATOM 12272 O O . GLY B 1 760 ? -21.531 44.75 -5.035 1 40.88 760 GLY B O 1
ATOM 12273 N N . MET B 1 761 ? -23.219 43.5 -4.59 1 37.97 761 MET B N 1
ATOM 12274 C CA . MET B 1 761 ? -23.359 44.094 -3.258 1 37.97 761 MET B CA 1
ATOM 12275 C C . MET B 1 761 ? -22.312 43.5 -2.305 1 37.97 761 MET B C 1
ATOM 12277 O O . MET B 1 761 ? -22.406 43.719 -1.092 1 37.97 761 MET B O 1
ATOM 12281 N N . LEU B 1 762 ? -21.5 42.625 -2.758 1 38.16 762 LEU B N 1
ATOM 12282 C CA . LEU B 1 762 ? -20.438 42.25 -1.832 1 38.16 762 LEU B CA 1
ATOM 12283 C C . LEU B 1 762 ? -19.359 43.344 -1.782 1 38.16 762 LEU B C 1
ATOM 12285 O O . LEU B 1 762 ? -19 43.906 -2.812 1 38.16 762 LEU B O 1
#

InterPro domains:
  IPR000569 HECT domain [PF00632] (598-761)
  IPR000569 HECT domain [PS50237] (489-762)
  IPR000569 HECT domain [SM00119] (487-762)
  IPR000569 HECT domain [cd00078] (465-760)
  IPR035983 HECT, E3 ligase catalytic domain [SSF56204] (448-755)
  IPR044611 Ubiquitin-protein ligase E3A/B/C-like [PTHR45700] (599-761)

Sequence (1524 aa):
MDNNAAAIKALELYKINAKLCDPHPSKKGASSAYLENSKGAPNNSCSDIKMNKKEGQGARDDFRDVTYLTEDTVYEILELCREREDYSPLIRVIGRVFSSAEALVQSFRKVKQHTKEELKSLQGKDEDKDEDEKEKAACSAAAAMEEDSEASSSRISDSSQGDNNLQKLGPDDVSVDIEAIRRVYTRLLSNEKIETAFLNALVYLSPNVECDLTYHNVYSRDPNYLNLFIIVMENRNLHSPEYLEMALPLFCKAMSKLPLAAQGKLVRLWSKYSADQIRRMMETFQQLITYKVISNEFNSRNLVNDDDAIVAASKCLKMVYYANVVGGEVDTNHNEEDDEEPIPESSELTLQELLGEERRNKKGPRVDPLETELGVKTLDCRKPLIPFEEFINEPLNDVLEMDKDYTFFKVETENKFSFMTCPFILNAVTKNLGLYYDNRIRMYSERRITVLYSLVQGQQLNPYLRLKVRRDHIIDDALVRLEMIAMENPADLKKQLYVEFEGEQGVDEGGVSKEFFQLVVEEIFNPDIGMFTYDESTKLFWFNPSSFETEGQFTLIGIVLGLAIYNNCILDVHFPMVVYRKLMGKKGTFRDLGDSHPEFVNLYSDYILNKSVEKQFKAFRRGFHMVTNESPLKYLFRPEEIELLICGSRNLDFQALEETTEYDGGYTRDSVLIREFWEIVHSFTDEQKRLFLQFTTGTDRAPVGGLGKLKMIIAKNGPDTERLPTSHTCFNVLLLPEYSSKEKLKERLLKAITYAKGFGMLMDNNAAAIKALELYKINAKLCDPHPSKKGASSAYLENSKGAPNNSCSDIKMNKKEGQGARDDFRDVTYLTEDTVYEILELCREREDYSPLIRVIGRVFSSAEALVQSFRKVKQHTKEELKSLQGKDEDKDEDEKEKAACSAAAAMEEDSEASSSRISDSSQGDNNLQKLGPDDVSVDIEAIRRVYTRLLSNEKIETAFLNALVYLSPNVECDLTYHNVYSRDPNYLNLFIIVMENRNLHSPEYLEMALPLFCKAMSKLPLAAQGKLVRLWSKYSADQIRRMMETFQQLITYKVISNEFNSRNLVNDDDAIVAASKCLKMVYYANVVGGEVDTNHNEEDDEEPIPESSELTLQELLGEERRNKKGPRVDPLETELGVKTLDCRKPLIPFEEFINEPLNDVLEMDKDYTFFKVETENKFSFMTCPFILNAVTKNLGLYYDNRIRMYSERRITVLYSLVQGQQLNPYLRLKVRRDHIIDDALVRLEMIAMENPADLKKQLYVEFEGEQGVDEGGVSKEFFQLVVEEIFNPDIGMFTYDESTKLFWFNPSSFETEGQFTLIGIVLGLAIYNNCILDVHFPMVVYRKLMGKKGTFRDLGDSHPEFVNLYSDYILNKSVEKQFKAFRRGFHMVTNESPLKYLFRPEEIELLICGSRNLDFQALEETTEYDGGYTRDSVLIREFWEIVHSFTDEQKRLFLQFTTGTDRAPVGGLGKLKMIIAKNGPDTERLPTSHTCFNVLLLPEYSSKEKLKERLLKAITYAKGFGML

Foldseek 3Di:
DDPVVVVVVVVVVVVVVDDPDDDDDDDDDDDDDDDDDDDDDDDDDDDDDDDDDDDDDDPPQQVPVQLAEALVRLVVLVVVCVVVVHCVSVLNNLLRQLLDLVRLLPYQFDPPPPDPVNVVVVVPPPDDPDDDDDDDDDDDDDDDDDDDDDCPPPPPPPPVPDPPVPVPAPLQGARHDLVSLLVSLVVQVVDPSSVVSNLVSLLNRLVVLQCCLQPPVVCVVPVSSLSSVSSNLSNLCLLPPSNLPGRLLSNLSNVLSHDLSSLLNVLSNLLQPALVSLVSSLSSLLSSLLVVLVVDDADPVRAPQPDSSNLSSLSVSLSSVSSQQSSAQFALDFWFDPPPPPQPPQPPCQVCNVVVVPVPPCVPDDDQPNCVSNVGDSLRGDTTSDDLQVNARVSNQVRHDLVVLLVCVVVVDPPTDHCVSVCSHHDPVSVLVSLQVVLVVLQVVQLVSQVVVCVVVVNDDDSAQEQEAALVCLLVSLLVSQVVCSVNPVSNLSHHHWYHHPPDPDGPPPVVVLVSLASNQVVLQPCVQVQWDADPVLRATHGRPPHPDDVSSVVSVVSSVVSCSSSVHDYPHHHQPQVVSVVVTGHDDPVSCCRVPVPCVVVVCCCVVDVVCVVVVVVVVVVVCVVPVPPCDVVPDDPVVVCCQVVNAPDADVVLLLVQEAEEAPDDNPDPVNVLVSVLLVVDDLVLVLLLLCQQQVGSHAHDPHSNVVHAYEYEDEEADLAAWHYDNPNSYIHAHHHPDSVSRNVSSSCSSVCCVPPVRD/DDPVVVVVVVVVVVVVVDDPDDDDDDDDDDDDDDDDDDDYDDYDDDDDDDDPDDDDPDDVQQVPVQLAEALVRLVVLVVVCVVVVHCVSVLNNLLRQLLDLVRLLPYQFDDPPPDPVNVVVVVPPPPPPDDDPDDDDDDDDDDDDDDDDDDPCPPPPCPVPDPPVPVPAPLQGARHDLVSLLVSLVVQVVDPSSVVSNLVSLLNRLVVLQCCLQPPVVCVVPVSSLSSVSSNLSNLCLLPPSNLPGRLLSNLSNVLSHDLSSLLNVLSNLLQPALVSLLSSLSSLLSSLLVVLVVDDFDPVRAPQPDSSNLSSLSVSLSSVSSQQSSAQFALDFWFDPPPPPQPPQPDCQVCNVVVVPPPPVPDDDDQSSCVSNVGDSLRGDTTSDDLQSNARVSNQVRHDLVVLLVCVVVVDPPTDHCVSVCSHHDPVSVLVSLQVVLVVLQVVQLVSQVVVCVVVVNDDDSAQEQEAALVCLLVSLLVSQVVCSVNPVSNLSHHYWYDHPPDPDGPPPVVLLVSLASNQVVLQPCVQVQWDADPVLRATHGRPPHPDDVSSVVSVVSSVVSCSSSVHDYPHHHQPQVVSVVVTGHDDPVSCCRHPVPCVVVVCCCVVDVVCVVVVVVVVVVVCVVPVPPCDVVPDDPVVVCCQVVNAPDADVVLLLVQEAEEAPDDNPDPVNVLVSVLLVVDDLVLVLLLLCQQQVGSHAHDVHSNVVHAYEYEDEEADLDAWHYDNPNSYIHDHHHPDSVSRNVSSSVSSVCVVPPVRD

Solvent-accessible surface area (backbone atoms only — not comparable to full-atom values): 86592 Å² total; per-residue (Å²): 131,58,76,69,60,52,54,57,47,48,58,51,39,68,68,43,82,63,79,82,76,80,83,82,91,86,92,86,92,84,91,87,91,92,85,90,85,91,85,78,89,85,84,88,77,93,78,90,83,90,89,82,85,87,80,77,89,71,72,87,65,69,63,78,82,62,57,52,50,38,61,66,57,51,50,54,47,48,51,52,20,60,75,64,73,42,58,60,47,56,36,52,47,48,32,56,29,53,34,27,70,72,26,34,39,60,24,36,50,54,75,75,73,63,48,73,66,56,53,51,58,65,63,54,67,69,68,82,69,77,77,93,76,81,75,90,72,74,98,78,74,93,83,79,86,85,84,89,82,88,74,83,80,75,82,75,83,71,85,74,76,78,80,72,78,63,75,80,54,54,86,67,52,72,65,52,35,63,68,51,50,46,53,49,46,67,68,43,61,77,38,66,70,48,39,51,27,52,47,53,11,38,52,58,24,18,62,56,47,30,48,36,43,71,76,56,53,44,50,84,77,36,68,54,54,56,39,43,57,54,59,59,70,60,46,84,62,57,60,38,71,78,27,48,74,50,28,45,37,41,38,27,46,23,59,52,47,53,51,69,70,57,47,40,34,52,23,59,47,51,19,73,49,54,50,65,56,50,48,52,55,47,47,32,33,51,48,41,39,48,49,53,55,70,76,45,84,67,50,94,88,41,48,68,60,72,36,61,47,46,48,17,28,51,53,47,40,48,45,50,50,49,12,32,32,69,41,23,48,64,52,89,80,52,57,49,74,76,72,76,64,72,64,77,66,67,80,65,76,47,60,55,54,67,74,60,48,63,77,54,75,79,59,60,73,78,70,62,65,66,32,64,68,64,73,49,54,76,85,29,33,78,43,46,54,54,67,70,75,73,54,37,41,65,70,56,59,73,69,56,57,52,76,58,34,46,49,31,54,71,65,60,48,93,85,48,59,28,64,75,80,45,37,62,37,46,48,71,47,61,50,49,49,42,50,48,52,53,39,52,53,46,18,50,50,47,25,51,50,37,50,51,45,20,66,70,72,69,43,93,62,72,50,45,32,70,44,77,27,40,83,92,42,41,61,65,39,46,42,55,51,51,50,49,39,50,70,70,41,43,70,50,67,49,22,44,79,36,41,36,49,67,96,54,87,69,76,51,81,57,40,48,42,52,50,51,52,52,52,47,50,56,55,56,66,28,59,87,72,34,52,34,39,77,38,82,87,77,64,29,44,38,80,31,60,83,38,87,69,59,52,64,60,32,18,42,52,16,32,50,52,25,47,26,52,62,67,73,38,67,40,98,63,46,64,43,70,50,57,41,37,34,66,72,40,32,50,44,42,51,77,44,39,60,73,65,35,46,63,54,45,42,50,49,26,31,36,66,60,35,59,54,34,38,67,52,46,52,28,19,47,48,22,23,41,63,56,41,58,88,45,64,56,74,69,58,44,52,46,74,50,48,48,28,52,37,34,21,32,87,60,75,44,62,69,42,29,61,73,45,44,41,57,34,76,82,45,44,85,82,33,66,68,49,49,48,46,49,55,50,57,71,65,44,51,73,68,51,45,28,33,43,35,29,48,29,47,67,38,64,50,17,48,66,79,20,34,48,65,62,60,37,32,42,28,45,53,56,63,62,66,90,69,61,54,47,47,44,32,68,66,20,28,32,33,39,46,47,51,89,41,69,68,57,42,51,52,37,49,52,49,36,34,65,47,40,78,76,64,69,71,110,131,56,74,69,60,49,53,56,46,47,59,52,39,68,70,42,84,66,80,85,79,83,84,81,93,88,79,90,93,86,88,80,87,75,90,79,85,90,80,82,93,88,88,90,79,92,80,92,77,78,86,78,81,91,83,74,89,64,71,89,63,66,59,81,84,60,59,54,49,39,61,67,59,50,49,54,48,48,52,53,20,58,75,64,74,43,56,60,47,54,35,52,46,47,32,54,29,54,34,28,70,72,25,35,38,60,26,36,50,56,75,75,72,62,48,72,65,55,53,53,58,66,65,58,62,68,74,70,68,73,82,92,80,79,89,92,83,77,94,77,78,72,96,72,83,86,86,82,81,82,75,81,83,75,82,74,83,68,83,75,76,78,79,71,78,64,75,80,55,55,87,66,52,71,64,52,36,61,68,49,50,46,53,50,46,66,68,44,62,76,40,65,67,47,38,50,27,52,46,54,11,38,53,58,24,17,61,54,49,29,49,36,43,72,74,57,53,45,49,85,75,35,70,55,55,55,38,42,57,55,58,58,71,60,44,82,61,57,61,37,69,79,26,49,75,53,28,44,37,42,38,26,48,23,59,52,47,52,50,70,69,57,47,41,34,53,24,58,47,51,20,73,50,52,48,65,58,50,48,52,56,47,48,32,34,50,48,40,38,47,50,53,57,69,73,45,82,66,52,97,88,40,49,67,61,72,35,61,48,47,48,17,28,52,53,48,40,46,45,51,50,49,11,30,32,69,42,23,49,64,51,87,80,52,56,49,75,76,71,77,63,72,66,79,65,67,81,64,75,46,59,52,55,66,74,59,47,65,71,59,70,84,63,60,72,78,69,61,64,66,32,65,70,63,71,50,55,76,84,28,32,79,43,45,54,53,68,69,72,72,53,37,39,66,70,57,59,71,68,56,56,53,75,58,35,45,49,30,55,71,66,60,47,93,84,48,58,28,66,76,81,43,38,62,39,46,49,71,47,60,49,47,49,41,50,48,52,53,39,51,52,45,18,50,51,47,24,52,51,36,50,52,45,20,65,72,69,71,44,92,61,73,51,45,31,68,44,78,28,40,82,92,42,40,59,64,39,46,42,55,51,50,51,49,38,52,71,71,41,42,70,49,66,50,22,44,77,36,40,36,50,67,98,54,87,69,76,51,82,56,39,46,44,51,49,50,53,52,52,46,48,56,54,57,66,28,58,86,71,34,52,32,42,75,38,80,88,78,64,29,45,39,80,31,61,82,37,87,68,57,51,64,61,33,17,42,51,15,32,50,54,25,47,26,51,63,67,72,37,66,40,96,62,47,64,44,70,51,57,41,36,36,68,73,38,30,51,42,42,51,75,43,38,62,73,65,35,48,63,56,46,42,48,49,26,31,37,67,61,34,60,55,33,38,66,52,45,50,28,18,46,49,22,21,40,62,56,41,60,88,44,64,56,74,68,58,44,53,46,72,51,49,48,27,52,37,36,21,33,88,62,76,44,62,68,42,29,62,73,46,44,40,58,34,77,83,44,45,86,80,33,66,67,48,49,50,47,51,54,50,56,70,65,44,51,73,68,51,45,29,33,44,35,29,48,29,47,67,38,66,52,18,48,67,79,21,34,49,65,61,60,36,32,42,26,47,51,57,63,62,66,92,68,60,54,48,46,44,32,68,67,21,28,33,33,40,46,48,51,90,40,68,67,56,42,53,53,36,49,52,51,37,33,65,47,40,78,75,63,69,72,111

Secondary structure (DSSP, 8-state):
--HHHHHHHHHHHHHTT------------------------------------------S-S-TT--S--HHHHHHHHHHHHHHT--HHHHHHHHHHHT-HHHHHTTTB------HHHHHHHHTTTT-------------------------------------------TT--SB-HHHHHHHHHHHTT-HHHHHHHHHHHHHHHHHHHHHHHHS-HHHH-GGGGHHHHHHHT-GGGGSHHIIIIIHHHHHHHHTT--HHHHHHHHHHHTTS-HHHHHHHHHHHHHHHHHHHHHS---SSS-GGG-HHHHHHHHHHHHHHHHHHHTSEE--S-B-----------SS--HHHHTT--------S---HHHHHHT--GGGEEE-SS-GGGG--HHHHHH--HHHHHHHHHHT-TT---GGGSGGGS-HHHHHHHHHHHHHHHHHHHHHHHHHHHHHH-----SEEEEEE-GGGHHHHHHHHHHHHHHH-GGGGGSEEEEEETT-----SSHHHHHHHHHHHHHHT-GGG-SEEEETTTTEEEE-TT--S-HHHHHHHHHHHHHHHHTT--------HHHHHHHTTBPP-HHHHHHH-HHHHHHHHHIIIIITTHHHHHHHHHHHHHHHTTSTHHHH--HHHHHHHHH-BS---HHHHHHH-EEETT--TT-HHHHHHHHHHHHS-HHHHHHHHHHHHS-SSB-TT-GGGS--EEEE-SSS-SSPPEEETTTTEEEE---S-HHHHHHHHHHHHHHTTTSS--/--HHHHHHHHHHHHHTT--------------------------------------S---S-S-TT--S--HHHHHHHHHHHHHHT--HHHHHHHHHHHT-HHHHHTTTB------HHHHHHHHTTGGGGS----------------------------------------TT--SB-HHHHHHHHHHHTT-HHHHHHHHHHHHHHHHHHHHHHHHS-HHHH-GGGGHHHHHHHT-TTTTSHHIIIIIHHHHHHHHTT--HHHHHHHHHHHTTS-HHHHHHHHHHHHHHHHHHHHHS---SSS-GGG-HHHHHHHHHHHHHHHHHHHTSEE--S-B-----------SS--HHHHTT--------S---HHHHHHT--GGGEEE-SS-GGGG--HHHHHH--HHHHHHHHHHT-TT---GGGSGGGS-HHHHHHHHHHHHHHHHHHHHHHHHHHHHHH-----SEEEEEE-GGGHHHHHHHHHHHHHHH-GGGGGSEEEEEETT-----SSHHHHHHHHHHHHHHT-GGG-SEEEETTTTEEEE-TT--S-HHHHHHHHHHHHHHHHTT--------HHHHHHHTTBPP-HHHHHHH-HHHHHHHHHIIIIITTHHHHHHHHHHHHHHHTTSTHHHH--HHHHHHHHH-BS---HHHHHHH-EEETT--TT-HHHHHHHHHHHHS-HHHHHHHHHHHHS-SSB-TT-GGGS--EEEE--SS-SSPPEEETTTTEEEE---S-HHHHHHHHHHHHHHTTTSS--

Radius of gyration: 42.38 Å; Cα contacts (8 Å, |Δi|>4): 1943; chains: 2; bounding box: 147×130×116 Å

Organism: Puma concolor (NCBI:txid9696)

pLDDT: mean 76.01, std 25.26, range [13.97, 98.25]

Nearest PDB structures (foldseek):
  8jrn-assembly1_A  TM=6.747E-01  e=3.779E-77  Homo sapiens
  8r1g-assembly1_D  TM=6.647E-01  e=5.397E-77  Homo sapiens
  8jrq-assembly1_C  TM=6.631E-01  e=1.172E-62  Homo sapiens
  8gcr-assembly1_R  TM=7.793E-01  e=1.079E-52  Homo sapiens
  7qpb-assembly1_A-2  TM=9.957E-01  e=6.208E-13  Homo sapiens